Protein AF-0000000068924746 (afdb_homodimer)

Foldseek 3Di:
DPDDPDDDCPPDDPDDPPPPPPDPPDPPVVPPLVVQVVLVVVVPPPQPPVDPCSLVVVQVVLCVQWPFDFLCVLVVPQDWDFFLQDDVPDDDDADDFPDWDWLDDDQDQAPPPFADDAPDRRSDDDTRIFTFFDFHRIFRDQQALAAEEEFEEDDFFALQLLLVLLLQVLSVSSPHDHYWYQAAGQASLQDPVRDIHTDHNVNSVCVLQFFDHPRHYYADHDDLVSNLVSCVVVSHAEYEFEEALLSLVSLLSNLVVCSVVSHNHAREYAHGDLLQWWPSFPGHFRVVLLLVLVLVQQVVQLCQFVVDFQEEEEEEGENAQAQVSQLSSLLVNLQAQETFHQSAAFACDDPQHPLVVSVVCCVPPRGHYYYYYQNGPQVVDDQPVDADNNGHGDGDGVQVVSQVSNVVVCVVVVHDYHYDYTYPDCVSGRGRGDPVSSVVSSVQSSSRNSCVRNRTHQWYWHHRPNGIGIGHSCVRSSDTHYDDCSHPSVVSSCVSNVGDRRD/DDDDDDDDDPPDDPDPPPPPPPDPPPPPVVPPLVVQVVLVVVVPPPQPPVDPCSQVVVQVVLCVQWPFDFLCVLVVPQDWDFFLQDDVPDPDDADDFPDWDWLDDDQDQAPPPFADDAPDRRSDDDTRIFTFFDFHRIFRDQQALAAEEEFEEDDFFALQLLLVLLLQVLSVSSPHDHYWYQAAGQASLQDPPRDIHTDHNVNSVCVLQFFGHPRHYYADHDDLVSNLVSCVVVSHQEYEFEEALLRLVSLLSNLVVCSVVSHNHAGEYAHGDLLQWWPSFPGHFRVVLLLVLVLVQQVVQLCQFVVDFQEEGEEEGENAQAQVSQLSSLLVNLQAQETFHQSAAFACDDPQHPLVVSVVCCVPPRGHYYYYYQNGPQVVPDQPVDADNNGHGDGDGVQVVSQVSNVVVCVVVVHDYHYDYTYPDCVSGRGRGDPVSSVVSSVQSSSRNSCVRNRTHQWYWHHRPNGIGIGHSCVRSSDTHYDDCSHPSVVSSCVSNVGDRRD

Structure (mmCIF, N/CA/C/O backbone):
data_AF-0000000068924746-model_v1
#
loop_
_entity.id
_entity.type
_entity.pdbx_description
1 polymer 'ATP-dependent 6-phosphofructokinase'
#
loop_
_atom_site.group_PDB
_atom_site.id
_atom_site.type_symbol
_atom_site.label_atom_id
_atom_site.label_alt_id
_atom_site.label_comp_id
_atom_site.label_asym_id
_atom_site.label_entity_id
_atom_site.label_seq_id
_atom_site.pdbx_PDB_ins_code
_atom_site.Cartn_x
_atom_site.Cartn_y
_atom_site.Cartn_z
_atom_site.occupancy
_atom_site.B_iso_or_equiv
_atom_site.auth_seq_id
_atom_site.auth_comp_id
_atom_site.auth_asym_id
_atom_site.auth_atom_id
_atom_site.pdbx_PDB_model_num
ATOM 1 N N . MET A 1 1 ? -67.75 29.828 -44.5 1 19.94 1 MET A N 1
ATOM 2 C CA . MET A 1 1 ? -69.062 29.406 -43.969 1 19.94 1 MET A CA 1
ATOM 3 C C . MET A 1 1 ? -68.875 28.578 -42.688 1 19.94 1 MET A C 1
ATOM 5 O O . MET A 1 1 ? -68.125 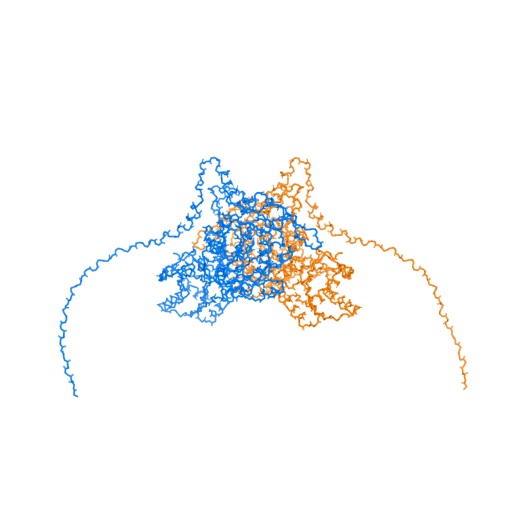27.594 -42.688 1 19.94 1 MET A O 1
ATOM 9 N N . CYS A 1 2 ? -69.125 29.234 -41.438 1 21.56 2 CYS A N 1
ATOM 10 C CA . CYS A 1 2 ? -68.875 29.281 -40 1 21.56 2 CYS A CA 1
ATOM 11 C C . CYS A 1 2 ? -69.625 28.172 -39.281 1 21.56 2 CYS A C 1
ATOM 13 O O . CYS A 1 2 ? -70.875 28.25 -39.125 1 21.56 2 CYS A O 1
ATOM 15 N N . ILE A 1 3 ? -69.25 26.875 -39.781 1 21.34 3 ILE A N 1
ATOM 16 C CA . ILE A 1 3 ? -70 25.625 -39.531 1 21.34 3 ILE A CA 1
ATOM 17 C C . ILE A 1 3 ? -70.188 25.406 -38.031 1 21.34 3 ILE A C 1
ATOM 19 O O . ILE A 1 3 ? -69.188 25.578 -37.281 1 21.34 3 ILE A O 1
ATOM 23 N N . SER A 1 4 ? -71.312 25.203 -37.5 1 19.86 4 SER A N 1
ATOM 24 C CA . SER A 1 4 ? -72.25 25.469 -36.375 1 19.86 4 SER A CA 1
ATOM 25 C C . SER A 1 4 ? -72.062 24.422 -35.281 1 19.86 4 SER A C 1
ATOM 27 O O . SER A 1 4 ? -72.812 24.406 -34.312 1 19.86 4 SER A O 1
ATOM 29 N N . PRO A 1 5 ? -71 23.422 -35.406 1 20.61 5 PRO A N 1
ATOM 30 C CA . PRO A 1 5 ? -71.312 22.062 -34.938 1 20.61 5 PRO A CA 1
ATOM 31 C C . PRO A 1 5 ? -71.312 21.922 -33.438 1 20.61 5 PRO A C 1
ATOM 33 O O . PRO A 1 5 ? -70.25 22.031 -32.781 1 20.61 5 PRO A O 1
ATOM 36 N N . LYS A 1 6 ? -72.375 22.266 -32.688 1 20.39 6 LYS A N 1
ATOM 37 C CA . LYS A 1 6 ? -72.688 22.766 -31.344 1 20.39 6 LYS A CA 1
ATOM 38 C C . LYS A 1 6 ? -72.75 21.625 -30.344 1 20.39 6 LYS A C 1
ATOM 40 O O . LYS A 1 6 ? -72.938 21.844 -29.141 1 20.39 6 LYS A O 1
ATOM 45 N N . ASN A 1 7 ? -72.812 20.281 -30.766 1 21.09 7 ASN A N 1
ATOM 46 C CA . ASN A 1 7 ? -73.688 19.484 -29.938 1 21.09 7 ASN A CA 1
ATOM 47 C C . ASN A 1 7 ? -73.125 19.297 -28.531 1 21.09 7 ASN A C 1
ATOM 49 O O . ASN A 1 7 ? -71.938 19.094 -28.359 1 21.09 7 ASN A O 1
ATOM 53 N N . PRO A 1 8 ? -73.938 19.469 -27.406 1 22.7 8 PRO A N 1
ATOM 54 C CA . PRO A 1 8 ? -73.875 19.875 -25.984 1 22.7 8 PRO A CA 1
ATOM 55 C C . PRO A 1 8 ? -73.625 18.688 -25.062 1 22.7 8 PRO A C 1
ATOM 57 O O . PRO A 1 8 ? -74.562 18.203 -24.391 1 22.7 8 PRO A O 1
ATOM 60 N N . PHE A 1 9 ? -72.625 17.719 -25.359 1 20.84 9 PHE A N 1
ATOM 61 C CA . PHE A 1 9 ? -72.625 16.406 -24.703 1 20.84 9 PHE A CA 1
ATOM 62 C C . PHE A 1 9 ? -72.5 16.562 -23.203 1 20.84 9 PHE A C 1
ATOM 64 O O . PHE A 1 9 ? -71.5 17.188 -22.734 1 20.84 9 PHE A O 1
ATOM 71 N N . LEU A 1 10 ? -73.5 16.547 -22.422 1 20.3 10 LEU A N 1
ATOM 72 C CA . LEU A 1 10 ? -73.812 16.891 -21.016 1 20.3 10 LEU A CA 1
ATOM 73 C C . LEU A 1 10 ? -73.188 15.852 -20.094 1 20.3 10 LEU A C 1
ATOM 75 O O . LEU A 1 10 ? -73.75 14.828 -19.797 1 20.3 10 LEU A O 1
ATOM 79 N N . VAL A 1 11 ? -72 15.391 -20.266 1 20.91 11 VAL A N 1
ATOM 80 C CA . VAL A 1 11 ? -71.562 14.156 -19.594 1 20.91 11 VAL A CA 1
ATOM 81 C C . VAL A 1 11 ? -71.625 14.359 -18.078 1 20.91 11 VAL A C 1
ATOM 83 O O . VAL A 1 11 ? -71.25 15.414 -17.578 1 20.91 11 VAL A O 1
ATOM 86 N N . ARG A 1 12 ? -72.312 13.477 -17.375 1 20.33 12 ARG A N 1
ATOM 87 C CA . ARG A 1 12 ? -72.812 13.297 -16 1 20.33 12 ARG A CA 1
ATOM 88 C C . ARG A 1 12 ? -71.688 13.398 -15 1 20.33 12 ARG A C 1
ATOM 90 O O . ARG A 1 12 ? -70.562 12.961 -15.273 1 20.33 12 ARG A O 1
ATOM 97 N N . SER A 1 13 ? -71.75 14.219 -13.992 1 19.36 13 SER A N 1
ATOM 98 C CA . SER A 1 13 ? -70.875 14.758 -12.961 1 19.36 13 SER A CA 1
ATOM 99 C C . SER A 1 13 ? -70.5 13.703 -11.906 1 19.36 13 SER A C 1
ATOM 101 O O . SER A 1 13 ? -71.438 13.273 -11.164 1 19.36 13 SER A O 1
ATOM 103 N N . ALA A 1 14 ? -69.938 12.594 -12.242 1 22.09 14 ALA A N 1
ATOM 104 C CA . ALA A 1 14 ? -69.625 11.516 -11.289 1 22.09 14 ALA A CA 1
ATOM 105 C C . ALA A 1 14 ? -69.062 12.062 -9.984 1 22.09 14 ALA A C 1
ATOM 107 O O . ALA A 1 14 ? -68.312 13.016 -9.992 1 22.09 14 ALA A O 1
ATOM 108 N N . ARG A 1 15 ? -69.688 11.797 -8.898 1 21.22 15 ARG A N 1
ATOM 109 C CA . ARG A 1 15 ? -69.562 12.188 -7.492 1 21.22 15 ARG A CA 1
ATOM 110 C C . ARG A 1 15 ? -68.125 12.016 -6.98 1 21.22 15 ARG A C 1
ATOM 112 O O . ARG A 1 15 ? -67.438 11.141 -7.449 1 21.22 15 ARG A O 1
ATOM 119 N N . PRO A 1 16 ? -67.5 12.914 -6.109 1 23.12 16 PRO A N 1
ATOM 120 C CA . PRO A 1 16 ? -66.125 13.195 -5.586 1 23.12 16 PRO A CA 1
ATOM 121 C C . PRO A 1 16 ? -65.688 12.164 -4.562 1 23.12 16 PRO A C 1
ATOM 123 O O . PRO A 1 16 ? -66.312 12.055 -3.482 1 23.12 16 PRO A O 1
ATOM 126 N N . GLY A 1 17 ? -65.75 10.828 -4.855 1 20.67 17 GLY A N 1
ATOM 127 C CA . GLY A 1 17 ? -65.5 9.953 -3.721 1 20.67 17 GLY A CA 1
ATOM 128 C C . GLY A 1 17 ? -64.312 10.344 -2.922 1 20.67 17 GLY A C 1
ATOM 129 O O . GLY A 1 17 ? -63.375 10.953 -3.461 1 20.67 17 GLY A O 1
ATOM 130 N N . SER A 1 18 ? -64.438 10.531 -1.554 1 21.52 18 SER A N 1
ATOM 131 C CA . SER A 1 18 ? -63.531 10.938 -0.459 1 21.52 18 SER A CA 1
ATOM 132 C C . SER A 1 18 ? -62.281 10.078 -0.403 1 21.52 18 SER A C 1
ATOM 134 O O . SER A 1 18 ? -62.344 8.859 -0.22 1 21.52 18 SER A O 1
ATOM 136 N N . LEU A 1 19 ? -61.344 10.281 -1.271 1 22.64 19 LEU A N 1
ATOM 137 C CA . LEU A 1 19 ? -60.125 9.477 -1.318 1 22.64 19 LEU A CA 1
ATOM 138 C C . LEU A 1 19 ? -59.406 9.523 0.019 1 22.64 19 LEU A C 1
ATOM 140 O O . LEU A 1 19 ? -58.969 10.594 0.462 1 22.64 19 LEU A O 1
ATOM 144 N N . ILE A 1 20 ? -59.844 8.695 1.001 1 25.53 20 ILE A N 1
ATOM 145 C CA . ILE A 1 20 ? -59.188 8.531 2.291 1 25.53 20 ILE A CA 1
ATOM 146 C C . ILE A 1 20 ? -57.688 8.383 2.082 1 25.53 20 ILE A C 1
ATOM 148 O O . ILE A 1 20 ? -57.25 7.551 1.282 1 25.53 20 ILE A O 1
ATOM 152 N N . LEU A 1 21 ? -56.906 9.398 2.414 1 25.14 21 LEU A N 1
ATOM 153 C CA . LEU A 1 21 ? -55.469 9.562 2.326 1 25.14 21 LEU A CA 1
ATOM 154 C C . LEU A 1 21 ? -54.75 8.43 3.053 1 25.14 21 LEU A C 1
ATOM 156 O O . LEU A 1 21 ? -54.969 8.211 4.246 1 25.14 21 LEU A O 1
ATOM 160 N N . PRO A 1 22 ? -54.531 7.328 2.34 1 25.36 22 PRO A N 1
ATOM 161 C CA . PRO A 1 22 ? -53.906 6.262 3.123 1 25.36 22 PRO A CA 1
ATOM 162 C C . PRO A 1 22 ? -52.688 6.742 3.904 1 25.36 22 PRO A C 1
ATOM 164 O O . PRO A 1 22 ? -52.062 7.73 3.518 1 25.36 22 PRO A O 1
ATOM 167 N N . LYS A 1 23 ? -52.625 6.363 5.25 1 26.11 23 LYS A N 1
ATOM 168 C CA . LYS A 1 23 ? -51.594 6.633 6.242 1 26.11 23 LYS A CA 1
ATOM 169 C C . LYS A 1 23 ? -50.219 6.32 5.691 1 26.11 23 LYS A C 1
ATOM 171 O O . LYS A 1 23 ? -50 5.289 5.047 1 26.11 23 LYS A O 1
ATOM 176 N N . PRO A 1 24 ? -49.312 7.328 5.613 1 24.5 24 PRO A N 1
ATOM 177 C CA . PRO A 1 24 ? -47.969 7.188 5.059 1 24.5 24 PRO A CA 1
ATOM 178 C C . PRO A 1 24 ? -47.188 6.047 5.699 1 24.5 24 PRO A C 1
ATOM 180 O O . PRO A 1 24 ? -47.125 5.957 6.93 1 24.5 24 PRO A O 1
ATOM 183 N N . ARG A 1 25 ? -47.344 4.82 5.156 1 26.38 25 ARG A N 1
ATOM 184 C CA . ARG A 1 25 ? -46.531 3.746 5.723 1 26.38 25 ARG A CA 1
ATOM 185 C C . ARG A 1 25 ? -45.094 4.207 5.938 1 26.38 25 ARG A C 1
ATOM 187 O O . ARG A 1 25 ? -44.5 4.871 5.078 1 26.38 25 ARG A O 1
ATOM 194 N N . SER A 1 26 ? -44.812 4.363 7.211 1 25.11 26 SER A N 1
ATOM 195 C CA . SER A 1 26 ? -43.469 4.699 7.691 1 25.11 26 SER A CA 1
ATOM 196 C C . SER A 1 26 ? -42.406 3.869 6.984 1 25.11 26 SER A C 1
ATOM 198 O O . SER A 1 26 ? -42.594 2.664 6.789 1 25.11 26 SER A O 1
ATOM 200 N N . PRO A 1 27 ? -41.625 4.473 6.129 1 25.55 27 PRO A N 1
ATOM 201 C CA . PRO A 1 27 ? -40.688 3.729 5.301 1 25.55 27 PRO A CA 1
ATOM 202 C C . PRO A 1 27 ? -39.844 2.75 6.109 1 25.55 27 PRO A C 1
ATOM 204 O O . PRO A 1 27 ? -39.281 3.123 7.141 1 25.55 27 PRO A O 1
ATOM 207 N N . ALA A 1 28 ? -40.281 1.44 6.027 1 26.58 28 ALA A N 1
ATOM 208 C CA . ALA A 1 28 ? -39.562 0.251 6.52 1 26.58 28 ALA A CA 1
ATOM 209 C C . ALA A 1 28 ? -38.094 0.278 6.137 1 26.58 28 ALA A C 1
ATOM 211 O O . ALA A 1 28 ? -37.375 -0.713 6.316 1 26.58 28 ALA A O 1
ATOM 212 N N . ASN A 1 29 ? -37.781 1.339 5.422 1 25.44 29 ASN A N 1
ATOM 213 C CA . ASN A 1 29 ? -36.469 1.226 4.816 1 25.44 29 ASN A CA 1
ATOM 214 C C . ASN A 1 29 ? -35.375 1.24 5.871 1 25.44 29 ASN A C 1
ATOM 216 O O . ASN A 1 29 ? -34.188 1.319 5.539 1 25.44 29 ASN A O 1
ATOM 220 N N . SER A 1 30 ? -35.781 1.573 7.109 1 26.44 30 SER A N 1
ATOM 221 C CA . SER A 1 30 ? -34.688 1.723 8.055 1 26.44 30 SER A CA 1
ATOM 222 C C . SER A 1 30 ? -34.094 0.371 8.406 1 26.44 30 SER A C 1
ATOM 224 O O . SER A 1 30 ? -33.125 0.299 9.188 1 26.44 30 SER A O 1
ATOM 226 N N . VAL A 1 31 ? -34.781 -0.718 8.062 1 25.61 31 VAL A N 1
ATOM 227 C CA . VAL A 1 31 ? -34.438 -1.995 8.688 1 25.61 31 VAL A CA 1
ATOM 228 C C . VAL A 1 31 ? -33.219 -2.592 8.031 1 25.61 31 VAL A C 1
ATOM 230 O O . VAL A 1 31 ? -32.469 -3.361 8.656 1 25.61 31 VAL A O 1
ATOM 233 N N . ARG A 1 32 ? -33.125 -2.34 6.715 1 26.02 32 ARG A N 1
ATOM 234 C CA . ARG A 1 32 ? -32.188 -3.217 6.051 1 26.02 32 ARG A CA 1
ATOM 235 C C . ARG A 1 32 ? -30.75 -2.82 6.395 1 26.02 32 ARG A C 1
ATOM 237 O O . ARG A 1 32 ? -29.797 -3.502 6 1 26.02 32 ARG A O 1
ATOM 244 N N . PHE A 1 33 ? -30.547 -1.579 6.738 1 27.17 33 PHE A N 1
ATOM 245 C CA . PHE A 1 33 ? -29.172 -1.205 7.027 1 27.17 33 PHE A CA 1
ATOM 246 C C . PHE A 1 33 ? -28.641 -1.976 8.234 1 27.17 33 PHE A C 1
ATOM 248 O O . PHE A 1 33 ? -27.438 -2.186 8.359 1 27.17 33 PHE A O 1
ATOM 255 N N . HIS A 1 34 ? -29.516 -2.357 9.195 1 28.08 34 HIS A N 1
ATOM 256 C CA . HIS A 1 34 ? -29.156 -3.07 10.414 1 28.08 34 HIS A CA 1
ATOM 257 C C . HIS A 1 34 ? -28.797 -4.523 10.109 1 28.08 34 HIS A C 1
ATOM 259 O O . HIS A 1 34 ? -28.281 -5.23 10.977 1 28.08 34 HIS A O 1
ATOM 265 N N . ARG A 1 35 ? -29.25 -5.055 8.906 1 27.97 35 ARG A N 1
ATOM 266 C CA . ARG A 1 35 ? -29.094 -6.492 8.703 1 27.97 35 ARG A CA 1
ATOM 267 C C . ARG A 1 35 ? -27.656 -6.848 8.344 1 27.97 35 ARG A C 1
ATOM 269 O O . ARG A 1 35 ? -27.156 -7.914 8.711 1 27.97 35 ARG A O 1
ATOM 276 N N . VAL A 1 36 ? -27.031 -5.98 7.566 1 27.86 36 VAL A N 1
ATOM 277 C CA . VAL A 1 36 ? -25.719 -6.402 7.086 1 27.86 36 VAL A CA 1
ATOM 278 C C . VAL A 1 36 ? -24.703 -6.332 8.227 1 27.86 36 VAL A C 1
ATOM 280 O O . VAL A 1 36 ? -23.812 -7.188 8.336 1 27.86 36 VAL A O 1
ATOM 283 N N . ALA A 1 37 ? -24.719 -5.316 9.133 1 31.73 37 ALA A N 1
ATOM 284 C CA . ALA A 1 37 ? -23.969 -5.434 10.383 1 31.73 37 ALA A CA 1
ATOM 285 C C . ALA A 1 37 ? -24.469 -6.621 11.203 1 31.73 37 ALA A C 1
ATOM 287 O O . ALA A 1 37 ? -23.734 -7.148 12.047 1 31.73 37 ALA A O 1
ATOM 288 N N . ALA A 1 38 ? -25.75 -7.027 10.984 1 29.8 38 ALA A N 1
ATOM 289 C CA . ALA A 1 38 ? -26.469 -8.047 11.758 1 29.8 38 ALA A CA 1
ATOM 290 C C . ALA A 1 38 ? -26.016 -9.453 11.352 1 29.8 38 ALA A C 1
ATOM 292 O O . ALA A 1 38 ? -25.953 -10.352 12.188 1 29.8 38 ALA A O 1
ATOM 293 N N . VAL A 1 39 ? -25.75 -9.672 10.047 1 30.64 39 VAL A N 1
ATOM 294 C CA . VAL A 1 39 ? -25.375 -11.023 9.68 1 30.64 39 VAL A CA 1
ATOM 295 C C . VAL A 1 39 ? -23.938 -11.289 10.125 1 30.64 39 VAL A C 1
ATOM 297 O O . VAL A 1 39 ? -23.609 -12.398 10.57 1 30.64 39 VAL A O 1
ATOM 300 N N . ALA A 1 40 ? -23.016 -10.445 9.875 1 33.56 40 ALA A N 1
ATOM 301 C CA . ALA A 1 40 ? -21.688 -10.656 10.453 1 33.56 40 ALA A CA 1
ATOM 302 C C . ALA A 1 40 ? -21.766 -10.75 11.977 1 33.56 40 ALA A C 1
ATOM 304 O O . ALA A 1 40 ? -21.031 -11.539 12.586 1 33.56 40 ALA A O 1
ATOM 305 N N . ALA A 1 41 ? -22.547 -9.977 12.555 1 33.28 41 ALA A N 1
ATOM 306 C CA . ALA A 1 41 ? -22.891 -10.156 13.961 1 33.28 41 ALA A CA 1
ATOM 307 C C . ALA A 1 41 ? -23.656 -11.461 14.18 1 33.28 41 ALA A C 1
ATOM 309 O O . ALA A 1 41 ? -23.719 -11.977 15.297 1 33.28 41 ALA A O 1
ATOM 310 N N . ALA A 1 42 ? -24.297 -11.945 13.195 1 34.25 42 ALA A N 1
ATOM 311 C CA . ALA A 1 42 ? -25.125 -13.133 13.43 1 34.25 42 ALA A CA 1
ATOM 312 C C . ALA A 1 42 ? -24.25 -14.383 13.539 1 34.25 42 ALA A C 1
ATOM 314 O O . ALA A 1 42 ? -24.547 -15.281 14.328 1 34.25 42 ALA A O 1
ATOM 315 N N . ARG A 1 43 ? -23.25 -14.609 12.555 1 39.38 43 ARG A N 1
ATOM 316 C CA . ARG A 1 43 ? -22.5 -15.82 12.891 1 39.38 43 ARG A CA 1
ATOM 317 C C . ARG A 1 43 ? -21.547 -15.562 14.047 1 39.38 43 ARG A C 1
ATOM 319 O O . ARG A 1 43 ? -20.688 -16.406 14.344 1 39.38 43 ARG A O 1
ATOM 326 N N . ALA A 1 44 ? -21.297 -14.406 14.328 1 44.03 44 ALA A N 1
ATOM 327 C CA . ALA A 1 44 ? -20.578 -14.312 15.586 1 44.03 44 ALA A CA 1
ATOM 328 C C . ALA A 1 44 ? -21.281 -15.109 16.688 1 44.03 44 ALA A C 1
ATOM 330 O O . ALA A 1 44 ? -22.406 -14.773 17.078 1 44.03 44 ALA A O 1
ATOM 331 N N . THR A 1 45 ? -21.156 -16.266 16.781 1 50.31 45 THR A N 1
ATOM 332 C CA . THR A 1 45 ? -21.578 -17.031 17.938 1 50.31 45 THR A CA 1
ATOM 333 C C . THR A 1 45 ? -21.656 -16.141 19.172 1 50.31 45 THR A C 1
ATOM 335 O O . THR A 1 45 ? -20.703 -15.438 19.5 1 50.31 45 THR A O 1
ATOM 338 N N . ALA A 1 46 ? -22.781 -15.617 19.5 1 63.59 46 ALA A N 1
ATOM 339 C CA . ALA A 1 46 ? -23.047 -14.891 20.734 1 63.59 46 ALA A CA 1
ATOM 340 C C . ALA A 1 46 ? -22.078 -15.305 21.844 1 63.59 46 ALA A C 1
ATOM 342 O O . ALA A 1 46 ? -22.109 -16.453 22.297 1 63.59 46 ALA A O 1
ATOM 343 N N . ILE A 1 47 ? -20.953 -14.586 21.688 1 77.69 47 ILE A N 1
ATOM 344 C CA . ILE A 1 47 ? -20.016 -14.82 22.781 1 77.69 47 ILE A CA 1
ATOM 345 C C . ILE A 1 47 ? -20.688 -14.469 24.109 1 77.69 47 ILE A C 1
ATOM 347 O O . ILE A 1 47 ? -21.234 -13.367 24.266 1 77.69 47 ILE A O 1
ATOM 351 N N . ASP A 1 48 ? -21 -15.477 24.703 1 86 48 ASP A N 1
ATOM 352 C CA . ASP A 1 48 ? -21.484 -15.219 26.062 1 86 48 ASP A CA 1
ATOM 353 C C . ASP A 1 48 ? -20.375 -14.641 26.938 1 86 48 ASP A C 1
ATOM 355 O O . ASP A 1 48 ? -19.578 -15.375 27.516 1 86 48 ASP A O 1
ATOM 359 N N . LEU A 1 49 ? -20.328 -13.445 27.047 1 87.44 49 LEU A N 1
ATOM 360 C CA . LEU A 1 49 ? -19.266 -12.742 27.75 1 87.44 49 LEU A CA 1
ATOM 361 C C . LEU A 1 49 ? -19.359 -12.977 29.25 1 87.44 49 LEU A C 1
ATOM 363 O O . LEU A 1 49 ? -18.406 -12.703 30 1 87.44 49 LEU A O 1
ATOM 367 N N . SER A 1 50 ? -20.453 -13.5 29.688 1 87.44 50 SER A N 1
ATOM 368 C CA . SER A 1 50 ? -20.625 -13.82 31.094 1 87.44 50 SER A CA 1
ATOM 369 C C . SER A 1 50 ? -19.859 -15.094 31.469 1 87.44 50 SER A C 1
ATOM 371 O O . SER A 1 50 ? -19.609 -15.359 32.656 1 87.44 50 SER A O 1
ATOM 373 N N . ASP A 1 51 ? -19.5 -15.789 30.453 1 90 51 ASP A N 1
ATOM 374 C CA . ASP A 1 51 ? -18.672 -16.984 30.641 1 90 51 ASP A CA 1
ATOM 375 C C . ASP A 1 51 ? -17.234 -16.625 30.953 1 90 51 ASP A C 1
ATOM 377 O O . ASP A 1 51 ? -16.594 -15.891 30.203 1 90 51 ASP A O 1
ATOM 381 N N . PRO A 1 52 ? -16.734 -17.094 32.094 1 90.25 52 PRO A N 1
ATOM 382 C CA . PRO A 1 52 ? -15.344 -16.75 32.469 1 90.25 52 PRO A CA 1
ATOM 383 C C . PRO A 1 52 ? -14.328 -17.266 31.453 1 90.25 52 PRO A C 1
ATOM 385 O O . PRO A 1 52 ? -13.211 -16.75 31.375 1 90.25 52 PRO A O 1
ATOM 388 N N . GLU A 1 53 ? -14.797 -18.219 30.672 1 93.31 53 GLU A N 1
ATOM 389 C CA . GLU A 1 53 ? -13.875 -18.781 29.688 1 93.31 53 GLU A CA 1
ATOM 390 C C . GLU A 1 53 ? -14.164 -18.266 28.281 1 93.31 53 GLU A C 1
ATOM 392 O O . GLU A 1 53 ? -13.789 -18.891 27.297 1 93.31 53 GLU A O 1
ATOM 397 N N . TRP A 1 54 ? -14.75 -17.172 28.234 1 92.5 54 TRP A N 1
ATOM 398 C CA . TRP A 1 54 ? -15.195 -16.688 26.938 1 92.5 54 TRP A CA 1
ATOM 399 C C . TRP A 1 54 ? -14.008 -16.422 26.016 1 92.5 54 TRP A C 1
ATOM 401 O O . TRP A 1 54 ? -14.086 -16.656 24.812 1 92.5 54 TRP A O 1
ATOM 411 N N . LYS A 1 55 ? -12.914 -15.945 26.594 1 92 55 LYS A N 1
ATOM 412 C CA . LYS A 1 55 ? -11.734 -15.633 25.797 1 92 55 LYS A CA 1
ATOM 413 C C . LYS A 1 55 ? -11.18 -16.891 25.125 1 92 55 LYS A C 1
ATOM 415 O O . LYS A 1 55 ? -10.859 -16.859 23.938 1 92 55 LYS A O 1
ATOM 420 N N . LEU A 1 56 ? -11.055 -17.875 25.875 1 92.94 56 LEU A N 1
ATOM 421 C CA . LEU A 1 56 ? -10.547 -19.141 25.359 1 92.94 56 LEU A CA 1
ATOM 422 C C . LEU A 1 56 ? -11.484 -19.703 24.297 1 92.94 56 LEU A C 1
ATOM 424 O O . LEU A 1 56 ? -11.031 -20.25 23.297 1 92.94 56 LEU A O 1
ATOM 428 N N . LYS A 1 57 ? -12.711 -19.625 24.609 1 92.5 57 LYS A N 1
ATOM 429 C CA . LYS A 1 57 ? -13.695 -20.109 23.641 1 92.5 57 LYS A CA 1
ATOM 430 C C . LYS A 1 57 ? -13.641 -19.312 22.344 1 92.5 57 LYS A C 1
ATOM 432 O O . LYS A 1 57 ? -13.766 -19.875 21.25 1 92.5 57 LYS A O 1
ATOM 437 N N . TYR A 1 58 ? -13.453 -18.031 22.547 1 92.81 58 TYR A N 1
ATOM 438 C CA . TYR A 1 58 ? -13.328 -17.188 21.375 1 92.81 58 TYR A CA 1
ATOM 439 C C . TYR A 1 58 ? -12.109 -17.578 20.547 1 92.81 58 TYR A C 1
ATOM 441 O O . TYR A 1 58 ? -12.188 -17.656 19.312 1 92.81 58 TYR A O 1
ATOM 449 N N . GLN A 1 59 ? -11.07 -17.766 21.156 1 93.25 59 GLN A N 1
ATOM 450 C CA . GLN A 1 59 ? -9.836 -18.125 20.484 1 93.25 59 GLN A CA 1
ATOM 451 C C . GLN A 1 59 ? -9.969 -19.469 19.766 1 93.25 59 GLN A C 1
ATOM 453 O O . GLN A 1 59 ? -9.5 -19.625 18.641 1 93.25 59 GLN A O 1
ATOM 458 N N . ARG A 1 60 ? -10.562 -20.406 20.422 1 93.62 60 ARG A N 1
ATOM 459 C CA . ARG A 1 60 ? -10.766 -21.719 19.828 1 93.62 60 ARG A CA 1
ATOM 460 C C . ARG A 1 60 ? -11.664 -21.625 18.594 1 93.62 60 ARG A C 1
ATOM 462 O O . ARG A 1 60 ? -11.398 -22.266 17.578 1 93.62 60 ARG A O 1
ATOM 469 N N . ASP A 1 61 ? -12.664 -20.859 18.781 1 93.25 61 ASP A N 1
ATOM 470 C CA . ASP A 1 61 ? -13.578 -20.672 17.656 1 93.25 61 ASP A CA 1
ATOM 471 C C . ASP A 1 61 ? -12.859 -20.031 16.469 1 93.25 61 ASP A C 1
ATOM 473 O O . ASP A 1 61 ? -13.055 -20.438 15.32 1 93.25 61 ASP A O 1
ATOM 477 N N . PHE A 1 62 ? -12.078 -19.047 16.781 1 94.56 62 PHE A N 1
ATOM 478 C CA . PHE A 1 62 ? -11.328 -18.375 15.727 1 94.56 62 PHE A CA 1
ATOM 479 C C . PHE A 1 62 ? -10.391 -19.344 15.023 1 94.56 62 PHE A C 1
ATOM 481 O O . PHE A 1 62 ? -10.32 -19.375 13.789 1 94.56 62 PHE A O 1
ATOM 488 N N . GLU A 1 63 ? -9.703 -20.078 15.797 1 94.81 63 GLU A N 1
ATOM 489 C CA . GLU A 1 63 ? -8.75 -21.031 15.242 1 94.81 63 GLU A CA 1
ATOM 490 C C . GLU A 1 63 ? -9.453 -22.062 14.359 1 94.81 63 GLU A C 1
ATOM 492 O O . GLU A 1 63 ? -8.922 -22.453 13.32 1 94.81 63 GLU A O 1
ATOM 497 N N . GLU A 1 64 ? -10.57 -22.453 14.758 1 94.88 64 GLU A N 1
ATOM 498 C CA . GLU A 1 64 ? -11.336 -23.422 13.961 1 94.88 64 GLU A CA 1
ATOM 499 C C . GLU A 1 64 ? -11.797 -22.812 12.648 1 94.88 64 GLU A C 1
ATOM 501 O O . GLU A 1 64 ? -11.695 -23.438 11.594 1 94.88 64 GLU A O 1
ATOM 506 N N . ARG A 1 65 ? -12.242 -21.641 12.734 1 94.88 65 ARG A N 1
ATOM 507 C CA . ARG A 1 65 ? -12.781 -20.969 11.555 1 94.88 65 ARG A CA 1
ATOM 508 C C . ARG A 1 65 ? -11.68 -20.625 10.562 1 94.88 65 ARG A C 1
ATOM 510 O O . ARG A 1 65 ? -11.898 -20.672 9.352 1 94.88 65 ARG A O 1
ATOM 517 N N . PHE A 1 66 ? -10.516 -20.312 11.117 1 96.31 66 PHE A N 1
ATOM 518 C CA . PHE A 1 66 ? -9.461 -19.812 10.242 1 96.31 66 PHE A CA 1
ATOM 519 C C . PHE A 1 66 ? -8.43 -20.891 9.961 1 96.31 66 PHE A C 1
ATOM 521 O O . PHE A 1 66 ? -7.367 -20.609 9.391 1 96.31 66 PHE A O 1
ATOM 528 N N . ASN A 1 67 ? -8.797 -22.062 10.375 1 95.12 67 ASN A N 1
ATOM 529 C CA . ASN A 1 67 ? -7.98 -23.188 9.945 1 95.12 67 ASN A CA 1
ATOM 530 C C . ASN A 1 67 ? -8.133 -23.453 8.453 1 95.12 67 ASN A C 1
ATOM 532 O O . ASN A 1 67 ? -9.258 -23.547 7.941 1 95.12 67 ASN A O 1
ATOM 536 N N . ILE A 1 68 ? -7.02 -23.531 7.762 1 96.31 68 ILE A N 1
ATOM 537 C CA . ILE A 1 68 ? -7.125 -23.688 6.316 1 96.31 68 ILE A CA 1
ATOM 538 C C . ILE A 1 68 ? -7.113 -25.172 5.953 1 96.31 68 ILE A C 1
ATOM 540 O O . ILE A 1 68 ? -6.359 -25.953 6.535 1 96.31 68 ILE A O 1
ATOM 544 N N . PRO A 1 69 ? -7.98 -25.547 5.027 1 97.06 69 PRO A N 1
ATOM 545 C CA . PRO A 1 69 ? -8.039 -26.953 4.609 1 97.06 69 PRO A CA 1
ATOM 546 C C . PRO A 1 69 ? -6.77 -27.406 3.9 1 97.06 69 PRO A C 1
ATOM 548 O O . PRO A 1 69 ? -6.145 -26.625 3.178 1 97.06 69 PRO A O 1
ATOM 551 N N . HIS A 1 70 ? -6.461 -28.656 4.125 1 97.31 70 HIS A N 1
ATOM 552 C CA . HIS A 1 70 ? -5.281 -29.297 3.551 1 97.31 70 HIS A CA 1
ATOM 553 C C . HIS A 1 70 ? -5.629 -30.641 2.928 1 97.31 70 HIS A C 1
ATOM 555 O O . HIS A 1 70 ? -6.543 -31.328 3.395 1 97.31 70 HIS A O 1
ATOM 561 N N . ILE A 1 71 ? -4.895 -31.031 1.945 1 96 71 ILE A N 1
ATOM 562 C CA . ILE A 1 71 ? -5.172 -32.25 1.202 1 96 71 ILE A CA 1
ATOM 563 C C . ILE A 1 71 ? -5.098 -33.469 2.141 1 96 71 ILE A C 1
ATOM 565 O O . ILE A 1 71 ? -5.816 -34.438 1.957 1 96 71 ILE A O 1
ATOM 569 N N . THR A 1 72 ? -4.246 -33.406 3.174 1 95.88 72 THR A N 1
ATOM 570 C CA . THR A 1 72 ? -4.07 -34.5 4.094 1 95.88 72 THR A CA 1
ATOM 571 C C . THR A 1 72 ? -5.312 -34.688 4.961 1 95.88 72 THR A C 1
ATOM 573 O O . THR A 1 72 ? -5.453 -35.719 5.641 1 95.88 72 THR A O 1
ATOM 576 N N . ASP A 1 73 ? -6.164 -33.75 4.949 1 94.94 73 ASP A N 1
ATOM 577 C CA . ASP A 1 73 ? -7.434 -33.906 5.652 1 94.94 73 ASP A CA 1
ATOM 578 C C . ASP A 1 73 ? -8.266 -35.031 5.023 1 94.94 73 ASP A C 1
ATOM 580 O O . ASP A 1 73 ? -8.883 -35.812 5.73 1 94.94 73 ASP A O 1
ATOM 584 N N . ALA A 1 74 ? -8.297 -35.062 3.697 1 92.94 74 ALA A N 1
ATOM 585 C CA . ALA A 1 74 ? -9.047 -36.062 2.947 1 92.94 74 ALA A CA 1
ATOM 586 C C . ALA A 1 74 ? -8.172 -37.25 2.605 1 92.94 74 ALA A C 1
ATOM 588 O O . ALA A 1 74 ? -8.672 -38.375 2.461 1 92.94 74 ALA A O 1
ATOM 589 N N . PHE A 1 75 ? -6.895 -36.969 2.486 1 95.25 75 PHE A N 1
ATOM 590 C CA . PHE A 1 75 ? -5.93 -38 2.141 1 95.25 75 PHE A CA 1
ATOM 591 C C . PHE A 1 75 ? -4.797 -38.062 3.162 1 95.25 75 PHE A C 1
ATOM 593 O O . PHE A 1 75 ? -3.672 -37.656 2.871 1 95.25 75 PHE A O 1
ATOM 600 N N . PRO A 1 76 ? -5 -38.625 4.281 1 93.19 76 PRO A N 1
ATOM 601 C CA . PRO A 1 76 ? -4.012 -38.625 5.359 1 93.19 76 PRO A CA 1
ATOM 602 C C . PRO A 1 76 ? -2.691 -39.25 4.957 1 93.19 76 PRO A C 1
ATOM 604 O O . PRO A 1 76 ? -1.643 -38.969 5.531 1 93.19 76 PRO A O 1
ATOM 607 N N . ASP A 1 77 ? -2.746 -40.125 3.938 1 92.25 77 ASP A N 1
ATOM 608 C CA . ASP A 1 77 ? -1.545 -40.844 3.529 1 92.25 77 ASP A CA 1
ATOM 609 C C . ASP A 1 77 ? -0.853 -40.156 2.361 1 92.25 77 ASP A C 1
ATOM 611 O O . ASP A 1 77 ? 0.073 -40.688 1.762 1 92.25 77 ASP A O 1
ATOM 615 N N . ALA A 1 78 ? -1.369 -39 2.043 1 92.88 78 ALA A N 1
ATOM 616 C CA . ALA A 1 78 ? -0.711 -38.25 0.963 1 92.88 78 ALA A CA 1
ATOM 617 C C . ALA A 1 78 ? 0.769 -38.062 1.267 1 92.88 78 ALA A C 1
ATOM 619 O O . ALA A 1 78 ? 1.131 -37.656 2.381 1 92.88 78 ALA A O 1
ATOM 620 N N . GLU A 1 79 ? 1.604 -38.312 0.372 1 92.25 79 GLU A N 1
ATOM 621 C CA . GLU A 1 79 ? 3.053 -38.25 0.546 1 92.25 79 GLU A CA 1
ATOM 622 C C . GLU A 1 79 ? 3.578 -36.844 0.464 1 92.25 79 GLU A C 1
ATOM 624 O O . GLU A 1 79 ? 3.23 -36.094 -0.458 1 92.25 79 GLU A O 1
ATOM 629 N N . ALA A 1 80 ? 4.355 -36.469 1.427 1 94.62 80 ALA A N 1
ATOM 630 C CA . ALA A 1 80 ? 5.109 -35.219 1.357 1 94.62 80 ALA A CA 1
ATOM 631 C C . ALA A 1 80 ? 6.387 -35.375 0.541 1 94.62 80 ALA A C 1
ATOM 633 O O . ALA A 1 80 ? 7.18 -36.312 0.801 1 94.62 80 ALA A O 1
ATOM 634 N N . ILE A 1 81 ? 6.555 -34.594 -0.437 1 95.06 81 ILE A N 1
ATOM 635 C CA . ILE A 1 81 ? 7.711 -34.625 -1.321 1 95.06 81 ILE A CA 1
ATOM 636 C C . ILE A 1 81 ? 8.523 -33.344 -1.149 1 95.06 81 ILE A C 1
ATOM 638 O O . ILE A 1 81 ? 7.961 -32.25 -0.926 1 95.06 81 ILE A O 1
ATOM 642 N N . PRO A 1 82 ? 9.844 -33.469 -1.199 1 92.94 82 PRO A N 1
ATOM 643 C CA . PRO A 1 82 ? 10.625 -32.219 -1.162 1 92.94 82 PRO A CA 1
ATOM 644 C C . PRO A 1 82 ? 10.266 -31.266 -2.293 1 92.94 82 PRO A C 1
ATOM 646 O O . PRO A 1 82 ? 10.047 -31.703 -3.428 1 92.94 82 PRO A O 1
ATOM 649 N N . SER A 1 83 ? 10.203 -30.047 -1.922 1 93.31 83 SER A N 1
ATOM 650 C CA . SER A 1 83 ? 9.812 -29.031 -2.895 1 93.31 83 SER A CA 1
ATOM 651 C C . SER A 1 83 ? 10.789 -28.984 -4.066 1 93.31 83 SER A C 1
ATOM 653 O O . SER A 1 83 ? 12 -29.109 -3.881 1 93.31 83 SER A O 1
ATOM 655 N N . THR A 1 84 ? 10.227 -28.812 -5.246 1 91.62 84 THR A N 1
ATOM 656 C CA . THR A 1 84 ? 11.047 -28.656 -6.445 1 91.62 84 THR A CA 1
ATOM 657 C C . THR A 1 84 ? 11.305 -27.188 -6.738 1 91.62 84 THR A C 1
ATOM 659 O O . THR A 1 84 ? 12.031 -26.859 -7.68 1 91.62 84 THR A O 1
ATOM 662 N N . PHE A 1 85 ? 10.656 -26.438 -5.852 1 87.81 85 PHE A N 1
ATOM 663 C CA . PHE A 1 85 ? 10.844 -25 -6.027 1 87.81 85 PHE A CA 1
ATOM 664 C C . PHE A 1 85 ? 12.258 -24.594 -5.645 1 87.81 85 PHE A C 1
ATOM 666 O O . PHE A 1 85 ? 12.648 -24.688 -4.477 1 87.81 85 PHE A O 1
ATOM 673 N N . CYS A 1 86 ? 13.094 -24.438 -6.449 1 73 86 CYS A N 1
ATOM 674 C CA . CYS A 1 86 ? 14.461 -24.016 -6.203 1 73 86 CYS A CA 1
ATOM 675 C C . CYS A 1 86 ? 14.852 -22.875 -7.141 1 73 86 CYS A C 1
ATOM 677 O O . CYS A 1 86 ? 14.641 -22.969 -8.352 1 73 86 CYS A O 1
ATOM 679 N N . LEU A 1 87 ? 15.062 -21.875 -6.387 1 58.84 87 LEU A N 1
ATOM 680 C CA . LEU A 1 87 ? 15.617 -20.812 -7.223 1 58.84 87 LEU A CA 1
ATOM 681 C C . LEU A 1 87 ? 17.094 -21.062 -7.504 1 58.84 87 LEU A C 1
ATOM 683 O O . LEU A 1 87 ? 17.797 -21.641 -6.676 1 58.84 87 LEU A O 1
ATOM 687 N N . LYS A 1 88 ? 17.375 -21.484 -8.734 1 51.66 88 LYS A N 1
ATOM 688 C CA . LYS A 1 88 ? 18.734 -21.875 -9.102 1 51.66 88 LYS A CA 1
ATOM 689 C C . LYS A 1 88 ? 19.734 -21.438 -8.031 1 51.66 88 LYS A C 1
ATOM 691 O O . LYS A 1 88 ? 20.688 -22.172 -7.73 1 51.66 88 LYS A O 1
ATOM 696 N N . MET A 1 89 ? 20 -20.172 -7.57 1 50.12 89 MET A N 1
ATOM 697 C CA . MET A 1 89 ? 21.312 -19.781 -7.039 1 50.12 89 MET A CA 1
ATOM 698 C C . MET A 1 89 ? 21.266 -19.656 -5.523 1 50.12 89 MET A C 1
ATOM 700 O O . MET A 1 89 ? 22.281 -19.391 -4.883 1 50.12 89 MET A O 1
ATOM 704 N N . ARG A 1 90 ? 20.094 -19.609 -4.887 1 55.75 90 ARG A N 1
ATOM 705 C CA . ARG A 1 90 ? 20.297 -19.453 -3.449 1 55.75 90 ARG A CA 1
ATOM 706 C C . ARG A 1 90 ? 19.375 -20.391 -2.662 1 55.75 90 ARG A C 1
ATOM 708 O O . ARG A 1 90 ? 18.375 -20.875 -3.191 1 55.75 90 ARG A O 1
ATOM 715 N N . SER A 1 91 ? 20.016 -21.016 -1.729 1 55 91 SER A N 1
ATOM 716 C CA . SER A 1 91 ? 19.25 -21.891 -0.835 1 55 91 SER A CA 1
ATOM 717 C C . SER A 1 91 ? 17.828 -21.359 -0.635 1 55 91 SER A C 1
ATOM 719 O O . SER A 1 91 ? 17.641 -20.172 -0.362 1 55 91 SER A O 1
ATOM 721 N N . PRO A 1 92 ? 16.984 -22.203 -1.209 1 58 92 PRO A N 1
ATOM 722 C CA . PRO A 1 92 ? 15.57 -21.844 -1.115 1 58 92 PRO A CA 1
ATOM 723 C C . PRO A 1 92 ? 15.156 -21.453 0.3 1 58 92 PRO A C 1
ATOM 725 O O . PRO A 1 92 ? 15.609 -22.062 1.273 1 58 92 PRO A O 1
ATOM 728 N N . THR A 1 93 ? 14.742 -20.234 0.499 1 76.12 93 THR A N 1
ATOM 729 C CA . THR A 1 93 ? 14.195 -19.938 1.819 1 76.12 93 THR A CA 1
ATOM 730 C C . THR A 1 93 ? 12.695 -20.203 1.854 1 76.12 93 THR A C 1
ATOM 732 O O . THR A 1 93 ? 11.953 -19.703 1.005 1 76.12 93 THR A O 1
ATOM 735 N N . TYR A 1 94 ? 12.383 -21.375 2.496 1 90 94 TYR A N 1
ATOM 736 C CA . TYR A 1 94 ? 11 -21.797 2.688 1 90 94 TYR A CA 1
ATOM 737 C C . TYR A 1 94 ? 10.414 -21.188 3.955 1 90 94 TYR A C 1
ATOM 739 O O . TYR A 1 94 ? 11.148 -20.859 4.895 1 90 94 TYR A O 1
ATOM 747 N N . ILE A 1 95 ? 9.18 -21.031 3.801 1 92.81 95 ILE A N 1
ATOM 748 C CA . ILE A 1 95 ? 8.438 -20.594 4.98 1 92.81 95 ILE A CA 1
ATOM 749 C C . ILE A 1 95 ? 8.047 -21.812 5.812 1 92.81 95 ILE A C 1
ATOM 751 O O . ILE A 1 95 ? 7.625 -22.844 5.27 1 92.81 95 ILE A O 1
ATOM 755 N N . ASN A 1 96 ? 8.172 -21.641 7.109 1 92.94 96 ASN A N 1
ATOM 756 C CA . ASN A 1 96 ? 7.754 -22.703 8.008 1 92.94 96 ASN A CA 1
ATOM 757 C C . ASN A 1 96 ? 6.234 -22.766 8.133 1 92.94 96 ASN A C 1
ATOM 759 O O . ASN A 1 96 ? 5.566 -21.734 8.164 1 92.94 96 ASN A O 1
ATOM 763 N N . ASN A 1 97 ? 5.703 -23.969 8.305 1 94 97 ASN A N 1
ATOM 764 C CA . ASN A 1 97 ? 4.266 -24.188 8.375 1 94 97 ASN A CA 1
ATOM 765 C C . ASN A 1 97 ? 3.652 -23.516 9.602 1 94 97 ASN A C 1
ATOM 767 O O . ASN A 1 97 ? 2.457 -23.219 9.609 1 94 97 ASN A O 1
ATOM 771 N N . LYS A 1 98 ? 4.449 -23.25 10.555 1 94.81 98 LYS A N 1
ATOM 772 C CA . LYS A 1 98 ? 3.934 -22.703 11.812 1 94.81 98 LYS A CA 1
ATOM 773 C C . LYS A 1 98 ? 4.043 -21.188 11.852 1 94.81 98 LYS A C 1
ATOM 775 O O . LYS A 1 98 ? 3.613 -20.547 12.812 1 94.81 98 LYS A O 1
ATOM 780 N N . ASP A 1 99 ? 4.609 -20.641 10.797 1 96 99 ASP A N 1
ATOM 781 C CA . ASP A 1 99 ? 4.629 -19.188 10.719 1 96 99 ASP A CA 1
ATOM 782 C C . ASP A 1 99 ? 3.215 -18.625 10.625 1 96 99 ASP A C 1
ATOM 784 O O . ASP A 1 99 ? 2.357 -19.188 9.945 1 96 99 ASP A O 1
ATOM 788 N N . ARG A 1 100 ? 2.959 -17.578 11.367 1 97.5 100 ARG A N 1
ATOM 789 C CA . ARG A 1 100 ? 1.633 -16.969 11.398 1 97.5 100 ARG A CA 1
ATOM 790 C C . ARG A 1 100 ? 1.725 -15.453 11.266 1 97.5 100 ARG A C 1
ATOM 792 O O . ARG A 1 100 ? 2.75 -14.852 11.602 1 97.5 100 ARG A O 1
ATOM 799 N N . VAL A 1 101 ? 0.671 -14.875 10.734 1 97.12 101 VAL A N 1
ATOM 800 C CA . VAL A 1 101 ? 0.496 -13.43 10.617 1 97.12 101 VAL A CA 1
ATOM 801 C C . VAL A 1 101 ? -0.7 -12.977 11.453 1 97.12 101 VAL A C 1
ATOM 803 O O . VAL A 1 101 ? -1.739 -13.641 11.469 1 97.12 101 VAL A O 1
ATOM 806 N N . LEU A 1 102 ? -0.584 -11.883 12.109 1 97.06 102 LEU A N 1
ATOM 807 C CA . LEU A 1 102 ? -1.684 -11.359 12.914 1 97.06 102 LEU A CA 1
ATOM 808 C C . LEU A 1 102 ? -2.725 -10.68 12.039 1 97.06 102 LEU A C 1
ATOM 810 O O . LEU A 1 102 ? -2.377 -9.859 11.18 1 97.06 102 LEU A O 1
ATOM 814 N N . LEU A 1 103 ? -3.955 -10.977 12.297 1 95.25 103 LEU A N 1
ATOM 815 C CA . LEU A 1 103 ? -5.066 -10.367 11.562 1 95.25 103 LEU A CA 1
ATOM 816 C C . LEU A 1 103 ? -5.375 -8.977 12.109 1 95.25 103 LEU A C 1
ATOM 818 O O . LEU A 1 103 ? -5.676 -8.055 11.344 1 95.25 103 LEU A O 1
ATOM 822 N N . LYS A 1 104 ? -5.359 -8.852 13.43 1 93.38 104 LYS A N 1
ATOM 823 C CA . LYS A 1 104 ? -5.582 -7.578 14.102 1 93.38 104 LYS A CA 1
ATOM 824 C C . LYS A 1 104 ? -4.301 -7.078 14.766 1 93.38 104 LYS A C 1
ATOM 826 O O . LYS A 1 104 ? -3.582 -7.848 15.406 1 93.38 104 LYS A O 1
ATOM 831 N N . VAL A 1 105 ? -4.117 -5.754 14.57 1 96.19 105 VAL A N 1
ATOM 832 C CA . VAL A 1 105 ? -2.801 -5.309 15.023 1 96.19 105 VAL A CA 1
ATOM 833 C C . VAL A 1 105 ? -2.939 -4.035 15.852 1 96.19 105 VAL A C 1
ATOM 835 O O . VAL A 1 105 ? -1.939 -3.443 16.266 1 96.19 105 VAL A O 1
ATOM 838 N N . ILE A 1 106 ? -4.133 -3.553 16.047 1 95.12 106 ILE A N 1
ATOM 839 C CA . ILE A 1 106 ? -4.371 -2.387 16.875 1 95.12 106 ILE A CA 1
ATOM 840 C C . ILE A 1 106 ? -4.996 -2.822 18.203 1 95.12 106 ILE A C 1
ATOM 842 O O . ILE A 1 106 ? -5.961 -3.592 18.219 1 95.12 106 ILE A O 1
ATOM 846 N N . ASN A 1 107 ? -4.438 -2.449 19.266 1 96.12 107 ASN A N 1
ATOM 847 C CA . ASN A 1 107 ? -5.035 -2.596 20.578 1 96.12 107 ASN A CA 1
ATOM 848 C C . ASN A 1 107 ? -5.809 -1.345 20.984 1 96.12 107 ASN A C 1
ATOM 850 O O . ASN A 1 107 ? -5.211 -0.306 21.281 1 96.12 107 ASN A O 1
ATOM 854 N N . TYR A 1 108 ? -7.082 -1.476 20.984 1 93.25 108 TYR A N 1
ATOM 855 C CA . TYR A 1 108 ? -7.941 -0.378 21.406 1 93.25 108 TYR A CA 1
ATOM 856 C C . TYR A 1 108 ? -8.148 -0.408 22.922 1 93.25 108 TYR A C 1
ATOM 858 O O . TYR A 1 108 ? -8.445 -1.459 23.484 1 93.25 108 TYR A O 1
ATOM 866 N N . SER A 1 109 ? -8.047 0.67 23.516 1 92 109 SER A N 1
ATOM 867 C CA . SER A 1 109 ? -8.195 0.734 24.953 1 92 109 SER A CA 1
ATOM 868 C C . SER A 1 109 ? -9.664 0.783 25.359 1 92 109 SER A C 1
ATOM 870 O O . SER A 1 109 ? -10.016 0.432 26.484 1 92 109 SER A O 1
ATOM 872 N N . SER A 1 110 ? -10.461 1.32 24.422 1 90.88 110 SER A N 1
ATOM 873 C CA . SER A 1 110 ? -11.891 1.437 24.703 1 90.88 110 SER A CA 1
ATOM 874 C C . SER A 1 110 ? -12.703 1.47 23.406 1 90.88 110 SER A C 1
ATOM 876 O O . SER A 1 110 ? -12.18 1.841 22.359 1 90.88 110 SER A O 1
ATOM 878 N N . PRO A 1 111 ? -13.969 1.083 23.484 1 88.25 111 PRO A N 1
ATOM 879 C CA . PRO A 1 111 ? -14.836 1.163 22.312 1 88.25 111 PRO A CA 1
ATOM 880 C C . PRO A 1 111 ? -15.094 2.602 21.859 1 88.25 111 PRO A C 1
ATOM 882 O O . PRO A 1 111 ? -15.57 2.828 20.75 1 88.25 111 PRO A O 1
ATOM 885 N N . ALA A 1 112 ? -14.75 3.533 22.719 1 84.69 112 ALA A N 1
ATOM 886 C CA . ALA A 1 112 ? -14.984 4.941 22.406 1 84.69 112 ALA A CA 1
ATOM 887 C C . ALA A 1 112 ? -13.883 5.492 21.5 1 84.69 112 ALA A C 1
ATOM 889 O O . ALA A 1 112 ? -14.031 6.566 20.906 1 84.69 112 ALA A O 1
ATOM 890 N N . SER A 1 113 ? -12.844 4.703 21.469 1 87.06 113 SER A N 1
ATOM 891 C CA . SER A 1 113 ? -11.766 5.156 20.594 1 87.06 113 SER A CA 1
ATOM 892 C C . SER A 1 113 ? -12.211 5.164 19.125 1 87.06 113 SER A C 1
ATOM 894 O O . SER A 1 113 ? -12.898 4.246 18.672 1 87.06 113 SER A O 1
ATOM 896 N N . ALA A 1 114 ? -11.781 6.137 18.422 1 83.25 114 ALA A N 1
ATOM 897 C CA . ALA A 1 114 ? -12.18 6.289 17.016 1 83.25 114 ALA A CA 1
ATOM 898 C C . ALA A 1 114 ? -11.781 5.066 16.203 1 83.25 114 ALA A C 1
ATOM 900 O O . ALA A 1 114 ? -10.625 4.648 16.219 1 83.25 114 ALA A O 1
ATOM 901 N N . GLY A 1 115 ? -12.812 4.523 15.539 1 83 115 GLY A N 1
ATOM 902 C CA . GLY A 1 115 ? -12.555 3.402 14.656 1 83 115 GLY A CA 1
ATOM 903 C C . GLY A 1 115 ? -12.391 2.086 15.391 1 83 115 GLY A C 1
ATOM 904 O O . GLY A 1 115 ? -11.992 1.08 14.797 1 83 115 GLY A O 1
ATOM 905 N N . ALA A 1 116 ? -12.711 2.02 16.672 1 87.19 116 ALA A N 1
ATOM 906 C CA . ALA A 1 116 ? -12.461 0.833 17.484 1 87.19 116 ALA A CA 1
ATOM 907 C C . ALA A 1 116 ? -13.336 -0.335 17.031 1 87.19 116 ALA A C 1
ATOM 909 O O . ALA A 1 116 ? -14.5 -0.15 16.688 1 87.19 116 ALA A O 1
ATOM 910 N N . VAL A 1 117 ? -12.672 -1.448 16.844 1 86.06 117 VAL A N 1
ATOM 911 C CA . VAL A 1 117 ? -13.328 -2.734 16.641 1 86.06 117 VAL A CA 1
ATOM 912 C C . VAL A 1 117 ? -13.031 -3.664 17.812 1 86.06 117 VAL A C 1
ATOM 914 O O . VAL A 1 117 ? -11.938 -4.234 17.891 1 86.06 117 VAL A O 1
ATOM 917 N N . CYS A 1 118 ? -14.055 -3.801 18.703 1 89.88 118 CYS A N 1
ATOM 918 C CA . CYS A 1 118 ? -13.852 -4.539 19.938 1 89.88 118 CYS A CA 1
ATOM 919 C C . CYS A 1 118 ? -14.695 -5.809 19.969 1 89.88 118 CYS A C 1
ATOM 921 O O . CYS A 1 118 ? -15.82 -5.82 19.469 1 89.88 118 CYS A O 1
ATOM 923 N N . ILE A 1 119 ? -14.125 -6.816 20.5 1 88.62 119 ILE A N 1
ATOM 924 C CA . ILE A 1 119 ? -14.812 -8.086 20.656 1 88.62 119 ILE A CA 1
ATOM 925 C C . ILE A 1 119 ? -15.727 -8.031 21.875 1 88.62 119 ILE A C 1
ATOM 927 O O . ILE A 1 119 ? -16.781 -8.672 21.906 1 88.62 119 ILE A O 1
ATOM 931 N N . ASP A 1 120 ? -15.328 -7.234 22.906 1 90.5 120 ASP A N 1
ATOM 932 C CA . ASP A 1 120 ? -16.047 -7.066 24.172 1 90.5 120 ASP A CA 1
ATOM 933 C C . ASP A 1 120 ? -16.031 -5.609 24.625 1 90.5 120 ASP A C 1
ATOM 935 O O . ASP A 1 120 ? -15.305 -4.785 24.062 1 90.5 120 ASP A O 1
ATOM 939 N N . PRO A 1 121 ? -16.797 -5.281 25.531 1 90.12 121 PRO A N 1
ATOM 940 C CA . PRO A 1 121 ? -16.906 -3.885 25.969 1 90.12 121 PRO A CA 1
ATOM 941 C C . PRO A 1 121 ? -15.57 -3.336 26.5 1 90.12 121 PRO A C 1
ATOM 943 O O . PRO A 1 121 ? -15.367 -2.121 26.5 1 90.12 121 PRO A O 1
ATOM 946 N N . ASP A 1 122 ? -14.695 -4.188 26.875 1 91.06 122 ASP A N 1
ATOM 947 C CA . ASP A 1 122 ? -13.414 -3.748 27.406 1 91.06 122 ASP A CA 1
ATOM 948 C C . ASP A 1 122 ? -12.336 -3.744 26.328 1 91.06 122 ASP A C 1
ATOM 950 O O . ASP A 1 122 ? -11.188 -3.389 26.578 1 91.06 122 ASP A O 1
ATOM 954 N N . CYS A 1 123 ? -12.703 -4.133 25.156 1 93 123 CYS A N 1
ATOM 955 C CA . CYS A 1 123 ? -11.789 -4.223 24.016 1 93 123 CYS A CA 1
ATOM 956 C C . CYS A 1 123 ? -10.586 -5.098 24.359 1 93 123 CYS A C 1
ATOM 958 O O . CYS A 1 123 ? -9.438 -4.699 24.125 1 93 123 CYS A O 1
ATOM 960 N N . THR A 1 124 ? -10.867 -6.242 24.938 1 92.75 124 THR A N 1
ATOM 961 C CA . THR A 1 124 ? -9.812 -7.18 25.297 1 92.75 124 THR A CA 1
ATOM 962 C C . THR A 1 124 ? -8.992 -7.574 24.078 1 92.75 124 THR A C 1
ATOM 964 O O . THR A 1 124 ? -9.555 -7.879 23.031 1 92.75 124 THR A O 1
ATOM 967 N N . TRP A 1 125 ? -7.652 -7.523 24.281 1 93.5 125 TRP A N 1
ATOM 968 C CA . TRP A 1 125 ? -6.75 -7.887 23.188 1 93.5 125 TRP A CA 1
ATOM 969 C C . TRP A 1 125 ? -6.676 -9.398 23.031 1 93.5 125 TRP A C 1
ATOM 971 O O . TRP A 1 125 ? -6.355 -10.117 23.984 1 93.5 125 TRP A O 1
ATOM 981 N N . ILE A 1 126 ? -6.996 -9.891 21.922 1 93.31 126 ILE A N 1
ATOM 982 C CA . ILE A 1 126 ? -6.871 -11.297 21.578 1 93.31 126 ILE A CA 1
ATOM 983 C C . ILE A 1 126 ? -6.109 -11.445 20.25 1 93.31 126 ILE A C 1
ATOM 985 O O . ILE A 1 126 ? -6.473 -10.836 19.25 1 93.31 126 ILE A O 1
ATOM 989 N N . GLU A 1 127 ? -5.039 -12.25 20.344 1 94.25 127 GLU A N 1
ATOM 990 C CA . GLU A 1 127 ? -4.258 -12.492 19.141 1 94.25 127 GLU A CA 1
ATOM 991 C C . GLU A 1 127 ? -5.012 -13.391 18.156 1 94.25 127 GLU A C 1
ATOM 993 O O . GLU A 1 127 ? -5.523 -14.445 18.547 1 94.25 127 GLU A O 1
ATOM 998 N N . GLN A 1 128 ? -5.152 -12.953 16.984 1 95.62 128 GLN A N 1
ATOM 999 C CA . GLN A 1 128 ? -5.789 -13.695 15.914 1 95.62 128 GLN A CA 1
ATOM 1000 C C . GLN A 1 128 ? -4.793 -14.016 14.805 1 95.62 128 GLN A C 1
ATOM 1002 O O . GLN A 1 128 ? -4.523 -13.18 13.938 1 95.62 128 GLN A O 1
ATOM 1007 N N . TRP A 1 129 ? -4.371 -15.234 14.75 1 96.69 129 TRP A N 1
ATOM 1008 C CA . TRP A 1 129 ? -3.289 -15.664 13.867 1 96.69 129 TRP A CA 1
ATOM 1009 C C . TRP A 1 129 ? -3.844 -16.344 12.617 1 96.69 129 TRP A C 1
ATOM 1011 O O . TRP A 1 129 ? -4.801 -17.125 12.703 1 96.69 129 TRP A O 1
ATOM 1021 N N . VAL A 1 130 ? -3.254 -16.016 11.5 1 97.56 130 VAL A N 1
ATOM 1022 C CA . VAL A 1 130 ? -3.582 -16.703 10.258 1 97.56 130 VAL A CA 1
ATOM 1023 C C . VAL A 1 130 ? -2.307 -17.219 9.602 1 97.56 130 VAL A C 1
ATOM 1025 O O . VAL A 1 130 ? -1.201 -16.812 9.969 1 97.56 130 VAL A O 1
ATOM 1028 N N . GLN A 1 131 ? -2.449 -18.078 8.672 1 97.44 131 GLN A N 1
ATOM 1029 C CA . GLN A 1 131 ? -1.325 -18.781 8.07 1 97.44 131 GLN A CA 1
ATOM 1030 C C . GLN A 1 131 ? -0.535 -17.875 7.133 1 97.44 131 GLN A C 1
ATOM 1032 O O . GLN A 1 131 ? -1.107 -17.25 6.242 1 97.44 131 GLN A O 1
ATOM 1037 N N . ARG A 1 132 ? 0.789 -17.828 7.312 1 97.31 132 ARG A N 1
ATOM 1038 C CA . ARG A 1 132 ? 1.66 -17.047 6.445 1 97.31 132 ARG A CA 1
ATOM 1039 C C . ARG A 1 132 ? 1.773 -17.688 5.062 1 97.31 132 ARG A C 1
ATOM 1041 O O . ARG A 1 132 ? 1.888 -18.906 4.941 1 97.31 132 ARG A O 1
ATOM 1048 N N . ALA A 1 133 ? 1.796 -16.875 4.047 1 97.75 133 ALA A N 1
ATOM 1049 C CA . ALA A 1 133 ? 1.862 -17.359 2.676 1 97.75 133 ALA A CA 1
ATOM 1050 C C . ALA A 1 133 ? 3.309 -17.469 2.199 1 97.75 133 ALA A C 1
ATOM 1052 O O . ALA A 1 133 ? 4.156 -16.672 2.586 1 97.75 133 ALA A O 1
ATOM 1053 N N . GLY A 1 134 ? 3.613 -18.469 1.319 1 95.12 134 GLY A N 1
ATOM 1054 C CA . GLY A 1 134 ? 4.93 -18.672 0.732 1 95.12 134 GLY A CA 1
ATOM 1055 C C . GLY A 1 134 ? 5.238 -20.125 0.428 1 95.12 134 GLY A C 1
ATOM 1056 O O . GLY A 1 134 ? 4.414 -21 0.691 1 95.12 134 GLY A O 1
ATOM 1057 N N . PRO A 1 135 ? 6.355 -20.375 -0.159 1 94.88 135 PRO A N 1
ATOM 1058 C CA . PRO A 1 135 ? 6.738 -21.75 -0.491 1 94.88 135 PRO A CA 1
ATOM 1059 C C . PRO A 1 135 ? 7.082 -22.578 0.743 1 94.88 135 PRO A C 1
ATOM 1061 O O . PRO A 1 135 ? 7.617 -22.047 1.721 1 94.88 135 PRO A O 1
ATOM 1064 N N . ARG A 1 136 ? 6.73 -23.797 0.674 1 95.25 136 ARG A N 1
ATOM 1065 C CA . ARG A 1 136 ? 7.023 -24.734 1.761 1 95.25 136 ARG A CA 1
ATOM 1066 C C . ARG A 1 136 ? 8.109 -25.719 1.354 1 95.25 136 ARG A C 1
ATOM 1068 O O . ARG A 1 136 ? 8.352 -25.938 0.165 1 95.25 136 ARG A O 1
ATOM 1075 N N . GLU A 1 137 ? 8.703 -26.281 2.332 1 92.44 137 GLU A N 1
ATOM 1076 C CA . GLU A 1 137 ? 9.75 -27.266 2.113 1 92.44 137 GLU A CA 1
ATOM 1077 C C . GLU A 1 137 ? 9.195 -28.531 1.456 1 92.44 137 GLU A C 1
ATOM 1079 O O . GLU A 1 137 ? 9.875 -29.172 0.652 1 92.44 137 GLU A O 1
ATOM 1084 N N . ASN A 1 138 ? 8.016 -28.828 1.835 1 95.19 138 ASN A N 1
ATOM 1085 C CA . ASN A 1 138 ? 7.359 -30 1.273 1 95.19 138 ASN A CA 1
ATOM 1086 C C . ASN A 1 138 ? 6.164 -29.625 0.406 1 95.19 138 ASN A C 1
ATOM 1088 O O . ASN A 1 138 ? 5.461 -28.656 0.708 1 95.19 138 ASN A O 1
ATOM 1092 N N . ILE A 1 139 ? 6.02 -30.391 -0.629 1 96.94 139 ILE A N 1
ATOM 1093 C CA . ILE A 1 139 ? 4.863 -30.219 -1.501 1 96.94 139 ILE A CA 1
ATOM 1094 C C . ILE A 1 139 ? 4.078 -31.516 -1.601 1 96.94 139 ILE A C 1
ATOM 1096 O O . ILE A 1 139 ? 4.582 -32.594 -1.226 1 96.94 139 ILE A O 1
ATOM 1100 N N . TYR A 1 140 ? 2.898 -31.453 -2.16 1 97.81 140 TYR A N 1
ATOM 1101 C CA . TYR A 1 140 ? 2.014 -32.625 -2.096 1 97.81 140 TYR A CA 1
ATOM 1102 C C . TYR A 1 140 ? 1.512 -33 -3.482 1 97.81 140 TYR A C 1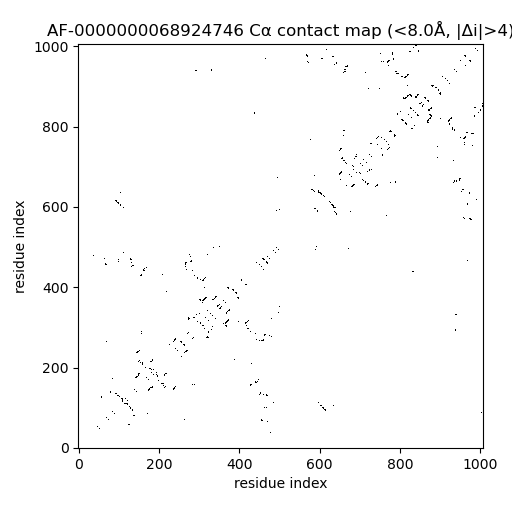
ATOM 1104 O O . TYR A 1 140 ? 0.616 -33.844 -3.617 1 97.81 140 TYR A O 1
ATOM 1112 N N . PHE A 1 141 ? 2.029 -32.344 -4.488 1 97.75 141 PHE A N 1
ATOM 1113 C CA . PHE A 1 141 ? 1.785 -32.656 -5.891 1 97.75 141 PHE A CA 1
ATOM 1114 C C . PHE A 1 141 ? 3.098 -32.781 -6.656 1 97.75 141 PHE A C 1
ATOM 1116 O O . PHE A 1 141 ? 3.967 -31.906 -6.547 1 97.75 141 PHE A O 1
ATOM 1123 N N . ARG A 1 142 ? 3.24 -33.844 -7.344 1 97 142 ARG A N 1
ATOM 1124 C CA . ARG A 1 142 ? 4.375 -33.938 -8.258 1 97 142 ARG A CA 1
ATOM 1125 C C . ARG A 1 142 ? 4.148 -33.094 -9.5 1 97 142 ARG A C 1
ATOM 1127 O O . ARG A 1 142 ? 3.16 -33.281 -10.211 1 97 142 ARG A O 1
ATOM 1134 N N . PRO A 1 143 ? 5.059 -32.219 -9.75 1 97 143 PRO A N 1
ATOM 1135 C CA . PRO A 1 143 ? 4.84 -31.281 -10.859 1 97 143 PRO A CA 1
ATOM 1136 C C . PRO A 1 143 ? 4.543 -32 -12.18 1 97 143 PRO A C 1
ATOM 1138 O O . PRO A 1 143 ? 3.727 -31.516 -12.969 1 97 143 PRO A O 1
ATOM 1141 N N . GLU A 1 144 ? 5.133 -33.156 -12.406 1 96.38 144 GLU A N 1
ATOM 1142 C CA . GLU A 1 144 ? 4.953 -33.875 -13.648 1 96.38 144 GLU A CA 1
ATOM 1143 C C . GLU A 1 144 ? 3.525 -34.406 -13.773 1 96.38 144 GLU A C 1
ATOM 1145 O O . GLU A 1 144 ? 3.045 -34.656 -14.883 1 96.38 144 GLU A O 1
ATOM 1150 N N . ASP A 1 145 ? 2.846 -34.531 -12.672 1 96.69 145 ASP A N 1
ATOM 1151 C CA . ASP A 1 145 ? 1.497 -35.062 -12.656 1 96.69 145 ASP A CA 1
ATOM 1152 C C . ASP A 1 145 ? 0.447 -33.969 -12.609 1 96.69 145 ASP A C 1
ATOM 1154 O O . ASP A 1 145 ? -0.754 -34.25 -12.602 1 96.69 145 ASP A O 1
ATOM 1158 N N . VAL A 1 146 ? 0.928 -32.75 -12.594 1 98.12 146 VAL A N 1
ATOM 1159 C CA . VAL A 1 146 ? 0.002 -31.656 -12.406 1 98.12 146 VAL A CA 1
ATOM 1160 C C . VAL A 1 146 ? -0.525 -31.188 -13.758 1 98.12 146 VAL A C 1
ATOM 1162 O O . VAL A 1 146 ? 0.249 -30.969 -14.695 1 98.12 146 VAL A O 1
ATOM 1165 N N . LYS A 1 147 ? -1.799 -31.094 -13.875 1 98.69 147 LYS A N 1
ATOM 1166 C CA . LYS A 1 147 ? -2.475 -30.266 -14.867 1 98.69 147 LYS A CA 1
ATOM 1167 C C . LYS A 1 147 ? -3.203 -29.094 -14.195 1 98.69 147 LYS A C 1
ATOM 1169 O O . LYS A 1 147 ? -4.207 -29.297 -13.516 1 98.69 147 LYS A O 1
ATOM 1174 N N . ALA A 1 148 ? -2.703 -27.922 -14.422 1 98.75 148 ALA A N 1
ATOM 1175 C CA . ALA A 1 148 ? -3.219 -26.734 -13.758 1 98.75 148 ALA A CA 1
ATOM 1176 C C . ALA A 1 148 ? -4.121 -25.922 -14.688 1 98.75 148 ALA A C 1
ATOM 1178 O O . ALA A 1 148 ? -3.816 -25.766 -15.875 1 98.75 148 ALA A O 1
ATOM 1179 N N . ALA A 1 149 ? -5.23 -25.469 -14.148 1 98.75 149 ALA A N 1
ATOM 1180 C CA . ALA A 1 149 ? -6.152 -24.609 -14.898 1 98.75 149 ALA A CA 1
ATOM 1181 C C . ALA A 1 149 ? -6.336 -23.266 -14.211 1 98.75 149 ALA A C 1
ATOM 1183 O O . ALA A 1 149 ? -6.371 -23.188 -12.977 1 98.75 149 ALA A O 1
ATOM 1184 N N . ILE A 1 150 ? -6.438 -22.234 -14.984 1 98.56 150 ILE A N 1
ATOM 1185 C CA . ILE A 1 150 ? -6.699 -20.875 -14.516 1 98.56 150 ILE A CA 1
ATOM 1186 C C . ILE A 1 150 ? -8.008 -20.359 -15.117 1 98.56 150 ILE A C 1
ATOM 1188 O O . ILE A 1 150 ? -8.242 -20.5 -16.312 1 98.56 150 ILE A O 1
ATOM 1192 N N . VAL A 1 151 ? -8.867 -19.797 -14.297 1 97.06 151 VAL A N 1
ATOM 1193 C CA . VAL A 1 151 ? -10.133 -19.25 -14.781 1 97.06 151 VAL A CA 1
ATOM 1194 C C . VAL A 1 151 ? -10.367 -17.859 -14.172 1 97.06 151 VAL A C 1
ATOM 1196 O O . VAL A 1 151 ? -10.07 -17.641 -13 1 97.06 151 VAL A O 1
ATOM 1199 N N . THR A 1 152 ? -10.75 -16.922 -14.961 1 94.81 152 THR A N 1
ATOM 1200 C CA . THR A 1 152 ? -11.102 -15.578 -14.531 1 94.81 152 THR A CA 1
ATOM 1201 C C . THR A 1 152 ? -12.602 -15.352 -14.641 1 94.81 152 THR A C 1
ATOM 1203 O O . THR A 1 152 ? -13.188 -15.539 -15.711 1 94.81 152 THR A O 1
ATOM 1206 N N . CYS A 1 153 ? -13.211 -14.969 -13.547 1 92.62 153 CYS A N 1
ATOM 1207 C CA . CYS A 1 153 ? -14.664 -14.805 -13.516 1 92.62 153 CYS A CA 1
ATOM 1208 C C . CYS A 1 153 ? -15.039 -13.383 -13.117 1 92.62 153 CYS A C 1
ATOM 1210 O O . CYS A 1 153 ? -14.203 -12.633 -12.617 1 92.62 153 CYS A O 1
ATOM 1212 N N . GLY A 1 154 ? -16.25 -13 -13.422 1 87.69 154 GLY A N 1
ATOM 1213 C CA . GLY A 1 154 ? -16.75 -11.695 -13.047 1 87.69 154 GLY A CA 1
ATOM 1214 C C . GLY A 1 154 ? -16.391 -10.602 -14.039 1 87.69 154 GLY A C 1
ATOM 1215 O O . GLY A 1 154 ? -16.359 -10.844 -15.25 1 87.69 154 GLY A O 1
ATOM 1216 N N . GLY A 1 155 ? -16.266 -9.383 -13.5 1 83.81 155 GLY A N 1
ATOM 1217 C CA . GLY A 1 155 ? -15.922 -8.25 -14.344 1 83.81 155 GLY A CA 1
ATOM 1218 C C . GLY A 1 155 ? -14.422 -8.078 -14.539 1 83.81 155 GLY A C 1
ATOM 1219 O O . GLY A 1 155 ? -13.625 -8.727 -13.859 1 83.81 155 GLY A O 1
ATOM 1220 N N . LEU A 1 156 ? -14.164 -7.203 -15.383 1 85.25 156 LEU A N 1
ATOM 1221 C CA . LEU A 1 156 ? -12.758 -6.918 -15.641 1 85.25 156 LEU A CA 1
ATOM 1222 C C . LEU A 1 156 ? -12.125 -6.16 -14.477 1 85.25 156 LEU A C 1
ATOM 1224 O O . LEU A 1 156 ? -12.836 -5.508 -13.703 1 85.25 156 LEU A O 1
ATOM 1228 N N . CYS A 1 157 ? -10.914 -6.328 -14.422 1 90.81 157 CYS A N 1
ATOM 1229 C CA . CYS A 1 157 ? -10.109 -5.691 -13.383 1 90.81 157 CYS A CA 1
ATOM 1230 C C . CYS A 1 157 ? -8.672 -5.492 -13.852 1 90.81 157 CYS A C 1
ATOM 1232 O O . CYS A 1 157 ? -8.094 -6.379 -14.477 1 90.81 157 CYS A O 1
ATOM 1234 N N . PRO A 1 158 ? -8.18 -4.27 -13.562 1 93.5 158 PRO A N 1
ATOM 1235 C CA . PRO A 1 158 ? -6.746 -4.148 -13.859 1 93.5 158 PRO A CA 1
ATOM 1236 C C . PRO A 1 158 ? -5.898 -5.16 -13.094 1 93.5 158 PRO A C 1
ATOM 1238 O O . PRO A 1 158 ? -6.098 -5.355 -11.891 1 93.5 158 PRO A O 1
ATOM 1241 N N . GLY A 1 159 ? -4.957 -5.867 -13.828 1 94.31 159 GLY A N 1
ATOM 1242 C CA . GLY A 1 159 ? -4.023 -6.75 -13.148 1 94.31 159 GLY A CA 1
ATOM 1243 C C . GLY A 1 159 ? -4.316 -8.219 -13.383 1 94.31 159 GLY A C 1
ATOM 1244 O O . GLY A 1 159 ? -3.508 -9.086 -13.031 1 94.31 159 GLY A O 1
ATOM 1245 N N . LEU A 1 160 ? -5.43 -8.562 -14.023 1 94.56 160 LEU A N 1
ATOM 1246 C CA . LEU A 1 160 ? -5.785 -9.953 -14.273 1 94.56 160 LEU A CA 1
ATOM 1247 C C . LEU A 1 160 ? -4.676 -10.664 -15.039 1 94.56 160 LEU A C 1
ATOM 1249 O O . LEU A 1 160 ? -4.27 -11.766 -14.664 1 94.56 160 LEU A O 1
ATOM 1253 N N . ASN A 1 161 ? -4.215 -10.047 -16.047 1 94.75 161 ASN A N 1
ATOM 1254 C CA . ASN A 1 161 ? -3.164 -10.641 -16.875 1 94.75 161 ASN A CA 1
ATOM 1255 C C . ASN A 1 161 ? -1.86 -10.789 -16.094 1 94.75 161 ASN A C 1
ATOM 1257 O O . ASN A 1 161 ? -1.1 -11.734 -16.328 1 94.75 161 ASN A O 1
ATOM 1261 N N . ASP A 1 162 ? -1.621 -9.859 -15.188 1 94.75 162 ASP A N 1
ATOM 1262 C CA . ASP A 1 162 ? -0.446 -9.969 -14.328 1 94.75 162 ASP A CA 1
ATOM 1263 C C . ASP A 1 162 ? -0.507 -11.242 -13.484 1 94.75 162 ASP A C 1
ATOM 1265 O O . ASP A 1 162 ? 0.482 -11.969 -13.375 1 94.75 162 ASP A O 1
ATOM 1269 N N . VAL A 1 163 ? -1.659 -11.469 -12.898 1 96.75 163 VAL A N 1
ATOM 1270 C CA . VAL A 1 163 ? -1.833 -12.625 -12.039 1 96.75 163 VAL A CA 1
ATOM 1271 C C . VAL A 1 163 ? -1.7 -13.906 -12.859 1 96.75 163 VAL A C 1
ATOM 1273 O O . VAL A 1 163 ? -1 -14.844 -12.461 1 96.75 163 VAL A O 1
ATOM 1276 N N . ILE A 1 164 ? -2.338 -13.984 -14.008 1 96.94 164 ILE A N 1
ATOM 1277 C CA . ILE A 1 164 ? -2.25 -15.156 -14.883 1 96.94 164 ILE A CA 1
ATOM 1278 C C . ILE A 1 164 ? -0.789 -15.43 -15.227 1 96.94 164 ILE A C 1
ATOM 1280 O O . ILE A 1 164 ? -0.326 -16.578 -15.117 1 96.94 164 ILE A O 1
ATOM 1284 N N . ARG A 1 165 ? -0.097 -14.406 -15.609 1 95.69 165 ARG A N 1
ATOM 1285 C CA . ARG A 1 165 ? 1.308 -14.508 -16 1 95.69 165 ARG A CA 1
ATOM 1286 C C . ARG A 1 165 ? 2.141 -15.109 -14.867 1 95.69 165 ARG A C 1
ATOM 1288 O O . ARG A 1 165 ? 2.934 -16.031 -15.102 1 95.69 165 ARG A O 1
ATOM 1295 N N . LEU A 1 166 ? 1.923 -14.648 -13.695 1 95.19 166 LEU A N 1
ATOM 1296 C CA . LEU A 1 166 ? 2.799 -15.07 -12.609 1 95.19 166 LEU A CA 1
ATOM 1297 C C . LEU A 1 166 ? 2.395 -16.438 -12.086 1 95.19 166 LEU A C 1
ATOM 1299 O O . LEU A 1 166 ? 3.227 -17.172 -11.547 1 95.19 166 LEU A O 1
ATOM 1303 N N . ILE A 1 167 ? 1.139 -16.797 -12.219 1 97.94 167 ILE A N 1
ATOM 1304 C CA . ILE A 1 167 ? 0.761 -18.172 -11.922 1 97.94 167 ILE A CA 1
ATOM 1305 C C . ILE A 1 167 ? 1.482 -19.125 -12.883 1 97.94 167 ILE A C 1
ATOM 1307 O O . ILE A 1 167 ? 2.105 -20.094 -12.445 1 97.94 167 ILE A O 1
ATOM 1311 N N . VAL A 1 168 ? 1.462 -18.812 -14.148 1 97.75 168 VAL A N 1
ATOM 1312 C CA . VAL A 1 168 ? 2.061 -19.656 -15.164 1 97.75 168 VAL A CA 1
ATOM 1313 C C . VAL A 1 168 ? 3.566 -19.766 -14.938 1 97.75 168 VAL A C 1
ATOM 1315 O O . VAL A 1 168 ? 4.117 -20.875 -14.906 1 97.75 168 VAL A O 1
ATOM 1318 N N . ILE A 1 169 ? 4.188 -18.656 -14.711 1 93.75 169 ILE A N 1
ATOM 1319 C CA . ILE A 1 169 ? 5.637 -18.625 -14.539 1 93.75 169 ILE A CA 1
ATOM 1320 C C . ILE A 1 169 ? 6.027 -19.438 -13.305 1 93.75 169 ILE A C 1
ATOM 1322 O O . ILE A 1 169 ? 6.969 -20.234 -13.344 1 93.75 169 ILE A O 1
ATOM 1326 N N . THR A 1 170 ? 5.332 -19.234 -12.227 1 95.5 170 THR A N 1
ATOM 1327 C CA . THR A 1 170 ? 5.656 -19.922 -10.984 1 95.5 170 THR A CA 1
ATOM 1328 C C . THR A 1 170 ? 5.402 -21.422 -11.125 1 95.5 170 THR A C 1
ATOM 1330 O O . THR A 1 170 ? 6.168 -22.234 -10.602 1 95.5 170 THR A O 1
ATOM 1333 N N . LEU A 1 171 ? 4.355 -21.812 -11.828 1 97.88 171 LEU A N 1
ATOM 1334 C CA . LEU A 1 171 ? 4.094 -23.219 -12.102 1 97.88 171 LEU A CA 1
ATOM 1335 C C . LEU A 1 171 ? 5.242 -23.844 -12.891 1 97.88 171 LEU A C 1
ATOM 1337 O O . LEU A 1 171 ? 5.695 -24.953 -12.57 1 97.88 171 LEU A O 1
ATOM 1341 N N . GLU A 1 172 ? 5.68 -23.156 -13.836 1 95.38 172 GLU A N 1
ATOM 1342 C CA . GLU A 1 172 ? 6.785 -23.656 -14.648 1 95.38 172 GLU A CA 1
ATOM 1343 C C . GLU A 1 172 ? 8.055 -23.812 -13.82 1 95.38 172 GLU A C 1
ATOM 1345 O O . GLU A 1 172 ? 8.836 -24.734 -14.031 1 95.38 172 GLU A O 1
ATOM 1350 N N . ILE A 1 173 ? 8.281 -22.875 -12.984 1 91.62 173 ILE A N 1
ATOM 1351 C CA . ILE A 1 173 ? 9.461 -22.953 -12.125 1 91.62 173 ILE A CA 1
ATOM 1352 C C . ILE A 1 173 ? 9.398 -24.219 -11.266 1 91.62 173 ILE A C 1
ATOM 1354 O O . ILE A 1 173 ? 10.422 -24.844 -11.008 1 91.62 173 ILE A O 1
ATOM 1358 N N . TYR A 1 174 ? 8.164 -24.594 -10.82 1 94.88 174 TYR A N 1
ATOM 1359 C CA . TYR A 1 174 ? 8.008 -25.844 -10.07 1 94.88 174 TYR A CA 1
ATOM 1360 C C . TYR A 1 174 ? 8.242 -27.047 -10.969 1 94.88 174 TYR A C 1
ATOM 1362 O O . TYR A 1 174 ? 8.523 -28.141 -10.484 1 94.88 174 TYR A O 1
ATOM 1370 N N . GLY A 1 175 ? 8.016 -26.906 -12.281 1 95.25 175 GLY A N 1
ATOM 1371 C CA . GLY A 1 175 ? 8.25 -27.984 -13.227 1 95.25 175 GLY A CA 1
ATOM 1372 C C . GLY A 1 175 ? 6.98 -28.453 -13.914 1 95.25 175 GLY A C 1
ATOM 1373 O O . GLY A 1 175 ? 6.977 -29.5 -14.562 1 95.25 175 GLY A O 1
ATOM 1374 N N . VAL A 1 176 ? 5.961 -27.703 -13.781 1 97.69 176 VAL A N 1
ATOM 1375 C CA . VAL A 1 176 ? 4.695 -28.094 -14.398 1 97.69 176 VAL A CA 1
ATOM 1376 C C . VAL A 1 176 ? 4.746 -27.828 -15.898 1 97.69 176 VAL A C 1
ATOM 1378 O O . VAL A 1 176 ? 5.18 -26.75 -16.328 1 97.69 176 VAL A O 1
ATOM 1381 N N . LYS A 1 177 ? 4.246 -28.734 -16.672 1 96.19 177 LYS A N 1
ATOM 1382 C CA . LYS A 1 177 ? 4.281 -28.609 -18.125 1 96.19 177 LYS A CA 1
ATOM 1383 C C . LYS A 1 177 ? 2.879 -28.391 -18.688 1 96.19 177 LYS A C 1
ATOM 1385 O O . LYS A 1 177 ? 2.717 -27.781 -19.75 1 96.19 177 LYS A O 1
ATOM 1390 N N . ASN A 1 178 ? 1.894 -28.891 -18.016 1 98.12 178 ASN A N 1
ATOM 1391 C CA . ASN A 1 178 ? 0.518 -28.812 -18.484 1 98.12 178 ASN A CA 1
ATOM 1392 C C . ASN A 1 178 ? -0.253 -27.703 -17.781 1 98.12 178 ASN A C 1
ATOM 1394 O O . ASN A 1 178 ? -0.856 -27.938 -16.719 1 98.12 178 ASN A O 1
ATOM 1398 N N . ILE A 1 179 ? -0.291 -26.578 -18.359 1 98.56 179 ILE A N 1
ATOM 1399 C CA . ILE A 1 179 ? -0.998 -25.422 -17.828 1 98.56 179 ILE A CA 1
ATOM 1400 C C . ILE A 1 179 ? -2.01 -24.922 -18.859 1 98.56 179 ILE A C 1
ATOM 1402 O O . ILE A 1 179 ? -1.656 -24.672 -20.016 1 98.56 179 ILE A O 1
ATOM 1406 N N . VAL A 1 180 ? -3.307 -24.75 -18.406 1 98.44 180 VAL A N 1
ATOM 1407 C CA . VAL A 1 180 ? -4.332 -24.344 -19.375 1 98.44 180 VAL A CA 1
ATOM 1408 C C . VAL A 1 180 ? -5.176 -23.219 -18.781 1 98.44 180 VAL A C 1
ATOM 1410 O O . VAL A 1 180 ? -5.289 -23.094 -17.562 1 98.44 180 VAL A O 1
ATOM 1413 N N . GLY A 1 181 ? -5.664 -22.406 -19.641 1 97.81 181 GLY A N 1
ATOM 1414 C CA . GLY A 1 181 ? -6.676 -21.422 -19.297 1 97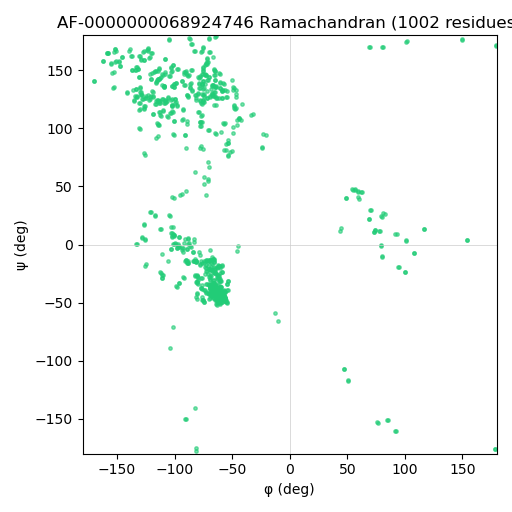.81 181 GLY A CA 1
ATOM 1415 C C . GLY A 1 181 ? -8.078 -21.844 -19.688 1 97.81 181 GLY A C 1
ATOM 1416 O O . GLY A 1 181 ? -8.281 -22.422 -20.766 1 97.81 181 GLY A O 1
ATOM 1417 N N . ILE A 1 182 ? -9.016 -21.641 -18.797 1 96.44 182 ILE A N 1
ATOM 1418 C CA . ILE A 1 182 ? -10.43 -21.859 -19.078 1 96.44 182 ILE A CA 1
ATOM 1419 C C . ILE A 1 182 ? -11.07 -20.547 -19.547 1 96.44 182 ILE A C 1
ATOM 1421 O O . ILE A 1 182 ? -11.172 -19.594 -18.766 1 96.44 182 ILE A O 1
ATOM 1425 N N . PRO A 1 183 ? -11.523 -20.484 -20.719 1 93.69 183 PRO A N 1
ATOM 1426 C CA . PRO A 1 183 ? -12.016 -19.203 -21.25 1 93.69 183 PRO A CA 1
ATOM 1427 C C . PRO A 1 183 ? -13.398 -18.844 -20.734 1 93.69 183 PRO A C 1
ATOM 1429 O O . PRO A 1 183 ? -14.242 -19.719 -20.531 1 93.69 183 PRO A O 1
ATOM 1432 N N . PHE A 1 184 ? -13.609 -17.578 -20.516 1 91.56 184 PHE A N 1
ATOM 1433 C CA . PHE A 1 184 ? -14.898 -16.938 -20.281 1 91.56 184 PHE A CA 1
ATOM 1434 C C . PHE A 1 184 ? -15.539 -17.469 -19.016 1 91.56 184 PHE A C 1
ATOM 1436 O O . PHE A 1 184 ? -16.719 -17.844 -19.016 1 91.56 184 PHE A O 1
ATOM 1443 N N . GLY A 1 185 ? -14.766 -17.578 -17.969 1 92.19 185 GLY A N 1
ATOM 1444 C CA . GLY A 1 185 ? -15.289 -17.875 -16.641 1 92.19 185 GLY A CA 1
ATOM 1445 C C . GLY A 1 185 ? -15.664 -19.344 -16.469 1 92.19 185 GLY A C 1
ATOM 1446 O O . GLY A 1 185 ? -15.086 -20.219 -17.109 1 92.19 185 GLY A O 1
ATOM 1447 N N . TYR A 1 186 ? -16.578 -19.625 -15.594 1 92.19 186 TYR A N 1
ATOM 1448 C CA . TYR A 1 186 ? -16.984 -20.984 -15.258 1 92.19 186 TYR A CA 1
ATOM 1449 C C . TYR A 1 186 ? -17.688 -21.641 -16.438 1 92.19 186 TYR A C 1
ATOM 1451 O O . TYR A 1 186 ? -17.719 -22.875 -16.531 1 92.19 186 TYR A O 1
ATOM 1459 N N . ARG A 1 187 ? -18.203 -20.781 -17.328 1 90.06 187 ARG A N 1
ATOM 1460 C CA . ARG A 1 187 ? -18.906 -21.328 -18.5 1 90.06 187 ARG A CA 1
ATOM 1461 C C . ARG A 1 187 ? -17.953 -22.141 -19.359 1 90.06 187 ARG A C 1
ATOM 1463 O O . ARG A 1 187 ? -18.375 -23.078 -20.047 1 90.06 187 ARG A O 1
ATOM 1470 N N . GLY A 1 188 ? -16.719 -21.844 -19.297 1 93 188 GLY A N 1
ATOM 1471 C CA . GLY A 1 188 ? -15.719 -22.531 -20.109 1 93 188 GLY A CA 1
ATOM 1472 C C . GLY A 1 188 ? -15.562 -23.984 -19.75 1 93 188 GLY A C 1
ATOM 1473 O O . GLY A 1 188 ? -15.016 -24.781 -20.531 1 93 188 GLY A O 1
ATOM 1474 N N . PHE A 1 189 ? -16.047 -24.422 -18.641 1 93.62 189 PHE A N 1
ATOM 1475 C CA . PHE A 1 189 ? -15.945 -25.812 -18.219 1 93.62 189 PHE A CA 1
ATOM 1476 C C . PHE A 1 189 ? -16.984 -26.672 -18.922 1 93.62 189 PHE A C 1
ATOM 1478 O O . PHE A 1 189 ? -16.797 -27.875 -19.094 1 93.62 189 PHE A O 1
ATOM 1485 N N . SER A 1 190 ? -18.125 -26.078 -19.312 1 90.31 190 SER A N 1
ATOM 1486 C CA . SER A 1 190 ? -19.219 -26.891 -19.828 1 90.31 190 SER A CA 1
ATOM 1487 C C . SER A 1 190 ? -19.453 -26.625 -21.312 1 90.31 190 SER A C 1
ATOM 1489 O O . SER A 1 190 ? -20.062 -27.438 -22.016 1 90.31 190 SER A O 1
ATOM 1491 N N . ASP A 1 191 ? -19.047 -25.469 -21.734 1 88.44 191 ASP A N 1
ATOM 1492 C CA . ASP A 1 191 ? -19.266 -25.125 -23.141 1 88.44 191 ASP A CA 1
ATOM 1493 C C . ASP A 1 191 ? -18.266 -25.844 -24.047 1 88.44 191 ASP A C 1
ATOM 1495 O O . ASP A 1 191 ? -17.094 -25.469 -24.094 1 88.44 191 ASP A O 1
ATOM 1499 N N . LYS A 1 192 ? -18.703 -26.734 -24.797 1 85.75 192 LYS A N 1
ATOM 1500 C CA . LYS A 1 192 ? -17.859 -27.562 -25.641 1 85.75 192 LYS A CA 1
ATOM 1501 C C . LYS A 1 192 ? -17.234 -26.75 -26.766 1 85.75 192 LYS A C 1
ATOM 1503 O O . LYS A 1 192 ? -16.234 -27.156 -27.359 1 85.75 192 LYS A O 1
ATOM 1508 N N . ASN A 1 193 ? -17.734 -25.609 -27.016 1 85.5 193 ASN A N 1
ATOM 1509 C CA . ASN A 1 193 ? -17.219 -24.75 -28.094 1 85.5 193 ASN A CA 1
ATOM 1510 C C . ASN A 1 193 ? -16.094 -23.859 -27.594 1 85.5 193 ASN A C 1
ATOM 1512 O O . ASN A 1 193 ? -15.477 -23.141 -28.391 1 85.5 193 ASN A O 1
ATOM 1516 N N . LEU A 1 194 ? -15.797 -24 -26.375 1 87.56 194 LEU A N 1
ATOM 1517 C CA . LEU A 1 194 ? -14.734 -23.188 -25.812 1 87.56 194 LEU A CA 1
ATOM 1518 C C . LEU A 1 194 ? -13.555 -24.062 -25.391 1 87.56 194 LEU A C 1
ATOM 1520 O O . LEU A 1 194 ? -13.5 -24.547 -24.25 1 87.56 194 LEU A O 1
ATOM 1524 N N . PRO A 1 195 ? -12.648 -24.188 -26.297 1 89.69 195 PRO A N 1
ATOM 1525 C CA . PRO A 1 195 ? -11.508 -25.047 -25.969 1 89.69 195 PRO A CA 1
ATOM 1526 C C . PRO A 1 195 ? -10.57 -24.406 -24.938 1 89.69 195 PRO A C 1
ATOM 1528 O O . PRO A 1 195 ? -10.508 -23.188 -24.828 1 89.69 195 PRO A O 1
ATOM 1531 N N . GLU A 1 196 ? -9.867 -25.281 -24.297 1 94.5 196 GL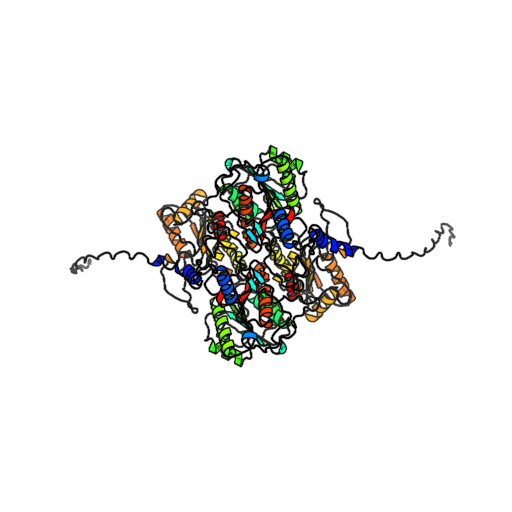U A N 1
ATOM 1532 C CA . GLU A 1 196 ? -8.828 -24.828 -23.375 1 94.5 196 GLU A CA 1
ATOM 1533 C C . GLU A 1 196 ? -7.758 -24.031 -24.109 1 94.5 196 GLU A C 1
ATOM 1535 O O . GLU A 1 196 ? -7.461 -24.297 -25.266 1 94.5 196 GLU A O 1
ATOM 1540 N N . ILE A 1 197 ? -7.23 -23.109 -23.422 1 94.81 197 ILE A N 1
ATOM 1541 C CA . ILE A 1 197 ? -6.117 -22.328 -23.953 1 94.81 197 ILE A CA 1
ATOM 1542 C C . ILE A 1 197 ? -4.812 -22.797 -23.312 1 94.81 197 ILE A C 1
ATOM 1544 O O . ILE A 1 197 ? -4.602 -22.594 -22.109 1 94.81 197 ILE A O 1
ATOM 1548 N N . PRO A 1 198 ? -3.91 -23.406 -24.109 1 96.94 198 PRO A N 1
ATOM 1549 C CA . PRO A 1 198 ? -2.615 -23.781 -23.531 1 96.94 198 PRO A CA 1
ATOM 1550 C C . PRO A 1 198 ? -1.79 -22.562 -23.125 1 96.94 198 PRO A C 1
ATOM 1552 O O . PRO A 1 198 ? -1.674 -21.594 -23.891 1 96.94 198 PRO A O 1
ATOM 1555 N N . LEU A 1 199 ? -1.301 -22.625 -21.938 1 97.12 199 LEU A N 1
ATOM 1556 C CA . LEU A 1 199 ? -0.521 -21.5 -21.406 1 97.12 199 LEU A CA 1
ATOM 1557 C C . LEU A 1 199 ? 0.929 -21.922 -21.172 1 97.12 199 LEU A C 1
ATOM 1559 O O . LEU A 1 199 ? 1.199 -23.047 -20.766 1 97.12 199 LEU A O 1
ATOM 1563 N N . SER A 1 200 ? 1.826 -21 -21.484 1 95 200 SER A N 1
ATOM 1564 C CA . SER A 1 200 ? 3.264 -21.141 -21.266 1 95 200 SER A CA 1
ATOM 1565 C C . SER A 1 200 ? 3.918 -19.766 -21.062 1 95 200 SER A C 1
ATOM 1567 O O . SER A 1 200 ? 3.289 -18.734 -21.266 1 95 200 SER A O 1
ATOM 1569 N N . ARG A 1 201 ? 5.125 -19.844 -20.625 1 89.88 201 ARG A N 1
ATOM 1570 C CA . ARG A 1 201 ? 5.875 -18.609 -20.422 1 89.88 201 ARG A CA 1
ATOM 1571 C C . ARG A 1 201 ? 5.883 -17.766 -21.688 1 89.88 201 ARG A C 1
ATOM 1573 O O . ARG A 1 201 ? 5.789 -16.531 -21.625 1 89.88 201 ARG A O 1
ATOM 1580 N N . LYS A 1 202 ? 6 -18.359 -22.797 1 87.75 202 LYS A N 1
ATOM 1581 C CA . LYS A 1 202 ? 6.031 -17.656 -24.078 1 87.75 202 LYS A CA 1
ATOM 1582 C C . LYS A 1 202 ? 4.703 -16.969 -24.359 1 87.75 202 LYS A C 1
ATOM 1584 O O . LYS A 1 202 ? 4.676 -15.812 -24.797 1 87.75 202 LYS A O 1
ATOM 1589 N N . VAL A 1 203 ? 3.643 -17.656 -24.031 1 90.06 203 VAL A N 1
ATOM 1590 C CA . VAL A 1 203 ? 2.305 -17.156 -24.312 1 90.06 203 VAL A CA 1
ATOM 1591 C C . VAL A 1 203 ? 2.006 -15.961 -23.406 1 90.06 203 VAL A C 1
ATOM 1593 O O . VAL A 1 203 ? 1.399 -14.977 -23.844 1 90.06 203 VAL A O 1
ATOM 1596 N N . VAL A 1 204 ? 2.535 -16.016 -22.172 1 92.25 204 VAL A N 1
ATOM 1597 C CA . VAL A 1 204 ? 2.088 -15.023 -21.188 1 92.25 204 VAL A CA 1
ATOM 1598 C C . VAL A 1 204 ? 3.152 -13.938 -21.031 1 92.25 204 VAL A C 1
ATOM 1600 O O . VAL A 1 204 ? 3.014 -13.047 -20.188 1 92.25 204 VAL A O 1
ATOM 1603 N N . GLN A 1 205 ? 4.113 -13.922 -21.75 1 85.56 205 GLN A N 1
ATOM 1604 C CA . GLN A 1 205 ? 5.285 -13.078 -21.562 1 85.56 205 GLN A CA 1
ATOM 1605 C C . GLN A 1 205 ? 4.895 -11.602 -21.516 1 85.56 205 GLN A C 1
ATOM 1607 O O . GLN A 1 205 ? 5.395 -10.844 -20.688 1 85.56 205 GLN A O 1
ATOM 1612 N N . ASN A 1 206 ? 3.918 -11.117 -22.375 1 83.69 206 ASN A N 1
ATOM 1613 C CA . ASN A 1 206 ? 3.637 -9.688 -22.484 1 83.69 206 ASN A CA 1
ATOM 1614 C C . ASN A 1 206 ? 2.154 -9.391 -22.266 1 83.69 206 ASN A C 1
ATOM 1616 O O . ASN A 1 206 ? 1.677 -8.312 -22.609 1 83.69 206 ASN A O 1
ATOM 1620 N N . ILE A 1 207 ? 1.524 -10.352 -21.688 1 85.94 207 ILE A N 1
ATOM 1621 C CA . ILE A 1 207 ? 0.079 -10.164 -21.625 1 85.94 207 ILE A CA 1
ATOM 1622 C C . ILE A 1 207 ? -0.252 -9.086 -20.594 1 85.94 207 ILE A C 1
ATOM 1624 O O . ILE A 1 207 ? -1.317 -8.469 -20.656 1 85.94 207 ILE A O 1
ATOM 1628 N N . HIS A 1 208 ? 0.632 -8.852 -19.672 1 82.94 208 HIS A N 1
ATOM 1629 C CA . HIS A 1 208 ? 0.394 -7.887 -18.594 1 82.94 208 HIS A CA 1
ATOM 1630 C C . HIS A 1 208 ? 0.464 -6.457 -19.125 1 82.94 208 HIS A C 1
ATOM 1632 O O . HIS A 1 208 ? 0.058 -5.52 -18.422 1 82.94 208 HIS A O 1
ATOM 1638 N N . LEU A 1 209 ? 0.952 -6.242 -20.266 1 79.75 209 LEU A N 1
ATOM 1639 C CA . LEU A 1 209 ? 1.073 -4.91 -20.859 1 79.75 209 LEU A CA 1
ATOM 1640 C C . LEU A 1 209 ? -0.265 -4.441 -21.422 1 79.75 209 LEU A C 1
ATOM 1642 O O . LEU A 1 209 ? -0.419 -3.268 -21.766 1 79.75 209 LEU A O 1
ATOM 1646 N N . SER A 1 210 ? -1.164 -5.375 -21.375 1 79.69 210 SER A N 1
ATOM 1647 C CA . SER A 1 210 ? -2.506 -5.031 -21.844 1 79.69 210 SER A CA 1
ATOM 1648 C C . SER A 1 210 ? -3.52 -5.125 -20.703 1 79.69 210 SER A C 1
ATOM 1650 O O . SER A 1 210 ? -3.344 -5.91 -19.766 1 79.69 210 SER A O 1
ATOM 1652 N N . GLY A 1 211 ? -4.48 -4.293 -20.844 1 77 211 GLY A N 1
ATOM 1653 C CA . GLY A 1 211 ? -5.625 -4.461 -19.969 1 77 211 GLY A CA 1
ATOM 1654 C C . GLY A 1 211 ? -6.516 -5.621 -20.359 1 77 211 GLY A C 1
ATOM 1655 O O . GLY A 1 211 ? -6.285 -6.266 -21.391 1 77 211 GLY A O 1
ATOM 1656 N N . GLY A 1 212 ? -7.441 -5.891 -19.406 1 79.81 212 GLY A N 1
ATOM 1657 C CA . GLY A 1 212 ? -8.344 -6.988 -19.703 1 79.81 212 GLY A CA 1
ATOM 1658 C C . GLY A 1 212 ? -7.848 -8.328 -19.188 1 79.81 212 GLY A C 1
ATOM 1659 O O . GLY A 1 212 ? -7.125 -8.383 -18.188 1 79.81 212 GLY A O 1
ATOM 1660 N N . SER A 1 213 ? -8.422 -9.32 -19.797 1 84.75 213 SER A N 1
ATOM 1661 C CA . SER A 1 213 ? -8.047 -10.688 -19.438 1 84.75 213 SER A CA 1
ATOM 1662 C C . SER A 1 213 ? -7.82 -11.539 -20.672 1 84.75 213 SER A C 1
ATOM 1664 O O . SER A 1 213 ? -8.688 -11.625 -21.547 1 84.75 213 SER A O 1
ATOM 1666 N N . LEU A 1 214 ? -6.691 -12.156 -20.703 1 85.38 214 LEU A N 1
ATOM 1667 C CA . LEU A 1 214 ? -6.359 -13.094 -21.781 1 85.38 214 LEU A CA 1
ATOM 1668 C C . LEU A 1 214 ? -7.441 -14.156 -21.922 1 85.38 214 LEU A C 1
ATOM 1670 O O . LEU A 1 214 ? -7.742 -14.594 -23.031 1 85.38 214 LEU A O 1
ATOM 1674 N N . LEU A 1 215 ? -8.086 -14.508 -20.844 1 90.44 215 LEU A N 1
ATOM 1675 C CA . LEU A 1 215 ? -9.008 -15.641 -20.828 1 90.44 215 LEU A CA 1
ATOM 1676 C C . LEU A 1 215 ? -10.445 -15.164 -20.984 1 90.44 215 LEU A C 1
ATOM 1678 O O . LEU A 1 215 ? -11.367 -15.984 -21.094 1 90.44 215 LEU A O 1
ATOM 1682 N N . GLY A 1 216 ? -10.594 -13.906 -21.031 1 84.5 216 GLY A N 1
ATOM 1683 C CA . GLY A 1 216 ? -11.953 -13.406 -21.031 1 84.5 216 GLY A CA 1
ATOM 1684 C C . GLY A 1 216 ? -12.656 -13.602 -19.703 1 84.5 216 GLY A C 1
ATOM 1685 O O . GLY A 1 216 ? -12.117 -14.242 -18.797 1 84.5 216 GLY A O 1
ATOM 1686 N N . VAL A 1 217 ? -13.812 -12.977 -19.625 1 80.75 217 VAL A N 1
ATOM 1687 C CA . VAL A 1 217 ? -14.547 -13.07 -18.375 1 80.75 217 VAL A CA 1
ATOM 1688 C C . VAL A 1 217 ? -16.031 -13.297 -18.656 1 80.75 217 VAL A C 1
ATOM 1690 O O . VAL A 1 217 ? -16.516 -13.008 -19.766 1 80.75 217 VAL A O 1
ATOM 1693 N N . SER A 1 218 ? -16.656 -13.984 -17.719 1 78.5 218 SER A N 1
ATOM 1694 C CA . SER A 1 218 ? -18.109 -14.109 -17.812 1 78.5 218 SER A CA 1
ATOM 1695 C C . SER A 1 218 ? -18.734 -14.195 -16.422 1 78.5 218 SER A C 1
ATOM 1697 O O . SER A 1 218 ? -18.047 -14.445 -15.43 1 78.5 218 SER A O 1
ATOM 1699 N N . ARG A 1 219 ? -20.016 -13.82 -16.453 1 76.25 219 ARG A N 1
ATOM 1700 C CA . ARG A 1 219 ? -20.812 -13.992 -15.234 1 76.25 219 ARG A CA 1
ATOM 1701 C C . ARG A 1 219 ? -21.719 -15.211 -15.336 1 76.25 219 ARG A C 1
ATOM 1703 O O . ARG A 1 219 ? -22.172 -15.562 -16.438 1 76.25 219 ARG A O 1
ATOM 1710 N N . GLY A 1 220 ? -21.953 -15.789 -14.25 1 71.94 220 GLY A N 1
ATOM 1711 C CA . GLY A 1 220 ? -22.797 -16.984 -14.258 1 71.94 220 GLY A CA 1
ATOM 1712 C C . GLY A 1 220 ? -22.047 -18.234 -14.68 1 71.94 220 GLY A C 1
ATOM 1713 O O . GLY A 1 220 ? -20.828 -18.188 -14.898 1 71.94 220 GLY A O 1
ATOM 1714 N N . GLY A 1 221 ? -22.672 -19.422 -14.531 1 75.19 221 GLY A N 1
ATOM 1715 C CA . GLY A 1 221 ? -21.984 -20.656 -14.898 1 75.19 221 GLY A CA 1
ATOM 1716 C C . GLY A 1 221 ? -22.812 -21.906 -14.648 1 75.19 221 GLY A C 1
ATOM 1717 O O . GLY A 1 221 ? -23.922 -21.812 -14.141 1 75.19 221 GLY A O 1
ATOM 1718 N N . PRO A 1 222 ? -22.234 -22.938 -15.156 1 88.94 222 PRO A N 1
ATOM 1719 C CA . PRO A 1 222 ? -22.875 -24.234 -14.93 1 88.94 222 PRO A CA 1
ATOM 1720 C C . PRO A 1 222 ? -22.906 -24.641 -13.461 1 88.94 222 PRO A C 1
ATOM 1722 O O . PRO A 1 222 ? -22.5 -23.859 -12.594 1 88.94 222 PRO A O 1
ATOM 1725 N N . THR A 1 223 ? -23.469 -25.766 -13.227 1 91.69 223 THR A N 1
ATOM 1726 C CA . THR A 1 223 ? -23.531 -26.266 -11.852 1 91.69 223 THR A CA 1
ATOM 1727 C C . THR A 1 223 ? -22.156 -26.719 -11.383 1 91.69 223 THR A C 1
ATOM 1729 O O . THR A 1 223 ? -21.281 -27.016 -12.203 1 91.69 223 THR A O 1
ATOM 1732 N N . VAL A 1 224 ? -22.016 -26.797 -10.125 1 95.88 224 VAL A N 1
ATOM 1733 C CA . VAL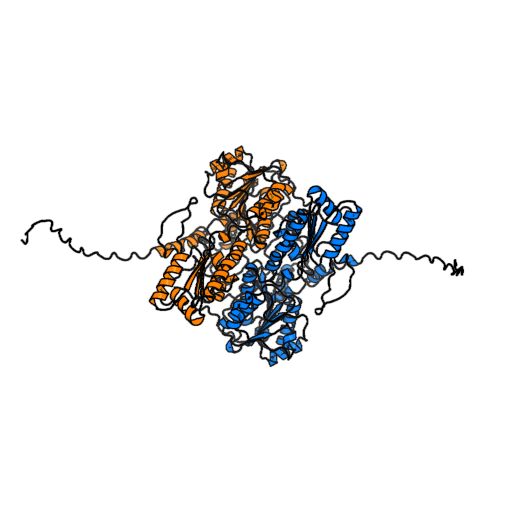 A 1 224 ? -20.766 -27.219 -9.516 1 95.88 224 VAL A CA 1
ATOM 1734 C C . VAL A 1 224 ? -20.422 -28.641 -9.961 1 95.88 224 VAL A C 1
ATOM 1736 O O . VAL A 1 224 ? -19.266 -28.953 -10.25 1 95.88 224 VAL A O 1
ATOM 1739 N N . THR A 1 225 ? -21.422 -29.484 -10.031 1 96.06 225 THR A N 1
ATOM 1740 C CA . THR A 1 225 ? -21.234 -30.875 -10.438 1 96.06 225 THR A CA 1
ATOM 1741 C C . THR A 1 225 ? -20.688 -30.953 -11.859 1 96.06 225 THR A C 1
ATOM 1743 O O . THR A 1 225 ? -19.766 -31.734 -12.133 1 96.06 225 THR A O 1
ATOM 1746 N N . GLU A 1 226 ? -21.219 -30.109 -12.688 1 95.25 226 GLU A N 1
ATOM 1747 C CA . GLU A 1 226 ? -20.766 -30.094 -14.078 1 95.25 226 GLU A CA 1
ATOM 1748 C C . GLU A 1 226 ? -19.312 -29.625 -14.172 1 95.25 226 GLU A C 1
ATOM 1750 O O . GLU A 1 226 ? -18.547 -30.125 -14.984 1 95.25 226 GLU A O 1
ATOM 1755 N N . ILE A 1 227 ? -18.969 -28.672 -13.414 1 96.69 227 ILE A N 1
ATOM 1756 C CA . ILE A 1 227 ? -17.625 -28.141 -13.406 1 96.69 227 ILE A CA 1
ATOM 1757 C C . ILE A 1 227 ? -16.641 -29.219 -12.961 1 96.69 227 ILE A C 1
ATOM 1759 O O . ILE A 1 227 ? -15.617 -29.453 -13.617 1 96.69 227 ILE A O 1
ATOM 1763 N N . VAL A 1 228 ? -16.938 -29.906 -11.891 1 97.69 228 VAL A N 1
ATOM 1764 C CA . VAL A 1 228 ? -16.062 -30.922 -11.336 1 97.69 228 VAL A CA 1
ATOM 1765 C C . VAL A 1 228 ? -16 -32.125 -12.273 1 97.69 228 VAL A C 1
ATOM 1767 O O . VAL A 1 228 ? -14.953 -32.781 -12.406 1 97.69 228 VAL A O 1
ATOM 1770 N N . ASP A 1 229 ? -17.156 -32.5 -12.945 1 97.19 229 ASP A N 1
ATOM 1771 C CA . ASP A 1 229 ? -17.156 -33.531 -13.969 1 97.19 229 ASP A CA 1
ATOM 1772 C C . ASP A 1 229 ? -16.141 -33.188 -15.07 1 97.19 229 ASP A C 1
ATOM 1774 O O . ASP A 1 229 ? -15.359 -34.062 -15.484 1 97.19 229 ASP A O 1
ATOM 1778 N N . SER A 1 230 ? -16.281 -31.984 -15.477 1 96.31 230 SER A N 1
ATOM 1779 C CA . SER A 1 230 ? -15.375 -31.531 -16.531 1 96.31 230 SER A CA 1
ATOM 1780 C C . SER A 1 230 ? -13.922 -31.578 -16.078 1 96.31 230 SER A C 1
ATOM 1782 O O . SER A 1 230 ? -13.047 -31.984 -16.844 1 96.31 230 SER A O 1
ATOM 1784 N N . MET A 1 231 ? -13.602 -31.188 -14.883 1 97.5 231 MET A N 1
ATOM 1785 C CA . MET A 1 231 ? -12.25 -31.219 -14.336 1 97.5 231 MET A CA 1
ATOM 1786 C C . MET A 1 231 ? -11.719 -32.656 -14.297 1 97.5 231 MET A C 1
ATOM 1788 O O . MET A 1 231 ? -10.562 -32.906 -14.656 1 97.5 231 MET A O 1
ATOM 1792 N N . GLU A 1 232 ? -12.547 -33.531 -13.859 1 96.94 232 GLU A N 1
ATOM 1793 C CA . GLU A 1 232 ? -12.172 -34.969 -13.797 1 96.94 232 GLU A CA 1
ATOM 1794 C C . GLU A 1 232 ? -11.859 -35.5 -15.188 1 96.94 232 GLU A C 1
ATOM 1796 O O . GLU A 1 232 ? -10.852 -36.188 -15.375 1 96.94 232 GLU A O 1
ATOM 1801 N N . GLU A 1 233 ? -12.719 -35.188 -16.094 1 96.19 233 GLU A N 1
ATOM 1802 C CA . GLU A 1 233 ? -12.539 -35.656 -17.469 1 96.19 233 GLU A CA 1
ATOM 1803 C C . GLU A 1 233 ? -11.25 -35.094 -18.078 1 96.19 233 GLU A C 1
ATOM 1805 O O . GLU A 1 233 ? -10.57 -35.812 -18.828 1 96.19 233 GLU A O 1
ATOM 1810 N N . ARG A 1 234 ? -10.914 -33.938 -17.734 1 95.88 234 ARG A N 1
ATOM 1811 C CA . ARG A 1 234 ? -9.773 -33.25 -18.328 1 95.88 234 ARG A CA 1
ATOM 1812 C C . ARG A 1 234 ? -8.492 -33.531 -17.562 1 95.88 234 ARG A C 1
ATOM 1814 O O . ARG A 1 234 ? -7.395 -33.219 -18 1 95.88 234 ARG A O 1
ATOM 1821 N N . GLY A 1 235 ? -8.617 -34.094 -16.375 1 97.19 235 GLY A N 1
ATOM 1822 C CA . GLY A 1 235 ? -7.465 -34.438 -15.555 1 97.19 235 GLY A CA 1
ATOM 1823 C C . GLY A 1 235 ? -6.898 -33.25 -14.812 1 97.19 235 GLY A C 1
ATOM 1824 O O . GLY A 1 235 ? -5.711 -33.219 -14.492 1 97.19 235 GLY A O 1
ATOM 1825 N N . ILE A 1 236 ? -7.68 -32.25 -14.578 1 98.12 236 ILE A N 1
ATOM 1826 C CA . ILE A 1 236 ? -7.242 -31.047 -13.883 1 98.12 236 ILE A CA 1
ATOM 1827 C C . ILE A 1 236 ? -7.184 -31.312 -12.383 1 98.12 236 ILE A C 1
ATOM 1829 O O . ILE A 1 236 ? -8.188 -31.688 -11.773 1 98.12 236 ILE A O 1
ATOM 1833 N N . ASN A 1 237 ? -6.023 -31.078 -11.773 1 98.38 237 ASN A N 1
ATOM 1834 C CA . ASN A 1 237 ? -5.926 -31.328 -10.344 1 98.38 237 ASN A CA 1
ATOM 1835 C C . ASN A 1 237 ? -5.422 -30.109 -9.594 1 98.38 237 ASN A C 1
ATOM 1837 O O . ASN A 1 237 ? -5.184 -30.172 -8.383 1 98.38 237 ASN A O 1
ATOM 1841 N N . MET A 1 238 ? -5.219 -29 -10.25 1 98.62 238 MET A N 1
ATOM 1842 C CA . MET A 1 238 ? -5.035 -27.672 -9.656 1 98.62 238 MET A CA 1
ATOM 1843 C C . MET A 1 238 ? -5.906 -26.641 -10.367 1 98.62 238 MET A C 1
ATOM 1845 O O . MET A 1 238 ? -5.887 -26.547 -11.594 1 98.62 238 MET A O 1
ATOM 1849 N N . LEU A 1 239 ? -6.68 -25.938 -9.586 1 98.81 239 LEU A N 1
ATOM 1850 C CA . LEU A 1 239 ? -7.551 -24.906 -10.148 1 98.81 239 LEU A CA 1
ATOM 1851 C C . LEU A 1 239 ? -7.32 -23.562 -9.461 1 98.81 239 LEU A C 1
ATOM 1853 O O . LEU A 1 239 ? -7.453 -23.453 -8.242 1 98.81 239 LEU A O 1
ATOM 1857 N N . PHE A 1 240 ? -6.918 -22.594 -10.219 1 98.81 240 PHE A N 1
ATOM 1858 C CA . PHE A 1 240 ? -6.777 -21.219 -9.758 1 98.81 240 PHE A CA 1
ATOM 1859 C C . PHE A 1 240 ? -7.953 -20.359 -10.227 1 98.81 240 PHE A C 1
ATOM 1861 O O . PHE A 1 240 ? -8.172 -20.203 -11.43 1 98.81 240 PHE A O 1
ATOM 1868 N N . VAL A 1 241 ? -8.664 -19.812 -9.273 1 98.31 241 VAL A N 1
ATOM 1869 C CA . VAL A 1 241 ? -9.898 -19.109 -9.555 1 98.31 241 VAL A CA 1
ATOM 1870 C C . VAL A 1 241 ? -9.727 -17.625 -9.234 1 98.31 241 VAL A C 1
ATOM 1872 O O . VAL A 1 241 ? -9.562 -17.25 -8.07 1 98.31 241 VAL A O 1
ATOM 1875 N N . LEU A 1 242 ? -9.781 -16.75 -10.242 1 97.69 242 LEU A N 1
ATOM 1876 C CA . LEU A 1 242 ? -9.625 -15.312 -10.078 1 97.69 242 LEU A CA 1
ATOM 1877 C C . LEU A 1 242 ? -10.984 -14.617 -10.133 1 97.69 242 LEU A C 1
ATOM 1879 O O . LEU A 1 242 ? -11.672 -14.68 -11.148 1 97.69 242 LEU A O 1
ATOM 1883 N N . GLY A 1 243 ? -11.383 -14.031 -9.055 1 95.5 243 GLY A N 1
ATOM 1884 C CA . GLY A 1 243 ? -12.672 -13.352 -9.055 1 95.5 243 GLY A CA 1
ATOM 1885 C C . GLY A 1 243 ? -13.031 -12.75 -7.715 1 95.5 243 GLY A C 1
ATOM 1886 O O . GLY A 1 243 ? -12.195 -12.695 -6.809 1 95.5 243 GLY A O 1
ATOM 1887 N N . GLY A 1 244 ? -14.211 -12.203 -7.621 1 93.88 244 GLY A N 1
ATOM 1888 C CA . GLY A 1 244 ? -14.688 -11.555 -6.41 1 93.88 244 GLY A CA 1
ATOM 1889 C C . GLY A 1 244 ? -15.438 -12.5 -5.484 1 93.88 244 GLY A C 1
ATOM 1890 O O . GLY A 1 244 ? -15.094 -13.688 -5.395 1 93.88 244 GLY A O 1
ATOM 1891 N N . ASN A 1 245 ? -16.391 -12.016 -4.723 1 93.12 245 ASN A N 1
ATOM 1892 C CA . ASN A 1 245 ? -17.125 -12.766 -3.709 1 93.12 245 ASN A CA 1
ATOM 1893 C C . ASN A 1 245 ? -17.875 -13.945 -4.32 1 93.12 245 ASN A C 1
ATOM 1895 O O . ASN A 1 245 ? -17.75 -15.078 -3.855 1 93.12 245 ASN A O 1
ATOM 1899 N N . GLY A 1 246 ? -18.594 -13.633 -5.363 1 91.75 246 GLY A N 1
ATOM 1900 C CA . GLY A 1 246 ? -19.344 -14.703 -6.016 1 91.75 246 GLY A CA 1
ATOM 1901 C C . GLY A 1 246 ? -18.453 -15.789 -6.582 1 91.75 246 GLY A C 1
ATOM 1902 O O . GLY A 1 246 ? -18.781 -16.984 -6.484 1 91.75 246 GLY A O 1
ATOM 1903 N N . THR A 1 247 ? -17.422 -15.375 -7.199 1 94.12 247 THR A N 1
ATOM 1904 C CA . THR A 1 247 ? -16.453 -16.312 -7.773 1 94.12 247 THR A CA 1
ATOM 1905 C C . THR A 1 247 ? -15.82 -17.172 -6.684 1 94.12 247 THR A C 1
ATOM 1907 O O . THR A 1 247 ? -15.625 -18.375 -6.875 1 94.12 247 THR A O 1
ATOM 1910 N N . HIS A 1 248 ? -15.539 -16.594 -5.539 1 96.44 248 HIS A N 1
ATOM 1911 C CA . HIS A 1 248 ? -14.969 -17.344 -4.426 1 96.44 248 HIS A CA 1
ATOM 1912 C C . HIS A 1 248 ? -15.977 -18.328 -3.844 1 96.44 248 HIS A C 1
ATOM 1914 O O . HIS A 1 248 ? -15.609 -19.406 -3.391 1 96.44 248 HIS A O 1
ATOM 1920 N N . ALA A 1 249 ? -17.188 -17.922 -3.807 1 95.81 249 ALA A N 1
ATOM 1921 C CA . ALA A 1 249 ? -18.219 -18.875 -3.391 1 95.81 249 ALA A CA 1
ATOM 1922 C C . ALA A 1 249 ? -18.234 -20.094 -4.289 1 95.81 249 ALA A C 1
ATOM 1924 O O . ALA A 1 249 ? -18.359 -21.234 -3.809 1 95.81 249 ALA A O 1
ATOM 1925 N N . GLY A 1 250 ? -18.141 -19.828 -5.586 1 95.81 250 GLY A N 1
ATOM 1926 C CA . GLY A 1 250 ? -18.031 -20.938 -6.531 1 95.81 250 GLY A CA 1
ATOM 1927 C C . GLY A 1 250 ? -16.797 -21.797 -6.297 1 95.81 250 GLY A C 1
ATOM 1928 O O . GLY A 1 250 ? -16.875 -23.031 -6.344 1 95.81 250 GLY A O 1
ATOM 1929 N N . ALA A 1 251 ? -15.695 -21.172 -6.023 1 97.69 251 ALA A N 1
ATOM 1930 C CA . ALA A 1 251 ? -14.461 -21.891 -5.754 1 97.69 251 ALA A CA 1
ATOM 1931 C C . ALA A 1 251 ? -14.609 -22.797 -4.531 1 97.69 251 ALA A C 1
ATOM 1933 O O . ALA A 1 251 ? -14.133 -23.938 -4.531 1 97.69 251 ALA A O 1
ATOM 1934 N N . ASN A 1 252 ? -15.203 -22.25 -3.5 1 97.88 252 ASN A N 1
ATOM 1935 C CA . ASN A 1 252 ? -15.445 -23.031 -2.293 1 97.88 252 ASN A CA 1
ATOM 1936 C C . ASN A 1 252 ? -16.344 -24.234 -2.572 1 97.88 252 ASN A C 1
ATOM 1938 O O . ASN A 1 252 ? -16.125 -25.328 -2.055 1 97.88 252 ASN A O 1
ATOM 1942 N N . ALA A 1 253 ? -17.375 -24.016 -3.361 1 97.75 253 ALA A N 1
ATOM 1943 C CA . ALA A 1 253 ? -18.281 -25.094 -3.736 1 97.75 253 ALA A CA 1
ATOM 1944 C C . ALA A 1 253 ? -17.547 -26.172 -4.523 1 97.75 253 ALA A C 1
ATOM 1946 O O . ALA A 1 253 ? -17.797 -27.359 -4.316 1 97.75 253 ALA A O 1
ATOM 1947 N N . ILE A 1 254 ? -16.734 -25.781 -5.41 1 98.06 254 ILE A N 1
ATOM 1948 C CA . ILE A 1 254 ? -15.945 -26.719 -6.203 1 98.06 254 ILE A CA 1
ATOM 1949 C C . ILE A 1 254 ? -15.023 -27.516 -5.289 1 98.06 254 ILE A C 1
ATOM 1951 O O . ILE A 1 254 ? -14.93 -28.75 -5.41 1 98.06 254 ILE A O 1
ATOM 1955 N N . HIS A 1 255 ? -14.336 -26.844 -4.359 1 98.25 255 HIS A N 1
ATOM 1956 C CA . HIS A 1 255 ? -13.477 -27.5 -3.383 1 98.25 255 HIS A CA 1
ATOM 1957 C C . HIS A 1 255 ? -14.234 -28.578 -2.611 1 98.25 255 HIS A C 1
ATOM 1959 O O . HIS A 1 255 ? -13.773 -29.703 -2.494 1 98.25 255 HIS A O 1
ATOM 1965 N N . ASN A 1 256 ? -15.367 -28.188 -2.107 1 97.75 256 ASN A N 1
ATOM 1966 C CA . ASN A 1 256 ? -16.172 -29.109 -1.312 1 97.75 256 ASN A CA 1
ATOM 1967 C C . ASN A 1 256 ? -16.594 -30.328 -2.125 1 97.75 256 ASN A C 1
ATOM 1969 O O . ASN A 1 256 ? -16.594 -31.453 -1.615 1 97.75 256 ASN A O 1
ATOM 1973 N N . GLU A 1 257 ? -16.984 -30.078 -3.363 1 97.88 257 GLU A N 1
ATOM 1974 C CA . GLU A 1 257 ? -17.375 -31.172 -4.234 1 97.88 257 GLU A CA 1
ATOM 1975 C C . GLU A 1 257 ? -16.203 -32.125 -4.496 1 97.88 257 GLU A C 1
ATOM 1977 O O . GLU A 1 257 ? -16.375 -33.344 -4.527 1 97.88 257 GLU A O 1
ATOM 1982 N N . CYS A 1 258 ? -15.07 -31.609 -4.711 1 97.75 258 CYS A N 1
ATOM 1983 C CA . CYS A 1 258 ? -13.883 -32.438 -4.918 1 97.75 258 CYS A CA 1
ATOM 1984 C C . CYS A 1 258 ? -13.578 -33.281 -3.689 1 97.75 258 CYS A C 1
ATOM 1986 O O . CYS A 1 258 ? -13.227 -34.438 -3.814 1 97.75 258 CYS A O 1
ATOM 1988 N N . VAL A 1 259 ? -13.695 -32.688 -2.521 1 96.5 259 VAL A N 1
ATOM 1989 C CA . VAL A 1 259 ? -13.461 -33.406 -1.275 1 96.5 259 VAL A CA 1
ATOM 1990 C C . VAL A 1 259 ? -14.469 -34.531 -1.138 1 96.5 259 VAL A C 1
ATOM 1992 O O . VAL A 1 259 ? -14.109 -35.656 -0.79 1 96.5 259 VAL A O 1
ATOM 1995 N N . LYS A 1 260 ? -15.672 -34.219 -1.431 1 96.62 260 LYS A N 1
ATOM 1996 C CA . LYS A 1 260 ? -16.75 -35.219 -1.35 1 96.62 260 LYS A CA 1
ATOM 1997 C C . LYS A 1 260 ? -16.469 -36.406 -2.25 1 96.62 260 LYS A C 1
ATOM 1999 O O . LYS A 1 260 ? -16.719 -37.562 -1.863 1 96.62 260 LYS A O 1
ATOM 2004 N N . ARG A 1 261 ? -15.945 -36.125 -3.414 1 96.81 261 ARG A N 1
ATOM 2005 C CA . ARG A 1 261 ? -15.672 -37.188 -4.398 1 96.81 261 ARG A CA 1
ATOM 2006 C C . ARG A 1 261 ? -14.305 -37.812 -4.16 1 96.81 261 ARG A C 1
ATOM 2008 O O . ARG A 1 261 ? -13.891 -38.688 -4.914 1 96.81 261 ARG A O 1
ATOM 2015 N N . ARG A 1 262 ? -13.57 -37.312 -3.156 1 95.44 262 ARG A N 1
ATOM 2016 C CA . ARG A 1 262 ? -12.227 -37.781 -2.818 1 95.44 262 ARG A CA 1
ATOM 2017 C C . ARG A 1 262 ? -11.273 -37.625 -3.99 1 95.44 262 ARG A C 1
ATOM 2019 O O . ARG A 1 262 ? -10.539 -38.531 -4.348 1 95.44 262 ARG A O 1
ATOM 2026 N N . MET A 1 263 ? -11.438 -36.469 -4.656 1 96.5 263 MET A N 1
ATOM 2027 C CA . MET A 1 263 ? -10.492 -36.062 -5.688 1 96.5 263 MET A CA 1
ATOM 2028 C C . MET A 1 263 ? -9.359 -35.25 -5.09 1 96.5 263 MET A C 1
ATOM 2030 O O . MET A 1 263 ? -9.609 -34.312 -4.328 1 96.5 263 MET A O 1
ATOM 2034 N N . LYS A 1 264 ? -8.141 -35.625 -5.375 1 96.62 264 LYS A N 1
ATOM 2035 C CA . LYS A 1 264 ? -6.988 -34.875 -4.922 1 96.62 264 LYS A CA 1
ATOM 2036 C C . LYS A 1 264 ? -6.777 -33.625 -5.797 1 96.62 264 LYS A C 1
ATOM 2038 O O . LYS A 1 264 ? -6.008 -33.656 -6.758 1 96.62 264 LYS A O 1
ATOM 2043 N N . VAL A 1 265 ? -7.48 -32.562 -5.496 1 97.88 265 VAL A N 1
ATOM 2044 C CA . VAL A 1 265 ? -7.453 -31.328 -6.273 1 97.88 265 VAL A CA 1
ATOM 2045 C C . VAL A 1 265 ? -7.219 -30.141 -5.344 1 97.88 265 VAL A C 1
ATOM 2047 O O . VAL A 1 265 ? -7.77 -30.078 -4.242 1 97.88 265 VAL A O 1
ATOM 2050 N N . ALA A 1 266 ? -6.352 -29.25 -5.723 1 98.5 266 ALA A N 1
ATOM 2051 C CA . ALA A 1 266 ? -6.164 -27.984 -5.016 1 98.5 266 ALA A CA 1
ATOM 2052 C C . ALA A 1 266 ? -6.926 -26.859 -5.703 1 98.5 266 ALA A C 1
ATOM 2054 O O . ALA A 1 266 ? -6.719 -26.594 -6.891 1 98.5 266 ALA A O 1
ATOM 2055 N N . VAL A 1 267 ? -7.844 -26.25 -5.004 1 98.75 267 VAL A N 1
ATOM 2056 C CA . VAL A 1 267 ? -8.602 -25.094 -5.484 1 98.75 267 VAL A CA 1
ATOM 2057 C C . VAL A 1 267 ? -8.172 -23.844 -4.723 1 98.75 267 VAL A C 1
ATOM 2059 O O . VAL A 1 267 ? -8.359 -23.75 -3.506 1 98.75 267 VAL A O 1
ATOM 2062 N N . VAL A 1 268 ? -7.586 -22.875 -5.387 1 98.81 268 VAL A N 1
ATOM 2063 C CA . VAL A 1 268 ? -7.066 -21.672 -4.746 1 98.81 268 VAL A CA 1
ATOM 2064 C C . VAL A 1 268 ? -7.664 -20.438 -5.406 1 98.81 268 VAL A C 1
ATOM 2066 O O . VAL A 1 268 ? -7.605 -20.281 -6.629 1 98.81 268 VAL A O 1
ATOM 2069 N N . GLY A 1 269 ? -8.25 -19.578 -4.598 1 98.56 269 GLY A N 1
ATOM 2070 C CA . GLY A 1 269 ? -8.789 -18.328 -5.086 1 98.56 269 GLY A CA 1
ATOM 2071 C C . GLY A 1 269 ? -7.793 -17.188 -5.035 1 98.56 269 GLY A C 1
ATOM 2072 O O . GLY A 1 269 ? -6.91 -17.156 -4.176 1 98.56 269 GLY A O 1
ATOM 2073 N N . VAL A 1 270 ? -7.879 -16.25 -5.941 1 98.5 270 VAL A N 1
ATOM 2074 C CA . VAL A 1 270 ? -7.176 -14.969 -5.945 1 98.5 270 VAL A CA 1
ATOM 2075 C C . VAL A 1 270 ? -8.188 -13.82 -5.98 1 98.5 270 VAL A C 1
ATOM 2077 O O . VAL A 1 270 ? -9.023 -13.75 -6.883 1 98.5 270 VAL A O 1
ATOM 2080 N N . PRO A 1 271 ? -8.133 -12.906 -5.055 1 97.56 271 PRO A N 1
ATOM 2081 C CA . PRO A 1 271 ? -9.203 -11.922 -4.859 1 97.56 271 PRO A CA 1
ATOM 2082 C C . PRO A 1 271 ? -9.156 -10.789 -5.883 1 97.56 271 PRO A C 1
ATOM 2084 O O . PRO A 1 271 ? -8.445 -9.805 -5.684 1 97.56 271 PRO A O 1
ATOM 2087 N N . LYS A 1 272 ? -10 -10.891 -6.812 1 94.62 272 LYS A N 1
ATOM 2088 C CA . LYS A 1 272 ? -10.109 -9.945 -7.918 1 94.62 272 LYS A CA 1
ATOM 2089 C C . LYS A 1 272 ? -11.336 -9.047 -7.754 1 94.62 272 LYS A C 1
ATOM 2091 O O . LYS A 1 272 ? -12.469 -9.5 -7.934 1 94.62 272 LYS A O 1
ATOM 2096 N N . THR A 1 273 ? -11.156 -7.762 -7.457 1 93.88 273 THR A N 1
ATOM 2097 C CA . THR A 1 273 ? -12.219 -6.766 -7.469 1 93.88 273 THR A CA 1
ATOM 2098 C C . THR A 1 273 ? -11.641 -5.359 -7.328 1 93.88 273 THR A C 1
ATOM 2100 O O . THR A 1 273 ? -10.703 -5.141 -6.555 1 93.88 273 THR A O 1
ATOM 2103 N N . ILE A 1 274 ? -12.195 -4.453 -8.039 1 94.5 274 ILE A N 1
ATOM 2104 C CA . ILE A 1 274 ? -11.773 -3.066 -7.859 1 94.5 274 ILE A CA 1
ATOM 2105 C C . ILE A 1 274 ? -12.523 -2.453 -6.68 1 94.5 274 ILE A C 1
ATOM 2107 O O . ILE A 1 274 ? -12.148 -1.388 -6.184 1 94.5 274 ILE A O 1
ATOM 2111 N N . ASP A 1 275 ? -13.555 -3.088 -6.219 1 93.06 275 ASP A N 1
ATOM 2112 C CA . ASP A 1 275 ? -14.438 -2.518 -5.207 1 93.06 275 ASP A CA 1
ATOM 2113 C C . ASP A 1 275 ? -13.812 -2.607 -3.816 1 93.06 275 ASP A C 1
ATOM 2115 O O . ASP A 1 275 ? -14.273 -1.948 -2.881 1 93.06 275 ASP A O 1
ATOM 2119 N N . ASN A 1 276 ? -12.805 -3.447 -3.656 1 95.56 276 ASN A N 1
ATOM 2120 C CA . ASN A 1 276 ? -12.148 -3.654 -2.373 1 95.56 276 ASN A CA 1
ATOM 2121 C C . ASN A 1 276 ? -13.133 -4.145 -1.311 1 95.56 276 ASN A C 1
ATOM 2123 O O . ASN A 1 276 ? -13.078 -3.701 -0.161 1 95.56 276 ASN A O 1
ATOM 2127 N N . ASP A 1 277 ? -13.984 -5.164 -1.692 1 93.75 277 ASP A N 1
ATOM 2128 C CA . ASP A 1 277 ? -15.086 -5.535 -0.804 1 93.75 277 ASP A CA 1
ATOM 2129 C C . ASP A 1 277 ? -14.93 -6.977 -0.323 1 93.75 277 ASP A C 1
ATOM 2131 O O . ASP A 1 277 ? -15.93 -7.656 -0.055 1 93.75 277 ASP A O 1
ATOM 2135 N N . ILE A 1 278 ? -13.734 -7.512 -0.304 1 95.06 278 ILE A N 1
ATOM 2136 C CA . ILE A 1 278 ? -13.461 -8.828 0.261 1 95.06 278 ILE A CA 1
ATOM 2137 C C . ILE A 1 278 ? -12.914 -8.68 1.677 1 95.06 278 ILE A C 1
ATOM 2139 O O . ILE A 1 278 ? -12.023 -7.859 1.921 1 95.06 278 ILE A O 1
ATOM 2143 N N . LEU A 1 279 ? -13.328 -9.508 2.594 1 94.62 279 LEU A N 1
ATOM 2144 C CA . LEU A 1 279 ? -13.07 -9.336 4.02 1 94.62 279 LEU A CA 1
ATOM 2145 C C . LEU A 1 279 ? -11.625 -9.68 4.355 1 94.62 279 LEU A C 1
ATOM 2147 O O . LEU A 1 279 ? -11.008 -10.523 3.699 1 94.62 279 LEU A O 1
ATOM 2151 N N . HIS A 1 280 ? -11.062 -9.047 5.367 1 94.38 280 HIS A N 1
ATOM 2152 C CA . HIS A 1 280 ? -9.859 -9.359 6.125 1 94.38 280 HIS A CA 1
ATOM 2153 C C . HIS A 1 280 ? -8.609 -8.914 5.379 1 94.38 280 HIS A C 1
ATOM 2155 O O . HIS A 1 280 ? -7.516 -8.883 5.949 1 94.38 280 HIS A O 1
ATOM 2161 N N . MET A 1 281 ? -8.742 -8.555 4.16 1 95.12 281 MET A N 1
ATOM 2162 C CA . MET A 1 281 ? -7.574 -8.148 3.391 1 95.12 281 MET A CA 1
ATOM 2163 C C . MET A 1 281 ? -7.434 -6.629 3.375 1 95.12 281 MET A C 1
ATOM 2165 O O . MET A 1 281 ? -8.43 -5.91 3.479 1 95.12 281 MET A O 1
ATOM 2169 N N . ASP A 1 282 ? -6.207 -6.145 3.262 1 95.06 282 ASP A N 1
ATOM 2170 C CA . ASP A 1 282 ? -5.949 -4.711 3.164 1 95.06 282 ASP A CA 1
ATOM 2171 C C . ASP A 1 282 ? -6.578 -4.125 1.902 1 95.06 282 ASP A C 1
ATOM 2173 O O . ASP A 1 282 ? -7.156 -3.037 1.94 1 95.06 282 ASP A O 1
ATOM 2177 N N . LYS A 1 283 ? -6.355 -4.82 0.876 1 95.56 283 LYS A N 1
ATOM 2178 C CA . LYS A 1 283 ? -6.891 -4.402 -0.417 1 95.56 283 LYS A CA 1
ATOM 2179 C C . LYS A 1 283 ? -6.898 -5.559 -1.41 1 95.56 283 LYS A C 1
ATOM 2181 O O . LYS A 1 283 ? -6.188 -6.551 -1.223 1 95.56 283 LYS A O 1
ATOM 2186 N N . THR A 1 284 ? -7.727 -5.441 -2.404 1 96.62 284 THR A N 1
ATOM 2187 C CA . THR A 1 284 ? -7.758 -6.359 -3.537 1 96.62 284 THR A CA 1
ATOM 2188 C C . THR A 1 284 ? -7.059 -5.754 -4.746 1 96.62 284 THR A C 1
ATOM 2190 O O . THR A 1 284 ? -6.875 -4.535 -4.82 1 96.62 284 THR A O 1
ATOM 2193 N N . PHE A 1 285 ? -6.566 -6.629 -5.613 1 95.56 285 PHE A N 1
ATOM 2194 C CA . PHE A 1 285 ? -5.832 -6.059 -6.738 1 95.56 285 PHE A CA 1
ATOM 2195 C C . PHE A 1 285 ? -6.789 -5.402 -7.727 1 95.56 285 PHE A C 1
ATOM 2197 O O . PHE A 1 285 ? -7.918 -5.863 -7.91 1 95.56 285 PHE A O 1
ATOM 2204 N N . GLY A 1 286 ? -6.301 -4.344 -8.32 1 95.25 286 GLY A N 1
ATOM 2205 C CA . GLY A 1 286 ? -7.086 -3.514 -9.219 1 95.25 286 GLY A CA 1
ATOM 2206 C C . GLY A 1 286 ? -7.613 -2.252 -8.562 1 95.25 286 GLY A C 1
ATOM 2207 O O . GLY A 1 286 ? -7.902 -1.265 -9.242 1 95.25 286 GLY A O 1
ATOM 2208 N N . PHE A 1 287 ? -7.715 -2.32 -7.258 1 95.88 287 PHE A N 1
ATOM 2209 C CA . PHE A 1 287 ? -8.273 -1.208 -6.496 1 95.88 287 PHE A CA 1
ATOM 2210 C C . PHE A 1 287 ? -7.418 0.042 -6.656 1 95.88 287 PHE A C 1
ATOM 2212 O O . PHE A 1 287 ? -7.938 1.122 -6.949 1 95.88 287 PHE A O 1
ATOM 2219 N N . ASP A 1 288 ? -6.125 -0.074 -6.477 1 96.5 288 ASP A N 1
ATOM 2220 C CA . ASP A 1 288 ? -5.227 1.072 -6.57 1 96.5 288 ASP A CA 1
ATOM 2221 C C . ASP A 1 288 ? -5.27 1.692 -7.965 1 96.5 288 ASP A C 1
ATOM 2223 O O . ASP A 1 288 ? -5.215 2.916 -8.109 1 96.5 288 ASP A O 1
ATOM 2227 N N . THR A 1 289 ? -5.281 0.869 -8.953 1 96 289 THR A N 1
ATOM 2228 C CA . THR A 1 289 ? -5.359 1.355 -10.328 1 96 289 THR A CA 1
ATOM 2229 C C . THR A 1 289 ? -6.664 2.115 -10.555 1 96 289 THR A C 1
ATOM 2231 O O . THR A 1 289 ? -6.668 3.162 -11.211 1 96 289 THR A O 1
ATOM 2234 N N . ALA A 1 290 ? -7.73 1.555 -10.047 1 95.19 290 ALA A N 1
ATOM 2235 C CA . ALA A 1 290 ? -9.016 2.227 -10.188 1 95.19 290 ALA A CA 1
ATOM 2236 C C . ALA A 1 290 ? -9 3.605 -9.539 1 95.19 290 ALA A C 1
ATOM 2238 O O . ALA A 1 290 ? -9.5 4.578 -10.109 1 95.19 290 ALA A O 1
ATOM 2239 N N . VAL A 1 291 ? -8.461 3.691 -8.375 1 96.62 291 VAL A N 1
ATOM 2240 C CA . VAL A 1 291 ? -8.359 4.957 -7.664 1 96.62 291 VAL A CA 1
ATOM 2241 C C . VAL A 1 291 ? -7.488 5.93 -8.453 1 96.62 291 VAL A C 1
ATOM 2243 O O . VAL A 1 291 ? -7.816 7.113 -8.578 1 96.62 291 VAL A O 1
ATOM 2246 N N . GLU A 1 292 ? -6.41 5.441 -9 1 94.94 292 GLU A N 1
ATOM 2247 C CA . GLU A 1 292 ? -5.516 6.266 -9.812 1 94.94 292 GLU A CA 1
ATOM 2248 C C . GLU A 1 292 ? -6.23 6.797 -11.047 1 94.94 292 GLU A C 1
ATOM 2250 O O . GLU A 1 292 ? -6.129 7.984 -11.367 1 94.94 292 GLU A O 1
ATOM 2255 N N . GLU A 1 293 ? -6.902 5.934 -11.719 1 93.88 293 GLU A N 1
ATOM 2256 C CA . GLU A 1 293 ? -7.602 6.332 -12.938 1 93.88 293 GLU A CA 1
ATOM 2257 C C . GLU A 1 293 ? -8.742 7.293 -12.633 1 93.88 293 GLU A C 1
ATOM 2259 O O . GLU A 1 293 ? -9.062 8.164 -13.445 1 93.88 293 GLU A O 1
ATOM 2264 N N . ALA A 1 294 ? -9.305 7.141 -11.484 1 94.88 294 ALA A N 1
ATOM 2265 C CA . ALA A 1 294 ? -10.375 8.039 -11.07 1 94.88 294 ALA A CA 1
ATOM 2266 C C . ALA A 1 294 ? -9.883 9.477 -10.961 1 94.88 294 ALA A C 1
ATOM 2268 O O . ALA A 1 294 ? -10.664 10.422 -11.07 1 94.88 294 ALA A O 1
ATOM 2269 N N . GLN A 1 295 ? -8.609 9.648 -10.711 1 93.56 295 GLN A N 1
ATOM 2270 C CA . GLN A 1 295 ? -8.055 10.984 -10.562 1 93.56 295 GLN A CA 1
ATOM 2271 C C . GLN A 1 295 ? -8.25 11.805 -11.836 1 93.56 295 GLN A C 1
ATOM 2273 O O . GLN A 1 295 ? -8.484 13.016 -11.773 1 93.56 295 GLN A O 1
ATOM 2278 N N . ARG A 1 296 ? -8.156 11.141 -12.953 1 90.69 296 ARG A N 1
ATOM 2279 C CA . ARG A 1 296 ? -8.352 11.836 -14.219 1 90.69 296 ARG A CA 1
ATOM 2280 C C . ARG A 1 296 ? -9.758 12.406 -14.32 1 90.69 296 ARG A C 1
ATOM 2282 O O . ARG A 1 296 ? -9.953 13.531 -14.781 1 90.69 296 ARG A O 1
ATOM 2289 N N . ALA A 1 297 ? -10.68 11.625 -13.922 1 92.88 297 ALA A N 1
ATOM 2290 C CA . ALA A 1 297 ? -12.07 12.062 -13.953 1 92.88 297 ALA A CA 1
ATOM 2291 C C . ALA A 1 297 ? -12.297 13.234 -12.992 1 92.88 297 ALA A C 1
ATOM 2293 O O . ALA A 1 297 ? -12.938 14.219 -13.352 1 92.88 297 ALA A O 1
ATOM 2294 N N . ILE A 1 298 ? -11.766 13.172 -11.82 1 94.44 298 ILE A N 1
ATOM 2295 C CA . ILE A 1 298 ? -11.938 14.211 -10.812 1 94.44 298 ILE A CA 1
ATOM 2296 C C . ILE A 1 298 ? -11.242 15.492 -11.273 1 94.44 298 ILE A C 1
ATOM 2298 O O . ILE A 1 298 ? -11.797 16.594 -11.133 1 94.44 298 ILE A O 1
ATOM 2302 N N . ASN A 1 299 ? -10.094 15.344 -11.852 1 91.19 299 ASN A N 1
ATOM 2303 C CA . ASN A 1 299 ? -9.375 16.516 -12.359 1 91.19 299 ASN A CA 1
ATOM 2304 C C . ASN A 1 299 ? -10.148 17.203 -13.477 1 91.19 299 ASN A C 1
ATOM 2306 O O . ASN A 1 299 ? -10.188 18.438 -13.547 1 91.19 299 ASN A O 1
ATOM 2310 N N . SER A 1 300 ? -10.711 16.391 -14.336 1 90.06 300 SER A N 1
ATOM 2311 C CA . SER A 1 300 ? -11.539 16.953 -15.406 1 90.06 300 SER A CA 1
ATOM 2312 C C . SER A 1 300 ? -12.727 17.719 -14.844 1 90.06 300 SER A C 1
ATOM 2314 O O . SER A 1 300 ? -13.047 18.812 -15.312 1 90.06 300 SER A O 1
ATOM 2316 N N . ALA A 1 301 ? -13.289 17.125 -13.875 1 93 301 ALA A N 1
ATOM 2317 C CA . ALA A 1 301 ? -14.422 17.797 -13.227 1 93 301 ALA A CA 1
ATOM 2318 C C . ALA A 1 301 ? -13.984 19.094 -12.562 1 93 301 ALA A C 1
ATOM 2320 O O . ALA A 1 301 ? -14.703 20.094 -12.617 1 93 301 ALA A O 1
ATOM 2321 N N . TYR A 1 302 ? -12.914 19.094 -11.977 1 92.12 302 TYR A N 1
ATOM 2322 C CA . TYR A 1 302 ? -12.375 20.266 -11.305 1 92.12 302 TYR A CA 1
ATOM 2323 C C . TYR A 1 302 ? -12.109 21.391 -12.305 1 92.12 302 TYR A C 1
ATOM 2325 O O . TYR A 1 302 ? -12.484 22.547 -12.062 1 92.12 302 TYR A O 1
ATOM 2333 N N . ILE A 1 303 ? -11.531 21.047 -13.422 1 85.69 303 ILE A N 1
ATOM 2334 C CA . ILE A 1 303 ? -11.211 22.016 -14.453 1 85.69 303 ILE A CA 1
ATOM 2335 C C . ILE A 1 303 ? -12.5 22.609 -15.031 1 85.69 303 ILE A C 1
ATOM 2337 O O . ILE A 1 303 ? -12.625 23.812 -15.18 1 85.69 303 ILE A O 1
ATOM 2341 N N . GLU A 1 304 ? -13.43 21.75 -15.242 1 85.31 304 GLU A N 1
ATOM 2342 C CA . GLU A 1 304 ? -14.711 22.203 -15.766 1 85.31 304 GLU A CA 1
ATOM 2343 C C . GLU A 1 304 ? -15.414 23.125 -14.773 1 85.31 304 GLU A C 1
ATOM 2345 O O . GLU A 1 304 ? -15.961 24.156 -15.156 1 85.31 304 GLU A O 1
ATOM 2350 N N . ALA A 1 305 ? -15.344 22.703 -13.57 1 90.56 305 ALA A N 1
ATOM 2351 C CA . ALA A 1 305 ? -16.016 23.484 -12.531 1 90.56 305 ALA A CA 1
ATOM 2352 C C . ALA A 1 305 ? -15.352 24.844 -12.367 1 90.56 305 ALA A C 1
ATOM 2354 O O . ALA A 1 305 ? -16.031 25.859 -12.188 1 90.56 305 ALA A O 1
ATOM 2355 N N . HIS A 1 306 ? -14.125 24.953 -12.5 1 88.94 306 HIS A N 1
ATOM 2356 C CA . HIS A 1 306 ? -13.398 26.188 -12.234 1 88.94 306 HIS A CA 1
ATOM 2357 C C . HIS A 1 306 ? -13.336 27.078 -13.477 1 88.94 306 HIS A C 1
ATOM 2359 O O . HIS A 1 306 ? -12.992 28.25 -13.391 1 88.94 306 HIS A O 1
ATOM 2365 N N . SER A 1 307 ? -13.625 26.5 -14.586 1 86.75 307 SER A N 1
ATOM 2366 C CA . SER A 1 307 ? -13.562 27.25 -15.828 1 86.75 307 SER A CA 1
ATOM 2367 C C . SER A 1 307 ? -14.906 27.906 -16.156 1 86.75 307 SER A C 1
ATOM 2369 O O . SER A 1 307 ? -14.992 28.781 -17.016 1 86.75 307 SER A O 1
ATOM 2371 N N . ALA A 1 308 ? -15.93 27.484 -15.469 1 83.94 308 ALA A N 1
ATOM 2372 C CA . ALA A 1 308 ? -17.266 28.031 -15.672 1 83.94 308 ALA A CA 1
ATOM 2373 C C . ALA A 1 308 ? -17.688 28.891 -14.492 1 83.94 308 ALA A C 1
ATOM 2375 O O . ALA A 1 308 ? -17.25 28.672 -13.359 1 83.94 308 ALA A O 1
ATOM 2376 N N . TYR A 1 309 ? -18.484 29.891 -14.812 1 88.25 309 TYR A N 1
ATOM 2377 C CA . TYR A 1 309 ? -19.062 30.703 -13.742 1 88.25 309 TYR A CA 1
ATOM 2378 C C . TYR A 1 309 ? -20.031 29.875 -12.906 1 88.25 309 TYR A C 1
ATOM 2380 O O . TYR A 1 309 ? -21.031 29.359 -13.422 1 88.25 309 TYR A O 1
ATOM 2388 N N . HIS A 1 310 ? -19.75 29.75 -11.594 1 93.56 310 HIS A N 1
ATOM 2389 C CA . HIS A 1 310 ? -20.531 28.938 -10.68 1 93.56 310 HIS A CA 1
ATOM 2390 C C . HIS A 1 310 ? -20.609 27.484 -11.164 1 93.56 310 HIS A C 1
ATOM 2392 O O . HIS A 1 310 ? -21.703 26.922 -11.25 1 93.56 310 HIS A O 1
ATOM 2398 N N . GLY A 1 311 ? -19.469 26.984 -11.508 1 94.94 311 GLY A N 1
ATOM 2399 C CA . GLY A 1 311 ? -19.375 25.641 -12.062 1 94.94 311 GLY A CA 1
ATOM 2400 C C . GLY A 1 311 ? -19.438 24.562 -11 1 94.94 311 GLY A C 1
ATOM 2401 O O . GLY A 1 311 ? -18.875 24.719 -9.914 1 94.94 311 GLY A O 1
ATOM 2402 N N . ILE A 1 312 ? -20.156 23.531 -11.312 1 96.56 312 ILE A N 1
ATOM 2403 C CA . ILE A 1 312 ? -20.266 22.359 -10.445 1 96.56 312 ILE A CA 1
ATOM 2404 C C . ILE A 1 312 ? -19.922 21.109 -11.25 1 96.56 312 ILE A C 1
ATOM 2406 O O . ILE A 1 312 ? -20.578 20.812 -12.25 1 96.56 312 ILE A O 1
ATOM 2410 N N . GLY A 1 313 ? -18.859 20.438 -10.844 1 96.44 313 GLY A N 1
ATOM 2411 C CA . GLY A 1 313 ? -18.5 19.156 -11.461 1 96.44 313 GLY A CA 1
ATOM 2412 C C . GLY A 1 313 ? -18.969 17.953 -10.656 1 96.44 313 GLY A C 1
ATOM 2413 O O . GLY A 1 313 ? -18.609 17.812 -9.484 1 96.44 313 GLY A O 1
ATOM 2414 N N . VAL A 1 314 ? -19.75 17.109 -11.289 1 96.75 314 VAL A N 1
ATOM 2415 C CA . VAL A 1 314 ? -20.219 15.875 -10.656 1 96.75 314 VAL A CA 1
ATOM 2416 C C . VAL A 1 314 ? -19.531 14.672 -11.289 1 96.75 314 VAL A C 1
ATOM 2418 O O . VAL A 1 314 ? -19.594 14.469 -12.508 1 96.75 314 VAL A O 1
ATOM 2421 N N . VAL A 1 315 ? -18.844 13.922 -10.438 1 97.19 315 VAL A N 1
ATOM 2422 C CA . VAL A 1 315 ? -18.156 12.727 -10.898 1 97.19 315 VAL A CA 1
ATOM 2423 C C . VAL A 1 315 ? -18.781 11.492 -10.25 1 97.19 315 VAL A C 1
ATOM 2425 O O . VAL A 1 315 ? -18.875 11.398 -9.023 1 97.19 315 VAL A O 1
ATOM 2428 N N . LYS A 1 316 ? -19.219 10.562 -11.023 1 97.31 316 LYS A N 1
ATOM 2429 C CA . LYS A 1 316 ? -19.719 9.289 -10.516 1 97.31 316 LYS A CA 1
ATOM 2430 C C . LYS A 1 316 ? -18.703 8.172 -10.703 1 97.31 316 LYS A C 1
ATOM 2432 O O . LYS A 1 316 ? -18.188 7.965 -11.812 1 97.31 316 LYS A O 1
ATOM 2437 N N . LEU A 1 317 ? -18.422 7.586 -9.664 1 96.25 317 LEU A N 1
ATOM 2438 C CA . LEU A 1 317 ? -17.422 6.527 -9.719 1 96.25 317 LEU A CA 1
ATOM 2439 C C . LEU A 1 317 ? -18.047 5.168 -9.422 1 96.25 317 LEU A C 1
ATOM 2441 O O . LEU A 1 317 ? -19 5.078 -8.656 1 96.25 317 LEU A O 1
ATOM 2445 N N . MET A 1 318 ? -17.438 4.117 -9.977 1 92.62 318 MET A N 1
ATOM 2446 C CA . MET A 1 318 ? -17.859 2.732 -9.758 1 92.62 318 MET A CA 1
ATOM 2447 C C . MET A 1 318 ? -17.547 2.295 -8.328 1 92.62 318 MET A C 1
ATOM 2449 O O . MET A 1 318 ? -16.828 2.986 -7.605 1 92.62 318 MET A O 1
ATOM 2453 N N . GLY A 1 319 ? -18.141 1.159 -7.887 1 90.62 319 GLY A N 1
ATOM 2454 C CA . GLY A 1 319 ? -17.938 0.586 -6.566 1 90.62 319 GLY A CA 1
ATOM 2455 C C . GLY A 1 319 ? -19.094 -0.257 -6.09 1 90.62 319 GLY A C 1
ATOM 2456 O O . GLY A 1 319 ? -19.094 -0.761 -4.965 1 90.62 319 GLY A O 1
ATOM 2457 N N . ARG A 1 320 ? -20.016 -0.392 -6.93 1 88.62 320 ARG A N 1
ATOM 2458 C CA . ARG A 1 320 ? -21.25 -1.121 -6.625 1 88.62 320 ARG A CA 1
ATOM 2459 C C . ARG A 1 320 ? -21.812 -0.69 -5.277 1 88.62 320 ARG A C 1
ATOM 2461 O O . ARG A 1 320 ? -22.109 0.487 -5.07 1 88.62 320 ARG A O 1
ATOM 2468 N N . SER A 1 321 ? -21.688 -1.568 -4.289 1 89.81 321 SER A N 1
ATOM 2469 C CA . SER A 1 321 ? -22.297 -1.262 -3.002 1 89.81 321 SER A CA 1
ATOM 2470 C C . SER A 1 321 ? -21.281 -0.739 -2.006 1 89.81 321 SER A C 1
ATOM 2472 O O . SER A 1 321 ? -21.578 -0.563 -0.824 1 89.81 321 SER A O 1
ATOM 2474 N N . SER A 1 322 ? -20.109 -0.5 -2.447 1 94.19 322 SER A N 1
ATOM 2475 C CA . SER A 1 322 ? -19.062 -0.032 -1.539 1 94.19 322 SER A CA 1
ATOM 2476 C C . SER A 1 322 ? -18.547 1.338 -1.958 1 94.19 322 SER A C 1
ATOM 2478 O O . SER A 1 322 ? -18.484 1.648 -3.148 1 94.19 322 SER A O 1
ATOM 2480 N N . GLY A 1 323 ? -18.141 2.156 -1.015 1 97.06 323 GLY A N 1
ATOM 2481 C CA . GLY A 1 323 ? -17.719 3.518 -1.28 1 97.06 323 GLY A CA 1
ATOM 2482 C C . GLY A 1 323 ? -16.203 3.682 -1.259 1 97.06 323 GLY A C 1
ATOM 2483 O O . GLY A 1 323 ? -15.703 4.805 -1.243 1 97.06 323 GLY A O 1
ATOM 2484 N N . PHE A 1 324 ? -15.453 2.609 -1.323 1 97 324 PHE A N 1
ATOM 2485 C CA . PHE A 1 324 ? -14.008 2.666 -1.129 1 97 324 PHE A CA 1
ATOM 2486 C C . PHE A 1 324 ? -13.344 3.504 -2.219 1 97 324 PHE A C 1
ATOM 2488 O O . PHE A 1 324 ? -12.484 4.336 -1.932 1 97 324 PHE A O 1
ATOM 2495 N N . ILE A 1 325 ? -13.711 3.334 -3.473 1 96.88 325 ILE A N 1
ATOM 2496 C CA . ILE A 1 325 ? -13.078 4.055 -4.574 1 96.88 325 ILE A CA 1
ATOM 2497 C C . ILE A 1 325 ? -13.352 5.551 -4.43 1 96.88 325 ILE A C 1
ATOM 2499 O O . ILE A 1 325 ? -12.422 6.363 -4.5 1 96.88 325 ILE A O 1
ATOM 2503 N N . ALA A 1 326 ? -14.602 5.848 -4.191 1 97.56 326 ALA A N 1
ATOM 2504 C CA . ALA A 1 326 ? -14.969 7.254 -4.059 1 97.56 326 ALA A CA 1
ATOM 2505 C C . ALA A 1 326 ? -14.227 7.91 -2.898 1 97.56 326 ALA A C 1
ATOM 2507 O O . ALA A 1 326 ? -13.68 9.008 -3.041 1 97.56 326 ALA A O 1
ATOM 2508 N N . MET A 1 327 ? -14.172 7.242 -1.804 1 97.06 327 MET A N 1
ATOM 2509 C CA . MET A 1 327 ? -13.523 7.781 -0.613 1 97.06 327 MET A CA 1
ATOM 2510 C C . MET A 1 327 ? -12.031 7.992 -0.859 1 97.06 327 MET A C 1
ATOM 2512 O O . MET A 1 327 ? -11.508 9.086 -0.633 1 97.06 327 MET A O 1
ATOM 2516 N N . GLN A 1 328 ? -11.383 6.992 -1.337 1 97.06 328 GLN A N 1
ATOM 2517 C CA . GLN A 1 328 ? -9.938 7.066 -1.519 1 97.06 328 GLN A CA 1
ATOM 2518 C C . GLN A 1 328 ? -9.57 8.031 -2.646 1 97.06 328 GLN A C 1
ATOM 2520 O O . GLN A 1 328 ? -8.562 8.734 -2.57 1 97.06 328 GLN A O 1
ATOM 2525 N N . ALA A 1 329 ? -10.352 8.023 -3.697 1 96.62 329 ALA A N 1
ATOM 2526 C CA . ALA A 1 329 ? -10.102 8.953 -4.793 1 96.62 329 ALA A CA 1
ATOM 2527 C C . ALA A 1 329 ? -10.234 10.398 -4.324 1 96.62 329 ALA A C 1
ATOM 2529 O O . ALA A 1 329 ? -9.453 11.266 -4.719 1 96.62 329 ALA A O 1
ATOM 2530 N N . SER A 1 330 ? -11.234 10.625 -3.516 1 96.62 330 SER A N 1
ATOM 2531 C CA . SER A 1 330 ? -11.43 11.961 -2.973 1 96.62 330 SER A CA 1
ATOM 2532 C C . SER A 1 330 ? -10.258 12.383 -2.088 1 96.62 330 SER A C 1
ATOM 2534 O O . SER A 1 330 ? -9.781 13.516 -2.17 1 96.62 330 SER A O 1
ATOM 2536 N N . LEU A 1 331 ? -9.852 11.461 -1.306 1 93.75 331 LEU A N 1
ATOM 2537 C CA . LEU A 1 331 ? -8.727 11.719 -0.41 1 93.75 331 LEU A CA 1
ATOM 2538 C C . LEU A 1 331 ? -7.457 12 -1.2 1 93.75 331 LEU A C 1
ATOM 2540 O O . LEU A 1 331 ? -6.664 12.867 -0.817 1 93.75 331 LEU A O 1
ATOM 2544 N N . ALA A 1 332 ? -7.297 11.273 -2.213 1 93.62 332 ALA A N 1
ATOM 2545 C CA . ALA A 1 332 ? -6.102 11.398 -3.039 1 93.62 332 ALA A CA 1
ATOM 2546 C C . ALA A 1 332 ? -6.09 12.734 -3.781 1 93.62 332 ALA A C 1
ATOM 2548 O O . ALA A 1 332 ? -5.043 13.375 -3.898 1 93.62 332 ALA A O 1
ATOM 2549 N N . SER A 1 333 ? -7.16 13.148 -4.273 1 92.44 333 SER A N 1
ATOM 2550 C CA . SER A 1 333 ? -7.25 14.328 -5.129 1 92.44 333 SER A CA 1
ATOM 2551 C C . SER A 1 333 ? -7.113 15.609 -4.32 1 92.44 333 SER A C 1
ATOM 2553 O O . SER A 1 333 ? -6.434 16.547 -4.742 1 92.44 333 SER A O 1
ATOM 2555 N N . GLY A 1 334 ? -7.871 15.672 -3.273 1 89.5 334 GLY A N 1
ATOM 2556 C CA . GLY A 1 334 ? -7.941 16.891 -2.477 1 89.5 334 GLY A CA 1
ATOM 2557 C C . GLY A 1 334 ? -8.836 17.953 -3.084 1 89.5 334 GLY A C 1
ATOM 2558 O O . GLY A 1 334 ? -9.023 19.016 -2.502 1 89.5 334 GLY A O 1
ATOM 2559 N N . GLN A 1 335 ? -9.375 17.672 -4.188 1 91.31 335 GLN A N 1
ATOM 2560 C CA . GLN A 1 335 ? -10.133 18.672 -4.914 1 91.31 335 GLN A CA 1
ATOM 2561 C C . GLN A 1 335 ? -11.633 18.453 -4.762 1 91.31 335 GLN A C 1
ATOM 2563 O O . GLN A 1 335 ? -12.438 19.234 -5.258 1 91.31 335 GLN A O 1
ATOM 2568 N N . VAL A 1 336 ? -11.977 17.391 -4.086 1 95.88 336 VAL A N 1
ATOM 2569 C CA . VAL A 1 336 ? -13.391 17.062 -3.924 1 95.88 336 VAL A CA 1
ATOM 2570 C C . VAL A 1 336 ? -13.969 17.812 -2.734 1 95.88 336 VAL A C 1
ATOM 2572 O O . VAL A 1 336 ? -13.383 17.828 -1.649 1 95.88 336 VAL A O 1
ATOM 2575 N N . ASP A 1 337 ? -15.117 18.422 -2.967 1 96.19 337 ASP A N 1
ATOM 2576 C CA . ASP A 1 337 ? -15.773 19.188 -1.915 1 96.19 337 ASP A CA 1
ATOM 2577 C C . ASP A 1 337 ? -16.828 18.359 -1.197 1 96.19 337 ASP A C 1
ATOM 2579 O O . ASP A 1 337 ? -17.125 18.594 -0.025 1 96.19 337 ASP A O 1
ATOM 2583 N N . ILE A 1 338 ? -17.438 17.5 -1.923 1 97.44 338 ILE A N 1
ATOM 2584 C CA . ILE A 1 338 ? -18.469 16.625 -1.38 1 97.44 338 ILE A CA 1
ATOM 2585 C C . ILE A 1 338 ? -18.25 15.195 -1.876 1 97.44 338 ILE A C 1
ATOM 2587 O O . ILE A 1 338 ? -18.172 14.961 -3.082 1 97.44 338 ILE A O 1
ATOM 2591 N N . CYS A 1 339 ? -18.141 14.305 -0.958 1 97.75 339 CYS A N 1
ATOM 2592 C CA . CYS A 1 339 ? -18.016 12.891 -1.269 1 97.75 339 CYS A CA 1
ATOM 2593 C C . CYS A 1 339 ? -19.203 12.102 -0.728 1 97.75 339 CYS A C 1
ATOM 2595 O O . CYS A 1 339 ? -19.453 12.094 0.48 1 97.75 339 CYS A O 1
ATOM 2597 N N . LEU A 1 340 ? -19.938 11.43 -1.602 1 98 340 LEU A N 1
ATOM 2598 C CA . LEU A 1 340 ? -21.109 10.672 -1.213 1 98 340 LEU A CA 1
ATOM 2599 C C . LEU A 1 340 ? -20.891 9.18 -1.437 1 98 340 LEU A C 1
ATOM 2601 O O . LEU A 1 340 ? -20.578 8.75 -2.551 1 98 340 LEU A O 1
ATOM 2605 N N . ILE A 1 341 ? -21.062 8.406 -0.402 1 97.25 341 ILE A N 1
ATOM 2606 C CA . ILE A 1 341 ? -20.844 6.965 -0.481 1 97.25 341 ILE A CA 1
ATOM 2607 C C . ILE A 1 341 ? -22.078 6.227 0.029 1 97.25 341 ILE A C 1
ATOM 2609 O O . ILE A 1 341 ? -22.906 6.805 0.745 1 97.25 341 ILE A O 1
ATOM 2613 N N . PRO A 1 342 ? -22.266 4.934 -0.364 1 96.06 342 PRO A N 1
ATOM 2614 C CA . PRO A 1 342 ? -23.484 4.199 -0.019 1 96.06 342 PRO A CA 1
ATOM 2615 C C . PRO A 1 342 ? -23.625 3.971 1.484 1 96.06 342 PRO A C 1
ATOM 2617 O O . PRO A 1 342 ? -24.75 3.854 1.988 1 96.06 342 PRO A O 1
ATOM 2620 N N . GLU A 1 343 ? -22.547 3.979 2.172 1 95.12 343 GLU A N 1
ATOM 2621 C CA . GLU A 1 343 ? -22.547 3.602 3.582 1 95.12 343 GLU A CA 1
ATOM 2622 C C . GLU A 1 343 ? -22.984 4.766 4.465 1 95.12 343 GLU A C 1
ATOM 2624 O O . GLU A 1 343 ? -23.281 4.574 5.645 1 95.12 343 GLU A O 1
ATOM 2629 N N . VAL A 1 344 ? -23.031 5.965 3.961 1 93.81 344 VAL A N 1
ATOM 2630 C CA . VAL A 1 344 ? -23.406 7.152 4.723 1 93.81 344 VAL A CA 1
ATOM 2631 C C . VAL A 1 344 ? -24.656 7.781 4.113 1 93.81 344 VAL A C 1
ATOM 2633 O O . VAL A 1 344 ? -24.594 8.375 3.033 1 93.81 344 VAL A O 1
ATOM 2636 N N . PRO A 1 345 ? -25.734 7.73 4.82 1 92.94 345 PRO A N 1
ATOM 2637 C CA . PRO A 1 345 ? -26.969 8.336 4.301 1 92.94 345 PRO A CA 1
ATOM 2638 C C . PRO A 1 345 ? -26.859 9.859 4.184 1 92.94 345 PRO A C 1
ATOM 2640 O O . PRO A 1 345 ? -26.109 10.492 4.918 1 92.94 345 PRO A O 1
ATOM 2643 N N . PHE A 1 346 ? -27.609 10.414 3.211 1 94.88 346 PHE A N 1
ATOM 2644 C CA . PHE A 1 346 ? -27.625 11.859 3.016 1 94.88 346 PHE A CA 1
ATOM 2645 C C . PHE A 1 346 ? -28.953 12.32 2.426 1 94.88 346 PHE A C 1
ATOM 2647 O O . PHE A 1 346 ? -29.703 11.516 1.854 1 94.88 346 PHE A O 1
ATOM 2654 N N . ASN A 1 347 ? -29.219 13.602 2.666 1 94.94 347 ASN A N 1
ATOM 2655 C CA . ASN A 1 347 ? -30.375 14.266 2.068 1 94.94 347 ASN A CA 1
ATOM 2656 C C . ASN A 1 347 ? -29.953 15.289 1.021 1 94.94 347 ASN A C 1
ATOM 2658 O O . ASN A 1 347 ? -28.938 15.961 1.179 1 94.94 347 ASN A O 1
ATOM 2662 N N . PHE A 1 348 ? -30.828 15.375 0.013 1 95.19 348 PHE A N 1
ATOM 2663 C CA . PHE A 1 348 ? -30.547 16.391 -0.997 1 95.19 348 PHE A CA 1
ATOM 2664 C C . PHE A 1 348 ? -31.016 17.766 -0.52 1 95.19 348 PHE A C 1
ATOM 2666 O O . PHE A 1 348 ? -30.297 18.75 -0.668 1 95.19 348 PHE A O 1
ATOM 2673 N N . HIS A 1 349 ? -32.188 17.672 -0.019 1 94.56 349 HIS A N 1
ATOM 2674 C CA . HIS A 1 349 ? -32.844 18.922 0.36 1 94.56 349 HIS A CA 1
ATOM 2675 C C . HIS A 1 349 ? -32.844 19.109 1.873 1 94.56 349 HIS A C 1
ATOM 2677 O O . HIS A 1 349 ? -32.344 18.25 2.607 1 94.56 349 HIS A O 1
ATOM 2683 N N . GLY A 1 350 ? -33.375 20.328 2.301 1 92 350 GLY A N 1
ATOM 2684 C CA . GLY A 1 350 ? -33.406 20.625 3.723 1 92 350 GLY A CA 1
ATOM 2685 C C . GLY A 1 350 ? -32.281 21.562 4.156 1 92 350 GLY A C 1
ATOM 2686 O O . GLY A 1 350 ? -31.422 21.922 3.361 1 92 350 GLY A O 1
ATOM 2687 N N . PRO A 1 351 ? -32.281 22 5.414 1 91.31 351 PRO A N 1
ATOM 2688 C CA . PRO A 1 351 ? -31.297 22.969 5.91 1 91.31 351 PRO A CA 1
ATOM 2689 C C . PRO A 1 351 ? -29.875 22.438 5.91 1 91.31 351 PRO A C 1
ATOM 2691 O O . PRO A 1 351 ? -28.906 23.203 5.805 1 91.31 351 PRO A O 1
ATOM 2694 N N . ASP A 1 352 ? -29.781 21.094 5.961 1 90.88 352 ASP A N 1
ATOM 2695 C CA . ASP A 1 352 ? -28.453 20.484 5.973 1 90.88 352 ASP A CA 1
ATOM 2696 C C . ASP A 1 352 ? -28.266 19.547 4.781 1 90.88 352 ASP A C 1
ATOM 2698 O O . ASP A 1 352 ? -27.484 18.594 4.848 1 90.88 352 ASP A O 1
ATOM 2702 N N . GLY A 1 353 ? -28.953 19.875 3.812 1 94.69 353 GLY A N 1
ATOM 2703 C CA . GLY A 1 353 ? -28.906 19.016 2.639 1 94.69 353 GLY A CA 1
ATOM 2704 C C . GLY A 1 353 ? -27.719 19.297 1.738 1 94.69 353 GLY A C 1
ATOM 2705 O O . GLY A 1 353 ? -27.062 20.328 1.874 1 94.69 353 GLY A O 1
ATOM 2706 N N . VAL A 1 354 ? -27.469 18.406 0.842 1 97.06 354 VAL A N 1
ATOM 2707 C CA . VAL A 1 354 ? -26.344 18.469 -0.102 1 97.06 354 VAL A CA 1
ATOM 2708 C C . VAL A 1 354 ? -26.469 19.734 -0.941 1 97.06 354 VAL A C 1
ATOM 2710 O O . VAL A 1 354 ? -25.469 20.438 -1.161 1 97.06 354 VAL A O 1
ATOM 2713 N N . LEU A 1 355 ? -27.656 20.094 -1.372 1 97.31 355 LEU A N 1
ATOM 2714 C CA . LEU A 1 355 ? -27.875 21.203 -2.287 1 97.31 355 LEU A CA 1
ATOM 2715 C C . LEU A 1 355 ? -27.625 22.547 -1.587 1 97.31 355 LEU A C 1
ATOM 2717 O O . LEU A 1 355 ? -27.094 23.469 -2.188 1 97.31 355 LEU A O 1
ATOM 2721 N N . LYS A 1 356 ? -28.094 22.625 -0.378 1 95.94 356 LYS A N 1
ATOM 2722 C CA . LYS A 1 356 ? -27.812 23.844 0.388 1 95.94 356 LYS A CA 1
ATOM 2723 C C . LYS A 1 356 ? -26.312 24.047 0.568 1 95.94 356 LYS A C 1
ATOM 2725 O O . LYS A 1 356 ? -25.828 25.172 0.462 1 95.94 356 LYS A O 1
ATOM 2730 N N . HIS A 1 357 ? -25.656 23.016 0.852 1 96 357 HIS A N 1
ATOM 2731 C CA . HIS A 1 357 ? -24.219 23.109 1.011 1 96 357 HIS A CA 1
ATOM 2732 C C . HIS A 1 357 ? -23.547 23.469 -0.305 1 96 357 HIS A C 1
ATOM 2734 O O . HIS A 1 357 ? -22.562 24.219 -0.315 1 96 357 HIS A O 1
ATOM 2740 N N . LEU A 1 358 ? -24.031 22.938 -1.372 1 96.81 358 LEU A N 1
ATOM 2741 C CA . LEU A 1 358 ? -23.516 23.297 -2.688 1 96.81 358 LEU A CA 1
ATOM 2742 C C . LEU A 1 358 ? -23.641 24.797 -2.945 1 96.81 358 LEU A C 1
ATOM 2744 O O . LEU A 1 358 ? -22.734 25.422 -3.496 1 96.81 358 LEU A O 1
ATOM 2748 N N . ASN A 1 359 ? -24.766 25.297 -2.584 1 96.38 359 ASN A N 1
ATOM 2749 C CA . ASN A 1 359 ? -24.969 26.734 -2.725 1 96.38 359 ASN A CA 1
ATOM 2750 C C . ASN A 1 359 ? -23.969 27.516 -1.889 1 96.38 359 ASN A C 1
ATOM 2752 O O . ASN A 1 359 ? -23.453 28.547 -2.34 1 96.38 359 ASN A O 1
ATOM 2756 N N . TYR A 1 360 ? -23.812 27.031 -0.735 1 95.56 360 TYR A N 1
ATOM 2757 C CA . TYR A 1 360 ? -22.812 27.656 0.135 1 95.56 360 TYR A CA 1
ATOM 2758 C C . TYR A 1 360 ? -21.438 27.656 -0.524 1 95.56 360 TYR A C 1
ATOM 2760 O O . TYR A 1 360 ? -20.734 28.672 -0.498 1 95.56 360 TYR A O 1
ATOM 2768 N N . LEU A 1 361 ? -21.062 26.594 -1.102 1 95.31 361 LEU A N 1
ATOM 2769 C CA . LEU A 1 361 ? -19.766 26.469 -1.769 1 95.31 361 LEU A CA 1
ATOM 2770 C C . LEU A 1 361 ? -19.688 27.406 -2.965 1 95.31 361 LEU A C 1
ATOM 2772 O O . LEU A 1 361 ? -18.641 28.031 -3.201 1 95.31 361 LEU A O 1
ATOM 2776 N N . ILE A 1 362 ? -20.719 27.5 -3.68 1 94.69 362 ILE A N 1
ATOM 2777 C CA . ILE A 1 362 ? -20.75 28.375 -4.844 1 94.69 362 ILE A CA 1
ATOM 2778 C C . ILE A 1 362 ? -20.594 29.828 -4.402 1 94.69 362 ILE A C 1
ATOM 2780 O O . ILE A 1 362 ? -19.859 30.609 -5.035 1 94.69 362 ILE A O 1
ATOM 2784 N N . GLU A 1 363 ? -21.188 30.172 -3.324 1 93.81 363 GLU A N 1
ATOM 2785 C CA . GLU A 1 363 ? -21.141 31.547 -2.816 1 93.81 363 GLU A CA 1
ATOM 2786 C C . GLU A 1 363 ? -19.766 31.875 -2.26 1 93.81 363 GLU A C 1
ATOM 2788 O O . GLU A 1 363 ? -19.297 33.031 -2.393 1 93.81 363 GLU A O 1
ATOM 2793 N N . THR A 1 364 ? -19.141 30.953 -1.706 1 91.69 364 THR A N 1
ATOM 2794 C CA . THR A 1 364 ? -17.906 31.234 -0.975 1 91.69 364 THR A CA 1
ATOM 2795 C C . THR A 1 364 ? -16.688 30.938 -1.833 1 91.69 364 THR A C 1
ATOM 2797 O O . THR A 1 364 ? -15.695 31.672 -1.796 1 91.69 364 THR A O 1
ATOM 2800 N N . LYS A 1 365 ? -16.797 29.891 -2.627 1 89.19 365 LYS A N 1
ATOM 2801 C CA . LYS A 1 365 ? -15.633 29.438 -3.387 1 89.19 365 LYS A CA 1
ATOM 2802 C C . LYS A 1 365 ? -15.812 29.703 -4.879 1 89.19 365 LYS A C 1
ATOM 2804 O O . LYS A 1 365 ? -14.836 29.734 -5.633 1 89.19 365 LYS A O 1
ATOM 2809 N N . GLY A 1 366 ? -16.984 29.766 -5.332 1 91.69 366 GLY A N 1
ATOM 2810 C CA . GLY A 1 366 ? -17.25 30.031 -6.734 1 91.69 366 GLY A CA 1
ATOM 2811 C C . GLY A 1 366 ? -17.438 28.766 -7.555 1 91.69 366 GLY A C 1
ATOM 2812 O O . GLY A 1 366 ? -17.953 28.812 -8.672 1 91.69 366 GLY A O 1
ATOM 2813 N N . SER A 1 367 ? -16.969 27.656 -7.055 1 94.38 367 SER A N 1
ATOM 2814 C CA . SER A 1 367 ? -17.109 26.375 -7.738 1 94.38 367 SER A CA 1
ATOM 2815 C C . SER A 1 367 ? -17.125 25.219 -6.746 1 94.38 367 SER A C 1
ATOM 2817 O O . SER A 1 367 ? -16.844 25.406 -5.562 1 94.38 367 SER A O 1
ATOM 2819 N N . ALA A 1 368 ? -17.562 24 -7.227 1 96.62 368 ALA A N 1
ATOM 2820 C CA . ALA A 1 368 ? -17.609 22.828 -6.355 1 96.62 368 ALA A CA 1
ATOM 2821 C C . ALA A 1 368 ? -17.453 21.547 -7.156 1 96.62 368 ALA A C 1
ATOM 2823 O O . ALA A 1 368 ? -17.875 21.469 -8.32 1 96.62 368 ALA A O 1
ATOM 2824 N N . VAL A 1 369 ? -16.859 20.578 -6.527 1 97.12 369 VAL A N 1
ATOM 2825 C CA . VAL A 1 369 ? -16.719 19.25 -7.117 1 97.12 369 VAL A CA 1
ATOM 2826 C C . VAL A 1 369 ? -17.391 18.203 -6.223 1 97.12 369 VAL A C 1
ATOM 2828 O O . VAL A 1 369 ? -17.109 18.125 -5.027 1 97.12 369 VAL A O 1
ATOM 2831 N N . VAL A 1 370 ? -18.266 17.406 -6.789 1 98 370 VAL A N 1
ATOM 2832 C CA . VAL A 1 370 ? -18.984 16.344 -6.086 1 98 370 VAL A CA 1
ATOM 2833 C C . VAL A 1 370 ? -18.531 14.984 -6.617 1 98 370 VAL A C 1
ATOM 2835 O O . VAL A 1 370 ? -18.609 14.727 -7.82 1 98 370 VAL A O 1
ATOM 2838 N N . CYS A 1 371 ? -18.047 14.195 -5.766 1 98.12 371 CYS A N 1
ATOM 2839 C CA . CYS A 1 371 ? -17.719 12.812 -6.09 1 98.12 371 CYS A CA 1
ATOM 2840 C C . CYS A 1 371 ? -18.719 11.852 -5.461 1 98.12 371 CYS A C 1
ATOM 2842 O O . CYS A 1 371 ? -18.859 11.805 -4.238 1 98.12 371 CYS A O 1
ATOM 2844 N N . VAL A 1 372 ? -19.344 11.031 -6.285 1 98 372 VAL A N 1
ATOM 2845 C CA . VAL A 1 372 ? -20.406 10.164 -5.777 1 98 372 VAL A CA 1
ATOM 2846 C C . VAL A 1 372 ? -20.156 8.727 -6.242 1 98 372 VAL A C 1
ATOM 2848 O O . VAL A 1 372 ? -19.859 8.484 -7.414 1 98 372 VAL A O 1
ATOM 2851 N N . ALA A 1 373 ? -20.234 7.812 -5.25 1 97.62 373 ALA A N 1
ATOM 2852 C CA . ALA A 1 373 ? -20.203 6.395 -5.598 1 97.62 373 ALA A CA 1
ATOM 2853 C C . ALA A 1 373 ? -21.5 5.949 -6.254 1 97.62 373 ALA A C 1
ATOM 2855 O O . ALA A 1 373 ? -22.594 6.383 -5.852 1 97.62 373 ALA A O 1
ATOM 2856 N N . GLU A 1 374 ? -21.391 5.047 -7.152 1 94.69 374 GLU A N 1
ATOM 2857 C CA . GLU A 1 374 ? -22.562 4.625 -7.922 1 94.69 374 GLU A CA 1
ATOM 2858 C C . GLU A 1 374 ? -23.625 4.016 -7.016 1 94.69 374 GLU A C 1
ATOM 2860 O O . GLU A 1 374 ? -24.828 4.082 -7.32 1 94.69 374 GLU A O 1
ATOM 2865 N N . GLY A 1 375 ? -23.234 3.426 -5.926 1 94.06 375 GLY A N 1
ATOM 2866 C CA . GLY A 1 375 ? -24.188 2.809 -5.016 1 94.06 375 GLY A CA 1
ATOM 2867 C C . GLY A 1 375 ? -24.812 3.795 -4.043 1 94.06 375 GLY A C 1
ATOM 2868 O O . GLY A 1 375 ? -25.75 3.451 -3.318 1 94.06 375 GLY A O 1
ATOM 2869 N N . ALA A 1 376 ? -24.375 4.988 -4.027 1 96 376 ALA A N 1
ATOM 2870 C CA . ALA A 1 376 ? -24.875 5.988 -3.084 1 96 376 ALA A CA 1
ATOM 2871 C C . ALA A 1 376 ? -26.25 6.492 -3.486 1 96 376 ALA A C 1
ATOM 2873 O O . ALA A 1 376 ? -26.547 6.641 -4.676 1 96 376 ALA A O 1
ATOM 2874 N N . GLY A 1 377 ? -27.141 6.707 -2.512 1 93.56 377 GLY A N 1
ATOM 2875 C CA . GLY A 1 377 ? -28.406 7.383 -2.73 1 93.56 377 GLY A CA 1
ATOM 2876 C C . GLY A 1 377 ? -29.375 6.574 -3.576 1 93.56 377 GLY A C 1
ATOM 2877 O O . GLY A 1 377 ? -30.219 7.141 -4.266 1 93.56 377 GLY A O 1
ATOM 2878 N N . GLN A 1 378 ? -29.156 5.332 -3.588 1 91.25 378 GLN A N 1
ATOM 2879 C CA . GLN A 1 378 ? -30.031 4.496 -4.402 1 91.25 378 GLN A CA 1
ATOM 2880 C C . GLN A 1 378 ? -31.469 4.566 -3.908 1 91.25 378 GLN A C 1
ATOM 2882 O O . GLN A 1 378 ? -32.406 4.309 -4.668 1 91.25 378 GLN A O 1
ATOM 2887 N N . SER A 1 379 ? -31.688 4.984 -2.762 1 88.5 379 SER A N 1
ATOM 2888 C CA . SER A 1 379 ? -33.031 5.121 -2.193 1 88.5 379 SER A CA 1
ATOM 2889 C C . SER A 1 379 ? -33.812 6.246 -2.867 1 88.5 379 SER A C 1
ATOM 2891 O O . SER A 1 379 ? -35.031 6.293 -2.787 1 88.5 379 SER A O 1
ATOM 2893 N N . PHE A 1 380 ? -33.094 7.152 -3.48 1 90.62 380 PHE A N 1
ATOM 2894 C CA . PHE A 1 380 ? -33.719 8.289 -4.141 1 90.62 380 PHE A CA 1
ATOM 2895 C C . PHE A 1 380 ? -34.219 7.895 -5.527 1 90.62 380 PHE A C 1
ATOM 2897 O O . PHE A 1 380 ? -35 8.633 -6.152 1 90.62 380 PHE A O 1
ATOM 2904 N N . LEU A 1 381 ? -33.75 6.758 -5.965 1 88.38 381 LEU A N 1
ATOM 2905 C CA . LEU A 1 381 ? -34.062 6.328 -7.328 1 88.38 381 LEU A CA 1
ATOM 2906 C C . LEU A 1 381 ? -35.125 5.262 -7.34 1 88.38 381 LEU A C 1
ATOM 2908 O O . LEU A 1 381 ? -35.344 4.559 -6.348 1 88.38 381 LEU A O 1
ATOM 2912 N N . GLU A 1 382 ? -35.812 5.234 -8.391 1 78.44 382 GLU A N 1
ATOM 2913 C CA . GLU A 1 382 ? -36.875 4.227 -8.539 1 78.44 382 GLU A CA 1
ATOM 2914 C C . GLU A 1 382 ? -36.281 2.816 -8.555 1 78.44 382 GLU A C 1
ATOM 2916 O O . GLU A 1 382 ? -35.25 2.576 -9.188 1 78.44 382 GLU A O 1
ATOM 2921 N N . ASN A 1 383 ? -36.781 2.033 -7.719 1 73.5 383 ASN A N 1
ATOM 2922 C CA . ASN A 1 383 ? -36.312 0.658 -7.605 1 73.5 383 ASN A CA 1
ATOM 2923 C C . ASN A 1 383 ? -36.844 -0.214 -8.742 1 73.5 383 ASN A C 1
ATOM 2925 O O . ASN A 1 383 ? -38.062 -0.385 -8.875 1 73.5 383 ASN A O 1
ATOM 2929 N N . THR A 1 384 ? -35.969 -0.558 -9.727 1 65.56 384 THR A N 1
ATOM 2930 C CA . THR A 1 384 ? -36.438 -1.395 -10.82 1 65.56 384 THR A CA 1
ATOM 2931 C C . THR A 1 384 ? -36.406 -2.869 -10.422 1 65.56 384 THR A C 1
ATOM 2933 O O . THR A 1 384 ? -37 -3.709 -11.102 1 65.56 384 THR A O 1
ATOM 2936 N N . ASN A 1 385 ? -36.062 -3.27 -9.273 1 68.31 385 ASN A N 1
ATOM 2937 C CA . ASN A 1 385 ? -35.938 -4.645 -8.805 1 68.31 385 ASN A CA 1
ATOM 2938 C C . ASN A 1 385 ? -35.219 -5.52 -9.82 1 68.31 385 ASN A C 1
ATOM 2940 O O . ASN A 1 385 ? -35.312 -6.746 -9.781 1 68.31 385 ASN A O 1
ATOM 2944 N N . ALA A 1 386 ? -34.562 -5.113 -10.789 1 70.94 386 ALA A N 1
ATOM 2945 C CA . ALA A 1 386 ? -33.844 -5.867 -11.797 1 70.94 386 ALA A CA 1
ATOM 2946 C C . ALA A 1 386 ? -32.531 -6.414 -11.242 1 70.94 386 ALA A C 1
ATOM 2948 O O . ALA A 1 386 ? -31.891 -5.773 -10.406 1 70.94 386 ALA A O 1
ATOM 2949 N N . LYS A 1 387 ? -32.25 -7.781 -11.633 1 74.75 387 LYS A N 1
ATOM 2950 C CA . LYS A 1 387 ? -31 -8.422 -11.234 1 74.75 387 LYS A CA 1
ATOM 2951 C C . LYS A 1 387 ? -30.156 -8.789 -12.453 1 74.75 387 LYS A C 1
ATOM 2953 O O . LYS A 1 387 ? -30.703 -9.078 -13.523 1 74.75 387 LYS A O 1
ATOM 2958 N N . ASP A 1 388 ? -28.875 -8.781 -12.336 1 70.38 388 ASP A N 1
ATOM 2959 C CA . ASP A 1 388 ? -28 -9.203 -13.43 1 70.38 388 ASP A CA 1
ATOM 2960 C C . ASP A 1 388 ? -27.875 -10.727 -13.477 1 70.38 388 ASP A C 1
ATOM 2962 O O . ASP A 1 388 ? -28.531 -11.43 -12.703 1 70.38 388 ASP A O 1
ATOM 2966 N N . ALA A 1 389 ? -27.062 -11.242 -14.398 1 66 389 ALA A N 1
ATOM 2967 C CA . ALA A 1 389 ? -26.922 -12.672 -14.641 1 66 389 ALA A CA 1
ATOM 2968 C C . ALA A 1 389 ? -26.359 -13.391 -13.414 1 66 389 ALA A C 1
ATOM 2970 O O . ALA A 1 389 ? -26.562 -14.594 -13.25 1 66 389 ALA A O 1
ATOM 2971 N N . SER A 1 390 ? -25.703 -12.586 -12.523 1 69.69 390 SER A N 1
ATOM 2972 C CA . SER A 1 390 ? -25.109 -13.18 -11.328 1 69.69 390 SER A CA 1
ATOM 2973 C C . SER A 1 390 ? -26 -12.969 -10.109 1 69.69 390 SER A C 1
ATOM 2975 O O . SER A 1 390 ? -25.625 -13.32 -8.992 1 69.69 390 SER A O 1
ATOM 2977 N N . GLY A 1 391 ? -27.188 -12.281 -10.32 1 69.12 391 GLY A N 1
ATOM 2978 C CA . GLY A 1 391 ? -28.156 -12.125 -9.234 1 69.12 391 GLY A CA 1
ATOM 2979 C C . GLY A 1 391 ? -27.969 -10.836 -8.461 1 69.12 391 GLY A C 1
ATOM 2980 O O . GLY A 1 391 ? -28.609 -10.625 -7.43 1 69.12 391 GLY A O 1
ATOM 2981 N N . ASN A 1 392 ? -27.156 -9.969 -8.914 1 73 392 ASN A N 1
ATOM 2982 C CA . ASN A 1 392 ? -26.922 -8.703 -8.227 1 73 392 ASN A CA 1
ATOM 2983 C C . ASN A 1 392 ? -27.922 -7.637 -8.68 1 73 392 ASN A C 1
ATOM 2985 O O . ASN A 1 392 ? -28.359 -7.637 -9.828 1 73 392 ASN A O 1
ATOM 2989 N N . LYS A 1 393 ? -28.344 -6.762 -7.797 1 75.81 393 LYS A N 1
ATOM 2990 C CA . LYS A 1 393 ? -29.25 -5.652 -8.094 1 75.81 393 LYS A CA 1
ATOM 2991 C C . LYS A 1 393 ? -28.641 -4.707 -9.125 1 75.81 393 LYS A C 1
ATOM 2993 O O . LYS A 1 393 ? -27.453 -4.387 -9.055 1 75.81 393 LYS A O 1
ATOM 2998 N N . VAL A 1 394 ? -29.469 -4.336 -10.078 1 81.38 394 VAL A N 1
ATOM 2999 C CA . VAL A 1 394 ? -29.047 -3.316 -11.031 1 81.38 394 VAL A CA 1
ATOM 3000 C C . VAL A 1 394 ? -29.25 -1.929 -10.43 1 81.38 394 VAL A C 1
ATOM 3002 O O . VAL A 1 394 ? -30.344 -1.598 -9.969 1 81.38 394 VAL A O 1
ATOM 3005 N N . LEU A 1 395 ? -28.281 -1.132 -10.453 1 83.94 395 LEU A N 1
ATOM 3006 C CA . LEU A 1 395 ? -28.297 0.166 -9.789 1 83.94 395 LEU A CA 1
ATOM 3007 C C . LEU A 1 395 ? -28.844 1.244 -10.719 1 83.94 395 LEU A C 1
ATOM 3009 O O . LEU A 1 395 ? -28.641 1.188 -11.93 1 83.94 395 LEU A O 1
ATOM 3013 N N . GLY A 1 396 ? -29.547 2.193 -10.078 1 86.62 396 GLY A N 1
ATOM 3014 C CA . GLY A 1 396 ? -29.906 3.404 -10.797 1 86.62 396 GLY A CA 1
ATOM 3015 C C . GLY A 1 396 ? -28.75 4.367 -10.969 1 86.62 396 GLY A C 1
ATOM 3016 O O . GLY A 1 396 ? -27.719 4.211 -10.328 1 86.62 396 GLY A O 1
ATOM 3017 N N . ASP A 1 397 ? -28.984 5.328 -11.859 1 90 397 ASP A N 1
ATOM 3018 C CA . ASP A 1 397 ? -27.922 6.281 -12.109 1 90 397 ASP A CA 1
ATOM 3019 C C . ASP A 1 397 ? -28.031 7.496 -11.195 1 90 397 ASP A C 1
ATOM 3021 O O . ASP A 1 397 ? -28.641 8.508 -11.57 1 90 397 ASP A O 1
ATOM 3025 N N . ILE A 1 398 ? -27.359 7.453 -10.125 1 93.5 398 ILE A N 1
ATOM 3026 C CA . ILE A 1 398 ? -27.406 8.5 -9.109 1 93.5 398 ILE A CA 1
ATOM 3027 C C . ILE A 1 398 ? -26.734 9.766 -9.648 1 93.5 398 ILE A C 1
ATOM 3029 O O . ILE A 1 398 ? -27.078 10.875 -9.242 1 93.5 398 ILE A O 1
ATOM 3033 N N . GLY A 1 399 ? -25.781 9.617 -10.555 1 93.88 399 GLY A N 1
ATOM 3034 C CA . GLY A 1 399 ? -25.094 10.766 -11.141 1 93.88 399 GLY A CA 1
ATOM 3035 C C . GLY A 1 399 ? -26.031 11.695 -11.898 1 93.88 399 GLY A C 1
ATOM 3036 O O . GLY A 1 399 ? -26 12.906 -11.695 1 93.88 399 GLY A O 1
ATOM 3037 N N . VAL A 1 400 ? -26.859 11.047 -12.672 1 92.12 400 VAL A N 1
ATOM 3038 C CA . VAL A 1 400 ? -27.844 11.805 -13.453 1 92.12 400 VAL A CA 1
ATOM 3039 C C . VAL A 1 400 ? -28.844 12.477 -12.508 1 92.12 400 VAL A C 1
ATOM 3041 O O . VAL A 1 400 ? -29.219 13.641 -12.719 1 92.12 400 VAL A O 1
ATOM 3044 N N . HIS A 1 401 ? -29.203 11.742 -11.562 1 94.5 401 HIS A N 1
ATOM 3045 C CA . HIS A 1 401 ? -30.141 12.297 -10.586 1 94.5 401 HIS A CA 1
ATOM 3046 C C . HIS A 1 401 ? -29.562 13.516 -9.891 1 94.5 401 HIS A C 1
ATOM 3048 O O . HIS A 1 401 ? -30.25 14.531 -9.727 1 94.5 401 HIS A O 1
ATOM 3054 N N . ILE A 1 402 ? -28.359 13.477 -9.469 1 95.69 402 ILE A N 1
ATOM 3055 C CA . ILE A 1 402 ? -27.688 14.586 -8.781 1 95.69 402 ILE A CA 1
ATOM 3056 C C . ILE A 1 402 ? -27.594 15.781 -9.727 1 95.69 402 ILE A C 1
ATOM 3058 O O . ILE A 1 402 ? -27.844 16.922 -9.312 1 95.69 402 ILE A O 1
ATOM 3062 N N . GLN A 1 403 ? -27.219 15.5 -10.93 1 94.88 403 GLN A N 1
ATOM 3063 C CA . GLN A 1 403 ? -27.125 16.562 -11.922 1 94.88 403 GLN A CA 1
ATOM 3064 C C . GLN A 1 403 ? -28.453 17.281 -12.094 1 94.88 403 GLN A C 1
ATOM 3066 O O . GLN A 1 403 ? -28.516 18.516 -12.07 1 94.88 403 GLN A O 1
ATOM 3071 N N . GLN A 1 404 ? -29.531 16.516 -12.18 1 94.62 404 GLN A N 1
ATOM 3072 C CA . GLN A 1 404 ? -30.859 17.062 -12.398 1 94.62 404 GLN A CA 1
ATOM 3073 C C . GLN A 1 404 ? -31.359 17.828 -11.172 1 94.62 404 GLN A C 1
ATOM 3075 O O . GLN A 1 404 ? -31.875 18.953 -11.297 1 94.62 404 GLN A O 1
ATOM 3080 N N . GLU A 1 405 ? -31.188 17.219 -10.062 1 95.81 405 GLU A N 1
ATOM 3081 C CA . GLU A 1 405 ? -31.625 17.859 -8.82 1 95.81 405 GLU A CA 1
ATOM 3082 C C . GLU A 1 405 ? -30.875 19.172 -8.578 1 95.81 405 GLU A C 1
ATOM 3084 O O . GLU A 1 405 ? -31.438 20.141 -8.086 1 95.81 405 GLU A O 1
ATOM 3089 N N . THR A 1 406 ? -29.625 19.188 -8.898 1 96.88 406 THR A N 1
ATOM 3090 C CA . THR A 1 406 ? -28.797 20.375 -8.711 1 96.88 406 THR A CA 1
ATOM 3091 C C . THR A 1 406 ? -29.234 21.5 -9.641 1 96.88 406 THR A C 1
ATOM 3093 O O . THR A 1 406 ? -29.406 22.641 -9.203 1 96.88 406 THR A O 1
ATOM 3096 N N . LYS A 1 407 ? -29.469 21.125 -10.875 1 95.19 407 LYS A N 1
ATOM 3097 C CA . LYS A 1 407 ? -29.938 22.125 -11.844 1 95.19 407 LYS A CA 1
ATOM 3098 C C . LYS A 1 407 ? -31.281 22.719 -11.43 1 95.19 407 LYS A C 1
ATOM 3100 O O . LYS A 1 407 ? -31.469 23.938 -11.484 1 95.19 407 LYS A O 1
ATOM 3105 N N . LYS A 1 408 ? -32.094 21.859 -11.07 1 96.06 408 LYS A N 1
ATOM 3106 C CA . LYS A 1 408 ? -33.438 22.281 -10.641 1 96.06 408 LYS A CA 1
ATOM 3107 C C . LYS A 1 408 ? -33.344 23.219 -9.438 1 96.06 408 LYS A C 1
ATOM 3109 O O . LYS A 1 408 ? -34.031 24.25 -9.398 1 96.06 408 LYS A O 1
ATOM 3114 N N . TYR A 1 409 ? -32.625 22.906 -8.516 1 96.62 409 TYR A N 1
ATOM 3115 C CA . TYR A 1 409 ? -32.469 23.672 -7.277 1 96.62 409 TYR A CA 1
ATOM 3116 C C . TYR A 1 409 ? -31.938 25.062 -7.562 1 96.62 409 TYR A C 1
ATOM 3118 O O . TYR A 1 409 ? -32.5 26.062 -7.094 1 96.62 409 TYR A O 1
ATOM 3126 N N . PHE A 1 410 ? -30.906 25.172 -8.273 1 96.06 410 PHE A N 1
ATOM 3127 C CA . PHE A 1 410 ? -30.266 26.453 -8.516 1 96.06 410 PHE A CA 1
ATOM 3128 C C . PHE A 1 410 ? -31.141 27.344 -9.398 1 96.06 410 PHE A C 1
ATOM 3130 O O . PHE A 1 410 ? -31.141 28.578 -9.242 1 96.06 410 PHE A O 1
ATOM 3137 N N . LYS A 1 411 ? -31.906 26.703 -10.242 1 95.06 411 LYS A N 1
ATOM 3138 C CA . LYS A 1 411 ? -32.906 27.453 -11.016 1 95.06 411 LYS A CA 1
ATOM 3139 C C . LYS A 1 411 ? -33.969 28.047 -10.109 1 95.06 411 LYS A C 1
ATOM 3141 O O . LYS A 1 411 ? -34.344 29.219 -10.273 1 95.06 411 LYS A O 1
ATOM 3146 N N . GLU A 1 412 ? -34.375 27.312 -9.234 1 96.06 412 GLU A N 1
ATOM 3147 C CA . GLU A 1 412 ? -35.438 27.703 -8.328 1 96.06 412 GLU A CA 1
ATOM 3148 C C . GLU A 1 412 ? -35 28.859 -7.426 1 96.06 412 GLU A C 1
ATOM 3150 O O . GLU A 1 412 ? -35.812 29.734 -7.102 1 96.06 412 GLU A O 1
ATOM 3155 N N . ILE A 1 413 ? -33.781 28.891 -7.047 1 94.94 413 ILE A N 1
ATOM 3156 C CA . ILE A 1 413 ? -33.344 29.922 -6.113 1 94.94 413 ILE A CA 1
ATOM 3157 C C . ILE A 1 413 ? -32.781 31.109 -6.891 1 94.94 413 ILE A C 1
ATOM 3159 O O . ILE A 1 413 ? -32.312 32.062 -6.297 1 94.94 413 ILE A O 1
ATOM 3163 N N . GLY A 1 414 ? -32.688 30.984 -8.188 1 94 414 GLY A N 1
ATOM 3164 C CA . GLY A 1 414 ? -32.281 32.094 -9.039 1 94 414 GLY A CA 1
ATOM 3165 C C . GLY A 1 414 ? -30.781 32.312 -9.102 1 94 414 GLY A C 1
ATOM 3166 O O . GLY A 1 414 ? -30.312 33.438 -9.258 1 94 414 GLY A O 1
ATOM 3167 N N . VAL A 1 415 ? -30.094 31.312 -8.898 1 94.44 415 VAL A N 1
ATOM 3168 C CA . VAL A 1 415 ? -28.641 31.359 -8.977 1 94.44 415 VAL A CA 1
ATOM 3169 C C . VAL A 1 415 ? -28.156 30.562 -10.188 1 94.44 415 VAL A C 1
ATOM 3171 O O . VAL A 1 415 ? -28.578 29.438 -10.398 1 94.44 415 VAL A O 1
ATOM 3174 N N . ALA A 1 416 ? -27.406 31.203 -10.992 1 91.38 416 ALA A N 1
ATOM 3175 C CA . ALA A 1 416 ? -26.844 30.516 -12.148 1 91.38 416 ALA A CA 1
ATOM 3176 C C . ALA A 1 416 ? -25.828 29.469 -11.711 1 91.38 416 ALA A C 1
ATOM 3178 O O . ALA A 1 416 ? -24.984 29.719 -10.852 1 91.38 416 ALA A O 1
ATOM 3179 N N . ALA A 1 417 ? -25.984 28.266 -12.188 1 92.81 417 ALA A N 1
ATOM 3180 C CA . ALA A 1 417 ? -25.031 27.203 -11.938 1 92.81 417 ALA A CA 1
ATOM 3181 C C . ALA A 1 417 ? -24.844 26.328 -13.18 1 92.81 417 ALA A C 1
ATOM 3183 O O . ALA A 1 417 ? -25.812 25.969 -13.844 1 92.81 417 ALA A O 1
ATOM 3184 N N . ASP A 1 418 ? -23.609 26.109 -13.531 1 93.44 418 ASP A N 1
ATOM 3185 C CA . ASP A 1 418 ? -23.25 25.234 -14.648 1 93.44 418 ASP A CA 1
ATOM 3186 C C . ASP A 1 418 ? -22.812 23.859 -14.148 1 93.44 418 ASP A C 1
ATOM 3188 O O . ASP A 1 418 ? -21.688 23.688 -13.664 1 93.44 418 ASP A O 1
ATOM 3192 N N . VAL A 1 419 ? -23.656 22.922 -14.344 1 95.38 419 VAL A N 1
ATOM 3193 C CA . VAL A 1 419 ? -23.406 21.594 -13.789 1 95.38 419 VAL A CA 1
ATOM 3194 C C . VAL A 1 419 ? -22.906 20.672 -14.891 1 95.38 419 VAL A C 1
ATOM 3196 O O . VAL A 1 419 ? -23.562 20.484 -15.906 1 95.38 419 VAL A O 1
ATOM 3199 N N . LYS A 1 420 ? -21.75 20.141 -14.742 1 93.5 420 LYS A N 1
ATOM 3200 C CA . LYS A 1 420 ? -21.156 19.172 -15.656 1 93.5 420 LYS A CA 1
ATOM 3201 C C . LYS A 1 420 ? -21.109 17.781 -15.008 1 93.5 420 LYS A C 1
ATOM 3203 O O . LYS A 1 420 ? -20.766 17.656 -13.828 1 93.5 420 LYS A O 1
ATOM 3208 N N . TYR A 1 421 ? -21.484 16.812 -15.758 1 94.31 421 TYR A N 1
ATOM 3209 C CA . TYR A 1 421 ? -21.516 15.438 -15.273 1 94.31 421 TYR A CA 1
ATOM 3210 C C . TYR A 1 421 ? -20.484 14.578 -15.992 1 94.31 421 TYR A C 1
ATOM 3212 O O . TYR A 1 421 ? -20.453 14.539 -17.234 1 94.31 421 TYR A O 1
ATOM 3220 N N . ILE A 1 422 ? -19.625 13.984 -15.203 1 92.94 422 ILE A N 1
ATOM 3221 C CA . ILE A 1 422 ? -18.594 13.117 -15.742 1 92.94 422 ILE A CA 1
ATOM 3222 C C . ILE A 1 422 ? -18.766 11.703 -15.195 1 92.94 422 ILE A C 1
ATOM 3224 O O . ILE A 1 422 ? -18.797 11.5 -13.977 1 92.94 422 ILE A O 1
ATOM 3228 N N . ASP A 1 423 ? -18.828 10.727 -16.031 1 92.94 423 ASP A N 1
ATOM 3229 C CA . ASP A 1 423 ? -18.938 9.305 -15.711 1 92.94 423 ASP A CA 1
ATOM 3230 C C . ASP A 1 423 ? -17.891 8.492 -16.469 1 92.94 423 ASP A C 1
ATOM 3232 O O . ASP A 1 423 ? -18.109 8.086 -17.609 1 92.94 423 ASP A O 1
ATOM 3236 N N . PRO A 1 424 ? -16.859 8.195 -15.75 1 90.12 424 PRO A N 1
ATOM 3237 C CA . PRO A 1 424 ? -15.82 7.434 -16.453 1 90.12 424 PRO A CA 1
ATOM 3238 C C . PRO A 1 424 ? -16.25 5.992 -16.734 1 90.12 424 PRO A C 1
ATOM 3240 O O . PRO A 1 424 ? -15.664 5.336 -17.594 1 90.12 424 PRO A O 1
ATOM 3243 N N . THR A 1 425 ? -17.219 5.52 -16.062 1 84.12 425 THR A N 1
ATOM 3244 C CA . THR A 1 425 ? -17.734 4.164 -16.234 1 84.12 425 THR A CA 1
ATOM 3245 C C . THR A 1 425 ? -16.594 3.148 -16.172 1 84.12 425 THR A C 1
ATOM 3247 O O . THR A 1 425 ? -15.93 3.023 -15.148 1 84.12 425 THR A O 1
ATOM 3250 N N . TYR A 1 426 ? -16.359 2.41 -17.297 1 81.44 426 TYR A N 1
ATOM 3251 C CA . TYR A 1 426 ? -15.477 1.251 -17.297 1 81.44 426 TYR A CA 1
ATOM 3252 C C . TYR A 1 426 ? -14.039 1.666 -17.578 1 81.44 426 TYR A C 1
ATOM 3254 O O . TYR A 1 426 ? -13.125 0.838 -17.516 1 81.44 426 TYR A O 1
ATOM 3262 N N . MET A 1 427 ? -13.75 2.928 -17.672 1 82.38 427 MET A N 1
ATOM 3263 C CA . MET A 1 427 ? -12.406 3.42 -17.938 1 82.38 427 MET A CA 1
ATOM 3264 C C . MET A 1 427 ? -11.484 3.199 -16.75 1 82.38 427 MET A C 1
ATOM 3266 O O . MET A 1 427 ? -10.266 3.156 -16.906 1 82.38 427 MET A O 1
ATOM 3270 N N . ILE A 1 428 ? -12.109 3.051 -15.672 1 86.12 428 ILE A N 1
ATOM 3271 C CA . ILE A 1 428 ? -11.258 2.945 -14.492 1 86.12 428 ILE A CA 1
ATOM 3272 C C . ILE A 1 428 ? -10.891 1.481 -14.25 1 86.12 428 ILE A C 1
ATOM 3274 O O . ILE A 1 428 ? -10.078 1.175 -13.375 1 86.12 428 ILE A O 1
ATOM 3278 N N . ARG A 1 429 ? -11.422 0.571 -15.039 1 85.81 429 ARG A N 1
ATOM 3279 C CA . ARG A 1 429 ? -11.125 -0.831 -14.766 1 85.81 429 ARG A CA 1
ATOM 3280 C C . ARG A 1 429 ? -10.555 -1.519 -16 1 85.81 429 ARG A C 1
ATOM 3282 O O . ARG A 1 429 ? -10.008 -2.621 -15.914 1 85.81 429 ARG A O 1
ATOM 3289 N N . ALA A 1 430 ? -10.703 -1.01 -17.172 1 83.06 430 ALA A N 1
ATOM 3290 C CA . ALA A 1 430 ? -10.227 -1.606 -18.422 1 83.06 430 ALA A CA 1
ATOM 3291 C C . ALA A 1 430 ? -8.852 -1.068 -18.797 1 83.06 430 ALA A C 1
ATOM 3293 O O . ALA A 1 430 ? -8.625 -0.677 -19.938 1 83.06 430 ALA A O 1
ATOM 3294 N N . VAL A 1 431 ? -7.98 -0.974 -17.844 1 86.44 431 VAL A N 1
ATOM 3295 C CA . VAL A 1 431 ? -6.645 -0.424 -18.047 1 86.44 431 VAL A CA 1
ATOM 3296 C C . VAL A 1 431 ? -5.602 -1.366 -17.453 1 86.44 431 VAL A C 1
ATOM 3298 O O . VAL A 1 431 ? -5.938 -2.268 -16.672 1 86.44 431 VAL A O 1
ATOM 3301 N N . ARG A 1 432 ? -4.41 -1.145 -17.891 1 88.94 432 ARG A N 1
ATOM 3302 C CA . ARG A 1 432 ? -3.297 -1.886 -17.312 1 88.94 432 ARG A CA 1
ATOM 3303 C C . ARG A 1 432 ? -3.107 -1.521 -15.844 1 88.94 432 ARG A C 1
ATOM 3305 O O . ARG A 1 432 ? -3.381 -0.389 -15.438 1 88.94 432 ARG A O 1
ATOM 3312 N N . ALA A 1 433 ? -2.627 -2.51 -15.133 1 92.88 433 ALA A N 1
ATOM 3313 C CA . ALA A 1 433 ? -2.375 -2.27 -13.711 1 92.88 433 ALA A CA 1
ATOM 3314 C C . ALA A 1 433 ? -1.25 -1.258 -13.523 1 92.88 433 ALA A C 1
ATOM 3316 O O . ALA A 1 433 ? -0.252 -1.284 -14.242 1 92.88 433 ALA A O 1
ATOM 3317 N N . ASN A 1 434 ? -1.435 -0.333 -12.586 1 93.38 434 ASN A N 1
ATOM 3318 C CA . ASN A 1 434 ? -0.303 0.5 -12.195 1 93.38 434 ASN A CA 1
ATOM 3319 C C . ASN A 1 434 ? 0.742 -0.3 -11.422 1 93.38 434 ASN A C 1
ATOM 3321 O O . ASN A 1 434 ? 0.582 -1.505 -11.219 1 93.38 434 ASN A O 1
ATOM 3325 N N . ALA A 1 435 ? 1.838 0.303 -11.047 1 93.31 435 ALA A N 1
ATOM 3326 C CA . ALA A 1 435 ? 2.963 -0.419 -10.461 1 93.31 435 ALA A CA 1
ATOM 3327 C C . ALA A 1 435 ? 2.561 -1.084 -9.148 1 93.31 435 ALA A C 1
ATOM 3329 O O . ALA A 1 435 ? 2.924 -2.234 -8.891 1 93.31 435 ALA A O 1
ATOM 3330 N N . SER A 1 436 ? 1.836 -0.361 -8.336 1 94.5 436 SER A N 1
ATOM 3331 C CA . SER A 1 436 ? 1.42 -0.895 -7.043 1 94.5 436 SER A CA 1
ATOM 3332 C C . SER A 1 436 ? 0.596 -2.168 -7.211 1 94.5 436 SER A C 1
ATOM 3334 O O . SER A 1 436 ? 0.876 -3.184 -6.57 1 94.5 436 SER A O 1
ATOM 3336 N N . ASP A 1 437 ? -0.39 -2.141 -8.07 1 95.25 437 ASP A N 1
ATOM 3337 C CA . ASP A 1 437 ? -1.201 -3.322 -8.344 1 95.25 437 ASP A CA 1
ATOM 3338 C C . ASP A 1 437 ? -0.373 -4.406 -9.031 1 95.25 437 ASP A C 1
ATOM 3340 O O . ASP A 1 437 ? -0.59 -5.598 -8.797 1 95.25 437 ASP A O 1
ATOM 3344 N N . GLY A 1 438 ? 0.493 -3.967 -9.883 1 94.94 438 GLY A N 1
ATOM 3345 C CA . GLY A 1 438 ? 1.365 -4.938 -10.523 1 94.94 438 GLY A CA 1
ATOM 3346 C C . GLY A 1 438 ? 2.164 -5.766 -9.531 1 94.94 438 GLY A C 1
ATOM 3347 O O . GLY A 1 438 ? 2.26 -6.988 -9.672 1 94.94 438 GLY A O 1
ATOM 3348 N N . ILE A 1 439 ? 2.729 -5.121 -8.586 1 94.94 439 ILE A N 1
ATOM 3349 C CA . ILE A 1 439 ? 3.49 -5.805 -7.539 1 94.94 439 ILE A CA 1
ATOM 3350 C C . ILE A 1 439 ? 2.572 -6.746 -6.766 1 94.94 439 ILE A C 1
ATOM 3352 O O . ILE A 1 439 ? 2.916 -7.906 -6.535 1 94.94 439 ILE A O 1
ATOM 3356 N N . LEU A 1 440 ? 1.434 -6.199 -6.355 1 96.56 440 LEU A N 1
ATOM 3357 C CA . LEU A 1 440 ? 0.48 -7.008 -5.605 1 96.56 440 LEU A CA 1
ATOM 3358 C C . LEU A 1 440 ? 0.082 -8.25 -6.395 1 96.56 440 LEU A C 1
ATOM 3360 O O . LEU A 1 440 ? 0.06 -9.359 -5.848 1 96.56 440 LEU A O 1
ATOM 3364 N N . CYS A 1 441 ? -0.225 -8.086 -7.676 1 96.56 441 CYS A N 1
ATOM 3365 C CA . CYS A 1 441 ? -0.629 -9.188 -8.539 1 96.56 441 CYS A CA 1
ATOM 3366 C C . CYS A 1 441 ? 0.473 -10.234 -8.633 1 96.56 441 CYS A C 1
ATOM 3368 O O . CYS A 1 441 ? 0.2 -11.438 -8.578 1 96.56 441 CYS A O 1
ATOM 3370 N N . THR A 1 442 ? 1.654 -9.773 -8.758 1 95 442 THR A N 1
ATOM 3371 C CA . THR A 1 442 ? 2.797 -10.68 -8.828 1 95 442 THR A CA 1
ATOM 3372 C C . THR A 1 442 ? 2.875 -11.547 -7.578 1 95 442 THR A C 1
ATOM 3374 O O . THR A 1 442 ? 2.998 -12.766 -7.672 1 95 442 THR A O 1
ATOM 3377 N N . VAL A 1 443 ? 2.744 -10.914 -6.48 1 96.44 443 VAL A N 1
ATOM 3378 C CA . VAL A 1 443 ? 2.904 -11.609 -5.211 1 96.44 443 VAL A CA 1
ATOM 3379 C C . VAL A 1 443 ? 1.731 -12.562 -4.992 1 96.44 443 VAL A C 1
ATOM 3381 O O . VAL A 1 443 ? 1.92 -13.695 -4.539 1 96.44 443 VAL A O 1
ATOM 3384 N N . LEU A 1 444 ? 0.573 -12.141 -5.289 1 98.06 444 LEU A N 1
ATOM 3385 C CA . LEU A 1 444 ? -0.608 -12.977 -5.117 1 98.06 444 LEU A CA 1
ATOM 3386 C C . LEU A 1 444 ? -0.543 -14.203 -6.027 1 98.06 444 LEU A C 1
ATOM 3388 O O . LEU A 1 444 ? -0.857 -15.312 -5.598 1 98.06 444 LEU A O 1
ATOM 3392 N N . GLY A 1 445 ? -0.146 -13.969 -7.316 1 98.06 445 GLY A N 1
ATOM 3393 C CA . GLY A 1 445 ? -0.003 -15.086 -8.242 1 98.06 445 GLY A CA 1
ATOM 3394 C C . GLY A 1 445 ? 0.984 -16.141 -7.762 1 98.06 445 GLY A C 1
ATOM 3395 O O . GLY A 1 445 ? 0.682 -17.328 -7.773 1 98.06 445 GLY A O 1
ATOM 3396 N N . GLN A 1 446 ? 2.117 -15.688 -7.316 1 96.69 446 GLN A N 1
ATOM 3397 C CA . GLN A 1 446 ? 3.129 -16.609 -6.805 1 96.69 446 GLN A CA 1
ATOM 3398 C C . GLN A 1 446 ? 2.611 -17.375 -5.594 1 96.69 446 GLN A C 1
ATOM 3400 O O . GLN A 1 446 ? 2.748 -18.594 -5.527 1 96.69 446 GLN A O 1
ATOM 3405 N N . ASN A 1 447 ? 1.996 -16.656 -4.691 1 98.31 447 ASN A N 1
ATOM 3406 C CA . ASN A 1 447 ? 1.535 -17.266 -3.455 1 98.31 447 ASN A CA 1
ATOM 3407 C C . ASN A 1 447 ? 0.404 -18.266 -3.715 1 98.31 447 ASN A C 1
ATOM 3409 O O . ASN A 1 447 ? 0.281 -19.266 -3.016 1 98.31 447 ASN A O 1
ATOM 3413 N N . ALA A 1 448 ? -0.408 -17.969 -4.703 1 98.81 448 ALA A N 1
ATOM 3414 C CA . ALA A 1 448 ? -1.453 -18.938 -5.055 1 98.81 448 ALA A CA 1
ATOM 3415 C C . ALA A 1 448 ? -0.855 -20.281 -5.414 1 98.81 448 ALA A C 1
ATOM 3417 O O . ALA A 1 448 ? -1.315 -21.328 -4.934 1 98.81 448 ALA A O 1
ATOM 3418 N N . VAL A 1 449 ? 0.192 -20.281 -6.199 1 98.69 449 VAL A N 1
ATOM 3419 C CA . VAL A 1 449 ? 0.849 -21.5 -6.641 1 98.69 449 VAL A CA 1
ATOM 3420 C C . VAL A 1 449 ? 1.533 -22.172 -5.453 1 98.69 449 VAL A C 1
ATOM 3422 O O . VAL A 1 449 ? 1.421 -23.391 -5.27 1 98.69 449 VAL A O 1
ATOM 3425 N N . HIS A 1 450 ? 2.23 -21.359 -4.617 1 97.88 450 HIS A N 1
ATOM 3426 C CA . HIS A 1 450 ? 2.863 -21.922 -3.426 1 97.88 450 HIS A CA 1
ATOM 3427 C C . HIS A 1 450 ? 1.844 -22.625 -2.535 1 97.88 450 HIS A C 1
ATOM 3429 O O . HIS A 1 450 ? 2.111 -23.703 -2.012 1 97.88 450 HIS A O 1
ATOM 3435 N N . GLY A 1 451 ? 0.713 -21.984 -2.367 1 98.5 451 GLY A N 1
ATOM 3436 C CA . GLY A 1 451 ? -0.332 -22.578 -1.547 1 98.5 451 GLY A CA 1
ATOM 3437 C C . GLY A 1 451 ? -0.839 -23.906 -2.09 1 98.5 451 GLY A C 1
ATOM 3438 O O . GLY A 1 451 ? -1.021 -24.859 -1.336 1 98.5 451 GLY A O 1
ATOM 3439 N N . ALA A 1 452 ? -1.068 -23.984 -3.377 1 98.75 452 ALA A N 1
ATOM 3440 C CA . ALA A 1 452 ? -1.534 -25.219 -4.012 1 98.75 452 ALA A CA 1
ATOM 3441 C C . ALA A 1 452 ? -0.532 -26.344 -3.814 1 98.75 452 ALA A C 1
ATOM 3443 O O . ALA A 1 452 ? -0.904 -27.453 -3.4 1 98.75 452 ALA A O 1
ATOM 3444 N N . PHE A 1 453 ? 0.723 -26.094 -4.055 1 98.31 453 PHE A N 1
ATOM 3445 C CA . PHE A 1 453 ? 1.751 -27.109 -3.938 1 98.31 453 PHE A CA 1
ATOM 3446 C C . PHE A 1 453 ? 1.929 -27.531 -2.484 1 98.31 453 PHE A C 1
ATOM 3448 O O . PHE A 1 453 ? 2.266 -28.688 -2.205 1 98.31 453 PHE A O 1
ATOM 3455 N N . ALA A 1 454 ? 1.739 -26.562 -1.572 1 97.81 454 ALA A N 1
ATOM 3456 C CA . ALA A 1 454 ? 1.853 -26.875 -0.149 1 97.81 454 ALA A CA 1
ATOM 3457 C C . ALA A 1 454 ? 0.736 -27.812 0.298 1 97.81 454 ALA A C 1
ATOM 3459 O O . ALA A 1 454 ? 0.771 -28.344 1.411 1 97.81 454 ALA A O 1
ATOM 3460 N N . GLY A 1 455 ? -0.298 -28.016 -0.539 1 98.06 455 GLY A N 1
ATOM 3461 C CA . GLY A 1 455 ? -1.38 -28.938 -0.252 1 98.06 455 GLY A CA 1
ATOM 3462 C C . GLY A 1 455 ? -2.635 -28.25 0.257 1 98.06 455 GLY A C 1
ATOM 3463 O O . GLY A 1 455 ? -3.605 -28.922 0.624 1 98.06 455 GLY A O 1
ATOM 3464 N N . TYR A 1 456 ? -2.594 -26.953 0.292 1 98.25 456 TYR A N 1
ATOM 3465 C CA . TYR A 1 456 ? -3.779 -26.234 0.749 1 98.25 456 TYR A CA 1
ATOM 3466 C C . TYR A 1 456 ? -4.824 -26.141 -0.358 1 98.25 456 TYR A C 1
ATOM 3468 O O . TYR A 1 456 ? -4.48 -26.016 -1.535 1 98.25 456 TYR A O 1
ATOM 3476 N N . SER A 1 457 ? -6.117 -26.219 -0.008 1 98.44 457 SER A N 1
ATOM 3477 C CA . SER A 1 457 ? -7.25 -26.141 -0.924 1 98.44 457 SER A CA 1
ATOM 3478 C C . SER A 1 457 ? -8.453 -25.484 -0.255 1 98.44 457 SER A C 1
ATOM 3480 O O . SER A 1 457 ? -8.609 -25.562 0.964 1 98.44 457 SER A O 1
ATOM 3482 N N . GLY A 1 458 ? -9.289 -24.875 -1.117 1 98.31 458 GLY A N 1
ATOM 3483 C CA . GLY A 1 458 ? -10.391 -24.141 -0.532 1 98.31 458 GLY A CA 1
ATOM 3484 C C . GLY A 1 458 ? -9.945 -22.859 0.173 1 98.31 458 GLY A C 1
ATOM 3485 O O . GLY A 1 458 ? -10.539 -22.469 1.184 1 98.31 458 GLY A O 1
ATOM 3486 N N . ILE A 1 459 ? -8.867 -22.297 -0.332 1 98.69 459 ILE A N 1
ATOM 3487 C CA . ILE A 1 459 ? -8.281 -21.141 0.313 1 98.69 459 ILE A CA 1
ATOM 3488 C C . ILE A 1 459 ? -8.188 -19.984 -0.688 1 98.69 459 ILE A C 1
ATOM 3490 O O . ILE A 1 459 ? -8.438 -20.172 -1.881 1 98.69 459 ILE A O 1
ATOM 3494 N N . THR A 1 460 ? -7.934 -18.844 -0.19 1 98.69 460 THR A N 1
ATOM 3495 C CA . THR A 1 460 ? -7.574 -17.672 -0.983 1 98.69 460 THR A CA 1
ATOM 3496 C C . THR A 1 460 ? -6.305 -17.016 -0.44 1 98.69 460 THR A C 1
ATOM 3498 O O . THR A 1 460 ? -5.844 -17.359 0.649 1 98.69 460 THR A O 1
ATOM 3501 N N . VAL A 1 461 ? -5.703 -16.281 -1.276 1 98.44 461 VAL A N 1
ATOM 3502 C CA . VAL A 1 461 ? -4.492 -15.562 -0.903 1 98.44 461 VAL A CA 1
ATOM 3503 C C . VAL A 1 461 ? -4.82 -14.086 -0.686 1 98.44 461 VAL A C 1
ATOM 3505 O O . VAL A 1 461 ? -5.703 -13.531 -1.345 1 98.44 461 VAL A O 1
ATOM 3508 N N . GLY A 1 462 ? -4.16 -13.438 0.26 1 97.25 462 GLY A N 1
ATOM 3509 C CA . GLY A 1 462 ? -4.438 -12.031 0.498 1 97.25 462 GLY A CA 1
ATOM 3510 C C . GLY A 1 462 ? -3.299 -11.312 1.195 1 97.25 462 GLY A C 1
ATOM 3511 O O . GLY A 1 462 ? -2.367 -11.945 1.694 1 97.25 462 GLY A O 1
ATOM 3512 N N . ILE A 1 463 ? -3.365 -9.977 1.142 1 97.5 463 ILE A N 1
ATOM 3513 C CA . ILE A 1 463 ? -2.449 -9.109 1.872 1 97.5 463 ILE A CA 1
ATOM 3514 C C . ILE A 1 463 ? -3.119 -8.609 3.148 1 97.5 463 ILE A C 1
ATOM 3516 O O . ILE A 1 463 ? -4.246 -8.109 3.109 1 97.5 463 ILE A O 1
ATOM 3520 N N . ILE A 1 464 ? -2.473 -8.836 4.277 1 96.75 464 ILE A N 1
ATOM 3521 C CA . ILE A 1 464 ? -2.969 -8.477 5.602 1 96.75 464 ILE A CA 1
ATOM 3522 C C . ILE A 1 464 ? -1.884 -7.73 6.371 1 96.75 464 ILE A C 1
ATOM 3524 O O . ILE A 1 464 ? -0.811 -8.273 6.637 1 96.75 464 ILE A O 1
ATOM 3528 N N . ASN A 1 465 ? -2.219 -6.523 6.77 1 95.69 465 ASN A N 1
ATOM 3529 C CA . ASN A 1 465 ? -1.241 -5.707 7.484 1 95.69 465 ASN A CA 1
ATOM 3530 C C . ASN A 1 465 ? 0.104 -5.688 6.766 1 95.69 465 ASN A C 1
ATOM 3532 O O . ASN A 1 465 ? 1.146 -5.906 7.387 1 95.69 465 ASN A O 1
ATOM 3536 N N . ASN A 1 466 ? 0.037 -5.602 5.453 1 93.81 466 ASN A N 1
ATOM 3537 C CA . ASN A 1 466 ? 1.182 -5.457 4.559 1 93.81 466 ASN A CA 1
ATOM 3538 C C . ASN A 1 466 ? 1.968 -6.758 4.445 1 93.81 466 ASN A C 1
ATOM 3540 O O . ASN A 1 466 ? 3.109 -6.762 3.98 1 93.81 466 ASN A O 1
ATOM 3544 N N . HIS A 1 467 ? 1.424 -7.836 4.953 1 95.44 467 HIS A N 1
ATOM 3545 C CA . HIS A 1 467 ? 1.993 -9.172 4.801 1 95.44 467 HIS A CA 1
ATOM 3546 C C . HIS A 1 467 ? 1.021 -10.109 4.09 1 95.44 467 HIS A C 1
ATOM 3548 O O . HIS A 1 467 ? -0.16 -9.789 3.943 1 95.44 467 HIS A O 1
ATOM 3554 N N . TYR A 1 468 ? 1.55 -11.172 3.656 1 97.31 468 TYR A N 1
ATOM 3555 C CA . TYR A 1 468 ? 0.74 -12.055 2.826 1 97.31 468 TYR A CA 1
ATOM 3556 C C . TYR A 1 468 ? 0.38 -13.328 3.58 1 97.31 468 TYR A C 1
ATOM 3558 O O . TYR A 1 468 ? 1.21 -13.883 4.305 1 97.31 468 TYR A O 1
ATOM 3566 N N . ALA A 1 469 ? -0.876 -13.734 3.465 1 98.12 469 ALA A N 1
ATOM 3567 C CA . ALA A 1 469 ? -1.379 -14.883 4.215 1 98.12 469 ALA A CA 1
ATOM 3568 C C . ALA A 1 469 ? -2.408 -15.656 3.404 1 98.12 469 ALA A C 1
ATOM 3570 O O . ALA A 1 469 ? -2.871 -15.188 2.361 1 98.12 469 ALA A O 1
ATOM 3571 N N . TYR A 1 470 ? -2.641 -16.891 3.811 1 98.56 470 TYR A N 1
ATOM 3572 C CA . TYR A 1 470 ? -3.74 -17.703 3.309 1 98.56 470 TYR A CA 1
ATOM 3573 C C . TYR A 1 470 ? -4.965 -17.578 4.207 1 98.56 470 TYR A C 1
ATOM 3575 O O . TYR A 1 470 ? -4.84 -17.531 5.434 1 98.56 470 TYR A O 1
ATOM 3583 N N . LEU A 1 471 ? -6.098 -17.531 3.625 1 98.5 471 LEU A N 1
ATOM 3584 C CA . LEU A 1 471 ? -7.363 -17.453 4.348 1 98.5 471 LEU A CA 1
ATOM 3585 C C . LEU A 1 471 ? -8.352 -18.484 3.82 1 98.5 471 LEU A C 1
ATOM 3587 O O . LEU A 1 471 ? -8.391 -18.766 2.619 1 98.5 471 LEU A O 1
ATOM 3591 N N . PRO A 1 472 ? -9.172 -19.062 4.73 1 98.31 472 PRO A N 1
ATOM 3592 C CA . PRO A 1 472 ? -10.258 -19.906 4.234 1 98.31 472 PRO A CA 1
ATOM 3593 C C . PRO A 1 472 ? -11.32 -19.125 3.477 1 98.31 472 PRO A C 1
ATOM 3595 O O . PRO A 1 472 ? -11.742 -18.047 3.932 1 98.31 472 PRO A O 1
ATOM 3598 N N . ILE A 1 473 ? -11.773 -19.641 2.389 1 98.25 473 ILE A N 1
ATOM 3599 C CA . ILE A 1 473 ? -12.688 -18.922 1.502 1 98.25 473 ILE A CA 1
ATOM 3600 C C . ILE A 1 473 ? -13.953 -18.547 2.266 1 98.25 473 ILE A C 1
ATOM 3602 O O . ILE A 1 473 ? -14.438 -17.422 2.152 1 98.25 473 ILE A O 1
ATOM 3606 N N . PRO A 1 474 ? -14.531 -19.391 3.125 1 97.44 474 PRO A N 1
ATOM 3607 C CA . PRO A 1 474 ? -15.773 -19.031 3.807 1 97.44 474 PRO A CA 1
ATOM 3608 C C . PRO A 1 474 ? -15.641 -17.766 4.656 1 97.44 474 PRO A C 1
ATOM 3610 O O . PRO A 1 474 ? -16.594 -16.984 4.762 1 97.44 474 PRO A O 1
ATOM 3613 N N . GLU A 1 475 ? -14.5 -17.531 5.191 1 96.88 475 GLU A N 1
ATOM 3614 C CA . GLU A 1 475 ? -14.32 -16.391 6.082 1 96.88 475 GLU A CA 1
ATOM 3615 C C . GLU A 1 475 ? -14.219 -15.086 5.301 1 96.88 475 GLU A C 1
ATOM 3617 O O . GLU A 1 475 ? -14.633 -14.031 5.785 1 96.88 475 GLU A O 1
ATOM 3622 N N . VAL A 1 476 ? -13.742 -15.164 4.102 1 96.69 476 VAL A N 1
ATOM 3623 C CA . VAL A 1 476 ? -13.516 -13.922 3.371 1 96.69 476 VAL A CA 1
ATOM 3624 C C . VAL A 1 476 ? -14.781 -13.523 2.611 1 96.69 476 VAL A C 1
ATOM 3626 O O . VAL A 1 476 ? -14.922 -12.383 2.182 1 96.69 476 VAL A O 1
ATOM 3629 N N . ILE A 1 477 ? -15.727 -14.469 2.445 1 95 477 ILE A N 1
ATOM 3630 C CA . ILE A 1 477 ? -16.938 -14.156 1.685 1 95 477 ILE A CA 1
ATOM 3631 C C . ILE A 1 477 ? -18.141 -14.141 2.615 1 95 477 ILE A C 1
ATOM 3633 O O . ILE A 1 477 ? -19.281 -14.242 2.162 1 95 477 ILE A O 1
ATOM 3637 N N . ALA A 1 478 ? -17.922 -14.133 3.908 1 93.5 478 ALA A N 1
ATOM 3638 C CA . ALA A 1 478 ? -19 -14.172 4.883 1 93.5 478 ALA A CA 1
ATOM 3639 C C . ALA A 1 478 ? -19.984 -13.023 4.664 1 93.5 478 ALA A C 1
ATOM 3641 O O . ALA A 1 478 ? -21.188 -13.203 4.797 1 93.5 478 ALA A O 1
ATOM 3642 N N . TYR A 1 479 ? -19.484 -11.852 4.359 1 90.88 479 TYR A N 1
ATOM 3643 C CA . TYR A 1 479 ? -20.25 -10.68 3.953 1 90.88 479 TYR A CA 1
ATOM 3644 C C . TYR A 1 479 ? -19.375 -9.688 3.201 1 90.88 479 TYR A C 1
ATOM 3646 O O . TYR A 1 479 ? -18.141 -9.805 3.201 1 90.88 479 TYR A O 1
ATOM 3654 N N . ASP A 1 480 ? -20.031 -8.789 2.561 1 90.38 480 ASP A N 1
ATOM 3655 C CA . ASP A 1 480 ? -19.281 -7.812 1.779 1 90.38 480 ASP A CA 1
ATOM 3656 C C . ASP A 1 480 ? -18.625 -6.77 2.684 1 90.38 480 ASP A C 1
ATOM 3658 O O . ASP A 1 480 ? -19.297 -6.176 3.537 1 90.38 480 ASP A O 1
ATOM 3662 N N . LYS A 1 481 ? -17.391 -6.59 2.49 1 93.25 481 LYS A N 1
ATOM 3663 C CA . LYS A 1 481 ? -16.688 -5.504 3.17 1 93.25 481 LYS A CA 1
ATOM 3664 C C . LYS A 1 481 ? -17.203 -4.145 2.711 1 93.25 481 LYS A C 1
ATOM 3666 O O . LYS A 1 481 ? -17.469 -3.943 1.523 1 93.25 481 LYS A O 1
ATOM 3671 N N . SER A 1 482 ? -17.438 -3.242 3.596 1 93.56 482 SER A N 1
ATOM 3672 C CA . SER A 1 482 ? -17.906 -1.894 3.291 1 93.56 482 SER A CA 1
ATOM 3673 C C . SER A 1 482 ? -17.172 -0.851 4.129 1 93.56 482 SER A C 1
ATOM 3675 O O . SER A 1 482 ? -16.5 -1.191 5.105 1 93.56 482 SER A O 1
ATOM 3677 N N . VAL A 1 483 ? -17.266 0.375 3.664 1 94.31 483 VAL A N 1
ATOM 3678 C CA . VAL A 1 483 ? -16.641 1.459 4.418 1 94.31 483 VAL A CA 1
ATOM 3679 C C . VAL A 1 483 ? -17.344 1.616 5.766 1 94.31 483 VAL A C 1
ATOM 3681 O O . VAL A 1 483 ? -18.578 1.655 5.832 1 94.31 483 VAL A O 1
ATOM 3684 N N . ASP A 1 484 ? -16.578 1.604 6.809 1 89.56 484 ASP A N 1
ATOM 3685 C CA . ASP A 1 484 ? -17.109 1.95 8.125 1 89.56 484 ASP A CA 1
ATOM 3686 C C . ASP A 1 484 ? -17.234 3.463 8.281 1 89.56 484 ASP A C 1
ATOM 3688 O O . ASP A 1 484 ? -16.234 4.18 8.289 1 89.56 484 ASP A O 1
ATOM 3692 N N . PRO A 1 485 ? -18.453 3.938 8.398 1 88.38 485 PRO A N 1
ATOM 3693 C CA . PRO A 1 485 ? -18.641 5.383 8.523 1 88.38 485 PRO A CA 1
ATOM 3694 C C . PRO A 1 485 ? -17.922 5.969 9.734 1 88.38 485 PRO A C 1
ATOM 3696 O O . PRO A 1 485 ? -17.719 7.188 9.812 1 88.38 485 PRO A O 1
ATOM 3699 N N . ASN A 1 486 ? -17.547 5.113 10.68 1 84.38 486 ASN A N 1
ATOM 3700 C CA . ASN A 1 486 ? -16.844 5.59 11.859 1 84.38 486 ASN A CA 1
ATOM 3701 C C . ASN A 1 486 ? -15.344 5.316 11.758 1 84.38 486 ASN A C 1
ATOM 3703 O O . ASN A 1 486 ? -14.602 5.543 12.719 1 84.38 486 ASN A O 1
ATOM 3707 N N . SER A 1 487 ? -14.992 4.906 10.641 1 87.06 487 SER A N 1
ATOM 3708 C CA . SER A 1 487 ? -13.578 4.605 10.445 1 87.06 487 SER A CA 1
ATOM 3709 C C . SER A 1 487 ? -12.742 5.879 10.391 1 87.06 487 SER A C 1
ATOM 3711 O O . SER A 1 487 ? -13.25 6.945 10.039 1 87.06 487 SER A O 1
ATOM 3713 N N . ARG A 1 488 ? -11.484 5.719 10.719 1 86.25 488 ARG A N 1
ATOM 3714 C CA . ARG A 1 488 ? -10.562 6.848 10.641 1 86.25 488 ARG A CA 1
ATOM 3715 C C . ARG A 1 488 ? -10.391 7.312 9.195 1 86.25 488 ARG A C 1
ATOM 3717 O O . ARG A 1 488 ? -10.219 8.508 8.938 1 86.25 488 ARG A O 1
ATOM 3724 N N . MET A 1 489 ? -10.414 6.41 8.32 1 88.75 489 MET A N 1
ATOM 3725 C CA . MET A 1 489 ? -10.203 6.773 6.926 1 88.75 489 MET A CA 1
ATOM 3726 C C . MET A 1 489 ? -11.328 7.664 6.418 1 88.75 489 MET A C 1
ATOM 3728 O O . MET A 1 489 ? -11.086 8.656 5.723 1 88.75 489 MET A O 1
ATOM 3732 N N . TRP A 1 490 ? -12.531 7.344 6.738 1 90.88 490 TRP A N 1
ATOM 3733 C CA . TRP A 1 490 ? -13.648 8.195 6.34 1 90.88 490 TRP A CA 1
ATOM 3734 C C . TRP A 1 490 ? -13.555 9.57 6.996 1 90.88 490 TRP A C 1
ATOM 3736 O O . TRP A 1 490 ? -13.789 10.586 6.348 1 90.88 490 TRP A O 1
ATOM 3746 N N . HIS A 1 491 ? -13.141 9.594 8.219 1 88.19 491 HIS A N 1
ATOM 3747 C CA . HIS A 1 491 ? -12.992 10.867 8.93 1 88.19 491 HIS A CA 1
ATOM 3748 C C . HIS A 1 491 ? -11.922 11.734 8.273 1 88.19 491 HIS A C 1
ATOM 3750 O O . HIS A 1 491 ? -12.055 12.961 8.227 1 88.19 491 HIS A O 1
ATOM 3756 N N . ARG A 1 492 ? -10.914 11.078 7.844 1 90.06 492 ARG A N 1
ATOM 3757 C CA . ARG A 1 492 ? -9.875 11.805 7.113 1 90.06 492 ARG A CA 1
ATOM 3758 C C . ARG A 1 492 ? -10.43 12.414 5.832 1 90.06 492 ARG A C 1
ATOM 3760 O O . ARG A 1 492 ? -10.039 13.523 5.449 1 90.06 492 ARG A O 1
ATOM 3767 N N . CYS A 1 493 ? -11.266 11.625 5.18 1 92.06 493 CYS A N 1
ATOM 3768 C CA . CYS A 1 493 ? -11.914 12.125 3.975 1 92.06 493 CYS A CA 1
ATOM 3769 C C . CYS A 1 493 ? -12.773 13.344 4.281 1 92.06 493 CYS A C 1
ATOM 3771 O O . CYS A 1 493 ? -12.734 14.336 3.551 1 92.06 493 CYS A O 1
ATOM 3773 N N . LEU A 1 494 ? -13.453 13.305 5.375 1 89.69 494 LEU A N 1
ATOM 3774 C CA . LEU A 1 494 ? -14.289 14.422 5.793 1 89.69 494 LEU A CA 1
ATOM 3775 C C . LEU A 1 494 ? -13.438 15.641 6.121 1 89.69 494 LEU A C 1
ATOM 3777 O O . LEU A 1 494 ? -13.836 16.781 5.836 1 89.69 494 LEU A O 1
ATOM 3781 N N . THR A 1 495 ? -12.336 15.375 6.727 1 87.19 495 THR A N 1
ATOM 3782 C CA . THR A 1 495 ? -11.414 16.469 7.027 1 87.19 495 THR A CA 1
ATOM 3783 C C . THR A 1 495 ? -10.922 17.125 5.746 1 87.19 495 THR A C 1
ATOM 3785 O O . THR A 1 495 ? -10.789 18.359 5.684 1 87.19 495 THR A O 1
ATOM 3788 N N . SER A 1 496 ? -10.703 16.328 4.773 1 88.94 496 SER A N 1
ATOM 3789 C CA . SER A 1 496 ? -10.188 16.828 3.5 1 88.94 496 SER A CA 1
ATOM 3790 C C . SER A 1 496 ? -11.266 17.594 2.734 1 88.94 496 SER A C 1
ATOM 3792 O O . SER A 1 496 ? -10.992 18.625 2.115 1 88.94 496 SER A O 1
ATOM 3794 N N . THR A 1 497 ? -12.477 17.078 2.742 1 91.38 497 THR A N 1
ATOM 3795 C CA . THR A 1 497 ? -13.555 17.703 1.976 1 91.38 497 THR A CA 1
ATOM 3796 C C . THR A 1 497 ? -14.141 18.891 2.73 1 91.38 497 THR A C 1
ATOM 3798 O O . THR A 1 497 ? -14.656 19.828 2.119 1 91.38 497 THR A O 1
ATOM 3801 N N . GLY A 1 498 ? -14.133 18.766 4.066 1 87.56 498 GLY A N 1
ATOM 3802 C CA . GLY A 1 498 ? -14.758 19.781 4.891 1 87.56 498 GLY A CA 1
ATOM 3803 C C . GLY A 1 498 ? -16.281 19.719 4.855 1 87.56 498 GLY A C 1
ATOM 3804 O O . GLY A 1 498 ? -16.953 20.672 5.289 1 87.56 498 GLY A O 1
ATOM 3805 N N . GLN A 1 499 ? -16.766 18.625 4.312 1 91.12 499 GLN A N 1
ATOM 3806 C CA . GLN A 1 499 ? -18.219 18.547 4.16 1 91.12 499 GLN A CA 1
ATOM 3807 C C . GLN A 1 499 ? -18.891 18.266 5.5 1 91.12 499 GLN A C 1
ATOM 3809 O O . GLN A 1 499 ? -18.312 17.609 6.371 1 91.12 499 GLN A O 1
ATOM 3814 N N . PRO A 1 500 ? -20.156 18.703 5.648 1 89.44 500 PRO A N 1
ATOM 3815 C CA . PRO A 1 500 ? -20.953 18.359 6.832 1 89.44 500 PRO A CA 1
ATOM 3816 C C . PRO A 1 500 ? -21.703 17.031 6.676 1 89.44 500 PRO A C 1
ATOM 3818 O O . PRO A 1 500 ? -21.531 16.344 5.672 1 89.44 500 PRO A O 1
ATOM 3821 N N . ASP A 1 501 ? -22.375 16.719 7.77 1 88.06 501 ASP A N 1
ATOM 3822 C CA . ASP A 1 501 ? -23.328 15.625 7.664 1 88.06 501 ASP A CA 1
ATOM 3823 C C . ASP A 1 501 ? -24.594 16.078 6.93 1 88.06 501 ASP A C 1
ATOM 3825 O O . ASP A 1 501 ? -25.078 17.188 7.148 1 88.06 501 ASP A O 1
ATOM 3829 N N . PHE A 1 502 ? -24.984 15.32 6.086 1 92.81 502 PHE A N 1
ATOM 3830 C CA . PHE A 1 502 ? -26.109 15.727 5.242 1 92.81 502 PHE A CA 1
ATOM 3831 C C . PHE A 1 502 ? -27.406 15.086 5.723 1 92.81 502 PHE A C 1
ATOM 3833 O O . PHE A 1 502 ? -28.219 14.625 4.91 1 92.81 502 PHE A O 1
ATOM 3840 N N . LEU A 1 503 ? -27.578 15.023 7.004 1 87.5 503 LEU A N 1
ATOM 3841 C CA . LEU A 1 503 ? -28.812 14.477 7.582 1 87.5 503 LEU A CA 1
ATOM 3842 C C . LEU A 1 503 ? -29.656 15.586 8.195 1 87.5 503 LEU A C 1
ATOM 3844 O O . LEU A 1 503 ? -29.125 16.594 8.656 1 87.5 503 LEU A O 1
ATOM 3848 N N . MET B 1 1 ? 79.062 16.969 -50.594 1 20.5 1 MET B N 1
ATOM 3849 C CA . MET B 1 1 ? 80.188 16.984 -49.625 1 20.5 1 MET B CA 1
ATOM 3850 C C . MET B 1 1 ? 79.625 16.844 -48.219 1 20.5 1 MET B C 1
ATOM 3852 O O . MET B 1 1 ? 78.75 17.625 -47.781 1 20.5 1 MET B O 1
ATOM 3856 N N . CYS B 1 2 ? 79.688 15.594 -47.562 1 21.94 2 CYS B N 1
ATOM 3857 C CA . CYS B 1 2 ? 79.188 14.578 -46.656 1 21.94 2 CYS B CA 1
ATOM 3858 C C . CYS B 1 2 ? 79.562 14.906 -45.219 1 21.94 2 CYS B C 1
ATOM 3860 O O . CYS B 1 2 ? 80.688 14.648 -44.781 1 21.94 2 CYS B O 1
ATOM 3862 N N . ILE B 1 3 ? 79.062 16.016 -44.75 1 19.27 3 ILE B N 1
ATOM 3863 C CA . ILE B 1 3 ? 79.562 16.797 -43.594 1 19.27 3 ILE B CA 1
ATOM 3864 C C . ILE B 1 3 ? 79.25 16.031 -42.312 1 19.27 3 ILE B C 1
ATOM 3866 O O . ILE B 1 3 ? 78.188 15.5 -42.125 1 19.27 3 ILE B O 1
ATOM 3870 N N . SER B 1 4 ? 80.125 15.82 -41.344 1 19.66 4 SER B N 1
ATOM 3871 C CA . SER B 1 4 ? 80.688 14.945 -40.312 1 19.66 4 SER B CA 1
ATOM 3872 C C . SER B 1 4 ? 80 15.172 -38.969 1 19.66 4 SER B C 1
ATOM 3874 O O . SER B 1 4 ? 80.438 14.562 -37.969 1 19.66 4 SER B O 1
ATOM 3876 N N . PRO B 1 5 ? 79 16.062 -38.906 1 18.53 5 PRO B N 1
ATOM 3877 C CA . PRO B 1 5 ? 79.062 16.719 -37.594 1 18.53 5 PRO B CA 1
ATOM 3878 C C . PRO B 1 5 ? 78.75 15.781 -36.438 1 18.53 5 PRO B C 1
ATOM 3880 O O . PRO B 1 5 ? 78.062 14.789 -36.656 1 18.53 5 PRO B O 1
ATOM 3883 N N . LYS B 1 6 ? 79.062 16 -35.156 1 19.02 6 LYS B N 1
ATOM 3884 C CA . LYS B 1 6 ? 79.75 15.516 -33.969 1 19.02 6 LYS B CA 1
ATOM 3885 C C . LYS B 1 6 ? 78.75 14.898 -33 1 19.02 6 LYS B C 1
ATOM 3887 O O . LYS B 1 6 ? 79 13.805 -32.469 1 19.02 6 LYS B O 1
ATOM 3892 N N . ASN B 1 7 ? 77.875 15.688 -32.312 1 17.7 7 ASN B N 1
ATOM 3893 C CA . ASN B 1 7 ? 78.062 15.797 -30.859 1 17.7 7 ASN B CA 1
ATOM 3894 C C . ASN B 1 7 ? 77.438 14.625 -30.109 1 17.7 7 ASN B C 1
ATOM 3896 O O . ASN B 1 7 ? 76.625 13.906 -30.656 1 17.7 7 ASN B O 1
ATOM 3900 N N . PRO B 1 8 ? 76.75 14.883 -28.844 1 19.38 8 PRO B N 1
ATOM 3901 C CA . PRO B 1 8 ? 77 14.695 -27.422 1 19.38 8 PRO B CA 1
ATOM 3902 C C . PRO B 1 8 ? 76.25 13.547 -26.797 1 19.38 8 PRO B C 1
ATOM 3904 O O . PRO B 1 8 ? 76.812 12.672 -26.141 1 19.38 8 PRO B O 1
ATOM 3907 N N . PHE B 1 9 ? 75 13.812 -26.297 1 20.08 9 PHE B N 1
ATOM 3908 C CA . PHE B 1 9 ? 74.562 13.633 -24.906 1 20.08 9 PHE B CA 1
ATOM 3909 C C . PHE B 1 9 ? 74 12.242 -24.688 1 20.08 9 PHE B C 1
ATOM 3911 O O . PHE B 1 9 ? 73 11.883 -25.266 1 20.08 9 PHE B O 1
ATOM 3918 N N . LEU B 1 10 ? 74.75 11.273 -24.453 1 20.42 10 LEU B N 1
ATOM 3919 C CA . LEU B 1 10 ? 74.438 9.844 -24.391 1 20.42 10 LEU B CA 1
ATOM 3920 C C . LEU B 1 10 ? 73.625 9.508 -23.172 1 20.42 10 LEU B C 1
ATOM 3922 O O . LEU B 1 10 ? 74.125 9.609 -22.031 1 20.42 10 LEU B O 1
ATOM 3926 N N . VAL B 1 11 ? 72.375 9.922 -23.141 1 20.83 11 VAL B N 1
ATOM 3927 C CA . VAL B 1 11 ? 71.5 9.844 -21.953 1 20.83 11 VAL B CA 1
ATOM 3928 C C . VAL B 1 11 ? 71.438 8.398 -21.469 1 20.83 11 VAL B C 1
ATOM 3930 O O . VAL B 1 11 ? 71.188 7.484 -22.25 1 20.83 11 VAL B O 1
ATOM 3933 N N . ARG B 1 12 ? 72.125 8.125 -20.391 1 19.19 12 ARG B N 1
ATOM 3934 C CA . ARG B 1 12 ? 72.438 6.902 -19.672 1 19.19 12 ARG B CA 1
ATOM 3935 C C . ARG B 1 12 ? 71.188 6.043 -19.469 1 19.19 12 ARG B C 1
ATOM 3937 O O . ARG B 1 12 ? 70.062 6.566 -19.328 1 19.19 12 ARG B O 1
ATOM 3944 N N . SER B 1 13 ? 71.25 4.824 -19.734 1 19.61 13 SER B N 1
ATOM 3945 C CA . SER B 1 13 ? 70.375 3.656 -19.797 1 19.61 13 SER B CA 1
ATOM 3946 C C . SER B 1 13 ? 69.938 3.24 -18.406 1 19.61 13 SER B C 1
ATOM 3948 O O . SER B 1 13 ? 70.75 2.814 -17.578 1 19.61 13 SER B O 1
ATOM 3950 N N . ALA B 1 14 ? 69.125 4.086 -17.703 1 22.91 14 ALA B N 1
ATOM 3951 C CA . ALA B 1 14 ? 68.75 3.836 -16.328 1 22.91 14 ALA B CA 1
ATOM 3952 C C . ALA B 1 14 ? 68.312 2.387 -16.141 1 22.91 14 ALA B C 1
ATOM 3954 O O . ALA B 1 14 ? 67.625 1.829 -17 1 22.91 14 ALA B O 1
ATOM 3955 N N . ARG B 1 15 ? 68.938 1.672 -15.406 1 21.11 15 ARG B N 1
ATOM 3956 C CA . ARG B 1 15 ? 68.875 0.265 -15.016 1 21.11 15 ARG B CA 1
ATOM 3957 C C . ARG B 1 15 ? 67.5 -0.144 -14.617 1 21.11 15 ARG B C 1
ATOM 3959 O O . ARG B 1 15 ? 66.75 0.658 -14.062 1 21.11 15 ARG B O 1
ATOM 3966 N N . PRO B 1 16 ? 66.875 -1.322 -15.016 1 24.39 16 PRO B N 1
ATOM 3967 C CA . PRO B 1 16 ? 65.5 -1.936 -14.961 1 24.39 16 PRO B CA 1
ATOM 3968 C C . PRO B 1 16 ? 65.125 -2.348 -13.539 1 24.39 16 PRO B C 1
ATOM 3970 O O . PRO B 1 16 ? 65.75 -3.242 -12.961 1 24.39 16 PRO B O 1
ATOM 3973 N N . GLY B 1 17 ? 65.188 -1.425 -12.516 1 20.84 17 GLY B N 1
ATOM 3974 C CA . GLY B 1 17 ? 65 -1.967 -11.172 1 20.84 17 GLY B CA 1
ATOM 3975 C C . GLY B 1 17 ? 63.844 -2.9 -11.055 1 20.84 17 GLY B C 1
ATOM 3976 O O . GLY B 1 17 ? 62.875 -2.803 -11.836 1 20.84 17 GLY B O 1
ATOM 3977 N N . SER B 1 18 ? 64 -4.129 -10.484 1 22.31 18 SER B N 1
ATOM 3978 C CA . SER B 1 18 ? 63.188 -5.297 -10.195 1 22.31 18 SER B CA 1
ATOM 3979 C C . SER B 1 18 ? 61.938 -4.91 -9.414 1 22.31 18 SER B C 1
ATOM 3981 O O . SER B 1 18 ? 62.031 -4.391 -8.297 1 22.31 18 SER B O 1
ATOM 3983 N N . LEU B 1 19 ? 60.938 -4.348 -10.055 1 23.06 19 LEU B N 1
ATOM 3984 C CA . LEU B 1 19 ? 59.719 -3.879 -9.406 1 23.06 19 LEU B CA 1
ATOM 3985 C C . LEU B 1 19 ? 59.062 -5 -8.617 1 23.06 19 LEU B C 1
ATOM 3987 O O . LEU B 1 19 ? 58.656 -6.02 -9.188 1 23.06 19 LEU B O 1
ATOM 3991 N N . ILE B 1 20 ? 59.562 -5.277 -7.363 1 25.95 20 ILE B N 1
ATOM 3992 C CA . ILE B 1 20 ? 58.969 -6.23 -6.434 1 25.95 20 ILE B CA 1
ATOM 3993 C C . ILE B 1 20 ? 57.438 -6.004 -6.379 1 25.95 20 ILE B C 1
ATOM 3995 O O . ILE B 1 20 ? 57 -4.883 -6.141 1 25.95 20 ILE B O 1
ATOM 3999 N N . LEU B 1 21 ? 56.688 -6.871 -7.059 1 25.55 21 LEU B N 1
ATOM 4000 C CA . LEU B 1 21 ? 55.25 -6.883 -7.176 1 25.55 21 LEU B CA 1
ATOM 4001 C C . LEU B 1 21 ? 54.594 -6.867 -5.801 1 25.55 21 LEU B C 1
ATOM 4003 O O . LEU B 1 21 ? 54.844 -7.734 -4.969 1 25.55 21 LEU B O 1
ATOM 4007 N N . PRO B 1 22 ? 54.375 -5.656 -5.25 1 25.56 22 PRO B N 1
ATOM 4008 C CA . PRO B 1 22 ? 53.812 -5.699 -3.895 1 25.56 22 PRO B CA 1
ATOM 4009 C C . PRO B 1 22 ? 52.625 -6.629 -3.781 1 25.56 22 PRO B C 1
ATOM 4011 O O . PRO B 1 22 ? 51.938 -6.895 -4.777 1 25.56 22 PRO B O 1
ATOM 4014 N N . LYS B 1 23 ? 52.594 -7.477 -2.688 1 26.92 23 LYS B N 1
ATOM 4015 C CA . LYS B 1 23 ? 51.594 -8.445 -2.273 1 26.92 23 LYS B CA 1
ATOM 4016 C C . LYS B 1 23 ? 50.188 -7.82 -2.289 1 26.92 23 LYS B C 1
ATOM 4018 O O . LYS B 1 23 ? 50 -6.699 -1.815 1 26.92 23 LYS B O 1
ATOM 4023 N N . PRO B 1 24 ? 49.312 -8.352 -3.125 1 24.16 24 PRO B N 1
ATOM 4024 C CA . PRO B 1 24 ? 47.969 -7.801 -3.273 1 24.16 24 PRO B CA 1
ATOM 4025 C C . PRO B 1 24 ? 47.219 -7.66 -1.939 1 24.16 24 PRO B C 1
ATOM 4027 O O . PRO B 1 24 ? 47.219 -8.594 -1.137 1 24.16 24 PRO B O 1
ATOM 4030 N N . ARG B 1 25 ? 47.375 -6.488 -1.278 1 27.08 25 ARG B N 1
ATOM 4031 C CA . ARG B 1 25 ? 46.594 -6.297 -0.049 1 27.08 25 ARG B CA 1
ATOM 4032 C C . ARG B 1 25 ? 45.156 -6.789 -0.212 1 27.08 25 ARG B C 1
ATOM 4034 O O . ARG B 1 25 ? 44.531 -6.539 -1.238 1 27.08 25 ARG B O 1
ATOM 4041 N N . SER B 1 26 ? 44.969 -7.906 0.456 1 25.66 26 SER B N 1
ATOM 4042 C CA . SER B 1 26 ? 43.656 -8.523 0.547 1 25.66 26 SER B CA 1
ATOM 4043 C C . SER B 1 26 ? 42.562 -7.488 0.828 1 25.66 26 SER B C 1
ATOM 4045 O O . SER B 1 26 ? 42.75 -6.586 1.644 1 25.66 26 SER B O 1
ATOM 4047 N N . PRO B 1 27 ? 41.75 -7.203 -0.146 1 26.08 27 PRO B N 1
ATOM 4048 C CA . PRO B 1 27 ? 40.781 -6.121 -0.023 1 26.08 27 PRO B CA 1
ATOM 4049 C C . PRO B 1 27 ? 39.969 -6.18 1.283 1 26.08 27 PRO B C 1
ATOM 4051 O O . PRO B 1 27 ? 39.438 -7.234 1.633 1 26.08 27 PRO B O 1
ATOM 4054 N N . ALA B 1 28 ? 40.5 -5.367 2.295 1 26.95 28 ALA B N 1
ATOM 4055 C CA . ALA B 1 28 ? 39.844 -5.121 3.572 1 26.95 28 ALA B CA 1
ATOM 4056 C C . ALA B 1 28 ? 38.344 -4.805 3.369 1 26.95 28 ALA B C 1
ATOM 4058 O O . ALA B 1 28 ? 37.656 -4.449 4.32 1 26.95 28 ALA B O 1
ATOM 4059 N N . ASN B 1 29 ? 38.031 -4.707 2.096 1 25.14 29 ASN B N 1
ATOM 4060 C CA . ASN B 1 29 ? 36.719 -4.086 1.923 1 25.14 29 ASN B CA 1
ATOM 4061 C C . ASN B 1 29 ? 35.594 -5.004 2.396 1 25.14 29 ASN B C 1
ATOM 4063 O O . ASN B 1 29 ? 34.438 -4.734 2.145 1 25.14 29 ASN B O 1
ATOM 4067 N N . SER B 1 30 ? 36 -6.23 2.789 1 26.75 30 SER B N 1
ATOM 4068 C CA . SER B 1 30 ? 34.906 -7.102 3.135 1 26.75 30 SER B CA 1
ATOM 4069 C C . SER B 1 30 ? 34.25 -6.66 4.438 1 26.75 30 SER B C 1
ATOM 4071 O O . SER B 1 30 ? 33.25 -7.262 4.875 1 26.75 30 SER B O 1
ATOM 4073 N N . VAL B 1 31 ? 34.906 -5.793 5.223 1 25.16 31 VAL B N 1
ATOM 4074 C CA . VAL B 1 31 ? 34.562 -5.605 6.625 1 25.16 31 VAL B CA 1
ATOM 4075 C C . VAL B 1 31 ? 33.375 -4.676 6.734 1 25.16 31 VAL B C 1
ATOM 4077 O O . VAL B 1 31 ? 32.656 -4.68 7.75 1 25.16 31 VAL B O 1
ATOM 4080 N N . ARG B 1 32 ? 33.344 -3.779 5.789 1 25.58 32 ARG B N 1
ATOM 4081 C CA . ARG B 1 32 ? 32.375 -2.723 6.117 1 25.58 32 ARG B CA 1
ATOM 4082 C C . ARG B 1 32 ? 30.938 -3.225 6.008 1 25.58 32 ARG B C 1
ATOM 4084 O O . ARG B 1 32 ? 30 -2.48 6.281 1 25.58 32 ARG B O 1
ATOM 4091 N N . PHE B 1 33 ? 30.75 -4.238 5.191 1 27.09 33 PHE B N 1
ATOM 4092 C CA . PHE B 1 33 ? 29.359 -4.684 5.062 1 27.09 33 PHE B CA 1
ATOM 4093 C C . PHE B 1 33 ? 28.828 -5.211 6.391 1 27.09 33 PHE B C 1
ATOM 4095 O O . PHE B 1 33 ? 27.625 -5.203 6.629 1 27.09 33 PHE B O 1
ATOM 4102 N N . HIS B 1 34 ? 29.75 -5.75 7.289 1 27.64 34 HIS B N 1
ATOM 4103 C CA . HIS B 1 34 ? 29.375 -6.305 8.586 1 27.64 34 HIS B CA 1
ATOM 4104 C C . HIS B 1 34 ? 29.016 -5.203 9.578 1 27.64 34 HIS B C 1
ATOM 4106 O O . HIS B 1 34 ? 28.469 -5.48 10.648 1 27.64 34 HIS B O 1
ATOM 4112 N N . ARG B 1 35 ? 29.484 -3.898 9.273 1 27.83 35 ARG B N 1
ATOM 4113 C CA . ARG B 1 35 ? 29.312 -2.889 10.305 1 27.83 35 ARG B CA 1
ATOM 4114 C C . ARG B 1 35 ? 27.859 -2.412 10.367 1 27.83 35 ARG B C 1
ATOM 4116 O O . ARG B 1 35 ? 27.359 -2.055 11.438 1 27.83 35 ARG B O 1
ATOM 4123 N N . VAL B 1 36 ? 27.234 -2.285 9.203 1 27.19 36 VAL B N 1
ATOM 4124 C CA . VAL B 1 36 ? 25.906 -1.666 9.242 1 27.19 36 VAL B CA 1
ATOM 4125 C C . VAL B 1 36 ? 24.891 -2.652 9.812 1 27.19 36 VAL B C 1
ATOM 4127 O O . VAL B 1 36 ? 24 -2.266 10.578 1 27.19 36 VAL B O 1
ATOM 4130 N N . ALA B 1 37 ? 24.922 -3.922 9.508 1 31.25 37 ALA B N 1
ATOM 4131 C CA . ALA B 1 37 ? 24.172 -4.926 10.266 1 31.25 37 ALA B CA 1
ATOM 4132 C C . ALA B 1 37 ? 24.625 -4.938 11.727 1 31.25 37 ALA B C 1
ATOM 4134 O O . ALA B 1 37 ? 23.797 -5.168 12.625 1 31.25 37 ALA B O 1
ATOM 4135 N N . ALA B 1 38 ? 25.875 -4.605 11.992 1 29.42 38 ALA B N 1
ATOM 4136 C CA . ALA B 1 38 ? 26.547 -4.621 13.289 1 29.42 38 ALA B CA 1
ATOM 4137 C C . ALA B 1 38 ? 26.125 -3.432 14.141 1 29.42 38 ALA B C 1
ATOM 4139 O O . ALA B 1 38 ? 26.062 -3.533 15.375 1 29.42 38 ALA B O 1
ATOM 4140 N N . VAL B 1 39 ? 25.891 -2.312 13.539 1 29.84 39 VAL B N 1
ATOM 4141 C CA . VAL B 1 39 ? 25.547 -1.179 14.383 1 29.84 39 VAL B CA 1
ATOM 4142 C C . VAL B 1 39 ? 24.094 -1.322 14.859 1 29.84 39 VAL B C 1
ATOM 4144 O O . VAL B 1 39 ? 23.766 -0.948 15.992 1 29.84 39 VAL B O 1
ATOM 4147 N N . ALA B 1 40 ? 23.141 -1.65 14.055 1 33.22 40 ALA B N 1
ATOM 4148 C CA . ALA B 1 40 ? 21.812 -1.97 14.57 1 33.22 40 ALA B CA 1
ATOM 4149 C C . ALA B 1 40 ? 21.875 -3.111 15.578 1 33.22 40 ALA B C 1
ATOM 4151 O O . ALA B 1 40 ? 21.172 -3.098 16.594 1 33.22 40 ALA B O 1
ATOM 4152 N N . ALA B 1 41 ? 22.656 -4.086 15.32 1 33.41 41 ALA B N 1
ATOM 4153 C CA . ALA B 1 41 ? 22.984 -5.094 16.328 1 33.41 41 ALA B CA 1
ATOM 4154 C C . ALA B 1 41 ? 23.766 -4.48 17.484 1 33.41 41 ALA B C 1
ATOM 4156 O O . ALA B 1 41 ? 23.875 -5.086 18.547 1 33.41 41 ALA B O 1
ATOM 4157 N N . ALA B 1 42 ? 24.406 -3.426 17.266 1 34 42 ALA B N 1
ATOM 4158 C CA . ALA B 1 42 ? 25.234 -2.891 18.344 1 34 42 ALA B CA 1
ATOM 4159 C C . ALA B 1 42 ? 24.391 -2.221 19.422 1 34 42 ALA B C 1
ATOM 4161 O O . ALA B 1 42 ? 24.719 -2.295 20.609 1 34 42 ALA B O 1
ATOM 4162 N N . ARG B 1 43 ? 23.391 -1.312 19 1 38.97 43 ARG B N 1
ATOM 4163 C CA . ARG B 1 43 ? 22.656 -0.869 20.188 1 38.97 43 ARG B CA 1
ATOM 4164 C C . ARG B 1 43 ? 21.719 -1.958 20.688 1 38.97 43 ARG B C 1
ATOM 4166 O O . ARG B 1 43 ? 20.844 -1.698 21.531 1 38.97 43 ARG B O 1
ATOM 4173 N N . ALA B 1 44 ? 21.484 -2.9 19.938 1 43.75 44 ALA B N 1
ATOM 4174 C CA . ALA B 1 44 ? 20.766 -3.967 20.641 1 43.75 44 ALA B CA 1
ATOM 4175 C C . ALA B 1 44 ? 21.484 -4.352 21.922 1 43.75 44 ALA B C 1
ATOM 4177 O O . ALA B 1 44 ? 22.625 -4.84 21.891 1 43.75 44 ALA B O 1
ATOM 4178 N N . THR B 1 45 ? 21.391 -3.715 22.891 1 49.88 45 THR B N 1
ATOM 4179 C CA . THR B 1 45 ? 21.828 -4.168 24.203 1 49.88 45 THR B CA 1
ATOM 4180 C C . THR B 1 45 ? 21.938 -5.688 24.234 1 49.88 45 THR B C 1
ATOM 4182 O O . THR B 1 45 ? 20.984 -6.391 23.875 1 49.88 45 THR B O 1
ATOM 4185 N N . ALA B 1 46 ? 23.062 -6.25 24 1 63.44 46 ALA B N 1
ATOM 4186 C CA . ALA B 1 46 ? 23.359 -7.672 24.156 1 63.44 46 ALA B CA 1
ATOM 4187 C C . ALA B 1 46 ? 22.406 -8.32 25.172 1 63.44 46 ALA B C 1
ATOM 4189 O O . ALA B 1 46 ? 22.469 -8.016 26.359 1 63.44 46 ALA B O 1
ATOM 4190 N N . ILE B 1 47 ? 21.281 -8.609 24.5 1 77.56 47 ILE B N 1
ATOM 4191 C CA . ILE B 1 47 ? 20.359 -9.359 25.344 1 77.56 47 ILE B CA 1
ATOM 4192 C C . ILE B 1 47 ? 21.031 -10.633 25.844 1 77.56 47 ILE B C 1
ATOM 4194 O O . ILE B 1 47 ? 21.562 -11.406 25.047 1 77.56 47 ILE B O 1
ATOM 4198 N N . ASP B 1 48 ? 21.359 -10.492 27.016 1 86 48 ASP B N 1
ATOM 4199 C CA . ASP B 1 48 ? 21.844 -11.727 27.609 1 86 48 ASP B CA 1
ATOM 4200 C C . ASP B 1 48 ? 20.75 -12.789 27.672 1 86 48 ASP B C 1
ATOM 4202 O O . ASP B 1 48 ? 19.969 -12.82 28.609 1 86 48 ASP B O 1
ATOM 4206 N N . LEU B 1 49 ? 20.703 -13.586 26.781 1 87.5 49 LEU B N 1
ATOM 4207 C CA . LEU B 1 49 ? 19.641 -14.586 26.641 1 87.5 49 LEU B CA 1
ATOM 4208 C C . LEU B 1 49 ? 19.75 -15.648 27.734 1 87.5 49 LEU B C 1
ATOM 4210 O O . LEU B 1 49 ? 18.812 -16.406 27.953 1 87.5 49 LEU B O 1
ATOM 4214 N N . SER B 1 50 ? 20.859 -15.664 28.391 1 87.44 50 SER B N 1
ATOM 4215 C CA . SER B 1 50 ? 21.031 -16.609 29.484 1 87.44 50 SER B CA 1
ATOM 4216 C C . SER B 1 50 ? 20.297 -16.141 30.734 1 87.44 50 SER B C 1
ATOM 4218 O O . SER B 1 50 ? 20.047 -16.938 31.656 1 87.44 50 SER B O 1
ATOM 4220 N N . ASP B 1 51 ? 19.922 -14.922 30.703 1 90.19 51 ASP B N 1
ATOM 4221 C CA . ASP B 1 51 ? 19.125 -14.359 31.781 1 90.19 51 ASP B CA 1
ATOM 4222 C C . ASP B 1 51 ? 17.672 -14.836 31.688 1 90.19 51 ASP B C 1
ATOM 4224 O O . ASP B 1 51 ? 17.016 -14.672 30.656 1 90.19 51 ASP B O 1
ATOM 4228 N N . PRO B 1 52 ? 17.172 -15.477 32.75 1 90.31 52 PRO B N 1
ATOM 4229 C CA . PRO B 1 52 ? 15.797 -15.969 32.719 1 90.31 52 PRO B CA 1
ATOM 4230 C C . PRO B 1 52 ? 14.781 -14.852 32.531 1 90.31 52 PRO B C 1
ATOM 4232 O O . PRO B 1 52 ? 13.656 -15.109 32.094 1 90.31 52 PRO B O 1
ATOM 4235 N N . GLU B 1 53 ? 15.25 -13.656 32.812 1 93.44 53 GLU B N 1
ATOM 4236 C CA . GLU B 1 53 ? 14.32 -12.539 32.688 1 93.44 53 GLU B CA 1
ATOM 4237 C C . GLU B 1 53 ? 14.602 -11.727 31.438 1 93.44 53 GLU B C 1
ATOM 4239 O O . GLU B 1 53 ? 14.211 -10.555 31.344 1 93.44 53 GLU B O 1
ATOM 4244 N N . TRP B 1 54 ? 15.164 -12.336 30.531 1 92.56 54 TRP B N 1
ATOM 4245 C CA . TRP B 1 54 ? 15.602 -11.578 29.359 1 92.56 54 TRP B CA 1
ATOM 4246 C C . TRP B 1 54 ? 14.406 -11.008 28.594 1 92.56 54 TRP B C 1
ATOM 4248 O O . TRP B 1 54 ? 14.469 -9.906 28.062 1 92.56 54 TRP B O 1
ATOM 4258 N N . LYS B 1 55 ? 13.305 -11.758 28.578 1 92.19 55 LYS B N 1
ATOM 4259 C CA . LYS B 1 55 ? 12.117 -11.312 27.859 1 92.19 55 LYS B CA 1
ATOM 4260 C C . LYS B 1 55 ? 11.562 -10.023 28.453 1 92.19 55 LYS B C 1
ATOM 4262 O O . LYS B 1 55 ? 11.227 -9.086 27.719 1 92.19 55 LYS B O 1
ATOM 4267 N N . LEU B 1 56 ? 11.445 -10.039 29.703 1 93.06 56 LEU B N 1
ATOM 4268 C CA . LEU B 1 56 ? 10.93 -8.875 30.406 1 93.06 56 LEU B CA 1
ATOM 4269 C C . LEU B 1 56 ? 11.859 -7.676 30.219 1 93.06 56 LEU B C 1
ATOM 4271 O O . LEU B 1 56 ? 11.391 -6.547 30.062 1 93.06 56 LEU B O 1
ATOM 4275 N N . LYS B 1 57 ? 13.102 -7.969 30.312 1 92.56 57 LYS B N 1
ATOM 4276 C CA . LYS B 1 57 ? 14.078 -6.902 30.125 1 92.56 57 LYS B CA 1
ATOM 4277 C C . LYS B 1 57 ? 14.008 -6.34 28.703 1 92.56 57 LYS B C 1
ATOM 4279 O O . LYS B 1 57 ? 14.117 -5.129 28.516 1 92.56 57 LYS B O 1
ATOM 4284 N N . TYR B 1 58 ? 13.82 -7.262 27.797 1 92.88 58 TYR B N 1
ATOM 4285 C CA . TYR B 1 58 ? 13.68 -6.832 26.422 1 92.88 58 TYR B CA 1
ATOM 4286 C C . TYR B 1 58 ? 12.453 -5.941 26.234 1 92.88 58 TYR B C 1
ATOM 4288 O O . TYR B 1 58 ? 12.523 -4.906 25.578 1 92.88 58 TYR B O 1
ATOM 4296 N N . GLN B 1 59 ? 11.422 -6.332 26.781 1 93.38 59 GLN B N 1
ATOM 4297 C CA . GLN B 1 59 ? 10.18 -5.578 26.672 1 93.38 59 GLN B CA 1
ATOM 4298 C C . GLN B 1 59 ? 10.312 -4.199 27.312 1 93.38 59 GLN B C 1
ATOM 4300 O O . GLN B 1 59 ? 9.836 -3.203 26.766 1 93.38 59 GLN B O 1
ATOM 4305 N N . ARG B 1 60 ? 10.922 -4.16 28.453 1 93.69 60 ARG B N 1
ATOM 4306 C CA . ARG B 1 60 ? 11.125 -2.891 29.141 1 93.69 60 ARG B CA 1
ATOM 4307 C C . ARG B 1 60 ? 12.008 -1.957 28.328 1 93.69 60 ARG B C 1
ATOM 4309 O O . ARG B 1 60 ? 11.734 -0.758 28.234 1 93.69 60 ARG B O 1
ATOM 4316 N N . ASP B 1 61 ? 13.008 -2.547 27.812 1 93.31 61 ASP B N 1
ATOM 4317 C CA . ASP B 1 61 ? 13.914 -1.761 26.984 1 93.31 61 ASP B CA 1
ATOM 4318 C C . ASP B 1 61 ? 13.18 -1.196 25.766 1 93.31 61 ASP B C 1
ATOM 4320 O O . ASP B 1 61 ? 13.367 -0.03 25.406 1 93.31 61 ASP B O 1
ATOM 4324 N N . PHE B 1 62 ? 12.398 -2.041 25.156 1 94.56 62 PHE B N 1
ATOM 4325 C CA . PHE B 1 62 ? 11.633 -1.603 24 1 94.56 62 PHE B CA 1
ATOM 4326 C C . PHE B 1 62 ? 10.695 -0.461 24.375 1 94.56 62 PHE B C 1
ATOM 4328 O O . PHE B 1 62 ? 10.617 0.541 23.656 1 94.56 62 PHE B O 1
ATOM 4335 N N . GLU B 1 63 ? 10.016 -0.648 25.438 1 94.81 63 GLU B N 1
ATOM 4336 C CA . GLU B 1 63 ? 9.055 0.363 25.875 1 94.81 63 GLU B CA 1
ATOM 4337 C C . GLU B 1 63 ? 9.75 1.689 26.172 1 94.81 63 GLU B C 1
ATOM 4339 O O . GLU B 1 63 ? 9.211 2.758 25.875 1 94.81 63 GLU B O 1
ATOM 4344 N N . GLU B 1 64 ? 10.883 1.618 26.703 1 94.88 64 GLU B N 1
ATOM 4345 C CA . GLU B 1 64 ? 11.641 2.832 27 1 94.88 64 GLU B CA 1
ATOM 4346 C C . GLU B 1 64 ? 12.094 3.521 25.719 1 94.88 64 GLU B C 1
ATOM 4348 O O . GLU B 1 64 ? 11.984 4.742 25.594 1 94.88 64 GLU B O 1
ATOM 4353 N N . ARG B 1 65 ? 12.531 2.752 24.828 1 94.81 65 ARG B N 1
ATOM 4354 C CA . ARG B 1 65 ? 13.062 3.295 23.578 1 94.81 65 ARG B CA 1
ATOM 4355 C C . ARG B 1 65 ? 11.945 3.889 22.719 1 94.81 65 ARG B C 1
ATOM 4357 O O . ARG B 1 65 ? 12.156 4.891 22.031 1 94.81 65 ARG B O 1
ATOM 4364 N N . PHE B 1 66 ? 10.789 3.242 22.812 1 96.31 66 PHE B N 1
ATOM 4365 C CA . PHE B 1 66 ? 9.727 3.643 21.906 1 96.31 66 PHE B CA 1
ATOM 4366 C C . PHE B 1 66 ? 8.695 4.516 22.609 1 96.31 66 PHE B C 1
ATOM 4368 O O . PHE B 1 66 ? 7.633 4.801 22.062 1 96.31 66 PHE B O 1
ATOM 4375 N N . ASN B 1 67 ? 9.078 4.883 23.781 1 95.12 67 ASN B N 1
ATOM 4376 C CA . ASN B 1 67 ? 8.266 5.898 24.453 1 95.12 67 ASN B CA 1
ATOM 4377 C C . ASN B 1 67 ? 8.398 7.258 23.766 1 95.12 67 ASN B C 1
ATOM 4379 O O . ASN B 1 67 ? 9.516 7.73 23.531 1 95.12 67 ASN B O 1
ATOM 4383 N N . ILE B 1 68 ? 7.27 7.84 23.422 1 96.31 68 ILE B N 1
ATOM 4384 C CA . ILE B 1 68 ? 7.359 9.094 22.688 1 96.31 68 ILE B CA 1
ATOM 4385 C C . ILE B 1 68 ? 7.355 10.273 23.656 1 96.31 68 ILE B C 1
ATOM 4387 O O . ILE B 1 68 ? 6.609 10.273 24.641 1 96.31 68 ILE B O 1
ATOM 4391 N N . PRO B 1 69 ? 8.227 11.242 23.391 1 97.06 69 PRO B N 1
ATOM 4392 C CA . PRO B 1 69 ? 8.289 12.414 24.266 1 97.06 69 PRO B CA 1
ATOM 4393 C C . PRO B 1 69 ? 7.016 13.25 24.234 1 97.06 69 PRO B C 1
ATOM 4395 O O . PRO B 1 69 ? 6.383 13.367 23.172 1 97.06 69 PRO B O 1
ATOM 4398 N N . HIS B 1 70 ? 6.711 13.805 25.359 1 97.31 70 HIS B N 1
ATOM 4399 C CA . HIS B 1 70 ? 5.527 14.641 25.547 1 97.31 70 HIS B CA 1
ATOM 4400 C C . HIS B 1 70 ? 5.875 15.945 26.25 1 97.31 70 HIS B C 1
ATOM 4402 O O . HIS B 1 70 ? 6.797 15.984 27.078 1 97.31 70 HIS B O 1
ATOM 4408 N N . ILE B 1 71 ? 5.141 16.969 25.984 1 95.94 71 ILE B N 1
ATOM 4409 C CA . ILE B 1 71 ? 5.414 18.297 26.531 1 95.94 71 ILE B CA 1
ATOM 4410 C C . ILE B 1 71 ? 5.352 18.25 28.047 1 95.94 71 ILE B C 1
ATOM 4412 O O . ILE B 1 71 ? 6.074 18.984 28.719 1 95.94 71 ILE B O 1
ATOM 4416 N N . THR B 1 72 ? 4.512 17.391 28.625 1 95.81 72 THR B N 1
ATOM 4417 C CA . THR B 1 72 ? 4.348 17.312 30.062 1 95.81 72 THR B CA 1
ATOM 4418 C C . THR B 1 72 ? 5.594 16.734 30.734 1 95.81 72 THR B C 1
ATOM 4420 O O . THR B 1 72 ? 5.75 16.797 31.953 1 95.81 72 THR B O 1
ATOM 4423 N N . ASP B 1 73 ? 6.438 16.172 29.938 1 95 73 ASP B N 1
ATOM 4424 C CA . ASP B 1 73 ? 7.711 15.719 30.484 1 95 73 ASP B CA 1
ATOM 4425 C C . ASP B 1 73 ? 8.547 16.891 31 1 95 73 ASP B C 1
ATOM 4427 O O . ASP B 1 73 ? 9.164 16.797 32.062 1 95 73 ASP B O 1
ATOM 4431 N N . ALA B 1 74 ? 8.578 17.969 30.234 1 92.94 74 ALA B N 1
ATOM 4432 C CA . ALA B 1 74 ? 9.336 19.172 30.578 1 92.94 74 ALA B CA 1
ATOM 4433 C C . ALA B 1 74 ? 8.469 20.156 31.359 1 92.94 74 ALA B C 1
ATOM 4435 O O . ALA B 1 74 ? 8.977 20.938 32.156 1 92.94 74 ALA B O 1
ATOM 4436 N N . PHE B 1 75 ? 7.18 20.078 31.062 1 95.19 75 PHE B N 1
ATOM 4437 C CA . PHE B 1 75 ? 6.219 20.969 31.703 1 95.19 75 PHE B CA 1
ATOM 4438 C C . PHE B 1 75 ? 5.098 20.172 32.344 1 95.19 75 PHE B C 1
ATOM 4440 O O . PHE B 1 75 ? 3.967 20.156 31.859 1 95.19 75 PHE B O 1
ATOM 4447 N N . PRO B 1 76 ? 5.312 19.609 33.469 1 93.06 76 PRO B N 1
ATOM 4448 C CA . PRO B 1 76 ? 4.336 18.734 34.125 1 93.06 76 PRO B CA 1
ATOM 4449 C C . PRO B 1 76 ? 3.018 19.438 34.406 1 93.06 76 PRO B C 1
ATOM 4451 O O . PRO B 1 76 ? 1.972 18.797 34.531 1 93.06 76 PRO B O 1
ATOM 4454 N N . ASP B 1 77 ? 3.072 20.781 34.5 1 92.25 77 ASP B N 1
ATOM 4455 C CA . ASP B 1 77 ? 1.87 21.531 34.844 1 92.25 77 ASP B CA 1
ATOM 4456 C C . ASP B 1 77 ? 1.165 22.047 33.594 1 92.25 77 ASP B C 1
ATOM 4458 O O . ASP B 1 77 ? 0.241 22.859 33.688 1 92.25 77 ASP B O 1
ATOM 4462 N N . ALA B 1 78 ? 1.662 21.625 32.469 1 92.88 78 ALA B N 1
ATOM 4463 C CA . ALA B 1 78 ? 0.992 22.062 31.25 1 92.88 78 ALA B CA 1
ATOM 4464 C C . ALA B 1 78 ? -0.487 21.688 31.266 1 92.88 78 ALA B C 1
ATOM 4466 O O . ALA B 1 78 ? -0.843 20.562 31.625 1 92.88 78 ALA B O 1
ATOM 4467 N N . GLU B 1 79 ? -1.323 22.547 30.953 1 92.25 79 GLU B N 1
ATOM 4468 C CA . GLU B 1 79 ? -2.77 22.375 31.031 1 92.25 79 GLU B CA 1
ATOM 4469 C C . GLU B 1 79 ? -3.305 21.594 29.844 1 92.25 79 GLU B C 1
ATOM 4471 O O . GLU B 1 79 ? -2.967 21.891 28.688 1 92.25 79 GLU B O 1
ATOM 4476 N N . ALA B 1 80 ? -4.086 20.594 30.125 1 94.62 80 ALA B N 1
ATOM 4477 C CA . ALA B 1 80 ? -4.844 19.906 29.078 1 94.62 80 ALA B CA 1
ATOM 4478 C C . ALA B 1 80 ? -6.125 20.672 28.734 1 94.62 80 ALA B C 1
ATOM 4480 O O . ALA B 1 80 ? -6.914 21 29.625 1 94.62 80 ALA B O 1
ATOM 4481 N N . ILE B 1 81 ? -6.305 20.969 27.516 1 95 81 ILE B N 1
ATOM 4482 C CA . ILE B 1 81 ? -7.469 21.688 27.016 1 95 81 ILE B CA 1
ATOM 4483 C C . ILE B 1 81 ? -8.289 20.781 26.109 1 95 81 ILE B C 1
ATOM 4485 O O . ILE B 1 81 ? -7.723 19.969 25.375 1 95 81 ILE B O 1
ATOM 4489 N N . PRO B 1 82 ? -9.594 20.891 26.188 1 92.94 82 PRO B N 1
ATOM 4490 C CA . PRO B 1 82 ? -10.391 20.125 25.234 1 92.94 82 PRO B CA 1
ATOM 4491 C C . PRO B 1 82 ? -10.047 20.453 23.781 1 92.94 82 PRO B C 1
ATOM 4493 O O . PRO B 1 82 ? -9.828 21.625 23.438 1 92.94 82 PRO B O 1
ATOM 4496 N N . SER B 1 83 ? -9.984 19.438 23.016 1 93.25 83 SER B N 1
ATOM 4497 C CA . SER B 1 83 ? -9.602 19.609 21.609 1 93.25 83 SER B CA 1
ATOM 4498 C C . SER B 1 83 ? -10.586 20.516 20.875 1 93.25 83 SER B C 1
ATOM 4500 O O . SER B 1 83 ? -11.797 20.438 21.109 1 93.25 83 SER B O 1
ATOM 4502 N N . THR B 1 84 ? -10.031 21.359 20.047 1 91.69 84 THR B N 1
ATOM 4503 C CA . THR B 1 84 ? -10.859 22.234 19.219 1 91.69 84 THR B CA 1
ATOM 4504 C C . THR B 1 84 ? -11.125 21.594 17.859 1 91.69 84 THR B C 1
ATOM 4506 O O . THR B 1 84 ? -11.867 22.141 17.031 1 91.69 84 THR B O 1
ATOM 4509 N N . PHE B 1 85 ? -10.469 20.422 17.781 1 87.94 85 PHE B N 1
ATOM 4510 C CA . PHE B 1 85 ? -10.664 19.719 16.531 1 87.94 85 PHE B CA 1
ATOM 4511 C C . PHE B 1 85 ? -12.086 19.172 16.422 1 87.94 85 PHE B C 1
ATOM 4513 O O . PHE B 1 85 ? -12.477 18.297 17.203 1 87.94 85 PHE B O 1
ATOM 4520 N N . CYS B 1 86 ? -12.922 19.734 15.812 1 73.19 86 CYS B N 1
ATOM 4521 C CA . CYS B 1 86 ? -14.297 19.281 15.617 1 73.19 86 CYS B CA 1
ATOM 4522 C C . CYS B 1 86 ? -14.68 19.344 14.141 1 73.19 86 CYS B C 1
ATOM 4524 O O . CYS B 1 86 ? -14.453 20.359 13.477 1 73.19 86 CYS B O 1
ATOM 4526 N N . LEU B 1 87 ? -14.914 18.125 13.789 1 59.06 87 LEU B N 1
ATOM 4527 C CA . LEU B 1 87 ? -15.469 18.156 12.438 1 59.06 87 LEU B CA 1
ATOM 4528 C C . LEU B 1 87 ? -16.938 18.562 12.453 1 59.06 87 LEU B C 1
ATOM 4530 O O . LEU B 1 87 ? -17.656 18.281 13.414 1 59.06 87 LEU B O 1
ATOM 4534 N N . LYS B 1 88 ? -17.188 19.797 12.047 1 52.28 88 LYS B N 1
ATOM 4535 C CA . LYS B 1 88 ? -18.516 20.375 12.148 1 52.28 88 LYS B CA 1
ATOM 4536 C C . LYS B 1 88 ? -19.547 19.312 12.523 1 52.28 88 LYS B C 1
ATOM 4538 O O . LYS B 1 88 ? -20.438 19.578 13.336 1 52.28 88 LYS B O 1
ATOM 4543 N N . MET B 1 89 ? -19.984 18.203 11.82 1 50.62 89 MET B N 1
ATOM 4544 C CA . MET B 1 89 ? -21.297 17.609 12.031 1 50.62 89 MET B CA 1
ATOM 4545 C C . MET B 1 89 ? -21.172 16.234 12.688 1 50.62 89 MET B C 1
ATOM 4547 O O . MET B 1 89 ? -22.188 15.57 12.93 1 50.62 89 MET B O 1
ATOM 4551 N N . ARG B 1 90 ? -20.016 15.703 12.82 1 56.09 90 ARG B N 1
ATOM 4552 C CA . ARG B 1 90 ? -20.141 14.445 13.547 1 56.09 90 ARG B CA 1
ATOM 4553 C C . ARG B 1 90 ? -19.172 14.383 14.719 1 56.09 90 ARG B C 1
ATOM 4555 O O . ARG B 1 90 ? -18.156 15.094 14.727 1 56.09 90 ARG B O 1
ATOM 4562 N N . SER B 1 91 ? -19.75 14.055 15.844 1 55.06 91 SER B N 1
ATOM 4563 C CA . SER B 1 91 ? -18.938 13.891 17.047 1 55.06 91 SER B CA 1
ATOM 4564 C C . SER B 1 91 ? -17.562 13.336 16.703 1 55.06 91 SER B C 1
ATOM 4566 O O . SER B 1 91 ? -17.438 12.359 15.961 1 55.06 91 SER B O 1
ATOM 4568 N N . PRO B 1 92 ? -16.672 14.273 16.922 1 58.41 92 PRO B N 1
ATOM 4569 C CA . PRO B 1 92 ? -15.281 13.883 16.656 1 58.41 92 PRO B CA 1
ATOM 4570 C C . PRO B 1 92 ? -14.914 12.547 17.297 1 58.41 92 PRO B C 1
ATOM 4572 O O . PRO B 1 92 ? -15.352 12.25 18.422 1 58.41 92 PRO B O 1
ATOM 4575 N N . THR B 1 93 ? -14.531 11.586 16.531 1 76.44 93 THR B N 1
ATOM 4576 C CA . THR B 1 93 ? -14.016 10.383 17.156 1 76.44 93 THR B CA 1
ATOM 4577 C C . THR B 1 93 ? -12.508 10.492 17.375 1 76.44 93 THR B C 1
ATOM 4579 O O . THR B 1 93 ? -11.766 10.836 16.453 1 76.44 93 THR B O 1
ATOM 4582 N N . TYR B 1 94 ? -12.172 10.703 18.719 1 90 94 TYR B N 1
ATOM 4583 C CA . TYR B 1 94 ? -10.789 10.805 19.156 1 90 94 TYR B CA 1
ATOM 4584 C C . TYR B 1 94 ? -10.195 9.422 19.422 1 90 94 TYR B C 1
ATOM 4586 O O . TYR B 1 94 ? -10.922 8.477 19.719 1 90 94 TYR B O 1
ATOM 4594 N N . ILE B 1 95 ? -8.961 9.453 19.203 1 92.69 95 ILE B N 1
ATOM 4595 C CA . ILE B 1 95 ? -8.211 8.258 19.547 1 92.69 95 ILE B CA 1
ATOM 4596 C C . ILE B 1 95 ? -7.797 8.312 21.016 1 92.69 95 ILE B C 1
ATOM 4598 O O . ILE B 1 95 ? -7.371 9.359 21.516 1 92.69 95 ILE B O 1
ATOM 4602 N N . ASN B 1 96 ? -7.926 7.18 21.656 1 92.88 96 ASN B N 1
ATOM 4603 C CA . ASN B 1 96 ? -7.492 7.094 23.047 1 92.88 96 ASN B CA 1
ATOM 4604 C C . ASN B 1 96 ? -5.973 7.031 23.156 1 92.88 96 ASN B C 1
ATOM 4606 O O . ASN B 1 96 ? -5.309 6.402 22.328 1 92.88 96 ASN B O 1
ATOM 4610 N N . ASN B 1 97 ? -5.441 7.617 24.219 1 93.94 97 ASN B N 1
ATOM 4611 C CA . ASN B 1 97 ? -4 7.695 24.422 1 93.94 97 ASN B CA 1
ATOM 4612 C C . ASN B 1 97 ? -3.383 6.312 24.609 1 93.94 97 ASN B C 1
ATOM 4614 O O . ASN B 1 97 ? -2.188 6.125 24.375 1 93.94 97 ASN B O 1
ATOM 4618 N N . LYS B 1 98 ? -4.172 5.371 24.953 1 94.75 98 LYS B N 1
ATOM 4619 C CA . LYS B 1 98 ? -3.652 4.043 25.266 1 94.75 98 LYS B CA 1
ATOM 4620 C C . LYS B 1 98 ? -3.768 3.109 24.062 1 94.75 98 LYS B C 1
ATOM 4622 O O . LYS B 1 98 ? -3.33 1.958 24.125 1 94.75 98 LYS B O 1
ATOM 4627 N N . ASP B 1 99 ? -4.34 3.629 23.016 1 95.94 99 ASP B N 1
ATOM 4628 C CA . ASP B 1 99 ? -4.371 2.824 21.797 1 95.94 99 ASP B CA 1
ATOM 4629 C C . ASP B 1 99 ? -2.961 2.561 21.281 1 95.94 99 ASP B C 1
ATOM 4631 O O . ASP B 1 99 ? -2.105 3.447 21.312 1 95.94 99 ASP B O 1
ATOM 4635 N N . ARG B 1 100 ? -2.703 1.348 20.891 1 97.44 100 ARG B N 1
ATOM 4636 C CA . ARG B 1 100 ? -1.38 0.96 20.406 1 97.44 100 ARG B CA 1
ATOM 4637 C C . ARG B 1 100 ? -1.477 0.163 19.109 1 97.44 100 ARG B C 1
ATOM 4639 O O . ARG B 1 100 ? -2.5 -0.466 18.844 1 97.44 100 ARG B O 1
ATOM 4646 N N . VAL B 1 101 ? -0.432 0.248 18.328 1 97.12 101 VAL B N 1
ATOM 4647 C CA . VAL B 1 101 ? -0.261 -0.516 17.094 1 97.12 101 VAL B CA 1
ATOM 4648 C C . VAL B 1 101 ? 0.938 -1.451 17.219 1 97.12 101 VAL B C 1
ATOM 4650 O O . VAL B 1 101 ? 1.98 -1.062 17.75 1 97.12 101 VAL B O 1
ATOM 4653 N N . LEU B 1 102 ? 0.825 -2.633 16.75 1 97.12 102 LEU B N 1
ATOM 4654 C CA . LEU B 1 102 ? 1.927 -3.588 16.812 1 97.12 102 LEU B CA 1
ATOM 4655 C C . LEU B 1 102 ? 2.955 -3.299 15.719 1 97.12 102 LEU B C 1
ATOM 4657 O O . LEU B 1 102 ? 2.598 -3.1 14.562 1 97.12 102 LEU B O 1
ATOM 4661 N N . LEU B 1 103 ? 4.191 -3.322 16.109 1 95.19 103 LEU B N 1
ATOM 4662 C CA . LEU B 1 103 ? 5.289 -3.1 15.164 1 95.19 103 LEU B CA 1
ATOM 4663 C C . LEU B 1 103 ? 5.598 -4.367 14.383 1 95.19 103 LEU B C 1
ATOM 4665 O O . LEU B 1 103 ? 5.875 -4.305 13.18 1 95.19 103 LEU B O 1
ATOM 4669 N N . LYS B 1 104 ? 5.609 -5.492 15.078 1 93.31 104 LYS B N 1
ATOM 4670 C CA . LYS B 1 104 ? 5.832 -6.801 14.461 1 93.31 104 LYS B CA 1
ATOM 4671 C C . LYS B 1 104 ? 4.551 -7.633 14.461 1 93.31 104 LYS B C 1
ATOM 4673 O O . LYS B 1 104 ? 3.85 -7.703 15.469 1 93.31 104 LYS B O 1
ATOM 4678 N N . VAL B 1 105 ? 4.355 -8.258 13.281 1 96.19 105 VAL B N 1
ATOM 4679 C CA . VAL B 1 105 ? 3.043 -8.891 13.203 1 96.19 105 VAL B CA 1
ATOM 4680 C C . VAL B 1 105 ? 3.184 -10.32 12.672 1 96.19 105 VAL B C 1
ATOM 4682 O O . VAL B 1 105 ? 2.184 -11.008 12.461 1 96.19 105 VAL B O 1
ATOM 4685 N N . ILE B 1 106 ? 4.371 -10.758 12.391 1 95.31 106 ILE B N 1
ATOM 4686 C CA . ILE B 1 106 ? 4.613 -12.125 11.953 1 95.31 106 ILE B CA 1
ATOM 4687 C C . ILE B 1 106 ? 5.25 -12.922 13.094 1 95.31 106 ILE B C 1
ATOM 4689 O O . ILE B 1 106 ? 6.219 -12.469 13.703 1 95.31 106 ILE B O 1
ATOM 4693 N N . ASN B 1 107 ? 4.703 -13.992 13.422 1 96.19 107 ASN B N 1
ATOM 4694 C CA . ASN B 1 107 ? 5.316 -14.961 14.328 1 96.19 107 ASN B CA 1
ATOM 4695 C C . ASN B 1 107 ? 6.09 -16.031 13.562 1 96.19 107 ASN B C 1
ATOM 4697 O O . ASN B 1 107 ? 5.488 -16.891 12.906 1 96.19 107 ASN B O 1
ATOM 4701 N N . TYR B 1 108 ? 7.359 -15.938 13.641 1 93.44 108 TYR B N 1
ATOM 4702 C CA . TYR B 1 108 ? 8.211 -16.938 13.008 1 93.44 108 TYR B CA 1
ATOM 4703 C C . TYR B 1 108 ? 8.438 -18.125 13.938 1 93.44 108 TYR B C 1
ATOM 4705 O O . TYR B 1 108 ? 8.758 -17.953 15.117 1 93.44 108 TYR B O 1
ATOM 4713 N N . SER B 1 109 ? 8.336 -19.25 13.422 1 92.19 109 SER B N 1
ATOM 4714 C CA . SER B 1 109 ? 8.492 -20.453 14.242 1 92.19 109 SER B CA 1
ATOM 4715 C C . SER B 1 109 ? 9.969 -20.797 14.43 1 92.19 109 SER B C 1
ATOM 4717 O O . SER B 1 109 ? 10.328 -21.484 15.391 1 92.19 109 SER B O 1
ATOM 4719 N N . SER B 1 110 ? 10.758 -20.359 13.438 1 90.88 110 SER B N 1
ATOM 4720 C CA . SER B 1 110 ? 12.188 -20.641 13.5 1 90.88 110 SER B CA 1
ATOM 4721 C C . SER B 1 110 ? 12.992 -19.625 12.695 1 90.88 110 SER B C 1
ATOM 4723 O O . SER B 1 110 ? 12.461 -19 11.766 1 90.88 110 SER B O 1
ATOM 4725 N N . PRO B 1 111 ? 14.258 -19.453 13.055 1 88.44 111 PRO B N 1
ATOM 4726 C CA . PRO B 1 111 ? 15.109 -18.547 12.273 1 88.44 111 PRO B CA 1
ATOM 4727 C C . PRO B 1 111 ? 15.359 -19.047 10.852 1 88.44 111 PRO B C 1
ATOM 4729 O O . PRO B 1 111 ? 15.82 -18.281 10 1 88.44 111 PRO B O 1
ATOM 4732 N N . ALA B 1 112 ? 15.016 -20.297 10.617 1 85.19 112 ALA B N 1
ATOM 4733 C CA . ALA B 1 112 ? 15.242 -20.875 9.297 1 85.19 112 ALA B CA 1
ATOM 4734 C C . ALA B 1 112 ? 14.141 -20.484 8.32 1 85.19 112 ALA B C 1
ATOM 4736 O O . ALA B 1 112 ? 14.281 -20.656 7.109 1 85.19 112 ALA B O 1
ATOM 4737 N N . SER B 1 113 ? 13.094 -20 8.945 1 87.62 113 SER B N 1
ATOM 4738 C CA . SER B 1 113 ? 12.016 -19.578 8.07 1 87.62 113 SER B CA 1
ATOM 4739 C C . SER B 1 113 ? 12.438 -18.406 7.188 1 87.62 113 SER B C 1
ATOM 4741 O O . SER B 1 113 ? 13.125 -17.5 7.648 1 87.62 113 SER B O 1
ATOM 4743 N N . ALA B 1 114 ? 12.008 -18.422 5.98 1 84 114 ALA B N 1
ATOM 4744 C CA . ALA B 1 114 ? 12.398 -17.391 5.02 1 84 114 ALA B CA 1
ATOM 4745 C C . ALA B 1 114 ? 12 -16 5.512 1 84 114 ALA B C 1
ATOM 4747 O O . ALA B 1 114 ? 10.844 -15.773 5.863 1 84 114 ALA B O 1
ATOM 4748 N N . GLY B 1 115 ? 13.023 -15.141 5.535 1 84 115 GLY B N 1
ATOM 4749 C CA . GLY B 1 115 ? 12.773 -13.758 5.906 1 84 115 GLY B CA 1
ATOM 4750 C C . GLY B 1 115 ? 12.617 -13.562 7.406 1 84 115 GLY B C 1
ATOM 4751 O O . GLY B 1 115 ? 12.219 -12.492 7.855 1 84 115 GLY B O 1
ATOM 4752 N N . ALA B 1 116 ? 12.945 -14.555 8.234 1 87.56 116 ALA B N 1
ATOM 4753 C CA . ALA B 1 116 ? 12.703 -14.508 9.672 1 87.56 116 ALA B CA 1
ATOM 4754 C C . ALA B 1 116 ? 13.578 -13.445 10.336 1 87.56 116 ALA B C 1
ATOM 4756 O O . ALA B 1 116 ? 14.75 -13.281 9.977 1 87.56 116 ALA B O 1
ATOM 4757 N N . VAL B 1 117 ? 12.922 -12.617 11.117 1 86.5 117 VAL B N 1
ATOM 4758 C CA . VAL B 1 117 ? 13.586 -11.68 12.016 1 86.5 117 VAL B CA 1
ATOM 4759 C C . VAL B 1 117 ? 13.297 -12.062 13.461 1 86.5 117 VAL B C 1
ATOM 4761 O O . VAL B 1 117 ? 12.211 -11.789 13.984 1 86.5 117 VAL B O 1
ATOM 4764 N N . CYS B 1 118 ? 14.336 -12.703 14.094 1 90 118 CYS B N 1
ATOM 4765 C CA . CYS B 1 118 ? 14.141 -13.258 15.43 1 90 118 CYS B CA 1
ATOM 4766 C C . CYS B 1 118 ? 14.992 -12.516 16.453 1 90 118 CYS B C 1
ATOM 4768 O O . CYS B 1 118 ? 16.125 -12.109 16.156 1 90 118 CYS B O 1
ATOM 4770 N N . ILE B 1 119 ? 14.43 -12.344 17.594 1 88.81 119 ILE B N 1
ATOM 4771 C CA . ILE B 1 119 ? 15.133 -11.711 18.703 1 88.81 119 ILE B CA 1
ATOM 4772 C C . ILE B 1 119 ? 16.047 -12.727 19.375 1 88.81 119 ILE B C 1
ATOM 4774 O O . ILE B 1 119 ? 17.109 -12.367 19.906 1 88.81 119 ILE B O 1
ATOM 4778 N N . ASP B 1 120 ? 15.648 -14.016 19.359 1 90.56 120 ASP B N 1
ATOM 4779 C CA . ASP B 1 120 ? 16.375 -15.125 19.969 1 90.56 120 ASP B CA 1
ATOM 4780 C C . ASP B 1 120 ? 16.359 -16.359 19.078 1 90.56 120 ASP B C 1
ATOM 4782 O O . ASP B 1 120 ? 15.625 -16.406 18.078 1 90.56 120 ASP B O 1
ATOM 4786 N N . PRO B 1 121 ? 17.125 -17.297 19.359 1 90.25 121 PRO B N 1
ATOM 4787 C CA . PRO B 1 121 ? 17.219 -18.469 18.5 1 90.25 121 PRO B CA 1
ATOM 4788 C C . PRO B 1 121 ? 15.906 -19.234 18.391 1 90.25 121 PRO B C 1
ATOM 4790 O O . PRO B 1 121 ? 15.688 -19.969 17.422 1 90.25 121 PRO B O 1
ATOM 4793 N N . ASP B 1 122 ? 15.031 -19.016 19.312 1 91.25 122 ASP B N 1
ATOM 4794 C CA . ASP B 1 122 ? 13.75 -19.719 19.281 1 91.25 122 ASP B CA 1
ATOM 4795 C C . ASP B 1 122 ? 12.672 -18.859 18.641 1 91.25 122 ASP B C 1
ATOM 4797 O O . ASP B 1 122 ? 11.516 -19.281 18.516 1 91.25 122 ASP B O 1
ATOM 4801 N N . CYS B 1 123 ? 13.023 -17.688 18.234 1 93.19 123 CYS B N 1
ATOM 4802 C CA . CYS B 1 123 ? 12.102 -16.734 17.641 1 93.19 123 CYS B CA 1
ATOM 4803 C C . CYS B 1 123 ? 10.906 -16.484 18.547 1 93.19 123 CYS B C 1
ATOM 4805 O O . CYS B 1 123 ? 9.758 -16.531 18.109 1 93.19 123 CYS B O 1
ATOM 4807 N N . THR B 1 124 ? 11.203 -16.25 19.812 1 92.94 124 THR B N 1
ATOM 4808 C CA . THR B 1 124 ? 10.148 -15.992 20.797 1 92.94 124 THR B CA 1
ATOM 4809 C C . THR B 1 124 ? 9.32 -14.773 20.391 1 92.94 124 THR B C 1
ATOM 4811 O O . THR B 1 124 ? 9.875 -13.742 20 1 92.94 124 THR B O 1
ATOM 4814 N N . TRP B 1 125 ? 7.984 -14.969 20.469 1 93.62 125 TRP B N 1
ATOM 4815 C CA . TRP B 1 125 ? 7.07 -13.891 20.125 1 93.62 125 TRP B CA 1
ATOM 4816 C C . TRP B 1 125 ? 7 -12.852 21.25 1 93.62 125 TRP B C 1
ATOM 4818 O O . TRP B 1 125 ? 6.691 -13.188 22.391 1 93.62 125 TRP B O 1
ATOM 4828 N N . ILE B 1 126 ? 7.32 -11.672 20.969 1 93.44 126 ILE B N 1
ATOM 4829 C CA . ILE B 1 126 ? 7.195 -10.555 21.891 1 93.44 126 ILE B CA 1
ATOM 4830 C C . ILE B 1 126 ? 6.422 -9.414 21.234 1 93.44 126 ILE B C 1
ATOM 4832 O O . ILE B 1 126 ? 6.777 -8.969 20.141 1 93.44 126 ILE B O 1
ATOM 4836 N N . GLU B 1 127 ? 5.348 -9.008 21.938 1 94.31 127 GLU B N 1
ATOM 4837 C CA . GLU B 1 127 ? 4.559 -7.895 21.406 1 94.31 127 GLU B CA 1
ATOM 4838 C C . GLU B 1 127 ? 5.309 -6.574 21.531 1 94.31 127 GLU B C 1
ATOM 4840 O O . GLU B 1 127 ? 5.828 -6.25 22.609 1 94.31 127 GLU B O 1
ATOM 4845 N N . GLN B 1 128 ? 5.441 -5.898 20.484 1 95.69 128 GLN B N 1
ATOM 4846 C CA . GLN B 1 128 ? 6.078 -4.586 20.422 1 95.69 128 GLN B CA 1
ATOM 4847 C C . GLN B 1 128 ? 5.078 -3.504 20.031 1 95.69 128 GLN B C 1
ATOM 4849 O O . GLN B 1 128 ? 4.801 -3.314 18.844 1 95.69 128 GLN B O 1
ATOM 4854 N N . TRP B 1 129 ? 4.648 -2.736 20.969 1 96.69 129 TRP B N 1
ATOM 4855 C CA . TRP B 1 129 ? 3.562 -1.776 20.797 1 96.69 129 TRP B CA 1
ATOM 4856 C C . TRP B 1 129 ? 4.109 -0.367 20.594 1 96.69 129 TRP B C 1
ATOM 4858 O O . TRP B 1 129 ? 5.074 0.03 21.25 1 96.69 129 TRP B O 1
ATOM 4868 N N . VAL B 1 130 ? 3.508 0.328 19.672 1 97.5 130 VAL B N 1
ATOM 4869 C CA . VAL B 1 130 ? 3.83 1.737 19.469 1 97.5 130 VAL B CA 1
ATOM 4870 C C . VAL B 1 130 ? 2.551 2.57 19.516 1 97.5 130 VAL B C 1
ATOM 4872 O O . VAL B 1 130 ? 1.447 2.031 19.406 1 97.5 130 VAL B O 1
ATOM 4875 N N . GLN B 1 131 ? 2.695 3.832 19.625 1 97.38 131 GLN B N 1
ATOM 4876 C CA . GLN B 1 131 ? 1.569 4.734 19.859 1 97.38 131 GLN B CA 1
ATOM 4877 C C . GLN B 1 131 ? 0.767 4.938 18.578 1 97.38 131 GLN B C 1
ATOM 4879 O O . GLN B 1 131 ? 1.33 5.277 17.531 1 97.38 131 GLN B O 1
ATOM 4884 N N . ARG B 1 132 ? -0.56 4.766 18.656 1 97.25 132 ARG B N 1
ATOM 4885 C CA . ARG B 1 132 ? -1.441 4.988 17.516 1 97.25 132 ARG B CA 1
ATOM 4886 C C . ARG B 1 132 ? -1.565 6.477 17.203 1 97.25 132 ARG B C 1
ATOM 4888 O O . ARG B 1 132 ? -1.672 7.301 18.109 1 97.25 132 ARG B O 1
ATOM 4895 N N . ALA B 1 133 ? -1.602 6.793 15.945 1 97.75 133 ALA B N 1
ATOM 4896 C CA . ALA B 1 133 ? -1.676 8.195 15.531 1 97.75 133 ALA B CA 1
ATOM 4897 C C . ALA B 1 133 ? -3.125 8.633 15.352 1 97.75 133 ALA B C 1
ATOM 4899 O O . ALA B 1 133 ? -3.977 7.84 14.945 1 97.75 133 ALA B O 1
ATOM 4900 N N . GLY B 1 134 ? -3.436 9.938 15.625 1 95.12 134 GLY B N 1
ATOM 4901 C CA . GLY B 1 134 ? -4.754 10.523 15.438 1 95.12 134 GLY B CA 1
ATOM 4902 C C . GLY B 1 134 ? -5.055 11.633 16.422 1 95.12 134 GLY B C 1
ATOM 4903 O O . GLY B 1 134 ? -4.227 11.953 17.281 1 95.12 134 GLY B O 1
ATOM 4904 N N . PRO B 1 135 ? -6.176 12.25 16.281 1 94.81 135 PRO B N 1
ATOM 4905 C CA . PRO B 1 135 ? -6.551 13.336 17.188 1 94.81 135 PRO B CA 1
ATOM 4906 C C . PRO B 1 135 ? -6.883 12.844 18.594 1 94.81 135 PRO B C 1
ATOM 4908 O O . PRO B 1 135 ? -7.41 11.742 18.766 1 94.81 135 PRO B O 1
ATOM 4911 N N . ARG B 1 136 ? -6.527 13.625 19.531 1 95.06 136 ARG B N 1
ATOM 4912 C CA . ARG B 1 136 ? -6.809 13.312 20.938 1 95.06 136 ARG B CA 1
ATOM 4913 C C . ARG B 1 136 ? -7.891 14.227 21.5 1 95.06 136 ARG B C 1
ATOM 4915 O O . ARG B 1 136 ? -8.148 15.305 20.953 1 95.06 136 ARG B O 1
ATOM 4922 N N . GLU B 1 137 ? -8.477 13.781 22.531 1 92.38 137 GLU B N 1
AT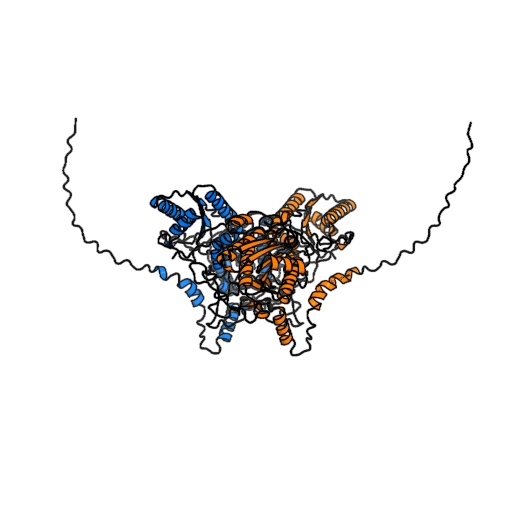OM 4923 C CA . GLU B 1 137 ? -9.523 14.547 23.203 1 92.38 137 GLU B CA 1
ATOM 4924 C C . GLU B 1 137 ? -8.969 15.828 23.812 1 92.38 137 GLU B C 1
ATOM 4926 O O . GLU B 1 137 ? -9.648 16.859 23.859 1 92.38 137 GLU B O 1
ATOM 4931 N N . ASN B 1 138 ? -7.785 15.703 24.281 1 95.12 138 ASN B N 1
ATOM 4932 C CA . ASN B 1 138 ? -7.121 16.859 24.875 1 95.12 138 ASN B CA 1
ATOM 4933 C C . ASN B 1 138 ? -5.938 17.328 24.031 1 95.12 138 ASN B C 1
ATOM 4935 O O . ASN B 1 138 ? -5.238 16.516 23.438 1 95.12 138 ASN B O 1
ATOM 4939 N N . ILE B 1 139 ? -5.793 18.625 24.031 1 96.88 139 ILE B N 1
ATOM 4940 C CA . ILE B 1 139 ? -4.648 19.219 23.359 1 96.88 139 ILE B CA 1
ATOM 4941 C C . ILE B 1 139 ? -3.859 20.078 24.344 1 96.88 139 ILE B C 1
ATOM 4943 O O . ILE B 1 139 ? -4.352 20.406 25.422 1 96.88 139 ILE B O 1
ATOM 4947 N N . TYR B 1 140 ? -2.684 20.5 23.938 1 97.81 140 TYR B N 1
ATOM 4948 C CA . TYR B 1 140 ? -1.79 21.141 24.906 1 97.81 140 TYR B CA 1
ATOM 4949 C C . TYR B 1 140 ? -1.3 22.484 24.375 1 97.81 140 TYR B C 1
ATOM 4951 O O . TYR B 1 140 ? -0.404 23.094 24.953 1 97.81 140 TYR B O 1
ATOM 4959 N N . PHE B 1 141 ? -1.824 22.891 23.25 1 97.75 141 PHE B N 1
ATOM 4960 C CA . PHE B 1 141 ? -1.592 24.203 22.656 1 97.75 141 PHE B CA 1
ATOM 4961 C C . PHE B 1 141 ? -2.912 24.875 22.312 1 97.75 141 PHE B C 1
ATOM 4963 O O . PHE B 1 141 ? -3.783 24.266 21.688 1 97.75 141 PHE B O 1
ATOM 4970 N N . ARG B 1 142 ? -3.051 26.078 22.766 1 96.94 142 ARG B N 1
ATOM 4971 C CA . ARG B 1 142 ? -4.195 26.859 22.312 1 96.94 142 ARG B CA 1
ATOM 4972 C C . ARG B 1 142 ? -3.982 27.359 20.891 1 96.94 142 ARG B C 1
ATOM 4974 O O . ARG B 1 142 ? -2.998 28.047 20.594 1 96.94 142 ARG B O 1
ATOM 4981 N N . PRO B 1 143 ? -4.906 27.031 20.031 1 96.94 143 PRO B N 1
ATOM 4982 C CA . PRO B 1 143 ? -4.703 27.375 18.625 1 96.94 143 PRO B CA 1
ATOM 4983 C C . PRO B 1 143 ? -4.41 28.844 18.406 1 96.94 143 PRO B C 1
ATOM 4985 O O . PRO B 1 143 ? -3.605 29.203 17.547 1 96.94 143 PRO B O 1
ATOM 4988 N N . GLU B 1 144 ? -5 29.719 19.203 1 96.31 144 GLU B N 1
ATOM 4989 C CA . GLU B 1 144 ? -4.824 31.156 19.047 1 96.31 144 GLU B CA 1
ATOM 4990 C C . GLU B 1 144 ? -3.396 31.578 19.391 1 96.31 144 GLU B C 1
ATOM 4992 O O . GLU B 1 144 ? -2.926 32.625 18.922 1 96.31 144 GLU B O 1
ATOM 4997 N N . ASP B 1 145 ? -2.703 30.75 20.109 1 96.69 145 ASP B N 1
ATOM 4998 C CA . ASP B 1 145 ? -1.353 31.078 20.562 1 96.69 145 ASP B CA 1
ATOM 4999 C C . ASP B 1 145 ? -0.306 30.375 19.688 1 96.69 145 ASP B C 1
ATOM 5001 O O . ASP B 1 145 ? 0.896 30.547 19.906 1 96.69 145 ASP B O 1
ATOM 5005 N N . VAL B 1 146 ? -0.795 29.641 18.734 1 98.12 146 VAL B N 1
ATOM 5006 C CA . VAL B 1 146 ? 0.126 28.828 17.938 1 98.12 146 VAL B CA 1
ATOM 5007 C C . VAL B 1 146 ? 0.643 29.641 16.75 1 98.12 146 VAL B C 1
ATOM 5009 O O . VAL B 1 146 ? -0.138 30.266 16.031 1 98.12 146 VAL B O 1
ATOM 5012 N N . LYS B 1 147 ? 1.917 29.672 16.609 1 98.69 147 LYS B N 1
ATOM 5013 C CA . LYS B 1 147 ? 2.582 29.969 15.336 1 98.69 147 LYS B CA 1
ATOM 5014 C C . LYS B 1 147 ? 3.311 28.75 14.797 1 98.69 147 LYS B C 1
ATOM 5016 O O . LYS B 1 147 ? 4.316 28.312 15.359 1 98.69 147 LYS B O 1
ATOM 5021 N N . ALA B 1 148 ? 2.799 28.234 13.727 1 98.75 148 ALA B N 1
ATOM 5022 C CA . ALA B 1 148 ? 3.314 26.984 13.164 1 98.75 148 ALA B CA 1
ATOM 5023 C C . ALA B 1 148 ? 4.203 27.25 11.961 1 98.75 148 ALA B C 1
ATOM 5025 O O . ALA B 1 148 ? 3.883 28.109 11.125 1 98.75 148 ALA B O 1
ATOM 5026 N N . ALA B 1 149 ? 5.316 26.562 11.906 1 98.75 149 ALA B N 1
ATOM 5027 C CA . ALA B 1 149 ? 6.227 26.656 10.773 1 98.75 149 ALA B CA 1
ATOM 5028 C C . ALA B 1 149 ? 6.41 25.297 10.102 1 98.75 149 ALA B C 1
ATOM 5030 O O . ALA B 1 149 ? 6.457 24.266 10.773 1 98.75 149 ALA B O 1
ATOM 5031 N N . ILE B 1 150 ? 6.5 25.297 8.797 1 98.56 150 ILE B N 1
ATOM 5032 C CA . ILE B 1 150 ? 6.754 24.125 7.988 1 98.56 150 ILE B CA 1
ATOM 5033 C C . ILE B 1 150 ? 8.055 24.297 7.207 1 98.56 150 ILE B C 1
ATOM 5035 O O . ILE B 1 150 ? 8.289 25.344 6.602 1 98.56 150 ILE B O 1
ATOM 5039 N N . VAL B 1 151 ? 8.922 23.312 7.238 1 97 151 VAL B N 1
ATOM 5040 C CA . VAL B 1 151 ? 10.18 23.375 6.496 1 97 151 VAL B CA 1
ATOM 5041 C C . VAL B 1 151 ? 10.414 22.062 5.75 1 97 151 VAL B C 1
ATOM 5043 O O . VAL B 1 151 ? 10.125 20.984 6.273 1 97 151 VAL B O 1
ATOM 5046 N N . THR B 1 152 ? 10.781 22.125 4.527 1 94.75 152 THR B N 1
ATOM 5047 C CA . THR B 1 152 ? 11.133 20.984 3.695 1 94.75 152 THR B CA 1
ATOM 5048 C C . THR B 1 152 ? 12.633 20.938 3.439 1 94.75 152 THR B C 1
ATOM 5050 O O . THR B 1 152 ? 13.219 21.922 2.955 1 94.75 152 THR B O 1
ATOM 5053 N N . CYS B 1 153 ? 13.25 19.844 3.781 1 92.5 153 CYS B N 1
ATOM 5054 C CA . CYS B 1 153 ? 14.695 19.719 3.654 1 92.5 153 CYS B CA 1
ATOM 5055 C C . CYS B 1 153 ? 15.07 18.562 2.742 1 92.5 153 CYS B C 1
ATOM 5057 O O . CYS B 1 153 ? 14.234 17.703 2.445 1 92.5 153 CYS B O 1
ATOM 5059 N N . GLY B 1 154 ? 16.281 18.578 2.248 1 87.62 154 GLY B N 1
ATOM 5060 C CA . GLY B 1 154 ? 16.781 17.5 1.418 1 87.62 154 GLY B CA 1
ATOM 5061 C C . GLY B 1 154 ? 16.406 17.641 -0.043 1 87.62 154 GLY B C 1
ATOM 5062 O O . GLY B 1 154 ? 16.359 18.75 -0.577 1 87.62 154 GLY B O 1
ATOM 5063 N N . GLY B 1 155 ? 16.281 16.484 -0.701 1 83.81 155 GLY B N 1
ATOM 5064 C CA . GLY B 1 155 ? 15.914 16.469 -2.109 1 83.81 155 GLY B CA 1
ATOM 5065 C C . GLY B 1 155 ? 14.422 16.531 -2.346 1 83.81 155 GLY B C 1
ATOM 5066 O O . GLY B 1 155 ? 13.633 16.375 -1.409 1 83.81 155 GLY B O 1
ATOM 5067 N N . LEU B 1 156 ? 14.141 16.672 -3.557 1 85.12 156 LEU B N 1
ATOM 5068 C CA . LEU B 1 156 ? 12.734 16.719 -3.926 1 85.12 156 LEU B CA 1
ATOM 5069 C C . LEU B 1 156 ? 12.117 15.32 -3.836 1 85.12 156 LEU B C 1
ATOM 5071 O O . LEU B 1 156 ? 12.828 14.312 -3.914 1 85.12 156 LEU B O 1
ATOM 5075 N N . CYS B 1 157 ? 10.906 15.367 -3.645 1 90.88 157 CYS B N 1
ATOM 5076 C CA . CYS B 1 157 ? 10.109 14.148 -3.533 1 90.88 157 CYS B CA 1
ATOM 5077 C C . CYS B 1 157 ? 8.664 14.406 -3.959 1 90.88 157 CYS B C 1
ATOM 5079 O O . CYS B 1 157 ? 8.086 15.438 -3.625 1 90.88 157 CYS B O 1
ATOM 5081 N N . PRO B 1 158 ? 8.156 13.438 -4.758 1 93.5 158 PRO B N 1
ATOM 5082 C CA . PRO B 1 158 ? 6.727 13.594 -5.02 1 93.5 158 PRO B CA 1
ATOM 5083 C C . PRO B 1 158 ? 5.891 13.594 -3.74 1 93.5 158 PRO B C 1
ATOM 5085 O O . PRO B 1 158 ? 6.105 12.75 -2.861 1 93.5 158 PRO B O 1
ATOM 5088 N N . GLY B 1 159 ? 4.949 14.594 -3.609 1 94.31 159 GLY B N 1
ATOM 5089 C CA . GLY B 1 159 ? 4.023 14.578 -2.488 1 94.31 159 GLY B CA 1
ATOM 5090 C C . GLY B 1 159 ? 4.328 15.641 -1.45 1 94.31 159 GLY B C 1
ATOM 5091 O O . GLY B 1 159 ? 3.527 15.875 -0.541 1 94.31 159 GLY B O 1
ATOM 5092 N N . LEU B 1 160 ? 5.441 16.359 -1.571 1 94.56 160 LEU B N 1
ATOM 5093 C CA . LEU B 1 160 ? 5.805 17.406 -0.615 1 94.56 160 LEU B CA 1
ATOM 5094 C C . LEU B 1 160 ? 4.695 18.438 -0.487 1 94.56 160 LEU B C 1
ATOM 5096 O O . LEU B 1 160 ? 4.297 18.797 0.625 1 94.56 160 LEU B O 1
ATOM 5100 N N . ASN B 1 161 ? 4.215 18.875 -1.582 1 94.81 161 ASN B N 1
ATOM 5101 C CA . ASN B 1 161 ? 3.162 19.875 -1.591 1 94.81 161 ASN B CA 1
ATOM 5102 C C . ASN B 1 161 ? 1.865 19.344 -0.994 1 94.81 161 ASN B C 1
ATOM 5104 O O . ASN B 1 161 ? 1.108 20.078 -0.368 1 94.81 161 ASN B O 1
ATOM 5108 N N . ASP B 1 162 ? 1.631 18.047 -1.197 1 94.75 162 ASP B N 1
ATOM 5109 C CA . ASP B 1 162 ? 0.464 17.422 -0.582 1 94.75 162 ASP B CA 1
ATOM 5110 C C . ASP B 1 162 ? 0.537 17.5 0.941 1 94.75 162 ASP B C 1
ATOM 5112 O O . ASP B 1 162 ? -0.448 17.844 1.598 1 94.75 162 ASP B O 1
ATOM 5116 N N . VAL B 1 163 ? 1.694 17.188 1.459 1 96.75 163 VAL B N 1
ATOM 5117 C CA . VAL B 1 163 ? 1.882 17.188 2.906 1 96.75 163 VAL B CA 1
ATOM 5118 C C . VAL B 1 163 ? 1.749 18.609 3.443 1 96.75 163 VAL B C 1
ATOM 5120 O O . VAL B 1 163 ? 1.059 18.844 4.438 1 96.75 163 VAL B O 1
ATOM 5123 N N . ILE B 1 164 ? 2.377 19.578 2.807 1 96.94 164 ILE B N 1
ATOM 5124 C CA . ILE B 1 164 ? 2.287 20.969 3.223 1 96.94 164 ILE B CA 1
ATOM 5125 C C . ILE B 1 164 ? 0.824 21.406 3.254 1 96.94 164 ILE B C 1
ATOM 5127 O O . ILE B 1 164 ? 0.367 22 4.234 1 96.94 164 ILE B O 1
ATOM 5131 N N . ARG B 1 165 ? 0.123 21.109 2.203 1 95.69 165 ARG B N 1
ATOM 5132 C CA . ARG B 1 165 ? -1.284 21.469 2.068 1 95.69 165 ARG B CA 1
ATOM 5133 C C . ARG B 1 165 ? -2.104 20.922 3.234 1 95.69 165 ARG B C 1
ATOM 5135 O O . ARG B 1 165 ? -2.893 21.656 3.838 1 95.69 165 ARG B O 1
ATOM 5142 N N . LEU B 1 166 ? -1.88 19.703 3.564 1 95.25 166 LEU B N 1
ATOM 5143 C CA . LEU B 1 166 ? -2.744 19.078 4.555 1 95.25 166 LEU B CA 1
ATOM 5144 C C . LEU B 1 166 ? -2.33 19.469 5.969 1 95.25 166 LEU B C 1
ATOM 5146 O O . LEU B 1 166 ? -3.156 19.484 6.887 1 95.25 166 LEU B O 1
ATOM 5150 N N . ILE B 1 167 ? -1.075 19.812 6.164 1 98 167 ILE B N 1
ATOM 5151 C CA . ILE B 1 167 ? -0.689 20.391 7.441 1 98 167 ILE B CA 1
ATOM 5152 C C . ILE B 1 167 ? -1.415 21.719 7.641 1 98 167 ILE B C 1
ATOM 5154 O O . ILE B 1 167 ? -2.029 21.953 8.68 1 98 167 ILE B O 1
ATOM 5158 N N . VAL B 1 168 ? -1.403 22.547 6.629 1 97.75 168 VAL B N 1
ATOM 5159 C CA . VAL B 1 168 ? -2.006 23.875 6.707 1 97.75 168 VAL B CA 1
ATOM 5160 C C . VAL B 1 168 ? -3.51 23.75 6.945 1 97.75 168 VAL B C 1
ATOM 5162 O O . VAL B 1 168 ? -4.059 24.375 7.852 1 97.75 168 VAL B O 1
ATOM 5165 N N . ILE B 1 169 ? -4.137 22.906 6.191 1 93.88 169 ILE B N 1
ATOM 5166 C CA . ILE B 1 169 ? -5.586 22.75 6.281 1 93.88 169 ILE B CA 1
ATOM 5167 C C . ILE B 1 169 ? -5.961 22.234 7.668 1 93.88 169 ILE B C 1
ATOM 5169 O O . ILE B 1 169 ? -6.898 22.734 8.289 1 93.88 169 ILE B O 1
ATOM 5173 N N . THR B 1 170 ? -5.262 21.25 8.148 1 95.44 170 THR B N 1
ATOM 5174 C CA . THR B 1 170 ? -5.566 20.656 9.453 1 95.44 170 THR B CA 1
ATOM 5175 C C . THR B 1 170 ? -5.312 21.672 10.57 1 95.44 170 THR B C 1
ATOM 5177 O O . THR B 1 170 ? -6.07 21.734 11.539 1 95.44 170 THR B O 1
ATOM 5180 N N . LEU B 1 171 ? -4.266 22.469 10.461 1 97.88 171 LEU B N 1
ATOM 5181 C CA . LEU B 1 171 ? -4 23.531 11.422 1 97.88 171 LEU B CA 1
ATOM 5182 C C . LEU B 1 171 ? -5.152 24.531 11.461 1 97.88 171 LEU B C 1
ATOM 5184 O O . LEU B 1 171 ? -5.598 24.938 12.539 1 97.88 171 LEU B O 1
ATOM 5188 N N . GLU B 1 172 ? -5.605 24.891 10.344 1 95.31 172 GLU B N 1
ATOM 5189 C CA . GLU B 1 172 ? -6.715 25.828 10.273 1 95.31 172 GLU B CA 1
ATOM 5190 C C . GLU B 1 172 ? -7.98 25.25 10.898 1 95.31 172 GLU B C 1
ATOM 5192 O O . GLU B 1 172 ? -8.758 25.984 11.516 1 95.31 172 GLU B O 1
ATOM 5197 N N . ILE B 1 173 ? -8.203 24.031 10.648 1 91.62 173 ILE B N 1
ATOM 5198 C CA . ILE B 1 173 ? -9.367 23.375 11.234 1 91.62 173 ILE B CA 1
ATOM 5199 C C . ILE B 1 173 ? -9.297 23.438 12.758 1 91.62 173 ILE B C 1
ATOM 5201 O O . ILE B 1 173 ? -10.312 23.609 13.422 1 91.62 173 ILE B O 1
ATOM 5205 N N . TYR B 1 174 ? -8.062 23.312 13.312 1 94.75 174 TYR B N 1
ATOM 5206 C CA . TYR B 1 174 ? -7.883 23.453 14.758 1 94.75 174 TYR B CA 1
ATOM 5207 C C . TYR B 1 174 ? -8.125 24.906 15.188 1 94.75 174 TYR B C 1
ATOM 5209 O O . TYR B 1 174 ? -8.406 25.172 16.359 1 94.75 174 TYR B O 1
ATOM 5217 N N . GLY B 1 175 ? -7.91 25.875 14.297 1 95.12 175 GLY B N 1
ATOM 5218 C CA . GLY B 1 175 ? -8.141 27.266 14.594 1 95.12 175 GLY B CA 1
ATOM 5219 C C . GLY B 1 175 ? -6.883 28.109 14.555 1 95.12 175 GLY B C 1
ATOM 5220 O O . GLY B 1 175 ? -6.879 29.266 15 1 95.12 175 GLY B O 1
ATOM 5221 N N . VAL B 1 176 ? -5.859 27.547 14.016 1 97.69 176 VAL B N 1
ATOM 5222 C CA . VAL B 1 176 ? -4.598 28.281 13.953 1 97.69 176 VAL B CA 1
ATOM 5223 C C . VAL B 1 176 ? -4.664 29.328 12.844 1 97.69 176 VAL B C 1
ATOM 5225 O O . VAL B 1 176 ? -5.105 29.031 11.734 1 97.69 176 VAL B O 1
ATOM 5228 N N . LYS B 1 177 ? -4.168 30.5 13.109 1 96.19 177 LYS B N 1
ATOM 5229 C CA . LYS B 1 177 ? -4.215 31.594 12.133 1 96.19 177 LYS B CA 1
ATOM 5230 C C . LYS B 1 177 ? -2.82 31.922 11.609 1 96.19 177 LYS B C 1
ATOM 5232 O O . LYS B 1 177 ? -2.674 32.406 10.484 1 96.19 177 LYS B O 1
ATOM 5237 N N . ASN B 1 178 ? -1.818 31.688 12.406 1 98.12 178 ASN B N 1
ATOM 5238 C CA . ASN B 1 178 ? -0.448 32.031 12.039 1 98.12 178 ASN B CA 1
ATOM 5239 C C . ASN B 1 178 ? 0.324 30.781 11.57 1 98.12 178 ASN B C 1
ATOM 5241 O O . ASN B 1 178 ? 0.936 30.094 12.383 1 98.12 178 ASN B O 1
ATOM 5245 N N . ILE B 1 179 ? 0.352 30.594 10.32 1 98.56 179 ILE B N 1
ATOM 5246 C CA . ILE B 1 179 ? 1.059 29.469 9.703 1 98.56 179 ILE B CA 1
ATOM 5247 C C . ILE B 1 179 ? 2.059 30 8.672 1 98.56 179 ILE B C 1
ATOM 5249 O O . ILE B 1 179 ? 1.696 30.766 7.781 1 98.56 179 ILE B O 1
ATOM 5253 N N . VAL B 1 180 ? 3.357 29.547 8.805 1 98.44 180 VAL B N 1
ATOM 5254 C CA . VAL B 1 180 ? 4.371 30.078 7.898 1 98.44 180 VAL B CA 1
ATOM 5255 C C . VAL B 1 180 ? 5.215 28.938 7.336 1 98.44 180 VAL B C 1
ATOM 5257 O O . VAL B 1 180 ? 5.336 27.875 7.961 1 98.44 180 VAL B O 1
ATOM 5260 N N . GLY B 1 181 ? 5.691 29.141 6.172 1 97.75 181 GLY B N 1
ATOM 5261 C CA . GLY B 1 181 ? 6.699 28.281 5.57 1 97.75 181 GLY B CA 1
ATOM 5262 C C . GLY B 1 181 ? 8.102 28.859 5.664 1 97.75 181 GLY B C 1
ATOM 5263 O O . GLY B 1 181 ? 8.297 30.062 5.496 1 97.75 181 GLY B O 1
ATOM 5264 N N . ILE B 1 182 ? 9.047 28.016 6.027 1 96.38 182 ILE B N 1
ATOM 5265 C CA . ILE B 1 182 ? 10.461 28.375 6.016 1 96.38 182 ILE B CA 1
ATOM 5266 C C . ILE B 1 182 ? 11.086 27.969 4.684 1 96.38 182 ILE B C 1
ATOM 5268 O O . ILE B 1 182 ? 11.188 26.781 4.379 1 96.38 182 ILE B O 1
ATOM 5272 N N . PRO B 1 183 ? 11.539 28.875 3.922 1 93.62 183 PRO B N 1
ATOM 5273 C CA . PRO B 1 183 ? 12.016 28.531 2.578 1 93.62 183 PRO B CA 1
ATOM 5274 C C . PRO B 1 183 ? 13.406 27.906 2.588 1 93.62 183 PRO B C 1
ATOM 5276 O O . PRO B 1 183 ? 14.25 28.281 3.406 1 93.62 183 PRO B O 1
ATOM 5279 N N . PHE B 1 184 ? 13.609 26.984 1.691 1 91.56 184 PHE B N 1
ATOM 5280 C CA . PHE B 1 184 ? 14.898 26.422 1.312 1 91.56 184 PHE B CA 1
ATOM 5281 C C . PHE B 1 184 ? 15.555 25.719 2.498 1 91.56 184 PHE B C 1
ATOM 5283 O O . PHE B 1 184 ? 16.734 25.953 2.795 1 91.56 184 PHE B O 1
ATOM 5290 N N . GLY B 1 185 ? 14.789 24.938 3.219 1 92.12 185 GLY B N 1
ATOM 5291 C CA . GLY B 1 185 ? 15.32 24.062 4.25 1 92.12 185 GLY B CA 1
ATOM 5292 C C . GLY B 1 185 ? 15.703 24.797 5.52 1 92.12 185 GLY B C 1
ATOM 5293 O O . GLY B 1 185 ? 15.117 25.828 5.848 1 92.12 185 GLY B O 1
ATOM 5294 N N . TYR B 1 186 ? 16.625 24.281 6.258 1 92 186 TYR B N 1
ATOM 5295 C CA . TYR B 1 186 ? 17.031 24.828 7.547 1 92 186 TYR B CA 1
ATOM 5296 C C . TYR B 1 186 ? 17.734 26.172 7.367 1 92 186 TYR B C 1
ATOM 5298 O O . TYR B 1 186 ? 17.781 26.984 8.289 1 92 186 TYR B O 1
ATOM 5306 N N . ARG B 1 187 ? 18.25 26.375 6.141 1 90 187 ARG B N 1
ATOM 5307 C CA . ARG B 1 187 ? 18.922 27.641 5.859 1 90 187 ARG B CA 1
ATOM 5308 C C . ARG B 1 187 ? 17.969 28.812 6.016 1 90 187 ARG B C 1
ATOM 5310 O O . ARG B 1 187 ? 18.406 29.922 6.348 1 90 187 ARG B O 1
ATOM 5317 N N . GLY B 1 188 ? 16.75 28.578 5.824 1 92.88 188 GLY B N 1
ATOM 5318 C CA . GLY B 1 188 ? 15.742 29.625 5.902 1 92.88 188 GLY B CA 1
ATOM 5319 C C . GLY B 1 188 ? 15.586 30.203 7.293 1 92.88 188 GLY B C 1
ATOM 5320 O O . GLY B 1 188 ? 15.047 31.297 7.457 1 92.88 188 GLY B O 1
ATOM 5321 N N . PHE B 1 189 ? 16.094 29.578 8.297 1 93.44 189 PHE B N 1
ATOM 5322 C CA . PHE B 1 189 ? 16 30.078 9.664 1 93.44 189 PHE B CA 1
ATOM 5323 C C . PHE B 1 189 ? 17.047 31.156 9.93 1 93.44 189 PHE B C 1
ATOM 5325 O O . PHE B 1 189 ? 16.859 32 10.797 1 93.44 189 PHE B O 1
ATOM 5332 N N . SER B 1 190 ? 18.172 31.109 9.203 1 90.19 190 SER B N 1
ATOM 5333 C CA . SER B 1 190 ? 19.281 32 9.523 1 90.19 190 SER B CA 1
ATOM 5334 C C . SER B 1 190 ? 19.5 33.031 8.43 1 90.19 190 SER B C 1
ATOM 5336 O O . SER B 1 190 ? 20.094 34.094 8.664 1 90.19 190 SER B O 1
ATOM 5338 N N . ASP B 1 191 ? 19.078 32.688 7.246 1 88.5 191 ASP B N 1
ATOM 5339 C CA . ASP B 1 191 ? 19.297 33.594 6.133 1 88.5 191 ASP B CA 1
ATOM 5340 C C . ASP B 1 191 ? 18.281 34.75 6.176 1 88.5 191 ASP B C 1
ATOM 5342 O O . ASP B 1 191 ? 17.109 34.562 5.852 1 88.5 191 ASP B O 1
ATOM 5346 N N . LYS B 1 192 ? 18.719 35.875 6.453 1 85.62 192 LYS B N 1
ATOM 5347 C CA . LYS B 1 192 ? 17.875 37.062 6.621 1 85.62 192 LYS B CA 1
ATOM 5348 C C . LYS B 1 192 ? 17.234 37.469 5.293 1 85.62 192 LYS B C 1
ATOM 5350 O O . LYS B 1 192 ? 16.234 38.188 5.277 1 85.62 192 LYS B O 1
ATOM 5355 N N . ASN B 1 193 ? 17.734 37 4.223 1 85.38 193 ASN B N 1
ATOM 5356 C CA . ASN B 1 193 ? 17.203 37.344 2.904 1 85.38 193 ASN B CA 1
ATOM 5357 C C . ASN B 1 193 ? 16.078 36.406 2.488 1 85.38 193 ASN B C 1
ATOM 5359 O O . ASN B 1 193 ? 15.453 36.625 1.44 1 85.38 193 ASN B O 1
ATOM 5363 N N . LEU B 1 194 ? 15.781 35.531 3.342 1 87.44 194 LEU B N 1
ATOM 5364 C CA . LEU B 1 194 ? 14.719 34.594 3.041 1 87.44 194 LEU B CA 1
ATOM 5365 C C . LEU B 1 194 ? 13.539 34.75 3.996 1 87.44 194 LEU B C 1
ATOM 5367 O O . LEU B 1 194 ? 13.492 34.125 5.059 1 87.44 194 LEU B O 1
ATOM 5371 N N . PRO B 1 195 ? 12.633 35.562 3.562 1 89.44 195 PRO B N 1
ATOM 5372 C CA . PRO B 1 195 ? 11.5 35.812 4.457 1 89.44 195 PRO B CA 1
ATOM 5373 C C . PRO B 1 195 ? 10.57 34.594 4.57 1 89.44 195 PRO B C 1
ATOM 5375 O O . PRO B 1 195 ? 10.492 33.781 3.65 1 89.44 195 PRO B O 1
ATOM 5378 N N . GLU B 1 196 ? 9.875 34.594 5.656 1 94.31 196 GLU B N 1
ATOM 5379 C CA . GLU B 1 196 ? 8.836 33.594 5.852 1 94.31 196 GLU B CA 1
ATOM 5380 C C . GLU B 1 196 ? 7.754 33.688 4.785 1 94.31 196 GLU B C 1
ATOM 5382 O O . GLU B 1 196 ? 7.445 34.781 4.309 1 94.31 196 GLU B O 1
ATOM 5387 N N . ILE B 1 197 ? 7.234 32.594 4.465 1 94.75 197 ILE B N 1
ATOM 5388 C CA . ILE B 1 197 ? 6.113 32.562 3.529 1 94.75 197 ILE B CA 1
ATOM 5389 C C . ILE B 1 197 ? 4.816 32.312 4.293 1 94.75 197 ILE B C 1
ATOM 5391 O O . ILE B 1 197 ? 4.613 31.219 4.84 1 94.75 197 ILE B O 1
ATOM 5395 N N . PRO B 1 198 ? 3.906 33.312 4.32 1 96.81 198 PRO B N 1
ATOM 5396 C CA . PRO B 1 198 ? 2.619 33.062 4.969 1 96.81 198 PRO B CA 1
ATOM 5397 C C . PRO B 1 198 ? 1.792 32 4.246 1 96.81 198 PRO B C 1
ATOM 5399 O O . PRO B 1 198 ? 1.665 32.062 3.02 1 96.81 198 PRO B O 1
ATOM 5402 N N . LEU B 1 199 ? 1.31 31.094 5.012 1 97.06 199 LEU B N 1
ATOM 5403 C CA . LEU B 1 199 ? 0.529 30 4.441 1 97.06 199 LEU B CA 1
ATOM 5404 C C . LEU B 1 199 ? -0.917 30.047 4.922 1 97.06 199 LEU B C 1
ATOM 5406 O O . LEU B 1 199 ? -1.178 30.406 6.074 1 97.06 199 LEU B O 1
ATOM 5410 N N . SER B 1 200 ? -1.824 29.734 4.008 1 94.88 200 SER B N 1
ATOM 5411 C CA . SER B 1 200 ? -3.26 29.641 4.258 1 94.88 200 SER B CA 1
ATOM 5412 C C . SER B 1 200 ? -3.918 28.656 3.301 1 94.88 200 SER B C 1
ATOM 5414 O O . SER B 1 200 ? -3.295 28.203 2.336 1 94.88 200 SER B O 1
ATOM 5416 N N . ARG B 1 201 ? -5.121 28.344 3.621 1 89.88 201 ARG B N 1
ATOM 5417 C CA . ARG B 1 201 ? -5.875 27.438 2.758 1 89.88 201 ARG B CA 1
ATOM 5418 C C . ARG B 1 201 ? -5.902 27.953 1.321 1 89.88 201 ARG B C 1
ATOM 5420 O O . ARG B 1 201 ? -5.816 27.156 0.375 1 89.88 201 ARG B O 1
ATOM 5427 N N . LYS B 1 202 ? -6.027 29.188 1.141 1 87.81 202 LYS B N 1
ATOM 5428 C CA . LYS B 1 202 ? -6.078 29.797 -0.186 1 87.81 202 LYS B CA 1
ATOM 5429 C C . LYS B 1 202 ? -4.754 29.609 -0.921 1 87.81 202 LYS B C 1
ATOM 5431 O O . LYS B 1 202 ? -4.734 29.281 -2.111 1 87.81 202 LYS B O 1
ATOM 5436 N N . VAL B 1 203 ? -3.682 29.781 -0.174 1 90.12 203 VAL B N 1
ATOM 5437 C CA . VAL B 1 203 ? -2.35 29.703 -0.764 1 90.12 203 VAL B CA 1
ATOM 5438 C C . VAL B 1 203 ? -2.047 28.266 -1.187 1 90.12 203 VAL B C 1
ATOM 5440 O O . VAL B 1 203 ? -1.449 28.047 -2.24 1 90.12 203 VAL B O 1
ATOM 5443 N N . VAL B 1 204 ? -2.564 27.312 -0.397 1 92.31 204 VAL B N 1
ATOM 5444 C CA . VAL B 1 204 ? -2.113 25.938 -0.616 1 92.31 204 VAL B CA 1
ATOM 5445 C C . VAL B 1 204 ? -3.18 25.156 -1.38 1 92.31 204 VAL B C 1
ATOM 5447 O O . VAL B 1 204 ? -3.039 23.953 -1.6 1 92.31 204 VAL B O 1
ATOM 5450 N N . GLN B 1 205 ? -4.145 25.719 -1.819 1 85.62 205 GLN B N 1
ATOM 5451 C CA . GLN B 1 205 ? -5.32 25.062 -2.373 1 85.62 205 GLN B CA 1
ATOM 5452 C C . GLN B 1 205 ? -4.938 24.141 -3.535 1 85.62 205 GLN B C 1
ATOM 5454 O O . GLN B 1 205 ? -5.438 23.016 -3.639 1 85.62 205 GLN B O 1
ATOM 5459 N N . ASN B 1 206 ? -3.973 24.531 -4.434 1 83.88 206 ASN B N 1
ATOM 5460 C CA . ASN B 1 206 ? -3.697 23.766 -5.645 1 83.88 206 ASN B CA 1
ATOM 5461 C C . ASN B 1 206 ? -2.215 23.422 -5.762 1 83.88 206 ASN B C 1
ATOM 5463 O O . ASN B 1 206 ? -1.744 23.062 -6.84 1 83.88 206 ASN B O 1
ATOM 5467 N N . ILE B 1 207 ? -1.575 23.547 -4.66 1 86.19 207 ILE B N 1
ATOM 5468 C CA . ILE B 1 207 ? -0.13 23.391 -4.777 1 86.19 207 ILE B CA 1
ATOM 5469 C C . ILE B 1 207 ? 0.204 21.922 -5.031 1 86.19 207 ILE B C 1
ATOM 5471 O O . ILE B 1 207 ? 1.266 21.594 -5.574 1 86.19 207 ILE B O 1
ATOM 5475 N N . HIS B 1 208 ? -0.674 21.031 -4.664 1 83.25 208 HIS B N 1
ATOM 5476 C CA . HIS B 1 208 ? -0.43 19.594 -4.801 1 83.25 208 HIS B CA 1
ATOM 5477 C C . HIS B 1 208 ? -0.513 19.156 -6.258 1 83.25 208 HIS B C 1
ATOM 5479 O O . HIS B 1 208 ? -0.103 18.047 -6.602 1 83.25 208 HIS B O 1
ATOM 5485 N N . LEU B 1 209 ? -1.008 19.953 -7.109 1 80.06 209 LEU B N 1
ATOM 5486 C CA . LEU B 1 209 ? -1.14 19.641 -8.523 1 80.06 209 LEU B CA 1
ATOM 5487 C C . LEU B 1 209 ? 0.193 19.797 -9.25 1 80.06 209 LEU B C 1
ATOM 5489 O O . LEU B 1 209 ? 0.343 19.359 -10.391 1 80.06 209 LEU B O 1
ATOM 5493 N N . SER B 1 210 ? 1.088 20.344 -8.492 1 79.81 210 SER B N 1
ATOM 5494 C CA . SER B 1 210 ? 2.424 20.516 -9.055 1 79.81 210 SER B CA 1
ATOM 5495 C C . SER B 1 210 ? 3.447 19.656 -8.312 1 79.81 210 SER B C 1
ATOM 5497 O O . SER B 1 210 ? 3.281 19.375 -7.121 1 79.81 210 SER B O 1
ATOM 5499 N N . GLY B 1 211 ? 4.41 19.266 -9.078 1 76.94 211 GLY B N 1
ATOM 5500 C CA . GLY B 1 211 ? 5.562 18.672 -8.422 1 76.94 211 GLY B CA 1
ATOM 5501 C C . GLY B 1 211 ? 6.453 19.703 -7.738 1 76.94 211 GLY B C 1
ATOM 5502 O O . GLY B 1 211 ? 6.219 20.906 -7.844 1 76.94 211 GLY B O 1
ATOM 5503 N N . GLY B 1 212 ? 7.387 19.094 -6.941 1 80.12 212 GLY B N 1
ATOM 5504 C CA . GLY B 1 212 ? 8.297 20 -6.246 1 80.12 212 GLY B CA 1
ATOM 5505 C C . GLY B 1 212 ? 7.805 20.391 -4.863 1 80.12 212 GLY B C 1
ATOM 5506 O O . GLY B 1 212 ? 7.086 19.625 -4.215 1 80.12 212 GLY B O 1
ATOM 5507 N N . SER B 1 213 ? 8.375 21.453 -4.438 1 84.94 213 SER B N 1
ATOM 5508 C CA . SER B 1 213 ? 8.016 21.984 -3.123 1 84.94 213 SER B CA 1
ATOM 5509 C C . SER B 1 213 ? 7.781 23.484 -3.176 1 84.94 213 SER B C 1
ATOM 5511 O O . SER B 1 213 ? 8.641 24.234 -3.637 1 84.94 213 SER B O 1
ATOM 5513 N N . LEU B 1 214 ? 6.656 23.875 -2.691 1 85.44 214 LEU B N 1
ATOM 5514 C CA . LEU B 1 214 ? 6.32 25.297 -2.578 1 85.44 214 LEU B CA 1
ATOM 5515 C C . LEU B 1 214 ? 7.406 26.047 -1.822 1 85.44 214 LEU B C 1
ATOM 5517 O O . LEU B 1 214 ? 7.691 27.219 -2.133 1 85.44 214 LEU B O 1
ATOM 5521 N N . LEU B 1 215 ? 8.062 25.406 -0.903 1 90.44 215 LEU B N 1
ATOM 5522 C CA . LEU B 1 215 ? 8.992 26.062 0.007 1 90.44 215 LEU B CA 1
ATOM 5523 C C . LEU B 1 215 ? 10.43 25.906 -0.482 1 90.44 215 LEU B C 1
ATOM 5525 O O . LEU B 1 215 ? 11.352 26.5 0.1 1 90.44 215 LEU B O 1
ATOM 5529 N N . GLY B 1 216 ? 10.562 25.203 -1.53 1 84.69 216 GLY B N 1
ATOM 5530 C CA . GLY B 1 216 ? 11.922 24.906 -1.942 1 84.69 216 GLY B CA 1
ATOM 5531 C C . GLY B 1 216 ? 12.641 23.969 -0.993 1 84.69 216 GLY B C 1
ATOM 5532 O O . GLY B 1 216 ? 12.117 23.625 0.074 1 84.69 216 GLY B O 1
ATOM 5533 N N . VAL B 1 217 ? 13.789 23.531 -1.47 1 80.75 217 VAL B N 1
ATOM 5534 C CA . VAL B 1 217 ? 14.547 22.594 -0.646 1 80.75 217 VAL B CA 1
ATOM 5535 C C . VAL B 1 217 ? 16.031 22.953 -0.656 1 80.75 217 VAL B C 1
ATOM 5537 O O . VAL B 1 217 ? 16.484 23.656 -1.558 1 80.75 217 VAL B O 1
ATOM 5540 N N . SER B 1 218 ? 16.656 22.625 0.445 1 78.19 218 SER B N 1
ATOM 5541 C CA . SER B 1 218 ? 18.109 22.766 0.479 1 78.19 218 SER B CA 1
ATOM 5542 C C . SER B 1 218 ? 18.75 21.719 1.372 1 78.19 218 SER B C 1
ATOM 5544 O O . SER B 1 218 ? 18.062 21.078 2.174 1 78.19 218 SER B O 1
ATOM 5546 N N . ARG B 1 219 ? 20.047 21.516 1.048 1 76.44 219 ARG B N 1
ATOM 5547 C CA . ARG B 1 219 ? 20.844 20.641 1.903 1 76.44 219 ARG B CA 1
ATOM 5548 C C . ARG B 1 219 ? 21.766 21.453 2.809 1 76.44 219 ARG B C 1
ATOM 5550 O O . ARG B 1 219 ? 22.203 22.547 2.438 1 76.44 219 ARG B O 1
ATOM 5557 N N . GLY B 1 220 ? 22 20.922 3.926 1 72 220 GLY B N 1
ATOM 5558 C CA . GLY B 1 220 ? 22.844 21.656 4.867 1 72 220 GLY B CA 1
ATOM 5559 C C . GLY B 1 220 ? 22.094 22.719 5.633 1 72 220 GLY B C 1
ATOM 5560 O O . GLY B 1 220 ? 20.875 22.875 5.48 1 72 220 GLY B O 1
ATOM 5561 N N . GLY B 1 221 ? 22.734 23.312 6.684 1 74.75 221 GLY B N 1
ATOM 5562 C CA . GLY B 1 221 ? 22.047 24.328 7.449 1 74.75 221 GLY B CA 1
ATOM 5563 C C . GLY B 1 221 ? 22.875 24.891 8.594 1 74.75 221 GLY B C 1
ATOM 5564 O O . GLY B 1 221 ? 24 24.438 8.82 1 74.75 221 GLY B O 1
ATOM 5565 N N . PRO B 1 222 ? 22.297 25.906 9.133 1 88.75 222 PRO B N 1
ATOM 5566 C CA . PRO B 1 222 ? 22.938 26.516 10.297 1 88.75 222 PRO B CA 1
ATOM 5567 C C . PRO B 1 222 ? 22.984 25.578 11.5 1 88.75 222 PRO B C 1
ATOM 5569 O O . PRO B 1 222 ? 22.594 24.406 11.391 1 88.75 222 PRO B O 1
ATOM 5572 N N . THR B 1 223 ? 23.562 26.062 12.539 1 91.5 223 THR B N 1
ATOM 5573 C CA . THR B 1 223 ? 23.641 25.266 13.758 1 91.5 223 THR B CA 1
ATOM 5574 C C . THR B 1 223 ? 22.266 25.156 14.422 1 91.5 223 THR B C 1
ATOM 5576 O O . THR B 1 223 ? 21.391 25.984 14.172 1 91.5 223 THR B O 1
ATOM 5579 N N . VAL B 1 224 ? 22.141 24.188 15.234 1 95.75 224 VAL B N 1
ATOM 5580 C CA . VAL B 1 224 ? 20.891 23.938 15.953 1 95.75 224 VAL B CA 1
ATOM 5581 C C . VAL B 1 224 ? 20.562 25.156 16.828 1 95.75 224 VAL B C 1
ATOM 5583 O O . VAL B 1 224 ? 19.391 25.562 16.922 1 95.75 224 VAL B O 1
ATOM 5586 N N . THR B 1 225 ? 21.562 25.719 17.453 1 95.94 225 THR B N 1
ATOM 5587 C CA . THR B 1 225 ? 21.375 26.875 18.328 1 95.94 225 THR B CA 1
ATOM 5588 C C . THR B 1 225 ? 20.828 28.062 17.531 1 95.94 225 THR B C 1
ATOM 5590 O O . THR B 1 225 ? 19.906 28.75 18.016 1 95.94 225 THR B O 1
ATOM 5593 N N . GLU B 1 226 ? 21.344 28.219 16.359 1 95.19 226 GLU B N 1
ATOM 5594 C CA . GLU B 1 226 ? 20.875 29.312 15.523 1 95.19 226 GLU B CA 1
ATOM 5595 C C . GLU B 1 226 ? 19.422 29.109 15.102 1 95.19 226 GLU B C 1
ATOM 5597 O O . GLU B 1 226 ? 18.656 30.062 15.023 1 95.19 226 GLU B O 1
ATOM 5602 N N . ILE B 1 227 ? 19.078 27.922 14.805 1 96.62 227 ILE B N 1
ATOM 5603 C CA . ILE B 1 227 ? 17.719 27.594 14.383 1 96.62 227 ILE B CA 1
ATOM 5604 C C . ILE B 1 227 ? 16.75 27.891 15.531 1 96.62 227 ILE B C 1
ATOM 5606 O O . ILE B 1 227 ? 15.727 28.547 15.328 1 96.62 227 ILE B O 1
ATOM 5610 N N . VAL B 1 228 ? 17.062 27.453 16.719 1 97.62 228 VAL B N 1
ATOM 5611 C CA . VAL B 1 228 ? 16.188 27.609 17.875 1 97.62 228 VAL B CA 1
ATOM 5612 C C . VAL B 1 228 ? 16.125 29.078 18.281 1 97.62 228 VAL B C 1
ATOM 5614 O O . VAL B 1 228 ? 15.086 29.562 18.734 1 97.62 228 VAL B O 1
ATOM 5617 N N . ASP B 1 229 ? 17.281 29.828 18.156 1 97.19 229 ASP B N 1
ATOM 5618 C CA . ASP B 1 229 ? 17.266 31.281 18.375 1 97.19 229 ASP B CA 1
ATOM 5619 C C . ASP B 1 229 ? 16.25 31.953 17.453 1 97.19 229 ASP B C 1
ATOM 5621 O O . ASP B 1 229 ? 15.469 32.781 17.906 1 97.19 229 ASP B O 1
ATOM 5625 N N . SER B 1 230 ? 16.375 31.562 16.234 1 96.31 230 SER B N 1
ATOM 5626 C CA . SER B 1 230 ? 15.469 32.125 15.25 1 96.31 230 SER B CA 1
ATOM 5627 C C . SER B 1 230 ? 14.016 31.797 15.578 1 96.31 230 SER B C 1
ATOM 5629 O O . SER B 1 230 ? 13.133 32.656 15.445 1 96.31 230 SER B O 1
ATOM 5631 N N . MET B 1 231 ? 13.703 30.594 15.984 1 97.44 231 MET B N 1
ATOM 5632 C CA . MET B 1 231 ? 12.352 30.172 16.359 1 97.44 231 MET B CA 1
ATOM 5633 C C . MET B 1 231 ? 11.828 31 17.531 1 97.44 231 MET B C 1
ATOM 5635 O O . MET B 1 231 ? 10.68 31.422 17.531 1 97.44 231 MET B O 1
ATOM 5639 N N . GLU B 1 232 ? 12.664 31.188 18.5 1 96.88 232 GLU B N 1
ATOM 5640 C CA . GLU B 1 232 ? 12.297 31.969 19.672 1 96.88 232 GLU B CA 1
ATOM 5641 C C . GLU B 1 232 ? 11.984 33.406 19.281 1 96.88 232 GLU B C 1
ATOM 5643 O O . GLU B 1 232 ? 10.977 33.969 19.734 1 96.88 232 GLU B O 1
ATOM 5648 N N . GLU B 1 233 ? 12.82 33.938 18.469 1 96.19 233 GLU B N 1
ATOM 5649 C CA . GLU B 1 233 ? 12.641 35.344 18.031 1 96.19 233 GLU B CA 1
ATOM 5650 C C . GLU B 1 233 ? 11.344 35.5 17.234 1 96.19 233 GLU B C 1
ATOM 5652 O O . GLU B 1 233 ? 10.656 36.5 17.359 1 96.19 233 GLU B O 1
ATOM 5657 N N . ARG B 1 234 ? 11 34.531 16.516 1 95.81 234 ARG B N 1
ATOM 5658 C CA . ARG B 1 234 ? 9.852 34.562 15.617 1 95.81 234 ARG B CA 1
ATOM 5659 C C . ARG B 1 234 ? 8.578 34.125 16.328 1 95.81 234 ARG B C 1
ATOM 5661 O O . ARG B 1 234 ? 7.48 34.281 15.797 1 95.81 234 ARG B O 1
ATOM 5668 N N . GLY B 1 235 ? 8.711 33.531 17.469 1 97.19 235 GLY B N 1
ATOM 5669 C CA . GLY B 1 235 ? 7.574 33.062 18.25 1 97.19 235 GLY B CA 1
ATOM 5670 C C . GLY B 1 235 ? 7.012 31.734 17.734 1 97.19 235 GLY B C 1
ATOM 5671 O O . GLY B 1 235 ? 5.824 31.453 17.922 1 97.19 235 GLY B O 1
ATOM 5672 N N . ILE B 1 236 ? 7.781 30.969 17.078 1 98.12 236 ILE B N 1
ATOM 5673 C CA . ILE B 1 236 ? 7.348 29.688 16.531 1 98.12 236 ILE B CA 1
ATOM 5674 C C . ILE B 1 236 ? 7.301 28.641 17.641 1 98.12 236 ILE B C 1
ATOM 5676 O O . ILE B 1 236 ? 8.312 28.375 18.297 1 98.12 236 ILE B O 1
ATOM 5680 N N . ASN B 1 237 ? 6.148 28.016 17.828 1 98.38 237 ASN B N 1
ATOM 5681 C CA . ASN B 1 237 ? 6.07 27.016 18.891 1 98.38 237 ASN B CA 1
ATOM 5682 C C . ASN B 1 237 ? 5.566 25.672 18.359 1 98.38 237 ASN B C 1
ATOM 5684 O O . ASN B 1 237 ? 5.34 24.75 19.125 1 98.38 237 ASN B O 1
ATOM 5688 N N . MET B 1 238 ? 5.355 25.531 17.062 1 98.62 238 MET B N 1
ATOM 5689 C CA . MET B 1 238 ? 5.176 24.266 16.359 1 98.62 238 MET B CA 1
ATOM 5690 C C . MET B 1 238 ? 6.035 24.219 15.102 1 98.62 238 MET B C 1
ATOM 5692 O O . MET B 1 238 ? 6.016 25.156 14.297 1 98.62 238 MET B O 1
ATOM 5696 N N . LEU B 1 239 ? 6.809 23.172 14.984 1 98.81 239 LEU B N 1
ATOM 5697 C CA . LEU B 1 239 ? 7.668 23.016 13.82 1 98.81 239 LEU B CA 1
ATOM 5698 C C . LEU B 1 239 ? 7.438 21.672 13.148 1 98.81 239 LEU B C 1
ATOM 5700 O O . LEU B 1 239 ? 7.578 20.625 13.789 1 98.81 239 LEU B O 1
ATOM 5704 N N . PHE B 1 240 ? 7.027 21.688 11.93 1 98.81 240 PHE B N 1
ATOM 5705 C CA . PHE B 1 240 ? 6.883 20.5 11.109 1 98.81 240 PHE B CA 1
ATOM 5706 C C . PHE B 1 240 ? 8.047 20.375 10.133 1 98.81 240 PHE B C 1
ATOM 5708 O O . PHE B 1 240 ? 8.25 21.234 9.281 1 98.81 240 PHE B O 1
ATOM 5715 N N . VAL B 1 241 ? 8.766 19.297 10.258 1 98.25 241 VAL B N 1
ATOM 5716 C CA . VAL B 1 241 ? 10 19.094 9.5 1 98.25 241 VAL B CA 1
ATOM 5717 C C . VAL B 1 241 ? 9.82 17.953 8.508 1 98.25 241 VAL B C 1
ATOM 5719 O O . VAL B 1 241 ? 9.664 16.797 8.906 1 98.25 241 VAL B O 1
ATOM 5722 N N . LEU B 1 242 ? 9.859 18.234 7.215 1 97.69 242 LEU B N 1
ATOM 5723 C CA . LEU B 1 242 ? 9.703 17.25 6.156 1 97.69 242 LEU B CA 1
ATOM 5724 C C . LEU B 1 242 ? 11.047 16.875 5.551 1 97.69 242 LEU B C 1
ATOM 5726 O O . LEU B 1 242 ? 11.734 17.734 4.984 1 97.69 242 LEU B O 1
ATOM 5730 N N . GLY B 1 243 ? 11.453 15.68 5.723 1 95.5 243 GLY B N 1
ATOM 5731 C CA . GLY B 1 243 ? 12.742 15.281 5.168 1 95.5 243 GLY B CA 1
ATOM 5732 C C . GLY B 1 243 ? 13.109 13.844 5.484 1 95.5 243 GLY B C 1
ATOM 5733 O O . GLY B 1 243 ? 12.281 13.078 5.984 1 95.5 243 GLY B O 1
ATOM 5734 N N . GLY B 1 244 ? 14.289 13.438 5.09 1 93.88 244 GLY B N 1
ATOM 5735 C CA . GLY B 1 244 ? 14.781 12.086 5.297 1 93.88 244 GLY B CA 1
ATOM 5736 C C . GLY B 1 244 ? 15.531 11.914 6.602 1 93.88 244 GLY B C 1
ATOM 5737 O O . GLY B 1 244 ? 15.195 12.547 7.605 1 93.88 244 GLY B O 1
ATOM 5738 N N . ASN B 1 245 ? 16.484 11.016 6.652 1 93.12 245 ASN B N 1
ATOM 5739 C CA . ASN B 1 245 ? 17.234 10.656 7.855 1 93.12 245 ASN B CA 1
ATOM 5740 C C . ASN B 1 245 ? 17.984 11.852 8.422 1 93.12 245 ASN B C 1
ATOM 5742 O O . ASN B 1 245 ? 17.875 12.156 9.617 1 93.12 245 ASN B O 1
ATOM 5746 N N . GLY B 1 246 ? 18.719 12.508 7.555 1 91.69 246 GLY B N 1
ATOM 5747 C CA . GLY B 1 246 ? 19.453 13.672 8.016 1 91.69 246 GLY B CA 1
ATOM 5748 C C . GLY B 1 246 ? 18.562 14.773 8.562 1 91.69 246 GLY B C 1
ATOM 5749 O O . GLY B 1 246 ? 18.891 15.398 9.562 1 91.69 246 GLY B O 1
ATOM 5750 N N . THR B 1 247 ? 17.516 15.008 7.867 1 94.06 247 THR B N 1
ATOM 5751 C CA . THR B 1 247 ? 16.547 16.016 8.281 1 94.06 247 THR B CA 1
ATOM 5752 C C . THR B 1 247 ? 15.93 15.664 9.625 1 94.06 247 THR B C 1
ATOM 5754 O O . THR B 1 247 ? 15.734 16.531 10.477 1 94.06 247 THR B O 1
ATOM 5757 N N . HIS B 1 248 ? 15.648 14.406 9.852 1 96.38 248 HIS B N 1
ATOM 5758 C CA . HIS B 1 248 ? 15.086 13.953 11.125 1 96.38 248 HIS B CA 1
ATOM 5759 C C . HIS B 1 248 ? 16.109 14.078 12.25 1 96.38 248 HIS B C 1
ATOM 5761 O O . HIS B 1 248 ? 15.742 14.359 13.391 1 96.38 248 HIS B O 1
ATOM 5767 N N . ALA B 1 249 ? 17.328 13.812 11.945 1 95.81 249 ALA B N 1
ATOM 5768 C CA . ALA B 1 249 ? 18.359 14.047 12.945 1 95.81 249 ALA B CA 1
ATOM 5769 C C . ALA B 1 249 ? 18.375 15.508 13.391 1 95.81 249 ALA B C 1
ATOM 5771 O O . ALA B 1 249 ? 18.5 15.797 14.586 1 95.81 249 ALA B O 1
ATOM 5772 N N . GLY B 1 250 ? 18.266 16.391 12.398 1 95.75 250 GLY B N 1
ATOM 5773 C CA . GLY B 1 250 ? 18.156 17.797 12.719 1 95.75 250 GLY B CA 1
ATOM 5774 C C . GLY B 1 250 ? 16.922 18.125 13.562 1 95.75 250 GLY B C 1
ATOM 5775 O O . GLY B 1 250 ? 17.016 18.891 14.516 1 95.75 250 GLY B O 1
ATOM 5776 N N . ALA B 1 251 ? 15.828 17.516 13.227 1 97.69 251 ALA B N 1
ATOM 5777 C CA . ALA B 1 251 ? 14.594 17.719 13.977 1 97.69 251 ALA B CA 1
ATOM 5778 C C . ALA B 1 251 ? 14.758 17.281 15.43 1 97.69 251 ALA B C 1
ATOM 5780 O O . ALA B 1 251 ? 14.281 17.953 16.344 1 97.69 251 ALA B O 1
ATOM 5781 N N . ASN B 1 252 ? 15.352 16.141 15.609 1 97.81 252 ASN B N 1
ATOM 5782 C CA . ASN B 1 252 ? 15.609 15.641 16.953 1 97.81 252 ASN B CA 1
ATOM 5783 C C . ASN B 1 252 ? 16.516 16.578 17.734 1 97.81 252 ASN B C 1
ATOM 5785 O O . ASN B 1 252 ? 16.297 16.812 18.922 1 97.81 252 ASN B O 1
ATOM 5789 N N . ALA B 1 253 ? 17.547 17.078 17.078 1 97.69 253 ALA B N 1
ATOM 5790 C CA . ALA B 1 253 ? 18.453 18.031 17.719 1 97.69 253 ALA B CA 1
ATOM 5791 C C . ALA B 1 253 ? 17.719 19.312 18.125 1 97.69 253 ALA B C 1
ATOM 5793 O O . ALA B 1 253 ? 17.953 19.859 19.203 1 97.69 253 ALA B O 1
ATOM 5794 N N . ILE B 1 254 ? 16.891 19.781 17.281 1 98 254 ILE B N 1
ATOM 5795 C CA . ILE B 1 254 ? 16.094 20.969 17.562 1 98 254 ILE B CA 1
ATOM 5796 C C . ILE B 1 254 ? 15.18 20.719 18.766 1 98 254 ILE B C 1
ATOM 5798 O O . ILE B 1 254 ? 15.094 21.547 19.672 1 98 254 ILE B O 1
ATOM 5802 N N . HIS B 1 255 ? 14.492 19.562 18.781 1 98.25 255 HIS B N 1
ATOM 5803 C CA . HIS B 1 255 ? 13.648 19.172 19.891 1 98.25 255 HIS B CA 1
ATOM 5804 C C . HIS B 1 255 ? 14.422 19.188 21.203 1 98.25 255 HIS B C 1
ATOM 5806 O O . HIS B 1 255 ? 13.961 19.781 22.188 1 98.25 255 HIS B O 1
ATOM 5812 N N . ASN B 1 256 ? 15.562 18.562 21.203 1 97.81 256 ASN B N 1
ATOM 5813 C CA . ASN B 1 256 ? 16.375 18.484 22.406 1 97.81 256 ASN B CA 1
ATOM 5814 C C . ASN B 1 256 ? 16.797 19.859 22.891 1 97.81 256 ASN B C 1
ATOM 5816 O O . ASN B 1 256 ? 16.797 20.125 24.094 1 97.81 256 ASN B O 1
ATOM 5820 N N . GLU B 1 257 ? 17.172 20.703 21.938 1 97.81 257 GLU B N 1
ATOM 5821 C CA . GLU B 1 257 ? 17.562 22.062 22.297 1 97.81 257 GLU B CA 1
ATOM 5822 C C . GLU B 1 257 ? 16.391 22.828 22.906 1 97.81 257 GLU B C 1
ATOM 5824 O O . GLU B 1 257 ? 16.578 23.578 23.875 1 97.81 257 GLU B O 1
ATOM 5829 N N . CYS B 1 258 ? 15.258 22.688 22.391 1 97.75 258 CYS B N 1
ATOM 5830 C CA . CYS B 1 258 ? 14.062 23.344 22.922 1 97.75 258 CYS B CA 1
ATOM 5831 C C . CYS B 1 258 ? 13.781 22.859 24.344 1 97.75 258 CYS B C 1
ATOM 5833 O O . CYS B 1 258 ? 13.422 23.656 25.203 1 97.75 258 CYS B O 1
ATOM 5835 N N . VAL B 1 259 ? 13.898 21.562 24.562 1 96.56 259 VAL B N 1
ATOM 5836 C CA . VAL B 1 259 ? 13.68 21 25.891 1 96.56 259 VAL B CA 1
ATOM 5837 C C . VAL B 1 259 ? 14.695 21.578 26.875 1 96.56 259 VAL B C 1
ATOM 5839 O O . VAL B 1 259 ? 14.336 21.969 27.984 1 96.56 259 VAL B O 1
ATOM 5842 N N . LYS B 1 260 ? 15.898 21.625 26.438 1 96.56 260 LYS B N 1
ATOM 5843 C CA . LYS B 1 260 ? 16.984 22.156 27.266 1 96.56 260 LYS B CA 1
ATOM 5844 C C . LYS B 1 260 ? 16.688 23.594 27.703 1 96.56 260 LYS B C 1
ATOM 5846 O O . LYS B 1 260 ? 16.953 23.969 28.844 1 96.56 260 LYS B O 1
ATOM 5851 N N . ARG B 1 261 ? 16.156 24.359 26.781 1 96.81 261 ARG B N 1
ATOM 5852 C CA . ARG B 1 261 ? 15.883 25.766 27.031 1 96.81 261 ARG B CA 1
ATOM 5853 C C . ARG B 1 261 ? 14.523 25.953 27.688 1 96.81 261 ARG B C 1
ATOM 5855 O O . ARG B 1 261 ? 14.102 27.078 27.953 1 96.81 261 ARG B O 1
ATOM 5862 N N . ARG B 1 262 ? 13.789 24.844 27.891 1 95.38 262 ARG B N 1
ATOM 5863 C CA . ARG B 1 262 ? 12.461 24.844 28.484 1 95.38 262 ARG B CA 1
ATOM 5864 C C . ARG B 1 262 ? 11.492 25.672 27.641 1 95.38 262 ARG B C 1
ATOM 5866 O O . ARG B 1 262 ? 10.758 26.516 28.188 1 95.38 262 ARG B O 1
ATOM 5873 N N . MET B 1 263 ? 11.656 25.547 26.359 1 96.5 263 MET B N 1
ATOM 5874 C CA . MET B 1 263 ? 10.695 26.125 25.406 1 96.5 263 MET B CA 1
ATOM 5875 C C . MET B 1 263 ? 9.562 25.141 25.109 1 96.5 263 MET B C 1
ATOM 5877 O O . MET B 1 263 ? 9.812 23.984 24.812 1 96.5 263 MET B O 1
ATOM 5881 N N . LYS B 1 264 ? 8.344 25.594 25.281 1 96.62 264 LYS B N 1
ATOM 5882 C CA . LYS B 1 264 ? 7.191 24.766 24.938 1 96.62 264 LYS B CA 1
ATOM 5883 C C . LYS B 1 264 ? 6.969 24.734 23.422 1 96.62 264 LYS B C 1
ATOM 5885 O O . LYS B 1 264 ? 6.184 25.516 22.891 1 96.62 264 LYS B O 1
ATOM 5890 N N . VAL B 1 265 ? 7.664 23.859 22.75 1 97.88 265 VAL B N 1
ATOM 5891 C CA . VAL B 1 265 ? 7.625 23.75 21.297 1 97.88 265 VAL B CA 1
ATOM 5892 C C . VAL B 1 265 ? 7.395 22.297 20.891 1 97.88 265 VAL B C 1
ATOM 5894 O O . VAL B 1 265 ? 7.957 21.375 21.5 1 97.88 265 VAL B O 1
ATOM 5897 N N . ALA B 1 266 ? 6.52 22.062 19.969 1 98.5 266 ALA B N 1
ATOM 5898 C CA . ALA B 1 266 ? 6.332 20.734 19.375 1 98.5 266 ALA B CA 1
ATOM 5899 C C . ALA B 1 266 ? 7.082 20.625 18.047 1 98.5 266 ALA B C 1
ATOM 5901 O O . ALA B 1 266 ? 6.863 21.406 17.125 1 98.5 266 ALA B O 1
ATOM 5902 N N . VAL B 1 267 ? 8 19.703 17.969 1 98.75 267 VAL B N 1
ATOM 5903 C CA . VAL B 1 267 ? 8.75 19.406 16.75 1 98.75 267 VAL B CA 1
ATOM 5904 C C . VAL B 1 267 ? 8.328 18.047 16.203 1 98.75 267 VAL B C 1
ATOM 5906 O O . VAL B 1 267 ? 8.516 17.016 16.859 1 98.75 267 VAL B O 1
ATOM 5909 N N . VAL B 1 268 ? 7.73 18 15.039 1 98.81 268 VAL B N 1
ATOM 5910 C CA . VAL B 1 268 ? 7.211 16.766 14.461 1 98.81 268 VAL B CA 1
ATOM 5911 C C . VAL B 1 268 ? 7.801 16.562 13.07 1 98.81 268 VAL B C 1
ATOM 5913 O O . VAL B 1 268 ? 7.73 17.453 12.219 1 98.81 268 VAL B O 1
ATOM 5916 N N . GLY B 1 269 ? 8.391 15.406 12.867 1 98.56 269 GLY B N 1
ATOM 5917 C CA . GLY B 1 269 ? 8.922 15.047 11.562 1 98.56 269 GLY B CA 1
ATOM 5918 C C . GLY B 1 269 ? 7.914 14.328 10.688 1 98.56 269 GLY B C 1
ATOM 5919 O O . GLY B 1 269 ? 7.031 13.633 11.188 1 98.56 269 GLY B O 1
ATOM 5920 N N . VAL B 1 270 ? 7.992 14.484 9.391 1 98.5 270 VAL B N 1
ATOM 5921 C CA . VAL B 1 270 ? 7.281 13.719 8.367 1 98.5 270 VAL B CA 1
ATOM 5922 C C . VAL B 1 270 ? 8.281 13.07 7.422 1 98.5 270 VAL B C 1
ATOM 5924 O O . VAL B 1 270 ? 9.109 13.758 6.816 1 98.5 270 VAL B O 1
ATOM 5927 N N . PRO B 1 271 ? 8.242 11.781 7.254 1 97.62 271 PRO B N 1
ATOM 5928 C CA . PRO B 1 271 ? 9.305 11.039 6.57 1 97.62 271 PRO B CA 1
ATOM 5929 C C . PRO B 1 271 ? 9.234 11.18 5.051 1 97.62 271 PRO B C 1
ATOM 5931 O O . PRO B 1 271 ? 8.516 10.43 4.391 1 97.62 271 PRO B O 1
ATOM 5934 N N . LYS B 1 272 ? 10.078 11.992 4.566 1 94.69 272 LYS B N 1
ATOM 5935 C CA . LYS B 1 272 ? 10.164 12.312 3.143 1 94.69 272 LYS B CA 1
ATOM 5936 C C . LYS B 1 272 ? 11.391 11.648 2.51 1 94.69 272 LYS B C 1
ATOM 5938 O O . LYS B 1 272 ? 12.523 12.062 2.762 1 94.69 272 LYS B O 1
ATOM 5943 N N . THR B 1 273 ? 11.203 10.656 1.66 1 93.81 273 THR B N 1
ATOM 5944 C CA . THR B 1 273 ? 12.258 10.07 0.842 1 93.81 273 THR B CA 1
ATOM 5945 C C . THR B 1 273 ? 11.672 9.117 -0.196 1 93.81 273 THR B C 1
ATOM 5947 O O . THR B 1 273 ? 10.742 8.359 0.1 1 93.81 273 THR B O 1
ATOM 5950 N N . ILE B 1 274 ? 12.219 9.141 -1.353 1 94.56 274 ILE B N 1
ATOM 5951 C CA . ILE B 1 274 ? 11.805 8.164 -2.352 1 94.56 274 ILE B CA 1
ATOM 5952 C C . ILE B 1 274 ? 12.562 6.852 -2.139 1 94.56 274 ILE B C 1
ATOM 5954 O O . ILE B 1 274 ? 12.188 5.816 -2.693 1 94.56 274 ILE B O 1
ATOM 5958 N N . ASP B 1 275 ? 13.594 6.863 -1.359 1 93.19 275 ASP B N 1
ATOM 5959 C CA . ASP B 1 275 ? 14.484 5.719 -1.217 1 93.19 275 ASP B CA 1
ATOM 5960 C C . ASP B 1 275 ? 13.875 4.652 -0.315 1 93.19 275 ASP B C 1
ATOM 5962 O O . ASP B 1 275 ? 14.336 3.51 -0.289 1 93.19 275 ASP B O 1
ATOM 5966 N N . ASN B 1 276 ? 12.883 5.023 0.458 1 95.56 276 ASN B N 1
ATOM 5967 C CA . ASN B 1 276 ? 12.234 4.113 1.396 1 95.56 276 ASN B CA 1
ATOM 5968 C C . ASN B 1 276 ? 13.227 3.559 2.416 1 95.56 276 ASN B C 1
ATOM 5970 O O . ASN B 1 276 ? 13.172 2.377 2.762 1 95.56 276 ASN B O 1
ATOM 5974 N N . ASP B 1 277 ? 14.094 4.473 2.994 1 93.81 277 ASP B N 1
ATOM 5975 C CA . ASP B 1 277 ? 15.195 3.988 3.818 1 93.81 277 ASP B CA 1
ATOM 5976 C C . ASP B 1 277 ? 15.055 4.465 5.262 1 93.81 277 ASP B C 1
ATOM 5978 O O . ASP B 1 277 ? 16.047 4.664 5.957 1 93.81 277 ASP B O 1
ATOM 5982 N N . ILE B 1 278 ? 13.836 4.762 5.711 1 95.06 278 ILE B N 1
ATOM 5983 C CA . ILE B 1 278 ? 13.578 5.098 7.105 1 95.06 278 ILE B CA 1
ATOM 5984 C C . ILE B 1 278 ? 13.039 3.871 7.84 1 95.06 278 ILE B C 1
ATOM 5986 O O . ILE B 1 278 ? 12.148 3.182 7.336 1 95.06 278 ILE B O 1
ATOM 5990 N N . LEU B 1 279 ? 13.469 3.635 9.055 1 94.69 279 LEU B N 1
ATOM 5991 C CA . LEU B 1 279 ? 13.227 2.389 9.773 1 94.69 279 LEU B CA 1
ATOM 5992 C C . LEU B 1 279 ? 11.781 2.32 10.266 1 94.69 279 LEU B C 1
ATOM 5994 O O . LEU B 1 279 ? 11.172 3.35 10.562 1 94.69 279 LEU B O 1
ATOM 5998 N N . HIS B 1 280 ? 11.234 1.137 10.359 1 94.5 280 HIS B N 1
ATOM 5999 C CA . HIS B 1 280 ? 10.039 0.714 11.078 1 94.5 280 HIS B CA 1
ATOM 6000 C C . HIS B 1 280 ? 8.773 1.048 10.289 1 94.5 280 HIS B C 1
ATOM 6002 O O . HIS B 1 280 ? 7.684 0.586 10.625 1 94.5 280 HIS B O 1
ATOM 6008 N N . MET B 1 281 ? 8.898 1.793 9.266 1 95.19 281 MET B N 1
ATOM 6009 C CA . MET B 1 281 ? 7.723 2.162 8.484 1 95.19 281 MET B CA 1
ATOM 6010 C C . MET B 1 281 ? 7.578 1.267 7.262 1 95.19 281 MET B C 1
ATOM 6012 O O . MET B 1 281 ? 8.57 0.763 6.734 1 95.19 281 MET B O 1
ATOM 6016 N N . ASP B 1 282 ? 6.348 1.069 6.812 1 95.19 282 ASP B N 1
ATOM 6017 C CA . ASP B 1 282 ? 6.082 0.292 5.609 1 95.19 282 ASP B CA 1
ATOM 6018 C C . ASP B 1 282 ? 6.699 0.955 4.379 1 95.19 282 ASP B C 1
ATOM 6020 O O . ASP B 1 282 ? 7.277 0.278 3.525 1 95.19 282 ASP B O 1
ATOM 6024 N N . LYS B 1 283 ? 6.477 2.189 4.316 1 95.62 283 LYS B N 1
ATOM 6025 C CA . LYS B 1 283 ? 6.996 2.979 3.205 1 95.62 283 LYS B CA 1
ATOM 6026 C C . LYS B 1 283 ? 7 4.465 3.541 1 95.62 283 LYS B C 1
ATOM 6028 O O . LYS B 1 283 ? 6.293 4.906 4.449 1 95.62 283 LYS B O 1
ATOM 6033 N N . THR B 1 284 ? 7.82 5.195 2.852 1 96.69 284 THR B N 1
ATOM 6034 C CA . THR B 1 284 ? 7.844 6.652 2.916 1 96.69 284 THR B CA 1
ATOM 6035 C C . THR B 1 284 ? 7.125 7.258 1.712 1 96.69 284 THR B C 1
ATOM 6037 O O . THR B 1 284 ? 6.934 6.59 0.695 1 96.69 284 THR B O 1
ATOM 6040 N N . PHE B 1 285 ? 6.633 8.477 1.901 1 95.56 285 PHE B N 1
ATOM 6041 C CA . PHE B 1 285 ? 5.887 9.031 0.777 1 95.56 285 PHE B CA 1
ATOM 6042 C C . PHE B 1 285 ? 6.832 9.438 -0.349 1 95.56 285 PHE B C 1
ATOM 6044 O O . PHE B 1 285 ? 7.957 9.867 -0.097 1 95.56 285 PHE B O 1
ATOM 6051 N N . GLY B 1 286 ? 6.34 9.273 -1.547 1 95.31 286 GLY B N 1
ATOM 6052 C CA . GLY B 1 286 ? 7.113 9.5 -2.756 1 95.31 286 GLY B CA 1
ATOM 6053 C C . GLY B 1 286 ? 7.637 8.219 -3.379 1 95.31 286 GLY B C 1
ATOM 6054 O O . GLY B 1 286 ? 7.918 8.18 -4.578 1 95.31 286 GLY B O 1
ATOM 6055 N N . PHE B 1 287 ? 7.75 7.215 -2.545 1 95.94 287 PHE B N 1
ATOM 6056 C CA . PHE B 1 287 ? 8.312 5.941 -2.986 1 95.94 287 PHE B CA 1
ATOM 6057 C C . PHE B 1 287 ? 7.449 5.316 -4.074 1 95.94 287 PHE B C 1
ATOM 6059 O O . PHE B 1 287 ? 7.957 4.91 -5.121 1 95.94 287 PHE B O 1
ATOM 6066 N N . ASP B 1 288 ? 6.152 5.242 -3.855 1 96.56 288 ASP B N 1
ATOM 6067 C CA . ASP B 1 288 ? 5.246 4.629 -4.824 1 96.56 288 ASP B CA 1
ATOM 6068 C C . ASP B 1 288 ? 5.277 5.375 -6.156 1 96.56 288 ASP B C 1
ATOM 6070 O O . ASP B 1 288 ? 5.211 4.762 -7.219 1 96.56 288 ASP B O 1
ATOM 6074 N N . THR B 1 289 ? 5.289 6.66 -6.09 1 96 289 THR B N 1
ATOM 6075 C CA . THR B 1 289 ? 5.352 7.469 -7.301 1 96 289 THR B CA 1
ATOM 6076 C C . THR B 1 289 ? 6.648 7.203 -8.062 1 96 289 THR B C 1
ATOM 6078 O O . THR B 1 289 ? 6.645 7.098 -9.289 1 96 289 THR B O 1
ATOM 6081 N N . ALA B 1 290 ? 7.727 7.137 -7.316 1 95.25 290 ALA B N 1
ATOM 6082 C CA . ALA B 1 290 ? 9.008 6.859 -7.957 1 95.25 290 ALA B CA 1
ATOM 6083 C C . ALA B 1 290 ? 8.984 5.512 -8.672 1 95.25 290 ALA B C 1
ATOM 6085 O O . ALA B 1 290 ? 9.484 5.391 -9.797 1 95.25 290 ALA B O 1
ATOM 6086 N N . VAL B 1 291 ? 8.469 4.523 -8.039 1 96.69 291 VAL B N 1
ATOM 6087 C CA . VAL B 1 291 ? 8.367 3.191 -8.625 1 96.69 291 VAL B CA 1
ATOM 6088 C C . VAL B 1 291 ? 7.48 3.242 -9.867 1 96.69 291 VAL B C 1
ATOM 6090 O O . VAL B 1 291 ? 7.805 2.635 -10.891 1 96.69 291 VAL B O 1
ATOM 6093 N N . GLU B 1 292 ? 6.402 3.967 -9.797 1 94.94 292 GLU B N 1
ATOM 6094 C CA . GLU B 1 292 ? 5.5 4.121 -10.93 1 94.94 292 GLU B CA 1
ATOM 6095 C C . GLU B 1 292 ? 6.199 4.801 -12.102 1 94.94 292 GLU B C 1
ATOM 6097 O O . GLU B 1 292 ? 6.09 4.348 -13.242 1 94.94 292 GLU B O 1
ATOM 6102 N N . GLU B 1 293 ? 6.867 5.863 -11.82 1 93.88 293 GLU B N 1
ATOM 6103 C CA . GLU B 1 293 ? 7.555 6.605 -12.875 1 93.88 293 GLU B CA 1
ATOM 6104 C C . GLU B 1 293 ? 8.695 5.789 -13.477 1 93.88 293 GLU B C 1
ATOM 6106 O O . GLU B 1 293 ? 9 5.922 -14.664 1 93.88 293 GLU B O 1
ATOM 6111 N N . ALA B 1 294 ? 9.266 4.961 -12.664 1 94.94 294 ALA B N 1
ATOM 6112 C CA . ALA B 1 294 ? 10.336 4.094 -13.148 1 94.94 294 ALA B CA 1
ATOM 6113 C C . ALA B 1 294 ? 9.836 3.143 -14.227 1 94.94 294 ALA B C 1
ATOM 6115 O O . ALA B 1 294 ? 10.617 2.662 -15.055 1 94.94 294 ALA B O 1
ATOM 6116 N N . GLN B 1 295 ? 8.562 2.84 -14.211 1 93.56 295 GLN B N 1
ATOM 6117 C CA . GLN B 1 295 ? 8 1.918 -15.195 1 93.56 295 GLN B CA 1
ATOM 6118 C C . GLN B 1 295 ? 8.188 2.445 -16.609 1 93.56 295 GLN B C 1
ATOM 6120 O O . GLN B 1 295 ? 8.422 1.671 -17.547 1 93.56 295 GLN B O 1
ATOM 6125 N N . ARG B 1 296 ? 8.078 3.734 -16.75 1 90.69 296 ARG B N 1
ATOM 6126 C CA . ARG B 1 296 ? 8.266 4.328 -18.078 1 90.69 296 ARG B CA 1
ATOM 6127 C C . ARG B 1 296 ? 9.672 4.074 -18.594 1 90.69 296 ARG B C 1
ATOM 6129 O O . ARG B 1 296 ? 9.852 3.77 -19.781 1 90.69 296 ARG B O 1
ATOM 6136 N N . ALA B 1 297 ? 10.594 4.238 -17.75 1 92.94 297 ALA B N 1
ATOM 6137 C CA . ALA B 1 297 ? 11.984 4.004 -18.125 1 92.94 297 ALA B CA 1
ATOM 6138 C C . ALA B 1 297 ? 12.219 2.537 -18.484 1 92.94 297 ALA B C 1
ATOM 6140 O O . ALA B 1 297 ? 12.852 2.232 -19.5 1 92.94 297 ALA B O 1
ATOM 6141 N N . ILE B 1 298 ? 11.695 1.628 -17.734 1 94.5 298 ILE B N 1
ATOM 6142 C CA . ILE B 1 298 ? 11.867 0.198 -17.969 1 94.5 298 ILE B CA 1
ATOM 6143 C C . ILE B 1 298 ? 11.164 -0.203 -19.266 1 94.5 298 ILE B C 1
ATOM 6145 O O . ILE B 1 298 ? 11.711 -0.973 -20.062 1 94.5 298 ILE B O 1
ATOM 6149 N N . ASN B 1 299 ? 10.023 0.345 -19.469 1 91.25 299 ASN B N 1
ATOM 6150 C CA . ASN B 1 299 ? 9.289 0.053 -20.703 1 91.25 299 ASN B CA 1
ATOM 6151 C C . ASN B 1 299 ? 10.055 0.54 -21.938 1 91.25 299 ASN B C 1
ATOM 6153 O O . ASN B 1 299 ? 10.078 -0.14 -22.969 1 91.25 299 ASN B O 1
ATOM 6157 N N . SER B 1 300 ? 10.602 1.72 -21.812 1 90.06 300 SER B N 1
ATOM 6158 C CA . SER B 1 300 ? 11.414 2.246 -22.906 1 90.06 300 SER B CA 1
ATOM 6159 C C . SER B 1 300 ? 12.609 1.34 -23.188 1 90.06 300 SER B C 1
ATOM 6161 O O . SER B 1 300 ? 12.914 1.064 -24.359 1 90.06 300 SER B O 1
ATOM 6163 N N . ALA B 1 301 ? 13.188 0.917 -22.141 1 92.94 301 ALA B N 1
ATOM 6164 C CA . ALA B 1 301 ? 14.32 0.008 -22.297 1 92.94 301 ALA B CA 1
ATOM 6165 C C . ALA B 1 301 ? 13.883 -1.305 -22.953 1 92.94 301 ALA B C 1
ATOM 6167 O O . ALA B 1 301 ? 14.602 -1.854 -23.781 1 92.94 301 ALA B O 1
ATOM 6168 N N . TYR B 1 302 ? 12.82 -1.783 -22.578 1 92.06 302 TYR B N 1
ATOM 6169 C CA . TYR B 1 302 ? 12.289 -3.029 -23.109 1 92.06 302 TYR B CA 1
ATOM 6170 C C . TYR B 1 302 ? 12.008 -2.904 -24.609 1 92.06 302 TYR B C 1
ATOM 6172 O O . TYR B 1 302 ? 12.383 -3.779 -25.391 1 92.06 302 TYR B O 1
ATOM 6180 N N . ILE B 1 303 ? 11.414 -1.801 -25 1 85.62 303 ILE B N 1
ATOM 6181 C CA . ILE B 1 303 ? 11.078 -1.56 -26.391 1 85.62 303 ILE B CA 1
ATOM 6182 C C . ILE B 1 303 ? 12.359 -1.438 -27.219 1 85.62 303 ILE B C 1
ATOM 6184 O O . ILE B 1 303 ? 12.477 -2.047 -28.281 1 85.62 303 ILE B O 1
ATOM 6188 N N . GLU B 1 304 ? 13.281 -0.752 -26.656 1 85.31 304 GLU B N 1
ATOM 6189 C CA . GLU B 1 304 ? 14.555 -0.599 -27.344 1 85.31 304 GLU B CA 1
ATOM 6190 C C . GLU B 1 304 ? 15.266 -1.942 -27.5 1 85.31 304 GLU B C 1
ATOM 6192 O O . GLU B 1 304 ? 15.805 -2.25 -28.562 1 85.31 304 GLU B O 1
ATOM 6197 N N . ALA B 1 305 ? 15.219 -2.658 -26.453 1 90.56 305 ALA B N 1
ATOM 6198 C CA . ALA B 1 305 ? 15.891 -3.953 -26.453 1 90.56 305 ALA B CA 1
ATOM 6199 C C . ALA B 1 305 ? 15.227 -4.91 -27.453 1 90.56 305 ALA B C 1
ATOM 6201 O O . ALA B 1 305 ? 15.906 -5.652 -28.156 1 90.56 305 ALA B O 1
ATOM 6202 N N . HIS B 1 306 ? 13.992 -4.863 -27.609 1 88.88 306 HIS B N 1
ATOM 6203 C CA . HIS B 1 306 ? 13.258 -5.82 -28.422 1 88.88 306 HIS B CA 1
ATOM 6204 C C . HIS B 1 306 ? 13.18 -5.352 -29.875 1 88.88 306 HIS B C 1
ATOM 6206 O O . HIS B 1 306 ? 12.836 -6.129 -30.766 1 88.88 306 HIS B O 1
ATOM 6212 N N . SER B 1 307 ? 13.469 -4.129 -30.078 1 86.81 307 SER B N 1
ATOM 6213 C CA . SER B 1 307 ? 13.398 -3.582 -31.438 1 86.81 307 SER B CA 1
ATOM 6214 C C . SER B 1 307 ? 14.734 -3.711 -32.156 1 86.81 307 SER B C 1
ATOM 6216 O O . SER B 1 307 ? 14.812 -3.535 -33.375 1 86.81 307 SER B O 1
ATOM 6218 N N . ALA B 1 308 ? 15.758 -3.994 -31.422 1 84 308 ALA B N 1
ATOM 6219 C CA . ALA B 1 308 ? 17.094 -4.148 -31.984 1 84 308 ALA B CA 1
ATOM 6220 C C . ALA B 1 308 ? 17.531 -5.613 -31.984 1 84 308 ALA B C 1
ATOM 6222 O O . ALA B 1 308 ? 17.094 -6.391 -31.141 1 84 308 ALA B O 1
ATOM 6223 N N . TYR B 1 309 ? 18.312 -5.961 -33 1 88.06 309 TYR B N 1
ATOM 6224 C CA . TYR B 1 309 ? 18.906 -7.293 -33 1 88.06 309 TYR B CA 1
ATOM 6225 C C . TYR B 1 309 ? 19.875 -7.465 -31.828 1 88.06 309 TYR B C 1
ATOM 6227 O O . TYR B 1 309 ? 20.875 -6.742 -31.734 1 88.06 309 TYR B O 1
ATOM 6235 N N . HIS B 1 310 ? 19.609 -8.438 -30.938 1 93.44 310 HIS B N 1
ATOM 6236 C CA . HIS B 1 310 ? 20.406 -8.68 -29.75 1 93.44 310 HIS B CA 1
ATOM 6237 C C . HIS B 1 310 ? 20.484 -7.426 -28.875 1 93.44 310 HIS B C 1
ATOM 6239 O O . HIS B 1 310 ? 21.578 -7.012 -28.484 1 93.44 310 HIS B O 1
ATOM 6245 N N . GLY B 1 311 ? 19.344 -6.867 -28.688 1 94.88 311 GLY B N 1
ATOM 6246 C CA . GLY B 1 311 ? 19.25 -5.621 -27.938 1 94.88 311 GLY B CA 1
ATOM 6247 C C . GLY B 1 311 ? 19.312 -5.82 -26.438 1 94.88 311 GLY B C 1
ATOM 6248 O O . GLY B 1 311 ? 18.766 -6.785 -25.906 1 94.88 311 GLY B O 1
ATOM 6249 N N . ILE B 1 312 ? 20.031 -4.949 -25.812 1 96.5 312 ILE B N 1
ATOM 6250 C CA . ILE B 1 312 ? 20.156 -4.934 -24.359 1 96.5 312 ILE B CA 1
ATOM 6251 C C . ILE B 1 312 ? 19.812 -3.541 -23.828 1 96.5 312 ILE B C 1
ATOM 6253 O O . ILE B 1 312 ? 20.453 -2.557 -24.188 1 96.5 312 ILE B O 1
ATOM 6257 N N . GLY B 1 313 ? 18.766 -3.465 -23.016 1 96.38 313 GLY B N 1
ATOM 6258 C CA . GLY B 1 313 ? 18.406 -2.217 -22.359 1 96.38 313 GLY B CA 1
ATOM 6259 C C . GLY B 1 313 ? 18.875 -2.139 -20.922 1 96.38 313 GLY B C 1
ATOM 6260 O O . GLY B 1 313 ? 18.531 -2.992 -20.109 1 96.38 313 GLY B O 1
ATOM 6261 N N . VAL B 1 314 ? 19.672 -1.116 -20.625 1 96.75 314 VAL B N 1
ATOM 6262 C CA . VAL B 1 314 ? 20.156 -0.885 -19.266 1 96.75 314 VAL B CA 1
ATOM 6263 C C . VAL B 1 314 ? 19.453 0.34 -18.672 1 96.75 314 VAL B C 1
ATOM 6265 O O . VAL B 1 314 ? 19.531 1.433 -19.234 1 96.75 314 VAL B O 1
ATOM 6268 N N . VAL B 1 315 ? 18.797 0.097 -17.562 1 97.19 315 VAL B N 1
ATOM 6269 C CA . VAL B 1 315 ? 18.094 1.181 -16.875 1 97.19 315 VAL B CA 1
ATOM 6270 C C . VAL B 1 315 ? 18.734 1.408 -15.508 1 97.19 315 VAL B C 1
ATOM 6272 O O . VAL B 1 315 ? 18.844 0.479 -14.703 1 97.19 315 VAL B O 1
ATOM 6275 N N . LYS B 1 316 ? 19.172 2.576 -15.227 1 97.38 316 LYS B N 1
ATOM 6276 C CA . LYS B 1 316 ? 19.688 2.941 -13.906 1 97.38 316 LYS B CA 1
ATOM 6277 C C . LYS B 1 316 ? 18.656 3.752 -13.125 1 97.38 316 LYS B C 1
ATOM 6279 O O . LYS B 1 316 ? 18.141 4.762 -13.609 1 97.38 316 LYS B O 1
ATOM 6284 N N . LEU B 1 317 ? 18.391 3.264 -12.023 1 96.38 317 LEU B N 1
ATOM 6285 C CA . LEU B 1 317 ? 17.391 3.939 -11.203 1 96.38 317 LEU B CA 1
ATOM 6286 C C . LEU B 1 317 ? 18.016 4.516 -9.938 1 96.38 317 LEU B C 1
ATOM 6288 O O . LEU B 1 317 ? 18.984 3.963 -9.414 1 96.38 317 LEU B O 1
ATOM 6292 N N . MET B 1 318 ? 17.422 5.598 -9.43 1 92.88 318 MET B N 1
ATOM 6293 C CA . MET B 1 318 ? 17.844 6.25 -8.188 1 92.88 318 MET B CA 1
ATOM 6294 C C . MET B 1 318 ? 17.547 5.367 -6.98 1 92.88 318 MET B C 1
ATOM 6296 O O . MET B 1 318 ? 16.844 4.363 -7.098 1 92.88 318 MET B O 1
ATOM 6300 N N . GLY B 1 319 ? 18.141 5.688 -5.816 1 90.75 319 GLY B N 1
ATOM 6301 C CA . GLY B 1 319 ? 17.953 4.977 -4.562 1 90.75 319 GLY B CA 1
ATOM 6302 C C . GLY B 1 319 ? 19.125 5.109 -3.609 1 90.75 319 GLY B C 1
ATOM 6303 O O . GLY B 1 319 ? 19.125 4.52 -2.527 1 90.75 319 GLY B O 1
ATOM 6304 N N . ARG B 1 320 ? 20.031 5.867 -4.02 1 88.88 320 ARG B N 1
ATOM 6305 C CA . ARG B 1 320 ? 21.266 6.066 -3.266 1 88.88 320 ARG B CA 1
ATOM 6306 C C . ARG B 1 320 ? 21.844 4.73 -2.805 1 88.88 320 ARG B C 1
ATOM 6308 O O . ARG B 1 320 ? 22.156 3.865 -3.627 1 88.88 320 ARG B O 1
ATOM 6315 N N . SER B 1 321 ? 21.734 4.465 -1.5 1 89.94 321 SER B N 1
ATOM 6316 C CA . SER B 1 321 ? 22.359 3.254 -0.978 1 89.94 321 SER B CA 1
ATOM 6317 C C . SER B 1 321 ? 21.344 2.137 -0.789 1 89.94 321 SER B C 1
ATOM 6319 O O . SER B 1 321 ? 21.656 1.093 -0.214 1 89.94 321 SER B O 1
ATOM 6321 N N . SER B 1 322 ? 20.172 2.328 -1.25 1 94.25 322 SER B N 1
ATOM 6322 C CA . SER B 1 322 ? 19.141 1.314 -1.071 1 94.25 322 SER B CA 1
ATOM 6323 C C . SER B 1 322 ? 18.594 0.827 -2.414 1 94.25 322 SER B C 1
ATOM 6325 O O . SER B 1 322 ? 18.547 1.592 -3.379 1 94.25 322 SER B O 1
ATOM 6327 N N . GLY B 1 323 ? 18.219 -0.412 -2.496 1 97.12 323 GLY B N 1
ATOM 6328 C CA . GLY B 1 323 ? 17.781 -1.019 -3.742 1 97.12 323 GLY B CA 1
ATOM 6329 C C . GLY B 1 323 ? 16.266 -1.136 -3.846 1 97.12 323 GLY B C 1
ATOM 6330 O O . GLY B 1 323 ? 15.75 -1.82 -4.73 1 97.12 323 GLY B O 1
ATOM 6331 N N . PHE B 1 324 ? 15.516 -0.448 -3.02 1 97 324 PHE B N 1
ATOM 6332 C CA . PHE B 1 324 ? 14.07 -0.64 -2.934 1 97 324 PHE B CA 1
ATOM 6333 C C . PHE B 1 324 ? 13.398 -0.272 -4.25 1 97 324 PHE B C 1
ATOM 6335 O O . PHE B 1 324 ? 12.531 -1.003 -4.738 1 97 324 PHE B O 1
ATOM 6342 N N . ILE B 1 325 ? 13.758 0.831 -4.867 1 96.94 325 ILE B N 1
ATOM 6343 C CA . ILE B 1 325 ? 13.109 1.275 -6.098 1 96.94 325 ILE B CA 1
ATOM 6344 C C . ILE B 1 325 ? 13.375 0.265 -7.211 1 96.94 325 ILE B C 1
ATOM 6346 O O . ILE B 1 325 ? 12.445 -0.169 -7.898 1 96.94 325 ILE B O 1
ATOM 6350 N N . ALA B 1 326 ? 14.633 -0.086 -7.316 1 97.62 326 ALA B N 1
ATOM 6351 C CA . ALA B 1 326 ? 14.992 -1.031 -8.367 1 97.62 326 ALA B CA 1
ATOM 6352 C C . ALA B 1 326 ? 14.258 -2.355 -8.195 1 97.62 326 ALA B C 1
ATOM 6354 O O . ALA B 1 326 ? 13.711 -2.9 -9.156 1 97.62 326 ALA B O 1
ATOM 6355 N N . MET B 1 327 ? 14.219 -2.84 -7.016 1 97.19 327 MET B N 1
ATOM 6356 C CA . MET B 1 327 ? 13.57 -4.117 -6.73 1 97.19 327 MET B CA 1
ATOM 6357 C C . MET B 1 327 ? 12.078 -4.051 -7.035 1 97.19 327 MET B C 1
ATOM 6359 O O . MET B 1 327 ? 11.555 -4.887 -7.773 1 97.19 327 MET B O 1
ATOM 6363 N N . GLN B 1 328 ? 11.422 -3.072 -6.508 1 97.06 328 GLN B N 1
ATOM 6364 C CA . GLN B 1 328 ? 9.977 -2.979 -6.668 1 97.06 328 GLN B CA 1
ATOM 6365 C C . GLN B 1 328 ? 9.602 -2.654 -8.109 1 97.06 328 GLN B C 1
ATOM 6367 O O . GLN B 1 328 ? 8.586 -3.139 -8.617 1 97.06 328 GLN B O 1
ATOM 6372 N N . ALA B 1 329 ? 10.375 -1.804 -8.734 1 96.75 329 ALA B N 1
ATOM 6373 C CA . ALA B 1 329 ? 10.109 -1.484 -10.141 1 96.75 329 ALA B CA 1
ATOM 6374 C C . ALA B 1 329 ? 10.242 -2.725 -11.016 1 96.75 329 ALA B C 1
ATOM 6376 O O . ALA B 1 329 ? 9.453 -2.928 -11.938 1 96.75 329 ALA B O 1
ATOM 6377 N N . SER B 1 330 ? 11.25 -3.498 -10.719 1 96.69 330 SER B N 1
ATOM 6378 C CA . SER B 1 330 ? 11.445 -4.734 -11.469 1 96.69 330 SER B CA 1
ATOM 6379 C C . SER B 1 330 ? 10.281 -5.695 -11.266 1 96.69 330 SER B C 1
ATOM 6381 O O . SER B 1 330 ? 9.797 -6.309 -12.219 1 96.69 330 SER B O 1
ATOM 6383 N N . LEU B 1 331 ? 9.875 -5.777 -10.055 1 93.81 331 LEU B N 1
ATOM 6384 C CA . LEU B 1 331 ? 8.758 -6.652 -9.719 1 93.81 331 LEU B CA 1
ATOM 6385 C C . LEU B 1 331 ? 7.48 -6.195 -10.414 1 93.81 331 LEU B C 1
ATOM 6387 O O . LEU B 1 331 ? 6.688 -7.023 -10.867 1 93.81 331 LEU B O 1
ATOM 6391 N N . ALA B 1 332 ? 7.316 -4.949 -10.422 1 93.62 332 ALA B N 1
ATOM 6392 C CA . ALA B 1 332 ? 6.113 -4.371 -11.016 1 93.62 332 ALA B CA 1
ATOM 6393 C C . ALA B 1 332 ? 6.09 -4.574 -12.523 1 93.62 332 ALA B C 1
ATOM 6395 O O . ALA B 1 332 ? 5.039 -4.867 -13.102 1 93.62 332 ALA B O 1
ATOM 6396 N N . SER B 1 333 ? 7.16 -4.422 -13.164 1 92.5 333 SER B N 1
ATOM 6397 C CA . SER B 1 333 ? 7.238 -4.441 -14.625 1 92.5 333 SER B CA 1
ATOM 6398 C C . SER B 1 333 ? 7.105 -5.863 -15.164 1 92.5 333 SER B C 1
ATOM 6400 O O . SER B 1 333 ? 6.418 -6.09 -16.156 1 92.5 333 SER B O 1
ATOM 6402 N N . GLY B 1 334 ? 7.875 -6.738 -14.594 1 89.5 334 GLY B N 1
ATOM 6403 C CA . GLY B 1 334 ? 7.949 -8.102 -15.086 1 89.5 334 GLY B CA 1
ATOM 6404 C C . GLY B 1 334 ? 8.828 -8.25 -16.312 1 89.5 334 GLY B C 1
ATOM 6405 O O . GLY B 1 334 ? 9.023 -9.359 -16.812 1 89.5 334 GLY B O 1
ATOM 6406 N N . GLN B 1 335 ? 9.359 -7.195 -16.75 1 91.31 335 GLN B N 1
ATOM 6407 C CA . GLN B 1 335 ? 10.109 -7.211 -18 1 91.31 335 GLN B CA 1
ATOM 6408 C C . GLN B 1 335 ? 11.609 -7.199 -17.75 1 91.31 335 GLN B C 1
ATOM 6410 O O . GLN B 1 335 ? 12.406 -7.289 -18.688 1 91.31 335 GLN B O 1
ATOM 6415 N N . VAL B 1 336 ? 11.961 -7.094 -16.5 1 95.94 336 VAL B N 1
ATOM 6416 C CA . VAL B 1 336 ? 13.375 -7.012 -16.156 1 95.94 336 VAL B CA 1
ATOM 6417 C C . VAL B 1 336 ? 13.961 -8.422 -16.062 1 95.94 336 VAL B C 1
ATOM 6419 O O . VAL B 1 336 ? 13.383 -9.297 -15.414 1 95.94 336 VAL B O 1
ATOM 6422 N N . ASP B 1 337 ? 15.102 -8.594 -16.688 1 96.19 337 ASP B N 1
ATOM 6423 C CA . ASP B 1 337 ? 15.766 -9.898 -16.672 1 96.19 337 ASP B CA 1
ATOM 6424 C C . ASP B 1 337 ? 16.828 -9.961 -15.578 1 96.19 337 ASP B C 1
ATOM 6426 O O . ASP B 1 337 ? 17.125 -11.047 -15.07 1 96.19 337 ASP B O 1
ATOM 6430 N N . ILE B 1 338 ? 17.438 -8.867 -15.328 1 97.44 338 ILE B N 1
ATOM 6431 C CA . ILE B 1 338 ? 18.484 -8.773 -14.312 1 97.44 338 ILE B CA 1
ATOM 6432 C C . ILE B 1 338 ? 18.266 -7.523 -13.469 1 97.44 338 ILE B C 1
ATOM 6434 O O . ILE B 1 338 ? 18.156 -6.418 -14 1 97.44 338 ILE B O 1
ATOM 6438 N N . CYS B 1 339 ? 18.156 -7.727 -12.203 1 97.81 339 CYS B N 1
ATOM 6439 C CA . CYS B 1 339 ? 18.031 -6.629 -11.25 1 97.81 339 CYS B CA 1
ATOM 6440 C C . CYS B 1 339 ? 19.234 -6.586 -10.312 1 97.81 339 CYS B C 1
ATOM 6442 O O . CYS B 1 339 ? 19.484 -7.547 -9.578 1 97.81 339 CYS B O 1
ATOM 6444 N N . LEU B 1 340 ? 19.953 -5.477 -10.297 1 98 340 LEU B N 1
ATOM 6445 C CA . LEU B 1 340 ? 21.141 -5.328 -9.461 1 98 340 LEU B CA 1
ATOM 6446 C C . LEU B 1 340 ? 20.938 -4.258 -8.398 1 98 340 LEU B C 1
ATOM 6448 O O . LEU B 1 340 ? 20.609 -3.113 -8.719 1 98 340 LEU B O 1
ATOM 6452 N N . ILE B 1 341 ? 21.109 -4.629 -7.168 1 97.31 341 ILE B N 1
ATOM 6453 C CA . ILE B 1 341 ? 20.891 -3.705 -6.059 1 97.31 341 ILE B CA 1
ATOM 6454 C C . ILE B 1 341 ? 22.141 -3.666 -5.172 1 97.31 341 ILE B C 1
ATOM 6456 O O . ILE B 1 341 ? 22.969 -4.578 -5.215 1 97.31 341 ILE B O 1
ATOM 6460 N N . PRO B 1 342 ? 22.328 -2.57 -4.359 1 96.06 342 PRO B N 1
ATOM 6461 C CA . PRO B 1 342 ? 23.547 -2.402 -3.578 1 96.06 342 PRO B CA 1
ATOM 6462 C C . PRO B 1 342 ? 23.703 -3.471 -2.498 1 96.06 342 PRO B C 1
ATOM 6464 O O . PRO B 1 342 ? 24.828 -3.799 -2.113 1 96.06 342 PRO B O 1
ATOM 6467 N N . GLU B 1 343 ? 22.625 -4.035 -2.082 1 95.19 343 GLU B N 1
ATOM 6468 C CA . GLU B 1 343 ? 22.641 -4.941 -0.938 1 95.19 343 GLU B CA 1
ATOM 6469 C C . GLU B 1 343 ? 23.094 -6.34 -1.345 1 95.19 343 GLU B C 1
ATOM 6471 O O . GLU B 1 343 ? 23.406 -7.172 -0.49 1 95.19 343 GLU B O 1
ATOM 6476 N N . VAL B 1 344 ? 23.125 -6.648 -2.605 1 93.88 344 VAL B N 1
ATOM 6477 C CA . VAL B 1 344 ? 23.5 -7.969 -3.104 1 93.88 344 VAL B CA 1
ATOM 6478 C C . VAL B 1 344 ? 24.734 -7.852 -3.986 1 93.88 344 VAL B C 1
ATOM 6480 O O . VAL B 1 344 ? 24.672 -7.344 -5.109 1 93.88 344 VAL B O 1
ATOM 6483 N N . PRO B 1 345 ? 25.828 -8.391 -3.535 1 92.88 345 PRO B N 1
ATOM 6484 C CA . PRO B 1 345 ? 27.062 -8.336 -4.34 1 92.88 345 PRO B CA 1
ATOM 6485 C C . PRO B 1 345 ? 26.953 -9.148 -5.629 1 92.88 345 PRO B C 1
ATOM 6487 O O . PRO B 1 345 ? 26.203 -10.117 -5.691 1 92.88 345 PRO B O 1
ATOM 6490 N N . PHE B 1 346 ? 27.688 -8.695 -6.66 1 94.81 346 PHE B N 1
ATOM 6491 C CA . PHE B 1 346 ? 27.688 -9.398 -7.938 1 94.81 346 PHE B CA 1
ATOM 6492 C C . PHE B 1 346 ? 29.016 -9.195 -8.664 1 94.81 346 PHE B C 1
ATOM 6494 O O . PHE B 1 346 ? 29.75 -8.258 -8.367 1 94.81 346 PHE B O 1
ATOM 6501 N N . ASN B 1 347 ? 29.281 -10.141 -9.562 1 94.94 347 ASN B N 1
ATOM 6502 C CA . ASN B 1 347 ? 30.422 -10.047 -10.461 1 94.94 347 ASN B CA 1
ATOM 6503 C C . ASN B 1 347 ? 30 -9.828 -11.906 1 94.94 347 ASN B C 1
ATOM 6505 O O . ASN B 1 347 ? 28.969 -10.359 -12.336 1 94.94 347 ASN B O 1
ATOM 6509 N N . PHE B 1 348 ? 30.844 -9.086 -12.586 1 95.19 348 PHE B N 1
ATOM 6510 C CA . PHE B 1 348 ? 30.562 -8.883 -14 1 95.19 348 PHE B CA 1
ATOM 6511 C C . PHE B 1 348 ? 31.016 -10.086 -14.82 1 95.19 348 PHE B C 1
ATOM 6513 O O . PHE B 1 348 ? 30.281 -10.562 -15.688 1 95.19 348 PHE B O 1
ATOM 6520 N N . HIS B 1 349 ? 32.219 -10.422 -14.461 1 94.56 349 HIS B N 1
ATOM 6521 C CA . HIS B 1 349 ? 32.844 -11.469 -15.242 1 94.56 349 HIS B CA 1
ATOM 6522 C C . HIS B 1 349 ? 32.875 -12.797 -14.484 1 94.56 349 HIS B C 1
ATOM 6524 O O . HIS B 1 349 ? 32.375 -12.883 -13.359 1 94.56 349 HIS B O 1
ATOM 6530 N N . GLY B 1 350 ? 33.406 -13.875 -15.211 1 92 350 GLY B N 1
ATOM 6531 C CA . GLY B 1 350 ? 33.438 -15.195 -14.602 1 92 350 GLY B CA 1
ATOM 6532 C C . GLY B 1 350 ? 32.344 -16.109 -15.086 1 92 350 GLY B C 1
ATOM 6533 O O . GLY B 1 350 ? 31.438 -15.688 -15.828 1 92 350 GLY B O 1
ATOM 6534 N N . PRO B 1 351 ? 32.312 -17.375 -14.68 1 91.31 351 PRO B N 1
ATOM 6535 C CA . PRO B 1 351 ? 31.328 -18.359 -15.148 1 91.31 351 PRO B CA 1
ATOM 6536 C C . PRO B 1 351 ? 29.906 -18.047 -14.695 1 91.31 351 PRO B C 1
ATOM 6538 O O . PRO B 1 351 ? 28.953 -18.422 -15.367 1 91.31 351 PRO B O 1
ATOM 6541 N N . ASP B 1 352 ? 29.828 -17.281 -13.594 1 90.81 352 ASP B N 1
ATOM 6542 C CA . ASP B 1 352 ? 28.5 -16.938 -13.086 1 90.81 352 ASP B CA 1
ATOM 6543 C C . ASP B 1 352 ? 28.312 -15.422 -13.047 1 90.81 352 ASP B C 1
ATOM 6545 O O . ASP B 1 352 ? 27.547 -14.906 -12.227 1 90.81 352 ASP B O 1
ATOM 6549 N N . GLY B 1 353 ? 28.984 -14.828 -13.891 1 94.69 353 GLY B N 1
ATOM 6550 C CA . GLY B 1 353 ? 28.938 -13.367 -13.906 1 94.69 353 GLY B CA 1
ATOM 6551 C C . GLY B 1 353 ? 27.734 -12.82 -14.656 1 94.69 353 GLY B C 1
ATOM 6552 O O . GLY B 1 353 ? 27.078 -13.555 -15.391 1 94.69 353 GLY B O 1
ATOM 6553 N N . VAL B 1 354 ? 27.484 -11.57 -14.484 1 97.12 354 VAL B N 1
ATOM 6554 C CA . VAL B 1 354 ? 26.359 -10.859 -15.094 1 97.12 354 VAL B CA 1
ATOM 6555 C C . VAL B 1 354 ? 26.469 -10.953 -16.609 1 97.12 354 VAL B C 1
ATOM 6557 O O . VAL B 1 354 ? 25.469 -11.195 -17.297 1 97.12 354 VAL B O 1
ATOM 6560 N N . LEU B 1 355 ? 27.656 -10.812 -17.156 1 97.31 355 LEU B N 1
ATOM 6561 C CA . LEU B 1 355 ? 27.859 -10.75 -18.609 1 97.31 355 LEU B CA 1
ATOM 6562 C C . LEU B 1 355 ? 27.609 -12.109 -19.25 1 97.31 355 LEU B C 1
ATOM 6564 O O . LEU B 1 355 ? 27.047 -12.188 -20.344 1 97.31 355 LEU B O 1
ATOM 6568 N N . LYS B 1 356 ? 28.094 -13.133 -18.609 1 96 356 LYS B N 1
ATOM 6569 C CA . LYS B 1 356 ? 27.812 -14.469 -19.109 1 96 356 LYS B CA 1
ATOM 6570 C C . LYS B 1 356 ? 26.312 -14.742 -19.172 1 96 356 LYS B C 1
ATOM 6572 O O . LYS B 1 356 ? 25.812 -15.336 -20.125 1 96 356 LYS B O 1
ATOM 6577 N N . HIS B 1 357 ? 25.656 -14.352 -18.156 1 95.94 357 HIS B N 1
ATOM 6578 C CA . HIS B 1 357 ? 24.219 -14.539 -18.125 1 95.94 357 HIS B CA 1
ATOM 6579 C C . HIS B 1 357 ? 23.531 -13.711 -19.203 1 95.94 357 HIS B C 1
ATOM 6581 O O . HIS B 1 357 ? 22.547 -14.148 -19.797 1 95.94 357 HIS B O 1
ATOM 6587 N N . LEU B 1 358 ? 24.016 -12.531 -19.422 1 96.81 358 LEU B N 1
ATOM 6588 C CA . LEU B 1 358 ? 23.484 -11.695 -20.484 1 96.81 358 LEU B CA 1
ATOM 6589 C C . LEU B 1 358 ? 23.609 -12.383 -21.844 1 96.81 358 LEU B C 1
ATOM 6591 O O . LEU B 1 358 ? 22.688 -12.32 -22.656 1 96.81 358 LEU B O 1
ATOM 6595 N N . ASN B 1 359 ? 24.734 -12.961 -22.031 1 96.38 359 ASN B N 1
ATOM 6596 C CA . ASN B 1 359 ? 24.922 -13.711 -23.266 1 96.38 359 ASN B CA 1
ATOM 6597 C C . ASN B 1 359 ? 23.922 -14.859 -23.406 1 96.38 359 ASN B C 1
ATOM 6599 O O . ASN B 1 359 ? 23.391 -15.109 -24.484 1 96.38 359 ASN B O 1
ATOM 6603 N N . TYR B 1 360 ? 23.781 -15.484 -22.312 1 95.56 360 TYR B N 1
ATOM 6604 C CA . TYR B 1 360 ? 22.797 -16.562 -22.281 1 95.56 360 TYR B CA 1
ATOM 6605 C C . TYR B 1 360 ? 21.406 -16.047 -22.672 1 95.56 360 TYR B C 1
ATOM 6607 O O . TYR B 1 360 ? 20.703 -16.672 -23.469 1 95.56 360 TYR B O 1
ATOM 6615 N N . LEU B 1 361 ? 21.031 -14.945 -22.156 1 95.31 361 LEU B N 1
ATOM 6616 C CA . LEU B 1 361 ? 19.734 -14.344 -22.453 1 95.31 361 LEU B CA 1
ATOM 6617 C C . LEU B 1 361 ? 19.641 -13.953 -23.922 1 95.31 361 LEU B C 1
ATOM 6619 O O . LEU B 1 361 ? 18.594 -14.141 -24.562 1 95.31 361 LEU B O 1
ATOM 6623 N N . ILE B 1 362 ? 20.672 -13.422 -24.438 1 94.69 362 ILE B N 1
ATOM 6624 C CA . ILE B 1 362 ? 20.688 -13.008 -25.828 1 94.69 362 ILE B CA 1
ATOM 6625 C C . ILE B 1 362 ? 20.531 -14.234 -26.734 1 94.69 362 ILE B C 1
ATOM 6627 O O . ILE B 1 362 ? 19.812 -14.188 -27.719 1 94.69 362 ILE B O 1
ATOM 6631 N N . GLU B 1 363 ? 21.125 -15.297 -26.359 1 93.75 363 GLU B N 1
ATOM 6632 C CA . GLU B 1 363 ? 21.078 -16.531 -27.156 1 93.75 363 GLU B CA 1
ATOM 6633 C C . GLU B 1 363 ? 19.703 -17.188 -27.078 1 93.75 363 GLU B C 1
ATOM 6635 O O . GLU B 1 363 ? 19.234 -17.766 -28.062 1 93.75 363 GLU B O 1
ATOM 6640 N N . THR B 1 364 ? 19.094 -17.078 -26 1 91.69 364 THR B N 1
ATOM 6641 C CA . THR B 1 364 ? 17.859 -17.844 -25.781 1 91.69 364 THR B CA 1
ATOM 6642 C C . THR B 1 364 ? 16.625 -16.969 -26.031 1 91.69 364 THR B C 1
ATOM 6644 O O . THR B 1 364 ? 15.648 -17.438 -26.609 1 91.69 364 THR B O 1
ATOM 6647 N N . LYS B 1 365 ? 16.75 -15.719 -25.672 1 89.12 365 LYS B N 1
ATOM 6648 C CA . LYS B 1 365 ? 15.586 -14.844 -25.75 1 89.12 365 LYS B CA 1
ATOM 6649 C C . LYS B 1 365 ? 15.75 -13.805 -26.859 1 89.12 365 LYS B C 1
ATOM 6651 O O . LYS B 1 365 ? 14.766 -13.227 -27.328 1 89.12 365 LYS B O 1
ATOM 6656 N N . GLY B 1 366 ? 16.906 -13.469 -27.188 1 91.75 366 GLY B N 1
ATOM 6657 C CA . GLY B 1 366 ? 17.172 -12.508 -28.234 1 91.75 366 GLY B CA 1
ATOM 6658 C C . GLY B 1 366 ? 17.344 -11.094 -27.719 1 91.75 366 GLY B C 1
ATOM 6659 O O . GLY B 1 366 ? 17.859 -10.227 -28.438 1 91.75 366 GLY B O 1
ATOM 6660 N N . SER B 1 367 ? 16.875 -10.828 -26.547 1 94.19 367 SER B N 1
ATOM 6661 C CA . SER B 1 367 ? 17.016 -9.508 -25.922 1 94.19 367 SER B CA 1
ATOM 6662 C C . SER B 1 367 ? 17.062 -9.617 -24.406 1 94.19 367 SER B C 1
ATOM 6664 O O . SER B 1 367 ? 16.781 -10.672 -23.844 1 94.19 367 SER B O 1
ATOM 6666 N N . ALA B 1 368 ? 17.484 -8.5 -23.703 1 96.62 368 ALA B N 1
ATOM 6667 C CA . ALA B 1 368 ? 17.547 -8.5 -22.25 1 96.62 368 ALA B CA 1
ATOM 6668 C C . ALA B 1 368 ? 17.406 -7.086 -21.703 1 96.62 368 ALA B C 1
ATOM 6670 O O . ALA B 1 368 ? 17.797 -6.113 -22.344 1 96.62 368 ALA B O 1
ATOM 6671 N N . VAL B 1 369 ? 16.812 -7.016 -20.547 1 97.12 369 VAL B N 1
ATOM 6672 C CA . VAL B 1 369 ? 16.672 -5.75 -19.828 1 97.12 369 VAL B CA 1
ATOM 6673 C C . VAL B 1 369 ? 17.359 -5.84 -18.469 1 97.12 369 VAL B C 1
ATOM 6675 O O . VAL B 1 369 ? 17.078 -6.754 -17.688 1 97.12 369 VAL B O 1
ATOM 6678 N N . VAL B 1 370 ? 18.219 -4.91 -18.172 1 98 370 VAL B N 1
ATOM 6679 C CA . VAL B 1 370 ? 18.953 -4.836 -16.906 1 98 370 VAL B CA 1
ATOM 6680 C C . VAL B 1 370 ? 18.5 -3.6 -16.125 1 98 370 VAL B C 1
ATOM 6682 O O . VAL B 1 370 ? 18.562 -2.48 -16.641 1 98 370 VAL B O 1
ATOM 6685 N N . CYS B 1 371 ? 18.031 -3.809 -14.984 1 98.12 371 CYS B N 1
ATOM 6686 C CA . CYS B 1 371 ? 17.688 -2.723 -14.062 1 98.12 371 CYS B CA 1
ATOM 6687 C C . CYS B 1 371 ? 18.703 -2.645 -12.922 1 98.12 371 CYS B C 1
ATOM 6689 O O . CYS B 1 371 ? 18.859 -3.598 -12.164 1 98.12 371 CYS B O 1
ATOM 6691 N N . VAL B 1 372 ? 19.344 -1.492 -12.766 1 98 372 VAL B N 1
ATOM 6692 C CA . VAL B 1 372 ? 20.406 -1.372 -11.773 1 98 372 VAL B CA 1
ATOM 6693 C C . VAL B 1 372 ? 20.156 -0.144 -10.898 1 98 372 VAL B C 1
ATOM 6695 O O . VAL B 1 372 ? 19.859 0.936 -11.406 1 98 372 VAL B O 1
ATOM 6698 N N . ALA B 1 373 ? 20.25 -0.392 -9.578 1 97.62 373 ALA B N 1
ATOM 6699 C CA . ALA B 1 373 ? 20.203 0.737 -8.656 1 97.62 373 ALA B CA 1
ATOM 6700 C C . ALA B 1 373 ? 21.516 1.534 -8.703 1 97.62 373 ALA B C 1
ATOM 6702 O O . ALA B 1 373 ? 22.594 0.958 -8.82 1 97.62 373 ALA B O 1
ATOM 6703 N N . GLU B 1 374 ? 21.406 2.797 -8.516 1 94.75 374 GLU B N 1
ATOM 6704 C CA . GLU B 1 374 ? 22.562 3.672 -8.641 1 94.75 374 GLU B CA 1
ATOM 6705 C C . GLU B 1 374 ? 23.641 3.316 -7.625 1 94.75 374 GLU B C 1
ATOM 6707 O O . GLU B 1 374 ? 24.828 3.529 -7.867 1 94.75 374 GLU B O 1
ATOM 6712 N N . GLY B 1 375 ? 23.25 2.783 -6.5 1 94.12 375 GLY B N 1
ATOM 6713 C CA . GLY B 1 375 ? 24.219 2.426 -5.469 1 94.12 375 GLY B CA 1
ATOM 6714 C C . GLY B 1 375 ? 24.844 1.063 -5.684 1 94.12 375 GLY B C 1
ATOM 6715 O O . GLY B 1 375 ? 25.797 0.692 -4.98 1 94.12 375 GLY B O 1
ATOM 6716 N N . ALA B 1 376 ? 24.406 0.336 -6.621 1 96 376 ALA B N 1
ATOM 6717 C CA . ALA B 1 376 ? 24.906 -1.016 -6.863 1 96 376 ALA B CA 1
ATOM 6718 C C . ALA B 1 376 ? 26.281 -0.982 -7.523 1 96 376 ALA B C 1
ATOM 6720 O O . ALA B 1 376 ? 26.562 -0.111 -8.352 1 96 376 ALA B O 1
ATOM 6721 N N . GLY B 1 377 ? 27.188 -1.891 -7.125 1 93.5 377 GLY B N 1
ATOM 6722 C CA . GLY B 1 377 ? 28.453 -2.107 -7.812 1 93.5 377 GLY B CA 1
ATOM 6723 C C . GLY B 1 377 ? 29.406 -0.943 -7.676 1 93.5 377 GLY B C 1
ATOM 6724 O O . GLY B 1 377 ? 30.25 -0.723 -8.547 1 93.5 377 GLY B O 1
ATOM 6725 N N . GLN B 1 378 ? 29.188 -0.185 -6.684 1 91.25 378 GLN B N 1
ATOM 6726 C CA . GLN B 1 378 ? 30.062 0.971 -6.508 1 91.25 378 GLN B CA 1
ATOM 6727 C C . GLN B 1 378 ? 31.5 0.54 -6.277 1 91.25 378 GLN B C 1
ATOM 6729 O O . GLN B 1 378 ? 32.438 1.306 -6.535 1 91.25 378 GLN B O 1
ATOM 6734 N N . SER B 1 379 ? 31.719 -0.632 -5.93 1 88.56 379 SER B N 1
ATOM 6735 C CA . SER B 1 379 ? 33.062 -1.164 -5.707 1 88.56 379 SER B CA 1
ATOM 6736 C C . SER B 1 379 ? 33.844 -1.294 -7.016 1 88.56 379 SER B C 1
ATOM 6738 O O . SER B 1 379 ? 35.062 -1.378 -7.016 1 88.56 379 SER B O 1
ATOM 6740 N N . PHE B 1 380 ? 33.125 -1.365 -8.117 1 90.62 380 PHE B N 1
ATOM 6741 C CA . PHE B 1 380 ? 33.75 -1.51 -9.422 1 90.62 380 PHE B CA 1
ATOM 6742 C C . PHE B 1 380 ? 34.219 -0.161 -9.945 1 90.62 380 PHE B C 1
ATOM 6744 O O . PHE B 1 380 ? 35 -0.1 -10.914 1 90.62 380 PHE B O 1
ATOM 6751 N N . LEU B 1 381 ? 33.75 0.866 -9.281 1 88.31 381 LEU B N 1
ATOM 6752 C CA . LEU B 1 381 ? 34.031 2.215 -9.758 1 88.31 381 LEU B CA 1
ATOM 6753 C C . LEU B 1 381 ? 35.125 2.873 -8.922 1 88.31 381 LEU B C 1
ATOM 6755 O O . LEU B 1 381 ? 35.344 2.502 -7.766 1 88.31 381 LEU B O 1
ATOM 6759 N N . GLU B 1 382 ? 35.812 3.734 -9.531 1 78.44 382 GLU B N 1
ATOM 6760 C CA . GLU B 1 382 ? 36.844 4.465 -8.82 1 78.44 382 GLU B CA 1
ATOM 6761 C C . GLU B 1 382 ? 36.281 5.32 -7.703 1 78.44 382 GLU B C 1
ATOM 6763 O O . GLU B 1 382 ? 35.25 5.969 -7.883 1 78.44 382 GLU B O 1
ATOM 6768 N N . ASN B 1 383 ? 36.781 5.137 -6.562 1 73.5 383 ASN B N 1
ATOM 6769 C CA . ASN B 1 383 ? 36.312 5.871 -5.395 1 73.5 383 ASN B CA 1
ATOM 6770 C C . ASN B 1 383 ? 36.844 7.301 -5.379 1 73.5 383 ASN B C 1
ATOM 6772 O O . ASN B 1 383 ? 38.062 7.52 -5.336 1 73.5 383 ASN B O 1
ATOM 6776 N N . THR B 1 384 ? 35.969 8.297 -5.691 1 65.5 384 THR B N 1
ATOM 6777 C CA . THR B 1 384 ? 36.438 9.68 -5.676 1 65.5 384 THR B CA 1
ATOM 6778 C C . THR B 1 384 ? 36.406 10.242 -4.258 1 65.5 384 THR B C 1
ATOM 6780 O O . THR B 1 384 ? 37.031 11.281 -3.99 1 65.5 384 THR B O 1
ATOM 6783 N N . ASN B 1 385 ? 36.094 9.539 -3.227 1 68.5 385 ASN B N 1
ATOM 6784 C CA . ASN B 1 385 ? 35.969 9.992 -1.844 1 68.5 385 ASN B CA 1
ATOM 6785 C C . ASN B 1 385 ? 35.219 11.32 -1.748 1 68.5 385 ASN B C 1
ATOM 6787 O O . ASN B 1 385 ? 35.344 12.023 -0.74 1 68.5 385 ASN B O 1
ATOM 6791 N N . ALA B 1 386 ? 34.594 11.852 -2.666 1 71.62 386 ALA B N 1
ATOM 6792 C CA . ALA B 1 386 ? 33.875 13.117 -2.664 1 71.62 386 ALA B CA 1
ATOM 6793 C C . ALA B 1 386 ? 32.562 12.984 -1.881 1 71.62 386 ALA B C 1
ATOM 6795 O O . ALA B 1 386 ? 31.922 11.93 -1.892 1 71.62 386 ALA B O 1
ATOM 6796 N N . LYS B 1 387 ? 32.25 14.102 -1.015 1 75.69 387 LYS B N 1
ATOM 6797 C CA . LYS B 1 387 ? 31.016 14.164 -0.253 1 75.69 387 LYS B CA 1
ATOM 6798 C C . LYS B 1 387 ? 30.172 15.359 -0.679 1 75.69 387 LYS B C 1
ATOM 6800 O O . LYS B 1 387 ? 30.703 16.391 -1.101 1 75.69 387 LYS B O 1
ATOM 6805 N N . ASP B 1 388 ? 28.891 15.25 -0.607 1 71.06 388 ASP B N 1
ATOM 6806 C CA . ASP B 1 388 ? 28.016 16.375 -0.913 1 71.06 388 ASP B CA 1
ATOM 6807 C C . ASP B 1 388 ? 27.891 17.328 0.281 1 71.06 388 ASP B C 1
ATOM 6809 O O . ASP B 1 388 ? 28.547 17.125 1.302 1 71.06 388 ASP B O 1
ATOM 6813 N N . ALA B 1 389 ? 27.031 18.344 0.133 1 66.5 389 ALA B N 1
ATOM 6814 C CA . ALA B 1 389 ? 26.922 19.406 1.137 1 66.5 389 ALA B CA 1
ATOM 6815 C C . ALA B 1 389 ? 26.375 18.844 2.449 1 66.5 389 ALA B C 1
ATOM 6817 O O . ALA B 1 389 ? 26.562 19.438 3.512 1 66.5 389 ALA B O 1
ATOM 6818 N N . SER B 1 390 ? 25.719 17.641 2.336 1 69.62 390 SER B N 1
ATOM 6819 C CA . SER B 1 390 ? 25.141 17.047 3.537 1 69.62 390 SER B CA 1
ATOM 6820 C C . SER B 1 390 ? 26.047 15.953 4.094 1 69.62 390 SER B C 1
ATOM 6822 O O . SER B 1 390 ? 25.688 15.273 5.055 1 69.62 390 SER B O 1
ATOM 6824 N N . GLY B 1 391 ? 27.234 15.727 3.424 1 69.31 391 GLY B N 1
ATOM 6825 C CA . GLY B 1 391 ? 28.203 14.773 3.938 1 69.31 391 GLY B CA 1
ATOM 6826 C C . GLY B 1 391 ? 28.016 13.375 3.379 1 69.31 391 GLY B C 1
ATOM 6827 O O . GLY B 1 391 ? 28.688 12.43 3.818 1 69.31 391 GLY B O 1
ATOM 6828 N N . ASN B 1 392 ? 27.188 13.219 2.412 1 73.25 392 ASN B N 1
ATOM 6829 C CA . ASN B 1 392 ? 26.969 11.906 1.811 1 73.25 392 ASN B CA 1
ATOM 6830 C C . ASN B 1 392 ? 27.969 11.633 0.683 1 73.25 392 ASN B C 1
ATOM 6832 O O . ASN B 1 392 ? 28.391 12.555 -0.011 1 73.25 392 ASN B O 1
ATOM 6836 N N . LYS B 1 393 ? 28.391 10.406 0.5 1 76.12 393 LYS B N 1
ATOM 6837 C CA . LYS B 1 393 ? 29.281 9.992 -0.573 1 76.12 393 LYS B CA 1
ATOM 6838 C C . LYS B 1 393 ? 28.672 10.25 -1.942 1 76.12 393 LYS B C 1
ATOM 6840 O O . LYS B 1 393 ? 27.469 10.008 -2.148 1 76.12 393 LYS B O 1
ATOM 6845 N N . VAL B 1 394 ? 29.484 10.797 -2.814 1 81.5 394 VAL B N 1
ATOM 6846 C CA . VAL B 1 394 ? 29.062 10.945 -4.199 1 81.5 394 VAL B CA 1
ATOM 6847 C C . VAL B 1 394 ? 29.25 9.633 -4.949 1 81.5 394 VAL B C 1
ATOM 6849 O O . VAL B 1 394 ? 30.359 9.07 -4.949 1 81.5 394 VAL B O 1
ATOM 6852 N N . LEU B 1 395 ? 28.281 9.172 -5.605 1 83.94 395 LEU B N 1
ATOM 6853 C CA . LEU B 1 395 ? 28.312 7.863 -6.242 1 83.94 395 LEU B CA 1
ATOM 6854 C C . LEU B 1 395 ? 28.844 7.961 -7.668 1 83.94 395 LEU B C 1
ATOM 6856 O O . LEU B 1 395 ? 28.625 8.969 -8.352 1 83.94 395 LEU B O 1
ATOM 6860 N N . GLY B 1 396 ? 29.531 6.875 -8.055 1 86.69 396 GLY B N 1
ATOM 6861 C CA . GLY B 1 396 ? 29.891 6.727 -9.453 1 86.69 396 GLY B CA 1
ATOM 6862 C C . GLY B 1 396 ? 28.719 6.281 -10.32 1 86.69 396 GLY B C 1
ATOM 6863 O O . GLY B 1 396 ? 27.688 5.859 -9.797 1 86.69 396 GLY B O 1
ATOM 6864 N N . ASP B 1 397 ? 28.953 6.426 -11.617 1 89.94 397 ASP B N 1
ATOM 6865 C CA . ASP B 1 397 ? 27.875 6.051 -12.523 1 89.94 397 ASP B CA 1
ATOM 6866 C C . ASP B 1 397 ? 27.984 4.59 -12.945 1 89.94 397 ASP B C 1
ATOM 6868 O O . ASP B 1 397 ? 28.594 4.281 -13.977 1 89.94 397 ASP B O 1
ATOM 6872 N N . ILE B 1 398 ? 27.328 3.76 -12.273 1 93.44 398 ILE B N 1
ATOM 6873 C CA . ILE B 1 398 ? 27.375 2.32 -12.5 1 93.44 398 ILE B CA 1
ATOM 6874 C C . ILE B 1 398 ? 26.688 1.987 -13.828 1 93.44 398 ILE B C 1
ATOM 6876 O O . ILE B 1 398 ? 27.031 1 -14.484 1 93.44 398 ILE B O 1
ATOM 6880 N N . GLY B 1 399 ? 25.734 2.803 -14.25 1 93.88 399 GLY B N 1
ATOM 6881 C CA . GLY B 1 399 ? 25.047 2.578 -15.516 1 93.88 399 GLY B CA 1
ATOM 6882 C C . GLY B 1 399 ? 25.969 2.633 -16.719 1 93.88 399 GLY B C 1
ATOM 6883 O O . GLY B 1 399 ? 25.938 1.746 -17.562 1 93.88 399 GLY B O 1
ATOM 6884 N N . VAL B 1 400 ? 26.797 3.652 -16.672 1 92.12 400 VAL B N 1
ATOM 6885 C CA . VAL B 1 400 ? 27.766 3.824 -17.75 1 92.12 400 VAL B CA 1
ATOM 6886 C C . VAL B 1 400 ? 28.766 2.67 -17.734 1 92.12 400 VAL B C 1
ATOM 6888 O O . VAL B 1 400 ? 29.125 2.145 -18.781 1 92.12 400 VAL B O 1
ATOM 6891 N N . HIS B 1 401 ? 29.141 2.344 -16.578 1 94.5 401 HIS B N 1
ATOM 6892 C CA . HIS B 1 401 ? 30.094 1.239 -16.438 1 94.5 401 HIS B CA 1
ATOM 6893 C C . HIS B 1 401 ? 29.516 -0.054 -17 1 94.5 401 HIS B C 1
ATOM 6895 O O . HIS B 1 401 ? 30.188 -0.788 -17.719 1 94.5 401 HIS B O 1
ATOM 6901 N N . ILE B 1 402 ? 28.297 -0.377 -16.703 1 95.69 402 ILE B N 1
ATOM 6902 C CA . ILE B 1 402 ? 27.641 -1.588 -17.188 1 95.69 402 ILE B CA 1
ATOM 6903 C C . ILE B 1 402 ? 27.531 -1.555 -18.703 1 95.69 402 ILE B C 1
ATOM 6905 O O . ILE B 1 402 ? 27.781 -2.561 -19.375 1 95.69 402 ILE B O 1
ATOM 6909 N N . GLN B 1 403 ? 27.141 -0.411 -19.188 1 94.81 403 GLN B N 1
ATOM 6910 C CA . GLN B 1 403 ? 27.031 -0.255 -20.641 1 94.81 403 GLN B CA 1
ATOM 6911 C C . GLN B 1 403 ? 28.359 -0.545 -21.328 1 94.81 403 GLN B C 1
ATOM 6913 O O . GLN B 1 403 ? 28.406 -1.302 -22.297 1 94.81 403 GLN B O 1
ATOM 6918 N N . GLN B 1 404 ? 29.422 -0.018 -20.781 1 94.62 404 GLN B N 1
ATOM 6919 C CA . GLN B 1 404 ? 30.75 -0.163 -21.375 1 94.62 404 GLN B CA 1
ATOM 6920 C C . GLN B 1 404 ? 31.25 -1.6 -21.25 1 94.62 404 GLN B C 1
ATOM 6922 O O . GLN B 1 404 ? 31.766 -2.168 -22.219 1 94.62 404 GLN B O 1
ATOM 6927 N N . GLU B 1 405 ? 31.109 -2.131 -20.094 1 95.75 405 GLU B N 1
ATOM 6928 C CA . GLU B 1 405 ? 31.547 -3.504 -19.875 1 95.75 405 GLU B CA 1
ATOM 6929 C C . GLU B 1 405 ? 30.781 -4.48 -20.766 1 95.75 405 GLU B C 1
ATOM 6931 O O . GLU B 1 405 ? 31.359 -5.457 -21.25 1 95.75 405 GLU B O 1
ATOM 6936 N N . THR B 1 406 ? 29.531 -4.246 -20.969 1 96.88 406 THR B N 1
ATOM 6937 C CA . THR B 1 406 ? 28.703 -5.109 -21.797 1 96.88 406 THR B CA 1
ATOM 6938 C C . THR B 1 406 ? 29.141 -5.039 -23.25 1 96.88 406 THR B C 1
ATOM 6940 O O . THR B 1 406 ? 29.297 -6.07 -23.906 1 96.88 406 THR B O 1
ATOM 6943 N N . LYS B 1 407 ? 29.359 -3.812 -23.703 1 95.12 407 LYS B N 1
ATOM 6944 C CA . LYS B 1 407 ? 29.812 -3.625 -25.078 1 95.12 407 LYS B CA 1
ATOM 6945 C C . LYS B 1 407 ? 31.156 -4.309 -25.312 1 95.12 407 LYS B C 1
ATOM 6947 O O . LYS B 1 407 ? 31.328 -4.992 -26.328 1 95.12 407 LYS B O 1
ATOM 6952 N N . LYS B 1 408 ? 32 -4.082 -24.422 1 96 408 LYS B N 1
ATOM 6953 C CA . LYS B 1 408 ? 33.344 -4.68 -24.516 1 96 408 LYS B CA 1
ATOM 6954 C C . LYS B 1 408 ? 33.25 -6.203 -24.547 1 96 408 LYS B C 1
ATOM 6956 O O . LYS B 1 408 ? 33.906 -6.848 -25.359 1 96 408 LYS B O 1
ATOM 6961 N N . TYR B 1 409 ? 32.531 -6.758 -23.75 1 96.62 409 TYR B N 1
ATOM 6962 C CA . TYR B 1 409 ? 32.406 -8.203 -23.609 1 96.62 409 TYR B CA 1
ATOM 6963 C C . TYR B 1 409 ? 31.844 -8.812 -24.906 1 96.62 409 TYR B C 1
ATOM 6965 O O . TYR B 1 409 ? 32.406 -9.781 -25.422 1 96.62 409 TYR B O 1
ATOM 6973 N N . PHE B 1 410 ? 30.812 -8.312 -25.406 1 96 410 PHE B N 1
ATOM 6974 C CA . PHE B 1 410 ? 30.156 -8.891 -26.578 1 96 410 PHE B CA 1
ATOM 6975 C C . PHE B 1 410 ? 31.016 -8.719 -27.812 1 96 410 PHE B C 1
ATOM 6977 O O . PHE B 1 410 ? 31.016 -9.578 -28.703 1 96 410 PHE B O 1
ATOM 6984 N N . LYS B 1 411 ? 31.781 -7.641 -27.812 1 95 411 LYS B N 1
ATOM 6985 C CA . LYS B 1 411 ? 32.75 -7.469 -28.891 1 95 411 LYS B CA 1
ATOM 6986 C C . LYS B 1 411 ? 33.844 -8.547 -28.844 1 95 411 LYS B C 1
ATOM 6988 O O . LYS B 1 411 ? 34.219 -9.109 -29.875 1 95 411 LYS B O 1
ATOM 6993 N N . GLU B 1 412 ? 34.25 -8.812 -27.719 1 96.06 412 GLU B N 1
ATOM 6994 C CA . GLU B 1 412 ? 35.344 -9.773 -27.5 1 96.06 412 GLU B CA 1
ATOM 6995 C C . GLU B 1 412 ? 34.906 -11.188 -27.875 1 96.06 412 GLU B C 1
ATOM 6997 O O . GLU B 1 412 ? 35.688 -11.969 -28.391 1 96.06 412 GLU B O 1
ATOM 7002 N N . ILE B 1 413 ? 33.688 -11.508 -27.656 1 94.94 413 ILE B N 1
ATOM 7003 C CA . ILE B 1 413 ? 33.25 -12.875 -27.922 1 94.94 413 ILE B CA 1
ATOM 7004 C C . ILE B 1 413 ? 32.688 -12.969 -29.328 1 94.94 413 ILE B C 1
ATOM 7006 O O . ILE B 1 413 ? 32.188 -14.023 -29.75 1 94.94 413 ILE B O 1
ATOM 7010 N N . GLY B 1 414 ? 32.562 -11.867 -30.016 1 94 414 GLY B N 1
ATOM 7011 C CA . GLY B 1 414 ? 32.156 -11.844 -31.422 1 94 414 GLY B CA 1
ATOM 7012 C C . GLY B 1 414 ? 30.656 -11.922 -31.594 1 94 414 GLY B C 1
ATOM 7013 O O . GLY B 1 414 ? 30.172 -12.469 -32.594 1 94 414 GLY B O 1
ATOM 7014 N N . VAL B 1 415 ? 29.953 -11.523 -30.688 1 94.25 415 VAL B N 1
ATOM 7015 C CA . VAL B 1 415 ? 28.5 -11.492 -30.766 1 94.25 415 VAL B CA 1
ATOM 7016 C C . VAL B 1 415 ? 28.016 -10.047 -30.844 1 94.25 415 VAL B C 1
ATOM 7018 O O . VAL B 1 415 ? 28.453 -9.195 -30.062 1 94.25 415 VAL B O 1
ATOM 7021 N N . ALA B 1 416 ? 27.266 -9.758 -31.812 1 91.31 416 ALA B N 1
ATOM 7022 C CA . ALA B 1 416 ? 26.688 -8.422 -31.953 1 91.31 416 ALA B CA 1
ATOM 7023 C C . ALA B 1 416 ? 25.688 -8.141 -30.844 1 91.31 416 ALA B C 1
ATOM 7025 O O . ALA B 1 416 ? 24.844 -8.992 -30.516 1 91.31 416 ALA B O 1
ATOM 7026 N N . ALA B 1 417 ? 25.844 -7.047 -30.172 1 92.94 417 ALA B N 1
ATOM 7027 C CA . ALA B 1 417 ? 24.891 -6.605 -29.156 1 92.94 417 ALA B CA 1
ATOM 7028 C C . ALA B 1 417 ? 24.703 -5.09 -29.203 1 92.94 417 ALA B C 1
ATOM 7030 O O . ALA B 1 417 ? 25.672 -4.34 -29.312 1 92.94 417 ALA B O 1
ATOM 7031 N N . ASP B 1 418 ? 23.453 -4.68 -29.219 1 93.38 418 ASP B N 1
ATOM 7032 C CA . ASP B 1 418 ? 23.094 -3.262 -29.188 1 93.38 418 ASP B CA 1
ATOM 7033 C C . ASP B 1 418 ? 22.672 -2.838 -27.781 1 93.38 418 ASP B C 1
ATOM 7035 O O . ASP B 1 418 ? 21.562 -3.137 -27.359 1 93.38 418 ASP B O 1
ATOM 7039 N N . VAL B 1 419 ? 23.5 -2.139 -27.156 1 95.44 419 VAL B N 1
ATOM 7040 C CA . VAL B 1 419 ? 23.266 -1.79 -25.766 1 95.44 419 VAL B CA 1
ATOM 7041 C C . VAL B 1 419 ? 22.766 -0.352 -25.672 1 95.44 419 VAL B C 1
ATOM 7043 O O . VAL B 1 419 ? 23.422 0.578 -26.141 1 95.44 419 VAL B O 1
ATOM 7046 N N . LYS B 1 420 ? 21.609 -0.157 -25.156 1 93.44 420 LYS B N 1
ATOM 7047 C CA . LYS B 1 420 ? 21.031 1.157 -24.906 1 93.44 420 LYS B CA 1
ATOM 7048 C C . LYS B 1 420 ? 20.984 1.464 -23.406 1 93.44 420 LYS B C 1
ATOM 7050 O O . LYS B 1 420 ? 20.656 0.595 -22.594 1 93.44 420 LYS B O 1
ATOM 7055 N N . TYR B 1 421 ? 21.375 2.65 -23.078 1 94.31 421 TYR B N 1
ATOM 7056 C CA . TYR B 1 421 ? 21.406 3.086 -21.688 1 94.31 421 TYR B CA 1
ATOM 7057 C C . TYR B 1 421 ? 20.375 4.172 -21.422 1 94.31 421 TYR B C 1
ATOM 7059 O O . TYR B 1 421 ? 20.344 5.184 -22.141 1 94.31 421 TYR B O 1
ATOM 7067 N N . ILE B 1 422 ? 19.531 3.883 -20.469 1 93 422 ILE B N 1
ATOM 7068 C CA . ILE B 1 422 ? 18.484 4.828 -20.094 1 93 422 ILE B CA 1
ATOM 7069 C C . ILE B 1 422 ? 18.672 5.238 -18.625 1 93 422 ILE B C 1
ATOM 7071 O O . ILE B 1 422 ? 18.719 4.387 -17.75 1 93 422 ILE B O 1
ATOM 7075 N N . ASP B 1 423 ? 18.719 6.492 -18.344 1 92.94 423 ASP B N 1
ATOM 7076 C CA . ASP B 1 423 ? 18.844 7.09 -17.016 1 92.94 423 ASP B CA 1
ATOM 7077 C C . ASP B 1 423 ? 17.797 8.18 -16.812 1 92.94 423 ASP B C 1
ATOM 7079 O O . ASP B 1 423 ? 18 9.336 -17.172 1 92.94 423 ASP B O 1
ATOM 7083 N N . PRO B 1 424 ? 16.781 7.777 -16.125 1 90.12 424 PRO B N 1
ATOM 7084 C CA . PRO B 1 424 ? 15.75 8.797 -15.93 1 90.12 424 PRO B CA 1
ATOM 7085 C C . PRO B 1 424 ? 16.172 9.883 -14.945 1 90.12 424 PRO B C 1
ATOM 7087 O O . PRO B 1 424 ? 15.586 10.969 -14.93 1 90.12 424 PRO B O 1
ATOM 7090 N N . THR B 1 425 ? 17.156 9.625 -14.18 1 84.75 425 THR B N 1
ATOM 7091 C CA . THR B 1 425 ? 17.672 10.578 -13.203 1 84.75 425 THR B CA 1
ATOM 7092 C C . THR B 1 425 ? 16.547 11.125 -12.336 1 84.75 425 THR B C 1
ATOM 7094 O O . THR B 1 425 ? 15.883 10.375 -11.625 1 84.75 425 THR B O 1
ATOM 7097 N N . TYR B 1 426 ? 16.297 12.461 -12.414 1 81.69 426 TYR B N 1
ATOM 7098 C CA . TYR B 1 426 ? 15.414 13.148 -11.484 1 81.69 426 TYR B CA 1
ATOM 7099 C C . TYR B 1 426 ? 13.969 13.117 -11.969 1 81.69 426 TYR B C 1
ATOM 7101 O O . TYR B 1 426 ? 13.062 13.57 -11.273 1 81.69 426 TYR B O 1
ATOM 7109 N N . MET B 1 427 ? 13.688 12.445 -13.031 1 82.44 427 MET B N 1
ATOM 7110 C CA . MET B 1 427 ? 12.336 12.375 -13.586 1 82.44 427 MET B CA 1
ATOM 7111 C C . MET B 1 427 ? 11.43 11.547 -12.68 1 82.44 427 MET B C 1
ATOM 7113 O O . MET B 1 427 ? 10.203 11.688 -12.727 1 82.44 427 MET B O 1
ATOM 7117 N N . ILE B 1 428 ? 12.047 10.766 -11.922 1 86.38 428 ILE B N 1
ATOM 7118 C CA . ILE B 1 428 ? 11.203 9.883 -11.133 1 86.38 428 ILE B CA 1
ATOM 7119 C C . ILE B 1 428 ? 10.844 10.562 -9.812 1 86.38 428 ILE B C 1
ATOM 7121 O O . ILE B 1 428 ? 10.023 10.047 -9.047 1 86.38 428 ILE B O 1
ATOM 7125 N N . ARG B 1 429 ? 11.383 11.727 -9.555 1 85.94 429 ARG B N 1
ATOM 7126 C CA . ARG B 1 429 ? 11.094 12.344 -8.266 1 85.94 429 ARG B CA 1
ATOM 7127 C C . ARG B 1 429 ? 10.516 13.75 -8.445 1 85.94 429 ARG B C 1
ATOM 7129 O O . ARG B 1 429 ? 9.984 14.336 -7.496 1 85.94 429 ARG B O 1
ATOM 7136 N N . ALA B 1 430 ? 10.633 14.375 -9.555 1 83.19 430 ALA B N 1
ATOM 7137 C CA . ALA B 1 430 ? 10.164 15.734 -9.812 1 83.19 430 ALA B CA 1
ATOM 7138 C C . ALA B 1 430 ? 8.773 15.719 -10.453 1 83.19 430 ALA B C 1
ATOM 7140 O O . ALA B 1 430 ? 8.523 16.422 -11.43 1 83.19 430 ALA B O 1
ATOM 7141 N N . VAL B 1 431 ? 7.91 14.883 -9.961 1 86.5 431 VAL B N 1
ATOM 7142 C CA . VAL B 1 431 ? 6.57 14.719 -10.516 1 86.5 431 VAL B CA 1
ATOM 7143 C C . VAL B 1 431 ? 5.539 14.797 -9.391 1 86.5 431 VAL B C 1
ATOM 7145 O O . VAL B 1 431 ? 5.887 14.719 -8.211 1 86.5 431 VAL B O 1
ATOM 7148 N N . ARG B 1 432 ? 4.348 15.023 -9.828 1 88.88 432 ARG B N 1
ATOM 7149 C CA . ARG B 1 432 ? 3.242 14.992 -8.875 1 88.88 432 ARG B CA 1
ATOM 7150 C C . ARG B 1 432 ? 3.064 13.594 -8.289 1 88.88 432 ARG B C 1
ATOM 7152 O O . ARG B 1 432 ? 3.34 12.594 -8.953 1 88.88 432 ARG B O 1
ATOM 7159 N N . ALA B 1 433 ? 2.596 13.617 -7.066 1 92.88 433 ALA B N 1
ATOM 7160 C CA . ALA B 1 433 ? 2.357 12.336 -6.41 1 92.88 433 ALA B CA 1
ATOM 7161 C C . ALA B 1 433 ? 1.229 11.57 -7.094 1 92.88 433 ALA B C 1
ATOM 7163 O O . ALA B 1 433 ? 0.224 12.164 -7.496 1 92.88 433 ALA B O 1
ATOM 7164 N N . ASN B 1 434 ? 1.422 10.266 -7.273 1 93.31 434 ASN B N 1
ATOM 7165 C CA . ASN B 1 434 ? 0.291 9.445 -7.695 1 93.31 434 ASN B CA 1
ATOM 7166 C C . ASN B 1 434 ? -0.746 9.305 -6.586 1 93.31 434 ASN B C 1
ATOM 7168 O O . ASN B 1 434 ? -0.578 9.867 -5.5 1 93.31 434 ASN B O 1
ATOM 7172 N N . ALA B 1 435 ? -1.845 8.648 -6.848 1 93.31 435 ALA B N 1
ATOM 7173 C CA . ALA B 1 435 ? -2.963 8.602 -5.91 1 93.31 435 ALA B CA 1
ATOM 7174 C C . ALA B 1 435 ? -2.549 7.949 -4.594 1 93.31 435 ALA B C 1
ATOM 7176 O O . ALA B 1 435 ? -2.906 8.43 -3.516 1 93.31 435 ALA B O 1
ATOM 7177 N N . SER B 1 436 ? -1.821 6.871 -4.691 1 94.5 436 SER B N 1
ATOM 7178 C CA . SER B 1 436 ? -1.392 6.152 -3.494 1 94.5 436 SER B CA 1
ATOM 7179 C C . SER B 1 436 ? -0.565 7.051 -2.578 1 94.5 436 SER B C 1
ATOM 7181 O O . SER B 1 436 ? -0.835 7.141 -1.379 1 94.5 436 SER B O 1
ATOM 7183 N N . ASP B 1 437 ? 0.419 7.73 -3.119 1 95.25 437 ASP B N 1
ATOM 7184 C CA . ASP B 1 437 ? 1.233 8.664 -2.344 1 95.25 437 ASP B CA 1
ATOM 7185 C C . ASP B 1 437 ? 0.404 9.852 -1.873 1 95.25 437 ASP B C 1
ATOM 7187 O O . ASP B 1 437 ? 0.63 10.383 -0.782 1 95.25 437 ASP B O 1
ATOM 7191 N N . GLY B 1 438 ? -0.474 10.273 -2.734 1 94.94 438 GLY B N 1
ATOM 7192 C CA . GLY B 1 438 ? -1.348 11.359 -2.328 1 94.94 438 GLY B CA 1
ATOM 7193 C C . GLY B 1 438 ? -2.133 11.055 -1.066 1 94.94 438 GLY B C 1
ATOM 7194 O O . GLY B 1 438 ? -2.225 11.898 -0.169 1 94.94 438 GLY B O 1
ATOM 7195 N N . ILE B 1 439 ? -2.699 9.906 -1.006 1 94.94 439 ILE B N 1
ATOM 7196 C CA . ILE B 1 439 ? -3.447 9.477 0.17 1 94.94 439 ILE B CA 1
ATOM 7197 C C . ILE B 1 439 ? -2.52 9.422 1.381 1 94.94 439 ILE B C 1
ATOM 7199 O O . ILE B 1 439 ? -2.854 9.93 2.453 1 94.94 439 ILE B O 1
ATOM 7203 N N . LEU B 1 440 ? -1.379 8.773 1.174 1 96.56 440 LEU B N 1
ATOM 7204 C CA . LEU B 1 440 ? -0.414 8.664 2.262 1 96.56 440 LEU B CA 1
ATOM 7205 C C . LEU B 1 440 ? -0.018 10.039 2.785 1 96.56 440 LEU B C 1
ATOM 7207 O O . LEU B 1 440 ? 0.016 10.258 3.998 1 96.56 440 LEU B O 1
ATOM 7211 N N . CYS B 1 441 ? 0.282 10.961 1.882 1 96.56 441 CYS B N 1
ATOM 7212 C CA . CYS B 1 441 ? 0.683 12.32 2.252 1 96.56 441 CYS B CA 1
ATOM 7213 C C . CYS B 1 441 ? -0.417 13.016 3.045 1 96.56 441 CYS B C 1
ATOM 7215 O O . CYS B 1 441 ? -0.139 13.695 4.035 1 96.56 441 CYS B O 1
ATOM 7217 N N . THR B 1 442 ? -1.603 12.836 2.604 1 94.94 442 THR B N 1
ATOM 7218 C CA . THR B 1 442 ? -2.742 13.422 3.295 1 94.94 442 THR B CA 1
ATOM 7219 C C . THR B 1 442 ? -2.809 12.938 4.742 1 94.94 442 THR B C 1
ATOM 7221 O O . THR B 1 442 ? -2.93 13.75 5.668 1 94.94 442 THR B O 1
ATOM 7224 N N . VAL B 1 443 ? -2.67 11.688 4.891 1 96.44 443 VAL B N 1
ATOM 7225 C CA . VAL B 1 443 ? -2.814 11.078 6.211 1 96.44 443 VAL B CA 1
ATOM 7226 C C . VAL B 1 443 ? -1.637 11.477 7.098 1 96.44 443 VAL B C 1
ATOM 7228 O O . VAL B 1 443 ? -1.817 11.797 8.273 1 96.44 443 VAL B O 1
ATOM 7231 N N . LEU B 1 444 ? -0.482 11.469 6.57 1 98.06 444 LEU B N 1
ATOM 7232 C CA . LEU B 1 444 ? 0.704 11.844 7.332 1 98.06 444 LEU B CA 1
ATOM 7233 C C . LEU B 1 444 ? 0.636 13.305 7.77 1 98.06 444 LEU B C 1
ATOM 7235 O O . LEU B 1 444 ? 0.961 13.625 8.914 1 98.06 444 LEU B O 1
ATOM 7239 N N . GLY B 1 445 ? 0.228 14.195 6.816 1 98.06 445 GLY B N 1
ATOM 7240 C CA . GLY B 1 445 ? 0.082 15.602 7.156 1 98.06 445 GLY B CA 1
ATOM 7241 C C . GLY B 1 445 ? -0.896 15.844 8.289 1 98.06 445 GLY B C 1
ATOM 7242 O O . GLY B 1 445 ? -0.589 16.562 9.234 1 98.06 445 GLY B O 1
ATOM 7243 N N . GLN B 1 446 ? -2.025 15.219 8.211 1 96.62 446 GLN B N 1
ATOM 7244 C CA . GLN B 1 446 ? -3.029 15.352 9.258 1 96.62 446 GLN B CA 1
ATOM 7245 C C . GLN B 1 446 ? -2.498 14.844 10.602 1 96.62 446 GLN B C 1
ATOM 7247 O O . GLN B 1 446 ? -2.631 15.516 11.625 1 96.62 446 GLN B O 1
ATOM 7252 N N . ASN B 1 447 ? -1.881 13.68 10.555 1 98.31 447 ASN B N 1
ATOM 7253 C CA . ASN B 1 447 ? -1.405 13.062 11.781 1 98.31 447 ASN B CA 1
ATOM 7254 C C . ASN B 1 447 ? -0.272 13.867 12.414 1 98.31 447 ASN B C 1
ATOM 7256 O O . ASN B 1 447 ? -0.141 13.914 13.641 1 98.31 447 ASN B O 1
ATOM 7260 N N . ALA B 1 448 ? 0.531 14.492 11.578 1 98.81 448 ALA B N 1
ATOM 7261 C CA . ALA B 1 448 ? 1.578 15.352 12.125 1 98.81 448 ALA B CA 1
ATOM 7262 C C . ALA B 1 448 ? 0.984 16.453 13.008 1 98.81 448 ALA B C 1
ATOM 7264 O O . ALA B 1 448 ? 1.455 16.688 14.125 1 98.81 448 ALA B O 1
ATOM 7265 N N . VAL B 1 449 ? -0.07 17.062 12.539 1 98.69 449 VAL B N 1
ATOM 7266 C CA . VAL B 1 449 ? -0.724 18.141 13.266 1 98.69 449 VAL B CA 1
ATOM 7267 C C . VAL B 1 449 ? -1.395 17.594 14.523 1 98.69 449 VAL B C 1
ATOM 7269 O O . VAL B 1 449 ? -1.278 18.172 15.602 1 98.69 449 VAL B O 1
ATOM 7272 N N . HIS B 1 450 ? -2.086 16.438 14.383 1 97.81 450 HIS B N 1
ATOM 7273 C CA . HIS B 1 450 ? -2.707 15.805 15.539 1 97.81 450 HIS B CA 1
ATOM 7274 C C . HIS B 1 450 ? -1.675 15.516 16.625 1 97.81 450 HIS B C 1
ATOM 7276 O O . HIS B 1 450 ? -1.933 15.742 17.812 1 97.81 450 HIS B O 1
ATOM 7282 N N . GLY B 1 451 ? -0.553 15.008 16.219 1 98.5 451 GLY B N 1
ATOM 7283 C CA . GLY B 1 451 ? 0.503 14.711 17.172 1 98.5 451 GLY B CA 1
ATOM 7284 C C . GLY B 1 451 ? 1.014 15.938 17.906 1 98.5 451 GLY B C 1
ATOM 7285 O O . GLY B 1 451 ? 1.207 15.906 19.125 1 98.5 451 GLY B O 1
ATOM 7286 N N . ALA B 1 452 ? 1.235 17.016 17.188 1 98.75 452 ALA B N 1
ATOM 7287 C CA . ALA B 1 452 ? 1.703 18.266 17.781 1 98.75 452 ALA B CA 1
ATOM 7288 C C . ALA B 1 452 ? 0.71 18.781 18.828 1 98.75 452 ALA B C 1
ATOM 7290 O O . ALA B 1 452 ? 1.094 19.109 19.953 1 98.75 452 ALA B O 1
ATOM 7291 N N . PHE B 1 453 ? -0.553 18.812 18.484 1 98.31 453 PHE B N 1
ATOM 7292 C CA . PHE B 1 453 ? -1.573 19.328 19.391 1 98.31 453 PHE B CA 1
ATOM 7293 C C . PHE B 1 453 ? -1.736 18.422 20.594 1 98.31 453 PHE B C 1
ATOM 7295 O O . PHE B 1 453 ? -2.062 18.875 21.688 1 98.31 453 PHE B O 1
ATOM 7302 N N . ALA B 1 454 ? -1.543 17.109 20.375 1 97.81 454 ALA B N 1
ATOM 7303 C CA . ALA B 1 454 ? -1.645 16.156 21.469 1 97.81 454 ALA B CA 1
ATOM 7304 C C . ALA B 1 454 ? -0.52 16.359 22.484 1 97.81 454 ALA B C 1
ATOM 7306 O O . ALA B 1 454 ? -0.547 15.789 23.578 1 97.81 454 ALA B O 1
ATOM 7307 N N . GLY B 1 455 ? 0.501 17.156 22.125 1 98.06 455 GLY B N 1
ATOM 7308 C CA . GLY B 1 455 ? 1.591 17.469 23.031 1 98.06 455 GLY B CA 1
ATOM 7309 C C . GLY B 1 455 ? 2.844 16.656 22.766 1 98.06 455 GLY B C 1
ATOM 7310 O O . GLY B 1 455 ? 3.82 16.766 23.516 1 98.06 455 GLY B O 1
ATOM 7311 N N . TYR B 1 456 ? 2.805 15.859 21.75 1 98.31 456 TYR B N 1
ATOM 7312 C CA . TYR B 1 456 ? 3.988 15.062 21.422 1 98.31 456 TYR B CA 1
ATOM 7313 C C . TYR B 1 456 ? 5.02 15.906 20.688 1 98.31 456 TYR B C 1
ATOM 7315 O O . TYR B 1 456 ? 4.668 16.766 19.875 1 98.31 456 TYR B O 1
ATOM 7323 N N . SER B 1 457 ? 6.316 15.68 20.953 1 98.44 457 SER B N 1
ATOM 7324 C CA . SER B 1 457 ? 7.438 16.375 20.328 1 98.44 457 SER B CA 1
ATOM 7325 C C . SER B 1 457 ? 8.648 15.453 20.188 1 98.44 457 SER B C 1
ATOM 7327 O O . SER B 1 457 ? 8.82 14.523 20.984 1 98.44 457 SER B O 1
ATOM 7329 N N . GLY B 1 458 ? 9.484 15.781 19.188 1 98.31 458 GLY B N 1
ATOM 7330 C CA . GLY B 1 458 ? 10.586 14.867 18.938 1 98.31 458 GLY B CA 1
ATOM 7331 C C . GLY B 1 458 ? 10.141 13.539 18.344 1 98.31 458 GLY B C 1
ATOM 7332 O O . GLY B 1 458 ? 10.734 12.5 18.625 1 98.31 458 GLY B O 1
ATOM 7333 N N . ILE B 1 459 ? 9.047 13.609 17.594 1 98.69 459 ILE B N 1
ATOM 7334 C CA . ILE B 1 459 ? 8.453 12.398 17.047 1 98.69 459 ILE B CA 1
ATOM 7335 C C . ILE B 1 459 ? 8.359 12.516 15.531 1 98.69 459 ILE B C 1
ATOM 7337 O O . ILE B 1 459 ? 8.594 13.578 14.969 1 98.69 459 ILE B O 1
ATOM 7341 N N . THR B 1 460 ? 8.102 11.43 14.914 1 98.62 460 THR B N 1
ATOM 7342 C CA . THR B 1 460 ? 7.73 11.367 13.508 1 98.62 460 THR B CA 1
ATOM 7343 C C . THR B 1 460 ? 6.461 10.539 13.32 1 98.62 460 THR B C 1
ATOM 7345 O O . THR B 1 460 ? 6 9.883 14.258 1 98.62 460 THR B O 1
ATOM 7348 N N . VAL B 1 461 ? 5.855 10.758 12.227 1 98.5 461 VAL B N 1
ATOM 7349 C CA . VAL B 1 461 ? 4.645 10.023 11.883 1 98.5 461 VAL B CA 1
ATOM 7350 C C . VAL B 1 461 ? 4.965 8.969 10.828 1 98.5 461 VAL B C 1
ATOM 7352 O O . VAL B 1 46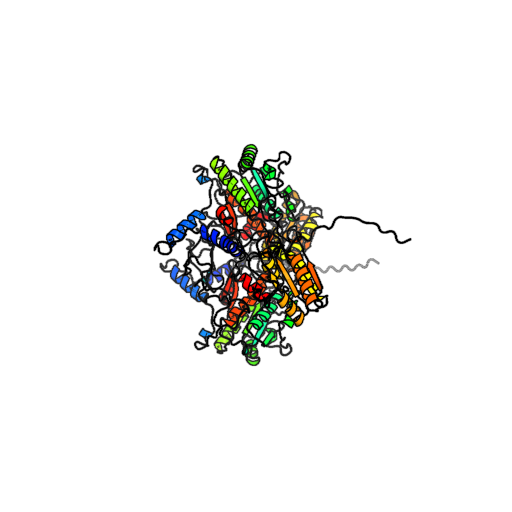1 ? 5.844 9.164 9.984 1 98.5 461 VAL B O 1
ATOM 7355 N N . GLY B 1 462 ? 4.301 7.824 10.891 1 97.25 462 GLY B N 1
ATOM 7356 C CA . GLY B 1 462 ? 4.57 6.797 9.898 1 97.25 462 GLY B CA 1
ATOM 7357 C C . GLY B 1 462 ? 3.434 5.801 9.75 1 97.25 462 GLY B C 1
ATOM 7358 O O . GLY B 1 462 ? 2.506 5.785 10.555 1 97.25 462 GLY B O 1
ATOM 7359 N N . ILE B 1 463 ? 3.498 5.043 8.641 1 97.56 463 ILE B N 1
ATOM 7360 C CA . ILE B 1 463 ? 2.586 3.932 8.391 1 97.56 463 ILE B CA 1
ATOM 7361 C C . ILE B 1 463 ? 3.268 2.611 8.742 1 97.56 463 ILE B C 1
ATOM 7363 O O . ILE B 1 463 ? 4.395 2.352 8.312 1 97.56 463 ILE B O 1
ATOM 7367 N N . ILE B 1 464 ? 2.625 1.843 9.609 1 96.69 464 ILE B N 1
ATOM 7368 C CA . ILE B 1 464 ? 3.133 0.568 10.102 1 96.69 464 ILE B CA 1
ATOM 7369 C C . ILE B 1 464 ? 2.055 -0.504 9.977 1 96.69 464 ILE B C 1
ATOM 7371 O O . ILE B 1 464 ? 0.984 -0.394 10.578 1 96.69 464 ILE B O 1
ATOM 7375 N N . ASN B 1 465 ? 2.395 -1.548 9.242 1 95.75 465 ASN B N 1
ATOM 7376 C CA . ASN B 1 465 ? 1.421 -2.611 9.023 1 95.75 465 ASN B CA 1
ATOM 7377 C C . ASN B 1 465 ? 0.07 -2.053 8.586 1 95.75 465 ASN B C 1
ATOM 7379 O O . ASN B 1 465 ? -0.968 -2.424 9.141 1 95.75 465 ASN B O 1
ATOM 7383 N N . ASN B 1 466 ? 0.113 -1.055 7.734 1 93.81 466 ASN B N 1
ATOM 7384 C CA . ASN B 1 466 ? -1.04 -0.43 7.094 1 93.81 466 ASN B CA 1
ATOM 7385 C C . ASN B 1 466 ? -1.825 0.437 8.07 1 93.81 466 ASN B C 1
ATOM 7387 O O . ASN B 1 466 ? -2.973 0.798 7.805 1 93.81 466 ASN B O 1
ATOM 7391 N N . HIS B 1 467 ? -1.265 0.688 9.234 1 95.44 467 HIS B N 1
ATOM 7392 C CA . HIS B 1 467 ? -1.832 1.603 10.219 1 95.44 467 HIS B CA 1
ATOM 7393 C C . HIS B 1 467 ? -0.863 2.734 10.539 1 95.44 467 HIS B C 1
ATOM 7395 O O . HIS B 1 467 ? 0.316 2.668 10.188 1 95.44 467 HIS B O 1
ATOM 7401 N N . TYR B 1 468 ? -1.388 3.707 11.141 1 97.25 468 TYR B N 1
ATOM 7402 C CA . TYR B 1 468 ? -0.583 4.906 11.344 1 97.25 468 TYR B CA 1
ATOM 7403 C C . TYR B 1 468 ? -0.21 5.066 12.812 1 97.25 468 TYR B C 1
ATOM 7405 O O . TYR B 1 468 ? -1.029 4.809 13.703 1 97.25 468 TYR B O 1
ATOM 7413 N N . ALA B 1 469 ? 1.043 5.41 13.055 1 98.06 469 ALA B N 1
ATOM 7414 C CA . ALA B 1 469 ? 1.558 5.496 14.422 1 98.06 469 ALA B CA 1
ATOM 7415 C C . ALA B 1 469 ? 2.582 6.621 14.555 1 98.06 469 ALA B C 1
ATOM 7417 O O . ALA B 1 469 ? 3.033 7.176 13.547 1 98.06 469 ALA B O 1
ATOM 7418 N N . TYR B 1 470 ? 2.818 7.035 15.773 1 98.56 470 TYR B N 1
ATOM 7419 C CA . TYR B 1 470 ? 3.918 7.93 16.109 1 98.56 470 TYR B CA 1
ATOM 7420 C C . TYR B 1 470 ? 5.148 7.141 16.547 1 98.56 470 TYR B C 1
ATOM 7422 O O . TYR B 1 470 ? 5.035 6.129 17.234 1 98.56 470 TYR B O 1
ATOM 7430 N N . LEU B 1 471 ? 6.285 7.574 16.156 1 98.44 471 LEU B N 1
ATOM 7431 C CA . LEU B 1 471 ? 7.555 6.957 16.516 1 98.44 471 LEU B CA 1
ATOM 7432 C C . LEU B 1 471 ? 8.547 8 17.016 1 98.44 471 LEU B C 1
ATOM 7434 O O . LEU B 1 471 ? 8.57 9.125 16.516 1 98.44 471 LEU B O 1
ATOM 7438 N N . PRO B 1 472 ? 9.375 7.625 18.016 1 98.31 472 PRO B N 1
ATOM 7439 C CA . PRO B 1 472 ? 10.461 8.531 18.391 1 98.31 472 PRO B CA 1
ATOM 7440 C C . PRO B 1 472 ? 11.516 8.672 17.297 1 98.31 472 PRO B C 1
ATOM 7442 O O . PRO B 1 472 ? 11.93 7.672 16.703 1 98.31 472 PRO B O 1
ATOM 7445 N N . ILE B 1 473 ? 11.945 9.852 17.047 1 98.25 473 ILE B N 1
ATOM 7446 C CA . ILE B 1 473 ? 12.852 10.141 15.938 1 98.25 473 ILE B CA 1
ATOM 7447 C C . ILE B 1 473 ? 14.125 9.312 16.078 1 98.25 473 ILE B C 1
ATOM 7449 O O . ILE B 1 473 ? 14.602 8.727 15.102 1 98.25 473 ILE B O 1
ATOM 7453 N N . PRO B 1 474 ? 14.711 9.125 17.281 1 97.44 474 PRO B N 1
ATOM 7454 C CA . PRO B 1 474 ? 15.961 8.375 17.375 1 97.44 474 PRO B CA 1
ATOM 7455 C C . PRO B 1 474 ? 15.828 6.934 16.875 1 97.44 474 PRO B C 1
ATOM 7457 O O . PRO B 1 474 ? 16.781 6.387 16.312 1 97.44 474 PRO B O 1
ATOM 7460 N N . GLU B 1 475 ? 14.695 6.355 17.016 1 96.88 475 GLU B N 1
ATOM 7461 C CA . GLU B 1 475 ? 14.516 4.957 16.641 1 96.88 475 GLU B CA 1
ATOM 7462 C C . GLU B 1 475 ? 14.406 4.805 15.125 1 96.88 475 GLU B C 1
ATOM 7464 O O . GLU B 1 475 ? 14.82 3.785 14.57 1 96.88 475 GLU B O 1
ATOM 7469 N N . VAL B 1 476 ? 13.922 5.809 14.477 1 96.75 476 VAL B N 1
ATOM 7470 C CA . VAL B 1 476 ? 13.68 5.648 13.047 1 96.75 476 VAL B CA 1
ATOM 7471 C C . VAL B 1 476 ? 14.938 6.027 12.266 1 96.75 476 VAL B C 1
ATOM 7473 O O . VAL B 1 476 ? 15.07 5.688 11.086 1 96.75 476 VAL B O 1
ATOM 7476 N N . ILE B 1 477 ? 15.883 6.73 12.922 1 94.94 477 ILE B N 1
ATOM 7477 C CA . ILE B 1 477 ? 17.078 7.156 12.203 1 94.94 477 ILE B CA 1
ATOM 7478 C C . ILE B 1 477 ? 18.297 6.41 12.742 1 94.94 477 ILE B C 1
ATOM 7480 O O . ILE B 1 477 ? 19.438 6.84 12.539 1 94.94 477 ILE B O 1
ATOM 7484 N N . ALA B 1 478 ? 18.078 5.375 13.5 1 93.5 478 ALA B N 1
ATOM 7485 C CA . ALA B 1 478 ? 19.172 4.625 14.117 1 93.5 478 ALA B CA 1
ATOM 7486 C C . ALA B 1 478 ? 20.156 4.121 13.055 1 93.5 478 ALA B C 1
ATOM 7488 O O . ALA B 1 478 ? 21.375 4.125 13.273 1 93.5 478 ALA B O 1
ATOM 7489 N N . TYR B 1 479 ? 19.656 3.654 11.938 1 90.81 479 TYR B N 1
ATOM 7490 C CA . TYR B 1 479 ? 20.422 3.279 10.75 1 90.81 479 TYR B CA 1
ATOM 7491 C C . TYR B 1 479 ? 19.531 3.281 9.508 1 90.81 479 TYR B C 1
ATOM 7493 O O . TYR B 1 479 ? 18.312 3.35 9.617 1 90.81 479 TYR B O 1
ATOM 7501 N N . ASP B 1 480 ? 20.172 3.27 8.406 1 90.38 480 ASP B N 1
ATOM 7502 C CA . ASP B 1 480 ? 19.422 3.307 7.156 1 90.38 480 ASP B CA 1
ATOM 7503 C C . ASP B 1 480 ? 18.766 1.956 6.867 1 90.38 480 ASP B C 1
ATOM 7505 O O . ASP B 1 480 ? 19.438 0.921 6.895 1 90.38 480 ASP B O 1
ATOM 7509 N N . LYS B 1 481 ? 17.531 1.999 6.625 1 93.31 481 LYS B N 1
ATOM 7510 C CA . LYS B 1 481 ? 16.828 0.804 6.164 1 93.31 481 LYS B CA 1
ATOM 7511 C C . LYS B 1 481 ? 17.328 0.363 4.793 1 93.31 481 LYS B C 1
ATOM 7513 O O . LYS B 1 481 ? 17.594 1.197 3.922 1 93.31 481 LYS B O 1
ATOM 7518 N N . SER B 1 482 ? 17.562 -0.88 4.594 1 93.62 482 SER B N 1
ATOM 7519 C CA . SER B 1 482 ? 18.031 -1.438 3.326 1 93.62 482 SER B CA 1
ATOM 7520 C C . SER B 1 482 ? 17.297 -2.736 2.998 1 93.62 482 SER B C 1
ATOM 7522 O O . SER B 1 482 ? 16.641 -3.318 3.859 1 93.62 482 SER B O 1
ATOM 7524 N N . VAL B 1 483 ? 17.375 -3.104 1.738 1 94.38 483 VAL B N 1
ATOM 7525 C CA . VAL B 1 483 ? 16.766 -4.359 1.326 1 94.38 483 VAL B CA 1
ATOM 7526 C C . VAL B 1 483 ? 17.484 -5.531 2.002 1 94.38 483 VAL B C 1
ATOM 7528 O O . VAL B 1 483 ? 18.703 -5.598 2.008 1 94.38 483 VAL B O 1
ATOM 7531 N N . ASP B 1 484 ? 16.703 -6.363 2.637 1 89.62 484 ASP B N 1
ATOM 7532 C CA . ASP B 1 484 ? 17.25 -7.621 3.141 1 89.62 484 ASP B CA 1
ATOM 7533 C C . ASP B 1 484 ? 17.375 -8.656 2.025 1 89.62 484 ASP B C 1
ATOM 7535 O O . ASP B 1 484 ? 16.359 -9.102 1.472 1 89.62 484 ASP B O 1
ATOM 7539 N N . PRO B 1 485 ? 18.594 -9.023 1.705 1 88.44 485 PRO B N 1
ATOM 7540 C CA . PRO B 1 485 ? 18.781 -9.992 0.624 1 88.44 485 PRO B CA 1
ATOM 7541 C C . PRO B 1 485 ? 18.062 -11.32 0.887 1 88.44 485 PRO B C 1
ATOM 7543 O O . PRO B 1 485 ? 17.844 -12.109 -0.039 1 88.44 485 PRO B O 1
ATOM 7546 N N . ASN B 1 486 ? 17.719 -11.555 2.135 1 84.5 486 ASN B N 1
ATOM 7547 C CA . ASN B 1 486 ? 17.016 -12.789 2.471 1 84.5 486 ASN B CA 1
ATOM 7548 C C . ASN B 1 486 ? 15.508 -12.555 2.635 1 84.5 486 ASN B C 1
ATOM 7550 O O . ASN B 1 486 ? 14.773 -13.461 3.023 1 84.5 486 ASN B O 1
ATOM 7554 N N . SER B 1 487 ? 15.148 -11.422 2.293 1 87.19 487 SER B N 1
ATOM 7555 C CA . SER B 1 487 ? 13.734 -11.094 2.43 1 87.19 487 SER B CA 1
ATOM 7556 C C . SER B 1 487 ? 12.898 -11.812 1.383 1 87.19 487 SER B C 1
ATOM 7558 O O . SER B 1 487 ? 13.398 -12.164 0.311 1 87.19 487 SER B O 1
ATOM 7560 N N . ARG B 1 488 ? 11.633 -11.984 1.717 1 86.5 488 ARG B N 1
ATOM 7561 C CA . ARG B 1 488 ? 10.711 -12.602 0.771 1 86.5 488 ARG B CA 1
ATOM 7562 C C . ARG B 1 488 ? 10.523 -11.719 -0.461 1 86.5 488 ARG B C 1
ATOM 7564 O O . ARG B 1 488 ? 10.352 -12.227 -1.572 1 86.5 488 ARG B O 1
ATOM 7571 N N . MET B 1 489 ? 10.547 -10.484 -0.261 1 88.94 489 MET B N 1
ATOM 7572 C CA . MET B 1 489 ? 10.32 -9.578 -1.386 1 88.94 489 MET B CA 1
ATOM 7573 C C . MET B 1 489 ? 11.445 -9.703 -2.41 1 88.94 489 MET B C 1
ATOM 7575 O O . MET B 1 489 ? 11.188 -9.742 -3.615 1 88.94 489 MET B O 1
ATOM 7579 N N . TRP B 1 490 ? 12.648 -9.758 -1.975 1 90.94 490 TRP B N 1
ATOM 7580 C CA . TRP B 1 490 ? 13.766 -9.938 -2.902 1 90.94 490 TRP B CA 1
ATOM 7581 C C . TRP B 1 490 ? 13.664 -11.281 -3.611 1 90.94 490 TRP B C 1
ATOM 7583 O O . TRP B 1 490 ? 13.891 -11.375 -4.82 1 90.94 490 TRP B O 1
ATOM 7593 N N . HIS B 1 491 ? 13.266 -12.289 -2.9 1 88.31 491 HIS B N 1
ATOM 7594 C CA . HIS B 1 491 ? 13.125 -13.609 -3.496 1 88.31 491 HIS B CA 1
ATOM 7595 C C . HIS B 1 491 ? 12.047 -13.617 -4.57 1 88.31 491 HIS B C 1
ATOM 7597 O O . HIS B 1 491 ? 12.18 -14.312 -5.582 1 88.31 491 HIS B O 1
ATOM 7603 N N . ARG B 1 492 ? 11.039 -12.891 -4.297 1 90.25 492 ARG B N 1
ATOM 7604 C CA . ARG B 1 492 ? 9.992 -12.742 -5.301 1 90.25 492 ARG B CA 1
ATOM 7605 C C . ARG B 1 492 ? 10.531 -12.078 -6.562 1 90.25 492 ARG B C 1
ATOM 7607 O O . ARG B 1 492 ? 10.141 -12.43 -7.676 1 90.25 492 ARG B O 1
ATOM 7614 N N . CYS B 1 493 ? 11.359 -11.07 -6.332 1 92.12 493 CYS B N 1
ATOM 7615 C CA . CYS B 1 493 ? 11.992 -10.398 -7.457 1 92.12 493 CYS B CA 1
ATOM 7616 C C . CYS B 1 493 ? 12.852 -11.375 -8.258 1 92.12 493 CYS B C 1
ATOM 7618 O O . CYS B 1 493 ? 12.805 -11.375 -9.492 1 92.12 493 CYS B O 1
ATOM 7620 N N . LEU B 1 494 ? 13.539 -12.219 -7.566 1 89.62 494 LEU B N 1
ATOM 7621 C CA . LEU B 1 494 ? 14.383 -13.219 -8.227 1 89.62 494 LEU B CA 1
ATOM 7622 C C . LEU B 1 494 ? 13.531 -14.219 -9 1 89.62 494 LEU B C 1
ATOM 7624 O O . LEU B 1 494 ? 13.922 -14.656 -10.086 1 89.62 494 LEU B O 1
ATOM 7628 N N . THR B 1 495 ? 12.438 -14.555 -8.422 1 87.19 495 THR B N 1
ATOM 7629 C CA . THR B 1 495 ? 11.508 -15.453 -9.102 1 87.19 495 THR B CA 1
ATOM 7630 C C . THR B 1 495 ? 11 -14.812 -10.391 1 87.19 495 THR B C 1
ATOM 7632 O O . THR B 1 495 ? 10.859 -15.492 -11.414 1 87.19 495 THR B O 1
ATOM 7635 N N . SER B 1 496 ? 10.773 -13.562 -10.336 1 88.88 496 SER B N 1
ATOM 7636 C CA . SER B 1 496 ? 10.242 -12.844 -11.492 1 88.88 496 SER B CA 1
ATOM 7637 C C . SER B 1 496 ? 11.312 -12.68 -12.57 1 88.88 496 SER B C 1
ATOM 7639 O O . SER B 1 496 ? 11.016 -12.805 -13.758 1 88.88 496 SER B O 1
ATOM 7641 N N . THR B 1 497 ? 12.523 -12.375 -12.172 1 91.44 497 THR B N 1
ATOM 7642 C CA . THR B 1 497 ? 13.594 -12.125 -13.141 1 91.44 497 THR B CA 1
ATOM 7643 C C . THR B 1 497 ? 14.18 -13.438 -13.648 1 91.44 497 THR B C 1
ATOM 7645 O O . THR B 1 497 ? 14.68 -13.508 -14.773 1 91.44 497 THR B O 1
ATOM 76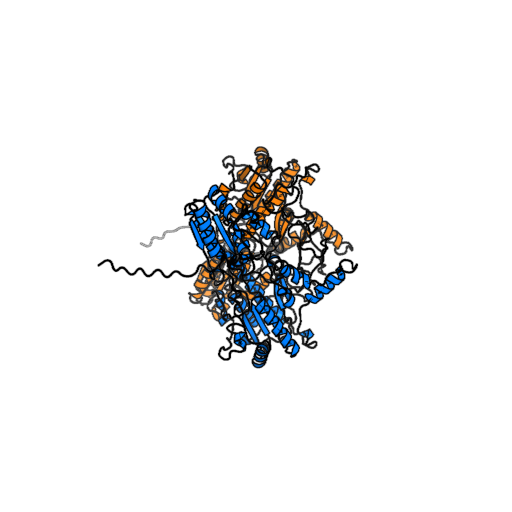48 N N . GLY B 1 498 ? 14.18 -14.43 -12.742 1 87.56 498 GLY B N 1
ATOM 7649 C CA . GLY B 1 498 ? 14.812 -15.695 -13.078 1 87.56 498 GLY B CA 1
ATOM 7650 C C . GLY B 1 498 ? 16.328 -15.625 -13.07 1 87.56 498 GLY B C 1
ATOM 7651 O O . GLY B 1 498 ? 17 -16.531 -13.562 1 87.56 498 GLY B O 1
ATOM 7652 N N . GLN B 1 499 ? 16.828 -14.531 -12.516 1 91.12 499 GLN B N 1
ATOM 7653 C CA . GLN B 1 499 ? 18.266 -14.359 -12.547 1 91.12 499 GLN B CA 1
ATOM 7654 C C . GLN B 1 499 ? 18.953 -15.258 -11.523 1 91.12 499 GLN B C 1
ATOM 7656 O O . GLN B 1 499 ? 18.391 -15.57 -10.484 1 91.12 499 GLN B O 1
ATOM 7661 N N . PRO B 1 500 ? 20.203 -15.641 -11.805 1 89.44 500 PRO B N 1
ATOM 7662 C CA . PRO B 1 500 ? 21.016 -16.375 -10.828 1 89.44 500 PRO B CA 1
ATOM 7663 C C . PRO B 1 500 ? 21.781 -15.461 -9.867 1 89.44 500 PRO B C 1
ATOM 7665 O O . PRO B 1 500 ? 21.594 -14.242 -9.906 1 89.44 500 PRO B O 1
ATOM 7668 N N . ASP B 1 501 ? 22.453 -16.141 -8.969 1 88.12 501 ASP B N 1
ATOM 7669 C CA . ASP B 1 501 ? 23.422 -15.398 -8.156 1 88.12 501 ASP B CA 1
ATOM 7670 C C . ASP B 1 501 ? 24.672 -15.07 -8.969 1 88.12 501 ASP B C 1
ATOM 7672 O O . ASP B 1 501 ? 25.172 -15.906 -9.734 1 88.12 501 ASP B O 1
ATOM 7676 N N . PHE B 1 502 ? 25.078 -13.938 -8.867 1 92.81 502 PHE B N 1
ATOM 7677 C CA . PHE B 1 502 ? 26.188 -13.5 -9.703 1 92.81 502 PHE B CA 1
ATOM 7678 C C . PHE B 1 502 ? 27.484 -13.484 -8.906 1 92.81 502 PHE B C 1
ATOM 7680 O O . PHE B 1 502 ? 28.281 -12.555 -9.031 1 92.81 502 PHE B O 1
ATOM 7687 N N . LEU B 1 503 ? 27.672 -14.484 -8.094 1 87.38 503 LEU B N 1
ATOM 7688 C CA . LEU B 1 503 ? 28.906 -14.609 -7.316 1 87.38 503 LEU B CA 1
ATOM 7689 C C . LEU B 1 503 ? 29.766 -15.742 -7.852 1 87.38 503 LEU B C 1
ATOM 7691 O O . LEU B 1 503 ? 29.266 -16.734 -8.383 1 87.38 503 LEU B O 1
#

Radius of gyration: 31.93 Å; Cα contacts (8 Å, |Δi|>4): 2215; chains: 2; bounding box: 155×78×84 Å

Sequence (1006 aa):
MCISPKNPFLVRSARPGSLILPKPRSPANSVRFHRVAAVAAARATAIDLSDPEWKLKYQRDFEERFNIPHITDAFPDAEAIPSTFCLKMRSPTYINNKDRVLLKVINYSSPASAGAVCIDPDCTWIEQWVQRAGPRENIYFRPEDVKAAIVTCGGLCPGLNDVIRLIVITLEIYGVKNIVGIPFGYRGFSDKNLPEIPLSRKVVQNIHLSGGSLLGVSRGGPTVTEIVDSMEERGINMLFVLGGNGTHAGANAIHNECVKRRMKVAVVGVPKTIDNDILHMDKTFGFDTAVEEAQRAINSAYIEAHSAYHGIGVVKLMGRSSGFIAMQASLASGQVDICLIPEVPFNFHGPDGVLKHLNYLIETKGSAVVCVAEGAGQSFLENTNAKDASGNKVLGDIGVHIQQETKKYFKEIGVAADVKYIDPTYMIRAVRANASDGILCTVLGQNAVHGAFAGYSGITVGIINNHYAYLPIPEVIAYDKSVDPNSRMWHRCLTSTGQPDFLMCISPKNPFLVRSARPGSLILPKPRSPANSVRFHRVAAVAAARATAIDLSDPEWKLKYQRDFEERFNIPHITDAFPDAEAIPSTFCLKMRSPTYINNKDRVLLKVINYSSPASAGAVCIDPDCTWIEQWVQRAGPRENIYFRPEDVKAAIVTCGGLCPGLNDVIRLIVITLEIYGVKNIVGIPFGYRGFSDKNLPEIPLSRKVVQNIHLSGGSLLGVSRGGPTVTEIVDSMEERGINMLFVLGGNGTHAGANAIHNECVKRRMKVAVVGVPKTIDNDILHMDKTFGFDTAVEEAQRAINSAYIEAHSAYHGIGVVKLMGRSSGFIAMQASLASGQVDICLIPEVPFNFHGPDGVLKHLNYLIETKGSAVVCVAEGAGQSFLENTNAKDASGNKVLGDIGVHIQQETKKYFKEIGVAADVKYIDPTYMIRAVRANASDGILCTVLGQNAVHGAFAGYSGITVGIINNHYAYLPIPEVIAYDKSVDPNSRMWHRCLTSTGQPDFL

Nearest PDB structures (foldseek):
  6qu4-assembly1_A  TM=9.264E-01  e=1.210E-48  Trypanosoma brucei brucei
  6qu3-assembly1_D  TM=9.141E-01  e=1.944E-48  Trypanosoma brucei brucei
  6sy7-assembly2_F  TM=9.283E-01  e=4.490E-47  Trypanosoma brucei brucei
  6qu3-assembly1_A  TM=8.946E-01  e=3.123E-48  Trypanosoma brucei brucei
  2hig-assembly1_A-2  TM=9.079E-01  e=1.109E-44  Trypanosoma brucei

pLDDT: mean 86.31, std 20.28, range [17.7, 98.81]

Secondary structure (DSSP, 8-state):
---------------------------GGGSTHHHHHHHHHHSS----TTSTTHHHHHHHHHHHHTPPPBHHHH-TTPPPEE-----TTS---PPPTT-EEES--EE-S-TTSTT---SSTT------EEEEPS--SEESS-GGG-EEEEEE-SS--TTHHHHHHHHHHHHHHHT--EEEEESSGGGGGT-TTS--EE--HHHHTTGGGSSS-TT---S----HHHHHHHHHHHT--EEEEEESHHHHHHHHHHHHHHHHTT---EEEEEEB-SS--STT-S--BTHHHHHHHHHHHHHHHHHHHHHSTTEEEEEEE--TT--HHHHHHHHHHS--SEEE-TTS---SSSTTSHHHHHHHHHHHHS-EEEEEETTTTGGGS-----B-TTSPBPPP-HHHHHHHHHHHHHHHTT---EEEEE--GGGGTSS---HHHHHHHHHHHHHHHHHHHTTB-SEEEEEETTEEEEEEHHHHTSS-----TTSHHHHHHHHHH------/---------------------------GGGSTHHHHHHHHTTSS----TTSTTHHHHHHHHHHHHTPPPBHHHH-TTPPPEE----BTTB---PPPTT-EEES--EE-S-TTSTT---SSTT------EEEEPS--SEESS-GGG-EEEEEE-SS--TTHHHHHHHHHHHHHHHT--EEEEESSGGGGGT-TTS--EE--HHHHTTGGGSSS-TT---S----HHHHHHHHHHHT--EEEEEESHHHHHHHHHHHHHHHHTT---EEEEEEB-SS--STT-S--BTHHHHHHHHHHHHHHHHHHHHHSTTEEEEEEE--TT--HHHHHHHHHHS--SEEE-TTS---SSSTTSHHHHHHHHHHHHS-EEEEEETTTTGGGS-----B-TTSPBPPP-HHHHHHHHHHHHHHHTT---EEEEE--GGGGTSS---HHHHHHHHHHHHHHHHHHHTTB-SEEEEEETTEEEEEEHHHHTSS-----TTSHHHHHHHHHH------

Organism: Brassica napus (NCBI:txid3708)

Solvent-accessible surface area (backbone atoms only — not comparable to full-atom values): 52118 Å² total; per-residue (Å²): 137,88,79,76,89,66,84,80,83,76,76,79,80,77,76,84,74,81,75,75,75,73,76,79,73,72,75,70,71,70,54,64,70,57,45,64,66,38,48,66,53,52,72,43,65,78,72,52,74,84,41,91,56,35,64,60,52,49,49,51,50,48,52,60,62,48,48,63,48,43,50,50,76,85,34,73,79,63,62,79,35,75,44,60,63,54,55,90,57,48,84,63,61,29,38,51,89,70,20,26,31,41,75,66,55,67,43,42,63,33,65,74,21,44,50,47,84,55,89,46,85,64,19,67,85,71,90,41,70,34,41,50,54,45,44,37,61,43,20,57,63,59,34,85,76,40,24,35,37,38,32,35,28,46,73,75,26,16,27,48,24,34,24,52,31,27,34,48,45,48,40,42,58,43,48,36,76,46,36,33,30,32,34,34,10,56,37,23,52,72,39,84,87,43,64,72,38,80,50,45,63,80,71,36,66,65,44,43,80,38,46,34,48,91,43,38,54,26,69,48,59,67,55,60,66,53,43,52,51,37,31,60,75,69,53,47,35,31,39,40,41,34,12,40,59,70,46,41,52,49,45,40,51,43,32,52,52,32,54,74,70,68,46,87,52,24,28,33,32,40,55,38,36,51,36,50,38,54,39,85,37,74,60,31,41,12,25,62,32,25,27,41,46,42,44,58,53,51,50,52,27,44,51,52,6,69,74,36,77,34,5,32,10,37,35,35,33,65,24,56,78,18,22,48,39,38,49,51,31,40,40,25,64,58,65,35,38,38,78,44,28,41,69,52,80,69,34,58,61,64,96,42,6,50,53,48,50,48,50,50,33,34,72,73,68,36,31,44,23,36,36,30,11,42,35,16,65,52,83,80,39,81,82,76,85,44,59,49,83,73,65,46,74,62,76,56,67,41,56,60,49,50,53,49,54,49,52,52,49,32,57,73,73,70,43,80,63,43,75,45,81,46,67,62,66,64,63,36,29,63,32,49,38,38,41,70,22,23,36,50,20,36,51,46,17,39,33,39,51,24,35,39,36,51,25,33,24,34,28,27,44,43,35,35,53,85,38,51,27,47,41,23,37,70,70,31,52,69,53,74,36,60,61,51,79,61,25,61,67,50,49,52,36,37,65,62,30,65,50,68,54,23,106,139,89,78,78,84,80,91,80,84,75,77,75,80,77,75,82,72,81,76,75,75,74,75,79,73,71,76,71,71,71,54,64,69,56,44,63,65,37,48,65,53,53,71,43,64,80,72,52,73,85,42,92,56,36,65,60,51,48,50,51,49,47,52,62,63,49,48,64,48,43,51,49,75,84,33,72,80,63,62,77,37,76,44,60,63,54,56,88,60,47,84,62,63,30,39,51,90,68,21,27,31,41,74,66,55,66,44,44,63,33,63,73,21,44,49,49,84,56,88,46,86,64,18,67,84,72,91,42,70,33,42,50,53,45,45,38,60,43,21,56,62,59,33,84,74,41,24,36,36,38,32,34,27,44,73,76,28,16,28,46,22,35,23,54,32,28,34,48,46,47,39,42,58,44,49,35,76,45,38,32,32,30,34,33,8,57,35,23,51,70,40,84,87,42,65,71,40,82,49,44,62,79,72,35,66,63,45,44,78,39,47,34,49,92,41,37,56,25,68,49,59,68,54,60,66,51,42,52,51,37,30,60,75,70,53,48,35,31,39,39,40,35,12,39,61,71,46,41,53,50,45,40,50,42,32,51,52,33,54,74,70,69,47,85,54,24,27,32,30,38,54,37,35,51,37,50,38,53,38,85,38,74,59,30,41,12,25,63,30,25,27,42,45,42,43,58,53,50,49,50,27,45,52,52,7,68,72,36,78,34,4,29,10,37,33,34,34,64,25,57,79,17,22,48,37,36,49,50,29,38,40,26,63,58,67,35,39,39,80,43,29,43,70,53,78,69,33,56,63,64,93,41,6,50,52,48,51,49,50,50,33,35,72,74,67,36,31,44,22,37,36,30,11,41,35,16,66,52,84,80,40,81,80,76,84,45,59,48,82,72,66,46,76,61,76,57,68,42,56,59,50,50,54,50,54,51,52,53,50,32,57,72,72,70,43,80,62,44,74,44,81,46,67,61,66,65,64,36,28,62,31,50,40,40,41,70,25,23,34,50,20,36,51,46,17,38,33,40,50,23,36,38,35,51,25,33,24,34,28,27,44,42,36,35,55,84,36,51,27,46,41,24,38,70,68,31,53,69,52,76,36,59,62,52,77,62,26,62,67,49,49,51,34,37,65,60,32,63,48,68,52,22,106

InterPro domains:
  IPR000023 Phosphofructokinase domain [PF00365] (148-450)
  IPR012004 Pyrophosphate-dependent phosphofructokinase TP0108-type [MF_01981] (68-503)
  IPR022953 ATP-dependent 6-phosphofructokinase [PR00476] (150-169)
  IPR022953 ATP-dependent 6-phosphofructokinase [PR00476] (176-189)
  IPR022953 ATP-dependent 6-phosphofructokinase [PR00476] (235-251)
  IPR022953 ATP-dependent 6-phosphofructokinase [PR00476] (268-285)
  IPR022953 ATP-dependent 6-phosphofructokinase [PR00476] (286-304)
  IPR022953 ATP-dependent 6-phosphofructokinase [PR00476] (307-323)
  IPR022953 ATP-dependent 6-phosphofructokinase [PR00476] (325-342)
  IPR022953 ATP-dependent 6-phosphofructokinase [PR00476] (364-376)
  IPR035966 Phosphofructokinase superfamily [SSF53784] (123-502)
  IPR050929 Phosphofructokinase type A [PTHR45770] (52-503)